Protein 4NEK (pdb70)

Structure (mmCIF, N/CA/C/O backbone):
data_4NEK
#
_entry.id   4NEK
#
_cell.length_a   76.285
_cell.length_b   156.683
_cell.length_c   79.297
_cell.angle_alpha   90.000
_cell.angle_beta   113.810
_cell.angle_gamma   90.000
#
_symmetry.space_group_name_H-M   'P 1 21 1'
#
loop_
_entity.id
_entity.type
_entity.pdbx_description
1 polymer 'Enoyl-CoA hydratase/carnithine racemase'
2 non-polymer DI(HYDROXYETHYL)ETHER
3 water water
#
loop_
_atom_site.group_PDB
_atom_site.id
_atom_site.type_symbol
_atom_site.label_atom_id
_atom_site.label_alt_id
_atom_site.label_comp_id
_atom_site.label_asym_id
_atom_site.label_entity_id
_atom_site.label_seq_id
_atom_site.pdbx_PDB_ins_code
_atom_site.Cartn_x
_atom_site.Cartn_y
_atom_site.Cartn_z
_atom_site.occupancy
_atom_site.B_iso_or_equiv
_atom_site.auth_seq_id
_atom_site.auth_comp_id
_atom_site.auth_asym_id
_atom_site.auth_atom_id
_atom_site.pdbx_PDB_model_num
ATOM 1 N N . SER A 1 2 ? 24.500 72.840 45.931 1.00 89.04 2 SER A N 1
ATOM 2 C CA . SER A 1 2 ? 24.724 71.689 46.882 1.00 89.82 2 SER A CA 1
ATOM 3 C C . SER A 1 2 ? 24.412 72.048 48.394 1.00 83.51 2 SER A C 1
ATOM 4 O O . SER A 1 2 ? 24.679 71.243 49.284 1.00 85.53 2 SER A O 1
ATOM 7 N N . GLU A 1 3 ? 23.865 73.243 48.665 1.00 71.85 3 GLU A N 1
ATOM 8 C CA . GLU A 1 3 ? 23.524 73.726 50.003 1.00 58.78 3 GLU A CA 1
ATOM 9 C C . GLU A 1 3 ? 21.990 73.519 50.249 1.00 51.65 3 GLU A C 1
ATOM 10 O O . GLU A 1 3 ? 21.571 73.442 51.362 1.00 47.22 3 GLU A O 1
ATOM 16 N N . LEU A 1 4 ? 21.151 73.382 49.216 1.00 43.15 4 LEU A N 1
ATOM 17 C CA . LEU A 1 4 ? 19.687 73.254 49.383 1.00 39.39 4 LEU A CA 1
ATOM 18 C C . LEU A 1 4 ? 19.180 71.889 49.853 1.00 36.50 4 LEU A C 1
ATOM 19 O O . LEU A 1 4 ? 18.061 71.788 50.305 1.00 35.02 4 LEU A O 1
ATOM 24 N N . VAL A 1 5 ? 20.002 70.852 49.732 1.00 34.70 5 VAL A N 1
ATOM 25 C CA . VAL A 1 5 ? 19.691 69.541 50.246 1.00 33.49 5 VAL A CA 1
ATOM 26 C C . VAL A 1 5 ? 20.924 69.004 50.943 1.00 34.36 5 VAL A C 1
ATOM 27 O O . VAL A 1 5 ? 21.953 68.928 50.338 1.00 32.78 5 VAL A O 1
ATOM 31 N N . LEU A 1 6 ? 20.801 68.628 52.216 1.00 37.33 6 LEU A N 1
ATOM 32 C CA . LEU A 1 6 ? 21.917 68.128 53.006 1.00 34.82 6 LEU A CA 1
ATOM 33 C C . LEU A 1 6 ? 21.697 66.684 53.237 1.00 36.79 6 LEU A C 1
ATOM 34 O O . LEU A 1 6 ? 20.605 66.270 53.563 1.00 48.01 6 LEU A O 1
ATOM 39 N N . SER A 1 7 ? 22.738 65.901 53.135 1.00 38.81 7 SER A N 1
ATOM 40 C CA . SER A 1 7 ? 22.621 64.468 53.326 1.00 39.80 7 SER A CA 1
ATOM 41 C C . SER A 1 7 ? 23.863 63.926 54.009 1.00 40.64 7 SER A C 1
ATOM 42 O O . SER A 1 7 ? 24.936 64.347 53.701 1.00 46.01 7 SER A O 1
ATOM 45 N N . HIS A 1 8 ? 23.700 63.030 54.967 1.00 40.31 8 HIS A N 1
ATOM 46 C CA . HIS A 1 8 ? 24.823 62.411 55.598 1.00 38.78 8 HIS A CA 1
ATOM 47 C C . HIS A 1 8 ? 24.321 61.141 56.274 1.00 39.91 8 HIS A C 1
ATOM 48 O O . HIS A 1 8 ? 23.142 61.027 56.545 1.00 39.17 8 HIS A O 1
ATOM 55 N N . VAL A 1 9 ? 25.234 60.239 56.617 1.00 38.79 9 VAL A N 1
ATOM 56 C CA . VAL A 1 9 ? 24.896 58.975 57.253 1.00 36.97 9 VAL A CA 1
ATOM 57 C C . VAL A 1 9 ? 25.431 58.891 58.675 1.00 39.07 9 VAL A C 1
ATOM 58 O O . VAL A 1 9 ? 26.545 59.270 58.902 1.00 46.09 9 VAL A O 1
ATOM 62 N N . GLU A 1 10 ? 24.613 58.473 59.635 1.00 40.28 10 GLU A N 1
ATOM 63 C CA . GLU A 1 10 ? 25.059 58.244 61.006 1.00 41.27 10 GLU A CA 1
ATOM 64 C C . GLU A 1 10 ? 24.336 57.026 61.572 1.00 41.30 10 GLU A C 1
ATOM 65 O O . GLU A 1 10 ? 23.115 56.942 61.559 1.00 42.56 10 GLU A O 1
ATOM 71 N N . GLY A 1 11 ? 25.108 56.093 62.083 1.00 36.51 11 GLY A N 1
ATOM 72 C CA . GLY A 1 11 ? 24.577 54.942 62.779 1.00 36.02 11 GLY A CA 1
ATOM 73 C C . GLY A 1 11 ? 23.550 54.183 61.978 1.00 35.72 11 GLY A C 1
ATOM 74 O O . GLY A 1 11 ? 22.511 53.813 62.515 1.00 38.32 11 GLY A O 1
ATOM 75 N N . GLY A 1 12 ? 23.821 54.007 60.686 1.00 30.48 12 GLY A N 1
ATOM 76 C CA . GLY A 1 12 ? 22.916 53.275 59.796 1.00 28.50 12 GLY A CA 1
ATOM 77 C C . GLY A 1 12 ? 21.752 54.050 59.214 1.00 26.80 12 GLY A C 1
ATOM 78 O O . GLY A 1 12 ? 20.927 53.486 58.497 1.00 27.00 12 GLY A O 1
ATOM 79 N N . VAL A 1 13 ? 21.700 55.344 59.507 1.00 25.38 13 VAL A N 1
ATOM 80 C CA . VAL A 1 13 ? 20.603 56.178 59.119 1.00 25.86 13 VAL A CA 1
ATOM 81 C C . VAL A 1 13 ? 21.097 57.207 58.132 1.00 25.30 13 VAL A C 1
ATOM 82 O O . VAL A 1 13 ? 21.959 58.001 58.469 1.00 25.83 13 VAL A O 1
ATOM 86 N N . GLN A 1 14 ? 20.478 57.277 56.966 1.00 24.62 14 GLN A N 1
ATOM 87 C CA . GLN A 1 14 ? 20.777 58.357 56.081 1.00 27.30 14 GLN A CA 1
ATOM 88 C C . GLN A 1 14 ? 19.821 59.510 56.274 1.00 26.53 14 GLN A C 1
ATOM 89 O O . GLN A 1 14 ? 18.677 59.429 55.912 1.00 29.41 14 GLN A O 1
ATOM 95 N N . VAL A 1 15 ? 20.336 60.609 56.776 1.00 26.63 15 VAL A N 1
ATOM 96 C CA . VAL A 1 15 ? 19.578 61.801 56.988 1.00 28.22 15 VAL A CA 1
ATOM 97 C C . VAL A 1 15 ? 19.593 62.618 55.719 1.00 31.03 15 VAL A C 1
ATOM 98 O O . VAL A 1 15 ? 20.632 62.884 55.156 1.00 34.48 15 VAL A O 1
ATOM 102 N N . VAL A 1 16 ? 18.409 63.039 55.287 1.00 34.67 16 VAL A N 1
ATOM 103 C CA . VAL A 1 16 ? 18.250 63.815 54.087 1.00 32.10 16 VAL A CA 1
ATOM 104 C C . VAL A 1 16 ? 17.404 65.008 54.474 1.00 33.30 16 VAL A C 1
ATOM 105 O O . VAL A 1 16 ? 16.253 64.854 54.843 1.00 37.51 16 VAL A O 1
ATOM 109 N N . ARG A 1 17 ? 17.970 66.199 54.405 1.00 31.96 17 ARG A N 1
ATOM 110 C CA . ARG A 1 17 ? 17.298 67.365 54.892 1.00 29.76 17 ARG A CA 1
ATOM 111 C C . ARG A 1 17 ? 17.089 68.376 53.787 1.00 32.25 17 ARG A C 1
ATOM 112 O O . ARG A 1 17 ? 18.026 68.759 53.129 1.00 32.50 17 ARG A O 1
ATOM 128 N N . ASN A 1 19 ? 16.646 72.110 52.704 1.00 33.50 19 ASN A N 1
ATOM 129 C CA . ASN A 1 19 ? 17.287 73.257 53.273 1.00 34.37 19 ASN A CA 1
ATOM 130 C C . ASN A 1 19 ? 17.199 74.494 52.402 1.00 34.28 19 ASN A C 1
ATOM 131 O O . ASN A 1 19 ? 18.192 75.040 51.983 1.00 34.51 19 ASN A O 1
ATOM 136 N N . ARG A 1 20 ? 15.982 74.964 52.219 1.00 34.03 20 ARG A N 1
ATOM 137 C CA . ARG A 1 20 ? 15.700 76.231 51.625 1.00 33.23 20 ARG A CA 1
ATOM 138 C C . ARG A 1 20 ? 14.726 76.946 52.565 1.00 31.85 20 ARG A C 1
ATOM 139 O O . ARG A 1 20 ? 13.610 77.296 52.205 1.00 32.99 20 ARG A O 1
ATOM 147 N N . PRO A 1 21 ? 15.165 77.206 53.785 1.00 34.60 21 PRO A N 1
ATOM 148 C CA . PRO A 1 21 ? 14.216 77.649 54.800 1.00 37.20 21 PRO A CA 1
ATOM 149 C C . PRO A 1 21 ? 13.541 78.955 54.505 1.00 39.56 21 PRO A C 1
ATOM 150 O O . PRO A 1 21 ? 12.404 79.167 54.950 1.00 38.22 21 PRO A O 1
ATOM 154 N N . ASP A 1 22 ? 14.213 79.819 53.758 1.00 43.39 22 ASP A N 1
ATOM 155 C CA . ASP A 1 22 ? 13.639 81.124 53.452 1.00 50.29 22 ASP A CA 1
ATOM 156 C C . ASP A 1 22 ? 12.393 81.039 52.587 1.00 47.71 22 ASP A C 1
ATOM 157 O O . ASP A 1 22 ? 11.560 81.932 52.638 1.00 41.89 22 ASP A O 1
ATOM 162 N N . LYS A 1 23 ? 12.228 79.964 51.834 1.00 44.03 23 LYS A N 1
ATOM 163 C CA . LYS A 1 23 ? 11.004 79.815 51.058 1.00 44.12 23 LYS A CA 1
ATOM 164 C C . LYS A 1 23 ? 10.180 78.624 51.526 1.00 36.79 23 LYS A C 1
ATOM 165 O O . LYS A 1 23 ? 9.469 78.005 50.750 1.00 33.89 23 LYS A O 1
ATOM 171 N N . LYS A 1 24 ? 10.288 78.331 52.822 1.00 34.90 24 LYS A N 1
ATOM 172 C CA . LYS A 1 24 ? 9.605 77.208 53.453 1.00 33.61 24 LYS A CA 1
ATOM 173 C C . LYS A 1 24 ? 9.811 75.913 52.705 1.00 32.38 24 LYS A C 1
ATOM 174 O O . LYS A 1 24 ? 8.897 75.129 52.564 1.00 33.46 24 LYS A O 1
ATOM 180 N N . ASN A 1 25 ? 11.011 75.713 52.182 1.00 32.04 25 ASN A N 1
ATOM 181 C CA . ASN A 1 25 ? 11.352 74.516 51.443 1.00 35.22 25 ASN A CA 1
ATOM 182 C C . ASN A 1 25 ? 10.468 74.266 50.231 1.00 34.75 25 ASN A C 1
ATOM 183 O O . ASN A 1 25 ? 10.230 73.118 49.857 1.00 37.12 25 ASN A O 1
ATOM 188 N N . ALA A 1 26 ? 10.012 75.337 49.610 1.00 32.19 26 ALA A N 1
ATOM 189 C CA . ALA A 1 26 ? 9.360 75.205 48.322 1.00 31.98 26 ALA A CA 1
ATOM 190 C C . ALA A 1 26 ? 10.371 74.620 47.343 1.00 30.00 26 ALA A C 1
ATOM 191 O O . ALA A 1 26 ? 11.470 75.110 47.205 1.00 32.78 26 ALA A O 1
ATOM 193 N N . LEU A 1 27 ? 10.004 73.536 46.699 1.00 31.82 27 LEU A N 1
ATOM 194 C CA . LEU A 1 27 ? 10.961 72.778 45.894 1.00 34.16 27 LEU A CA 1
ATOM 195 C C . LEU A 1 27 ? 11.165 73.327 44.484 1.00 36.58 27 LEU A C 1
ATOM 196 O O . LEU A 1 27 ? 10.196 73.793 43.824 1.00 39.64 27 LEU A O 1
ATOM 201 N N . ILE A 1 28 ? 12.403 73.190 44.016 1.00 35.69 28 ILE A N 1
ATOM 202 C CA . ILE A 1 28 ? 12.809 73.460 42.638 1.00 36.97 28 ILE A CA 1
ATOM 203 C C . ILE A 1 28 ? 13.570 72.246 42.071 1.00 37.42 28 ILE A C 1
ATOM 204 O O . ILE A 1 28 ? 13.891 71.301 42.800 1.00 39.37 28 ILE A O 1
ATOM 209 N N . GLY A 1 29 ? 13.829 72.254 40.765 1.00 35.25 29 GLY A N 1
ATOM 210 C CA . GLY A 1 29 ? 14.392 71.093 40.047 1.00 31.88 29 GLY A CA 1
ATOM 211 C C . GLY A 1 29 ? 15.676 70.580 40.621 1.00 32.29 29 GLY A C 1
ATOM 212 O O . GLY A 1 29 ? 15.883 69.392 40.726 1.00 32.98 29 GLY A O 1
ATOM 213 N N . GLU A 1 30 ? 16.518 71.491 41.075 1.00 39.09 30 GLU A N 1
ATOM 214 C CA . GLU A 1 30 ? 17.788 71.134 41.662 1.00 41.62 30 GLU A CA 1
ATOM 215 C C . GLU A 1 30 ? 17.625 70.339 42.940 1.00 38.80 30 GLU A C 1
ATOM 216 O O . GLU A 1 30 ? 18.431 69.464 43.240 1.00 41.96 30 GLU A O 1
ATOM 230 N N . TYR A 1 32 ? 14.896 68.476 43.718 1.00 33.62 32 TYR A N 1
ATOM 231 C CA . TYR A 1 32 ? 14.382 67.161 43.344 1.00 36.94 32 TYR A CA 1
ATOM 232 C C . TYR A 1 32 ? 15.514 66.269 42.919 1.00 38.60 32 TYR A C 1
ATOM 233 O O . TYR A 1 32 ? 15.510 65.085 43.230 1.00 35.58 32 TYR A O 1
ATOM 242 N N . ALA A 1 33 ? 16.449 66.827 42.162 1.00 38.00 33 ALA A N 1
ATOM 243 C CA . ALA A 1 33 ? 17.541 66.023 41.624 1.00 40.12 33 ALA A CA 1
ATOM 244 C C . ALA A 1 33 ? 18.445 65.580 42.756 1.00 36.79 33 ALA A C 1
ATOM 245 O O . ALA A 1 33 ? 18.808 64.427 42.857 1.00 35.45 33 ALA A O 1
ATOM 247 N N . ALA A 1 34 ? 18.797 66.510 43.628 1.00 32.22 34 ALA A N 1
ATOM 248 C CA . ALA A 1 34 ? 19.594 66.149 44.790 1.00 31.35 34 ALA A CA 1
ATOM 249 C C . ALA A 1 34 ? 18.892 65.115 45.665 1.00 32.68 34 ALA A C 1
ATOM 250 O O . ALA A 1 34 ? 19.564 64.225 46.191 1.00 37.09 34 ALA A O 1
ATOM 252 N N . LEU A 1 35 ? 17.571 65.242 45.844 1.00 30.06 35 LEU A N 1
ATOM 253 C CA . LEU A 1 35 ? 16.835 64.302 46.674 1.00 27.88 35 LEU A CA 1
ATOM 254 C C . LEU A 1 35 ? 16.788 62.930 46.068 1.00 28.56 35 LEU A C 1
ATOM 255 O O . LEU A 1 35 ? 17.035 61.938 46.745 1.00 28.05 35 LEU A O 1
ATOM 260 N N . ALA A 1 36 ? 16.522 62.860 44.770 1.00 29.08 36 ALA A N 1
ATOM 261 C CA . ALA A 1 36 ? 16.568 61.579 44.058 1.00 30.16 36 ALA A CA 1
ATOM 262 C C . ALA A 1 36 ? 17.930 60.914 44.102 1.00 31.24 36 ALA A C 1
ATOM 263 O O . ALA A 1 36 ? 18.045 59.708 44.363 1.00 30.14 36 ALA A O 1
ATOM 265 N N . GLU A 1 37 ? 18.972 61.718 43.926 1.00 33.28 37 GLU A N 1
ATOM 266 C CA . GLU A 1 37 ? 20.304 61.204 44.034 1.00 38.32 37 GLU A CA 1
ATOM 267 C C . GLU A 1 37 ? 20.559 60.611 45.421 1.00 35.41 37 GLU A C 1
ATOM 268 O O . GLU A 1 37 ? 21.079 59.512 45.534 1.00 33.14 37 GLU A O 1
ATOM 274 N N . ALA A 1 38 ? 20.210 61.349 46.475 1.00 31.62 38 ALA A N 1
ATOM 275 C CA . ALA A 1 38 ? 20.373 60.856 47.847 1.00 31.67 38 ALA A CA 1
ATOM 276 C C . ALA A 1 38 ? 19.663 59.528 48.092 1.00 29.77 38 ALA A C 1
ATOM 277 O O . ALA A 1 38 ? 20.198 58.653 48.789 1.00 33.35 38 ALA A O 1
ATOM 279 N N . PHE A 1 39 ? 18.489 59.343 47.534 1.00 27.70 39 PHE A N 1
ATOM 280 C CA . PHE A 1 39 ? 17.828 58.034 47.676 1.00 30.16 39 PHE A CA 1
ATOM 281 C C . PHE A 1 39 ? 18.490 56.907 46.908 1.00 30.34 39 PHE A C 1
ATOM 282 O O . PHE A 1 39 ? 18.657 55.823 47.424 1.00 29.14 39 PHE A O 1
ATOM 290 N N . ALA A 1 40 ? 18.981 57.203 45.714 1.00 32.12 40 ALA A N 1
ATOM 291 C CA . ALA A 1 40 ? 19.728 56.208 44.951 1.00 32.24 40 ALA A CA 1
ATOM 292 C C . ALA A 1 40 ? 20.992 55.803 45.679 1.00 32.26 40 ALA A C 1
ATOM 293 O O . ALA A 1 40 ? 21.304 54.613 45.791 1.00 33.64 40 ALA A O 1
ATOM 295 N N . LYS A 1 41 ? 21.731 56.776 46.200 1.00 34.54 41 LYS A N 1
ATOM 296 C CA . LYS A 1 41 ? 22.939 56.401 46.937 1.00 36.21 41 LYS A CA 1
ATOM 297 C C . LYS A 1 41 ? 22.527 55.519 48.115 1.00 37.71 41 LYS A C 1
ATOM 298 O O . LYS A 1 41 ? 23.133 54.473 48.363 1.00 34.77 41 LYS A O 1
ATOM 304 N N . GLY A 1 42 ? 21.555 55.984 48.913 1.00 36.21 42 GLY A N 1
ATOM 305 C CA . GLY A 1 42 ? 21.236 55.303 50.154 1.00 33.12 42 GLY A CA 1
ATOM 306 C C . GLY A 1 42 ? 20.778 53.891 49.849 1.00 34.40 42 GLY A C 1
ATOM 307 O O . GLY A 1 42 ? 21.093 52.960 50.577 1.00 26.41 42 GLY A O 1
ATOM 308 N N . GLU A 1 43 ? 20.000 53.743 48.781 1.00 36.39 43 GLU A N 1
ATOM 309 C CA . GLU A 1 43 ? 19.459 52.432 48.442 1.00 39.63 43 GLU A CA 1
ATOM 310 C C . GLU A 1 43 ? 20.533 51.444 48.106 1.00 37.78 43 GLU A C 1
ATOM 311 O O . GLU A 1 43 ? 20.408 50.289 48.440 1.00 35.96 43 GLU A O 1
ATOM 317 N N . ALA A 1 44 ? 21.617 51.922 47.517 1.00 42.43 44 ALA A N 1
ATOM 318 C CA . ALA A 1 44 ? 22.741 51.058 47.161 1.00 41.67 44 ALA A CA 1
ATOM 319 C C . ALA A 1 44 ? 23.778 50.906 48.277 1.00 43.54 44 ALA A C 1
ATOM 320 O O . ALA A 1 44 ? 24.552 49.977 48.264 1.00 42.87 44 ALA A O 1
ATOM 322 N N . ASP A 1 45 ? 23.797 51.816 49.246 1.00 48.24 45 ASP A N 1
ATOM 323 C CA . ASP A 1 45 ? 24.834 51.844 50.277 1.00 46.28 45 ASP A CA 1
ATOM 324 C C . ASP A 1 45 ? 24.585 50.844 51.385 1.00 42.63 45 ASP A C 1
ATOM 325 O O . ASP A 1 45 ? 23.650 50.956 52.147 1.00 46.68 45 ASP A O 1
ATOM 330 N N . ASP A 1 46 ? 25.521 49.926 51.520 1.00 42.06 46 ASP A N 1
ATOM 331 C CA . ASP A 1 46 ? 25.497 48.901 52.512 1.00 37.68 46 ASP A CA 1
ATOM 332 C C . ASP A 1 46 ? 25.569 49.430 53.942 1.00 36.50 46 ASP A C 1
ATOM 333 O O . ASP A 1 46 ? 25.182 48.759 54.858 1.00 35.28 46 ASP A O 1
ATOM 338 N N . ASP A 1 47 ? 26.050 50.633 54.170 1.00 40.00 47 ASP A N 1
ATOM 339 C CA . ASP A 1 47 ? 26.074 51.188 55.549 1.00 41.68 47 ASP A CA 1
ATOM 340 C C . ASP A 1 47 ? 24.779 51.844 55.956 1.00 39.32 47 ASP A C 1
ATOM 341 O O . ASP A 1 47 ? 24.661 52.318 57.085 1.00 36.90 47 ASP A O 1
ATOM 346 N N . VAL A 1 48 ? 23.835 51.919 55.020 1.00 35.72 48 VAL A N 1
ATOM 347 C CA . VAL A 1 48 ? 22.565 52.554 55.270 1.00 32.03 48 VAL A CA 1
ATOM 348 C C . VAL A 1 48 ? 21.472 51.531 55.423 1.00 28.67 48 VAL A C 1
ATOM 349 O O . VAL A 1 48 ? 21.266 50.707 54.540 1.00 26.52 48 VAL A O 1
ATOM 353 N N . ASN A 1 49 ? 20.778 51.612 56.554 1.00 27.61 49 ASN A N 1
ATOM 354 C CA . ASN A 1 49 ? 19.638 50.764 56.813 1.00 27.99 49 ASN A CA 1
ATOM 355 C C . ASN A 1 49 ? 18.315 51.464 56.699 1.00 26.43 49 ASN A C 1
ATOM 356 O O . ASN A 1 49 ? 17.335 50.831 56.383 1.00 26.59 49 ASN A O 1
ATOM 361 N N . VAL A 1 50 ? 18.294 52.779 56.924 1.00 24.91 50 VAL A N 1
ATOM 362 C CA . VAL A 1 50 ? 17.046 53.522 57.056 1.00 23.18 50 VAL A CA 1
ATOM 363 C C . VAL A 1 50 ? 17.280 54.945 56.613 1.00 23.08 50 VAL A C 1
ATOM 364 O O . VAL A 1 50 ? 18.371 55.476 56.805 1.00 21.59 50 VAL A O 1
ATOM 368 N N . PHE A 1 51 ? 16.258 55.556 56.035 1.00 22.42 51 PHE A N 1
ATOM 369 C CA . PHE A 1 51 ? 16.309 56.985 55.675 1.00 23.37 51 PHE A CA 1
ATOM 370 C C . PHE A 1 51 ? 15.499 57.806 56.628 1.00 22.19 51 PHE A C 1
ATOM 371 O O . PHE A 1 51 ? 14.478 57.361 57.150 1.00 21.08 51 PHE A O 1
ATOM 379 N N . LEU A 1 52 ? 15.944 59.023 56.823 1.00 21.62 52 LEU A N 1
ATOM 380 C CA . LEU A 1 52 ? 15.217 59.955 57.645 1.00 22.31 52 LEU A CA 1
ATOM 381 C C . LEU A 1 52 ? 15.145 61.255 56.899 1.00 22.65 52 LEU A C 1
ATOM 382 O O . LEU A 1 52 ? 16.147 61.918 56.715 1.00 21.75 52 LEU A O 1
ATOM 387 N N . ILE A 1 53 ? 13.937 61.664 56.548 1.00 24.51 53 ILE A N 1
ATOM 388 C CA . ILE A 1 53 ? 13.740 62.904 55.833 1.00 26.50 53 ILE A CA 1
ATOM 389 C C . ILE A 1 53 ? 13.256 64.013 56.731 1.00 25.38 53 ILE A C 1
ATOM 390 O O . ILE A 1 53 ? 12.232 63.854 57.417 1.00 22.86 53 ILE A O 1
ATOM 395 N N . LEU A 1 54 ? 13.937 65.154 56.637 1.00 24.33 54 LEU A N 1
ATOM 396 C CA . LEU A 1 54 ? 13.658 66.289 57.475 1.00 26.29 54 LEU A CA 1
ATOM 397 C C . LEU A 1 54 ? 13.483 67.550 56.660 1.00 26.18 54 LEU A C 1
ATOM 398 O O . LEU A 1 54 ? 13.960 67.619 55.541 1.00 27.71 54 LEU A O 1
ATOM 403 N N . GLY A 1 55 ? 12.893 68.570 57.275 1.00 25.02 55 GLY A N 1
ATOM 404 C CA . GLY A 1 55 ? 12.854 69.877 56.668 1.00 24.29 55 GLY A CA 1
ATOM 405 C C . GLY A 1 55 ? 13.671 70.897 57.443 1.00 25.38 55 GLY A C 1
ATOM 406 O O . GLY A 1 55 ? 14.656 70.569 58.107 1.00 25.02 55 GLY A O 1
ATOM 407 N N . SER A 1 56 ? 13.211 72.140 57.407 1.00 25.34 56 SER A N 1
ATOM 408 C CA . SER A 1 56 ? 13.830 73.226 58.132 1.00 26.06 56 SER A CA 1
ATOM 409 C C . SER A 1 56 ? 13.354 73.171 59.583 1.00 28.96 56 SER A C 1
ATOM 410 O O . SER A 1 56 ? 12.683 72.202 60.013 1.00 26.03 56 SER A O 1
ATOM 413 N N . GLN A 1 57 ? 13.764 74.167 60.357 1.00 30.59 57 GLN A N 1
ATOM 414 C CA . GLN A 1 57 ? 13.362 74.226 61.757 1.00 32.65 57 GLN A CA 1
ATOM 415 C C . GLN A 1 57 ? 11.956 74.745 61.872 1.00 32.58 57 GLN A C 1
ATOM 416 O O . GLN A 1 57 ? 11.385 74.675 62.941 1.00 36.39 57 GLN A O 1
ATOM 422 N N . THR A 1 58 ? 11.364 75.218 60.780 1.00 31.01 58 THR A N 1
ATOM 423 C CA . THR A 1 58 ? 9.981 75.676 60.849 1.00 30.94 58 THR A CA 1
ATOM 424 C C . THR A 1 58 ? 9.020 75.033 59.861 1.00 32.13 58 THR A C 1
ATOM 425 O O . THR A 1 58 ? 7.840 75.239 59.996 1.00 33.91 58 THR A O 1
ATOM 429 N N . ASP A 1 59 ? 9.506 74.327 58.832 1.00 31.66 59 ASP A N 1
ATOM 430 C CA . ASP A 1 59 ? 8.641 73.822 57.790 1.00 31.99 59 ASP A CA 1
ATOM 431 C C . ASP A 1 59 ? 9.172 72.553 57.193 1.00 32.00 59 ASP A C 1
ATOM 432 O O . ASP A 1 59 ? 10.378 72.333 57.150 1.00 32.52 59 ASP A O 1
ATOM 437 N N . PHE A 1 60 ? 8.265 71.715 56.703 1.00 28.86 60 PHE A N 1
ATOM 438 C CA . PHE A 1 60 ? 8.663 70.527 55.996 1.00 25.99 60 PHE A CA 1
ATOM 439 C C . PHE A 1 60 ? 8.835 70.867 54.520 1.00 27.35 60 PHE A C 1
ATOM 440 O O . PHE A 1 60 ? 9.960 70.836 53.995 1.00 27.16 60 PHE A O 1
ATOM 448 N N . SER A 1 61 ? 7.742 71.224 53.861 1.00 25.61 61 SER A N 1
ATOM 449 C CA . SER A 1 61 ? 7.815 71.729 52.523 1.00 26.25 61 SER A CA 1
ATOM 450 C C . SER A 1 61 ? 6.518 72.365 52.135 1.00 27.30 61 SER A C 1
ATOM 451 O O . SER A 1 61 ? 5.456 71.776 52.283 1.00 28.88 61 SER A O 1
ATOM 454 N N . ALA A 1 62 ? 6.625 73.537 51.547 1.00 27.52 62 ALA A N 1
ATOM 455 C CA . ALA A 1 62 ? 5.474 74.238 51.031 1.00 28.56 62 ALA A CA 1
ATOM 456 C C . ALA A 1 62 ? 5.107 73.776 49.620 1.00 29.75 62 ALA A C 1
ATOM 457 O O . ALA A 1 62 ? 4.323 74.419 48.975 1.00 29.29 62 ALA A O 1
ATOM 459 N N . GLY A 1 63 ? 5.680 72.683 49.145 1.00 29.93 63 GLY A N 1
ATOM 460 C CA . GLY A 1 63 ? 5.301 72.152 47.871 1.00 34.66 63 GLY A CA 1
ATOM 461 C C . GLY A 1 63 ? 6.137 72.764 46.781 1.00 37.48 63 GLY A C 1
ATOM 462 O O . GLY A 1 63 ? 7.185 73.335 47.080 1.00 38.50 63 GLY A O 1
ATOM 463 N N . ASN A 1 64 ? 5.719 72.623 45.520 1.00 35.68 64 ASN A N 1
ATOM 464 C CA . ASN A 1 64 ? 6.530 73.177 44.445 1.00 39.49 64 ASN A CA 1
ATOM 465 C C . ASN A 1 64 ? 6.610 74.704 44.455 1.00 38.08 64 ASN A C 1
ATOM 466 O O . ASN A 1 64 ? 5.642 75.379 44.713 1.00 35.04 64 ASN A O 1
ATOM 471 N N . ASP A 1 65 ? 7.797 75.224 44.170 1.00 41.05 65 ASP A N 1
ATOM 472 C CA . ASP A 1 65 ? 7.980 76.649 43.939 1.00 44.99 65 ASP A CA 1
ATOM 473 C C . ASP A 1 65 ? 7.222 76.985 42.661 1.00 44.66 65 ASP A C 1
ATOM 474 O O . ASP A 1 65 ? 7.302 76.277 41.638 1.00 41.55 65 ASP A O 1
ATOM 479 N N . LEU A 1 66 ? 6.434 78.036 42.739 1.00 44.73 66 LEU A N 1
ATOM 480 C CA . LEU A 1 66 ? 5.513 78.315 41.669 1.00 44.11 66 LEU A CA 1
ATOM 481 C C . LEU A 1 66 ? 6.228 78.745 40.367 1.00 45.16 66 LEU A C 1
ATOM 482 O O . LEU A 1 66 ? 5.891 78.237 39.282 1.00 45.49 66 LEU A O 1
ATOM 487 N N . PRO A 1 67 ? 7.191 79.685 40.455 1.00 46.25 67 PRO A N 1
ATOM 488 C CA . PRO A 1 67 ? 7.947 80.071 39.247 1.00 46.31 67 PRO A CA 1
ATOM 489 C C . PRO A 1 67 ? 8.567 78.879 38.558 1.00 45.72 67 PRO A C 1
ATOM 490 O O . PRO A 1 67 ? 8.406 78.700 37.364 1.00 47.73 67 PRO A O 1
ATOM 494 N N . ASP A 1 68 ? 9.228 78.031 39.316 1.00 45.86 68 ASP A N 1
ATOM 495 C CA . ASP A 1 68 ? 9.811 76.815 38.744 1.00 47.82 68 ASP A CA 1
ATOM 496 C C . ASP A 1 68 ? 8.777 75.897 38.083 1.00 45.30 68 ASP A C 1
ATOM 497 O O . ASP A 1 68 ? 8.994 75.328 37.035 1.00 45.70 68 ASP A O 1
ATOM 502 N N . PHE A 1 69 ? 7.660 75.738 38.760 1.00 43.34 69 PHE A N 1
ATOM 503 C CA . PHE A 1 69 ? 6.602 74.881 38.302 1.00 42.92 69 PHE A CA 1
ATOM 504 C C . PHE A 1 69 ? 6.020 75.295 36.940 1.00 42.80 69 PHE A C 1
ATOM 505 O O . PHE A 1 69 ? 5.655 74.450 36.136 1.00 40.94 69 PHE A O 1
ATOM 513 N N . LEU A 1 70 ? 5.919 76.598 36.709 1.00 40.91 70 LEU A N 1
ATOM 514 C CA . LEU A 1 70 ? 5.424 77.128 35.447 1.00 42.09 70 LEU A CA 1
ATOM 515 C C . LEU A 1 70 ? 6.383 76.889 34.271 1.00 41.15 70 LEU A C 1
ATOM 516 O O . LEU A 1 70 ? 6.055 77.152 33.145 1.00 41.39 70 LEU A O 1
ATOM 521 N N . THR A 1 71 ? 7.554 76.367 34.565 1.00 41.56 71 THR A N 1
ATOM 522 C CA . THR A 1 71 ? 8.544 75.890 33.622 1.00 42.55 71 THR A CA 1
ATOM 523 C C . THR A 1 71 ? 8.424 74.444 33.195 1.00 44.34 71 THR A C 1
ATOM 524 O O . THR A 1 71 ? 9.104 74.017 32.277 1.00 45.49 71 THR A O 1
ATOM 528 N N . TRP A 1 72 ? 7.589 73.671 33.856 1.00 42.52 72 TRP A N 1
ATOM 529 C CA . TRP A 1 72 ? 7.503 72.261 33.527 1.00 44.17 72 TRP A CA 1
ATOM 530 C C . TRP A 1 72 ? 6.808 72.011 32.184 1.00 45.23 72 TRP A C 1
ATOM 531 O O . TRP A 1 72 ? 5.735 72.538 31.937 1.00 41.89 72 TRP A O 1
ATOM 542 N N . GLU A 1 73 ? 7.395 71.161 31.353 1.00 47.19 73 GLU A N 1
ATOM 543 C CA . GLU A 1 73 ? 6.713 70.694 30.165 1.00 48.50 73 GLU A CA 1
ATOM 544 C C . GLU A 1 73 ? 5.672 69.609 30.556 1.00 46.42 73 GLU A C 1
ATOM 545 O O . GLU A 1 73 ? 4.601 69.518 29.969 1.00 46.67 73 GLU A O 1
ATOM 551 N N . ALA A 1 74 ? 5.995 68.788 31.543 1.00 42.87 74 ALA A N 1
ATOM 552 C CA . ALA A 1 74 ? 5.213 67.590 31.866 1.00 39.35 74 ALA A CA 1
ATOM 553 C C . ALA A 1 74 ? 5.588 67.147 33.265 1.00 38.48 74 ALA A C 1
ATOM 554 O O . ALA A 1 74 ? 6.630 67.495 33.747 1.00 38.00 74 ALA A O 1
ATOM 556 N N . LEU A 1 75 ? 4.726 66.388 33.917 1.00 36.95 75 LEU A N 1
ATOM 557 C CA . LEU A 1 75 ? 5.113 65.706 35.133 1.00 34.34 75 LEU A CA 1
ATOM 558 C C . LEU A 1 75 ? 5.762 64.379 34.782 1.00 35.61 75 LEU A C 1
ATOM 559 O O . LEU A 1 75 ? 6.805 64.058 35.311 1.00 34.11 75 LEU A O 1
ATOM 564 N N . SER A 1 76 ? 5.189 63.643 33.826 1.00 38.29 76 SER A N 1
ATOM 565 C CA . SER A 1 76 ? 5.820 62.387 33.350 1.00 39.88 76 SER A CA 1
ATOM 566 C C . SER A 1 76 ? 7.281 62.626 32.964 1.00 36.98 76 SER A C 1
ATOM 567 O O . SER A 1 76 ? 7.581 63.488 32.158 1.00 39.36 76 SER A O 1
ATOM 570 N N . GLY A 1 77 ? 8.175 61.823 33.503 1.00 35.23 77 GLY A N 1
ATOM 571 C CA . GLY A 1 77 ? 9.574 61.884 33.140 1.00 34.67 77 GLY A CA 1
ATOM 572 C C . GLY A 1 77 ? 10.357 63.019 33.772 1.00 35.90 77 GLY A C 1
ATOM 573 O O . GLY A 1 77 ? 11.554 63.085 33.604 1.00 33.94 77 GLY A O 1
ATOM 574 N N . SER A 1 78 ? 9.691 63.915 34.488 1.00 36.12 78 SER A N 1
ATOM 575 C CA . SER A 1 78 ? 10.375 65.047 35.092 1.00 33.02 78 SER A CA 1
ATOM 576 C C . SER A 1 78 ? 11.213 64.606 36.264 1.00 34.08 78 SER A C 1
ATOM 577 O O . SER A 1 78 ? 11.120 63.492 36.815 1.00 25.79 78 SER A O 1
ATOM 580 N N . VAL A 1 79 ? 12.022 65.538 36.688 1.00 35.62 79 VAL A N 1
ATOM 581 C CA . VAL A 1 79 ? 12.818 65.307 37.853 1.00 37.33 79 VAL A CA 1
ATOM 582 C C . VAL A 1 79 ? 11.945 65.133 39.146 1.00 36.78 79 VAL A C 1
ATOM 583 O O . VAL A 1 79 ? 12.275 64.318 40.024 1.00 41.44 79 VAL A O 1
ATOM 587 N N . ALA A 1 80 ? 10.800 65.810 39.233 1.00 33.93 80 ALA A N 1
ATOM 588 C CA . ALA A 1 80 ? 9.879 65.581 40.359 1.00 31.04 80 ALA A CA 1
ATOM 589 C C . ALA A 1 80 ? 9.369 64.174 40.345 1.00 29.96 80 ALA A C 1
ATOM 590 O O . ALA A 1 80 ? 9.285 63.521 41.363 1.00 35.20 80 ALA A O 1
ATOM 592 N N . ASP A 1 81 ? 9.026 63.690 39.174 1.00 32.06 81 ASP A N 1
ATOM 593 C CA . ASP A 1 81 ? 8.569 62.322 39.020 1.00 35.26 81 ASP A CA 1
ATOM 594 C C . ASP A 1 81 ? 9.659 61.372 39.497 1.00 35.91 81 ASP A C 1
ATOM 595 O O . ASP A 1 81 ? 9.390 60.359 40.152 1.00 33.41 81 ASP A O 1
ATOM 600 N N . ARG A 1 82 ? 10.894 61.668 39.148 1.00 38.90 82 ARG A N 1
ATOM 601 C CA . ARG A 1 82 ? 11.992 60.761 39.498 1.00 42.24 82 ARG A CA 1
ATOM 602 C C . ARG A 1 82 ? 12.138 60.662 41.005 1.00 36.97 82 ARG A C 1
ATOM 603 O O . ARG A 1 82 ? 12.232 59.573 41.555 1.00 34.02 82 ARG A O 1
ATOM 611 N N . PHE A 1 83 ? 12.047 61.796 41.666 1.00 32.95 83 PHE A N 1
ATOM 612 C CA . PHE A 1 83 ? 12.081 61.796 43.101 1.00 33.52 83 PHE A CA 1
ATOM 613 C C . PHE A 1 83 ? 10.973 60.977 43.776 1.00 32.21 83 PHE A C 1
ATOM 614 O O . PHE A 1 83 ? 11.215 60.135 44.634 1.00 29.23 83 PHE A O 1
ATOM 622 N N . ILE A 1 84 ? 9.756 61.242 43.364 1.00 33.28 84 ILE A N 1
ATOM 623 C CA . ILE A 1 84 ? 8.615 60.514 43.850 1.00 36.47 84 ILE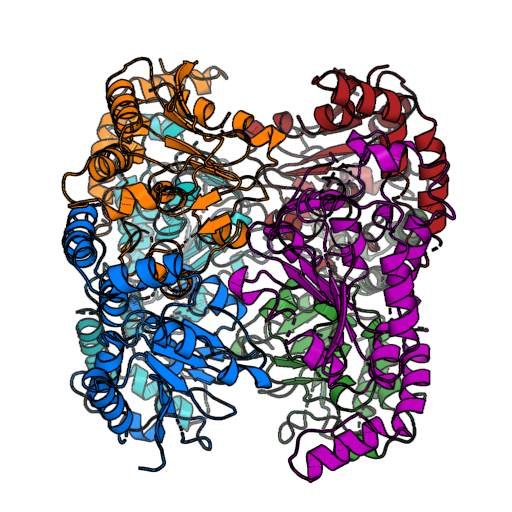 A CA 1
ATOM 624 C C . ILE A 1 84 ? 8.794 59.006 43.671 1.00 33.50 84 ILE A C 1
ATOM 625 O O . ILE A 1 84 ? 8.552 58.210 44.589 1.00 31.35 84 ILE A O 1
ATOM 630 N N . ARG A 1 85 ? 9.204 58.597 42.485 1.00 33.67 85 ARG A N 1
ATOM 631 C CA . ARG A 1 85 ? 9.395 57.161 42.253 1.00 34.64 85 ARG A CA 1
ATOM 632 C C . ARG A 1 85 ? 10.453 56.623 43.159 1.00 31.53 85 ARG A C 1
ATOM 633 O O . ARG A 1 85 ? 10.343 55.490 43.621 1.00 29.99 85 ARG A O 1
ATOM 641 N N . ALA A 1 86 ? 11.488 57.417 43.377 1.00 30.23 86 ALA A N 1
ATOM 642 C CA . ALA A 1 86 ? 12.591 56.946 44.190 1.00 29.74 86 ALA A CA 1
ATOM 643 C C . ALA A 1 86 ? 12.122 56.634 45.592 1.00 30.80 86 ALA A C 1
ATOM 644 O O . ALA A 1 86 ? 12.513 55.628 46.161 1.00 30.56 86 ALA A O 1
ATOM 646 N N . VAL A 1 87 ? 11.231 57.445 46.117 1.00 30.90 87 VAL A N 1
ATOM 647 C CA . VAL A 1 87 ? 10.703 57.174 47.443 1.00 30.70 87 VAL A CA 1
ATOM 648 C C . VAL A 1 87 ? 9.662 56.064 47.470 1.00 28.81 87 VAL A C 1
ATOM 649 O O . VAL A 1 87 ? 9.691 55.200 48.318 1.00 29.53 87 VAL A O 1
ATOM 653 N N . ALA A 1 88 ? 8.706 56.126 46.563 1.00 26.71 88 ALA A N 1
ATOM 654 C CA . ALA A 1 88 ? 7.686 55.109 46.478 1.00 25.37 88 ALA A CA 1
ATOM 655 C C . ALA A 1 88 ? 8.275 53.751 46.296 1.00 28.14 88 ALA A C 1
ATOM 656 O O . ALA A 1 88 ? 7.769 52.780 46.857 1.00 31.60 88 ALA A O 1
ATOM 658 N N . GLY A 1 89 ? 9.361 53.661 45.523 1.00 30.57 89 GLY A N 1
ATOM 659 C CA . GLY A 1 89 ? 10.032 52.380 45.277 1.00 32.03 89 GLY A CA 1
ATOM 660 C C . GLY A 1 89 ? 11.178 52.038 46.232 1.00 33.07 89 GLY A C 1
ATOM 661 O O . GLY A 1 89 ? 11.790 50.963 46.101 1.00 34.09 89 GLY A O 1
ATOM 662 N N . ALA A 1 90 ? 11.438 52.877 47.231 1.00 31.73 90 ALA A N 1
ATOM 663 C CA . ALA A 1 90 ? 12.546 52.576 48.132 1.00 32.89 90 ALA A CA 1
ATOM 664 C C . ALA A 1 90 ? 12.314 51.290 48.912 1.00 33.70 90 ALA A C 1
ATOM 665 O O . ALA A 1 90 ? 11.275 51.121 49.545 1.00 30.41 90 ALA A O 1
ATOM 667 N N . ARG A 1 91 ? 13.298 50.393 48.866 1.00 33.86 91 ARG A N 1
ATOM 668 C CA . ARG A 1 91 ? 13.236 49.116 49.542 1.00 31.99 91 ARG A CA 1
ATOM 669 C C . ARG A 1 91 ? 13.521 49.285 51.021 1.00 31.14 91 ARG A C 1
ATOM 670 O O . ARG A 1 91 ? 12.952 48.575 51.848 1.00 27.93 91 ARG A O 1
ATOM 678 N N . LYS A 1 92 ? 14.357 50.259 51.378 1.00 26.88 92 LYS A N 1
ATOM 679 C CA . LYS A 1 92 ? 14.661 50.498 52.775 1.00 27.97 92 LYS A CA 1
ATOM 680 C C . LYS A 1 92 ? 13.622 51.401 53.432 1.00 25.49 92 LYS A C 1
ATOM 681 O O . LYS A 1 92 ? 12.937 52.157 52.752 1.00 24.78 92 LYS A O 1
ATOM 687 N N . PRO A 1 93 ? 13.493 51.311 54.755 1.00 22.86 93 PRO A N 1
ATOM 688 C CA . PRO A 1 93 ? 12.512 52.115 55.459 1.00 23.61 93 PRO A CA 1
ATOM 689 C C . PRO A 1 93 ? 12.798 53.591 55.400 1.00 23.97 93 PRO A C 1
ATOM 690 O O . PRO A 1 93 ? 13.948 54.001 55.336 1.00 25.99 93 PRO A O 1
ATOM 694 N N . VAL A 1 94 ? 11.726 54.382 55.497 1.00 23.94 94 VAL A N 1
ATOM 695 C CA . VAL A 1 94 ? 11.789 55.825 55.393 1.00 22.82 94 VAL A CA 1
ATOM 696 C C . VAL A 1 94 ? 10.962 56.454 56.497 1.00 23.24 94 VAL A C 1
ATOM 697 O O . VAL A 1 94 ? 9.796 56.130 56.681 1.00 24.83 94 VAL A O 1
ATOM 701 N N . VAL A 1 95 ? 11.585 57.300 57.281 1.00 22.79 95 VAL A N 1
ATOM 702 C CA . VAL A 1 95 ? 10.931 57.960 58.383 1.00 22.41 95 VAL A CA 1
ATOM 703 C C . VAL A 1 95 ? 10.931 59.433 58.040 1.00 24.43 95 VAL A C 1
ATOM 704 O O . VAL A 1 95 ? 11.930 59.929 57.553 1.00 23.62 95 VAL A O 1
ATOM 708 N N . ALA A 1 96 ? 9.854 60.143 58.344 1.00 22.84 96 ALA A N 1
ATOM 709 C CA . ALA A 1 96 ? 9.807 61.571 58.102 1.00 21.23 96 ALA A CA 1
ATOM 710 C C . ALA A 1 96 ? 9.360 62.304 59.344 1.00 21.68 96 ALA A C 1
ATOM 711 O O . ALA A 1 96 ? 8.610 61.786 60.151 1.00 19.00 96 ALA A O 1
ATOM 713 N N . ALA A 1 97 ? 9.855 63.520 59.493 1.00 22.39 97 ALA A N 1
ATOM 714 C CA . ALA A 1 97 ? 9.452 64.367 60.570 1.00 22.18 97 ALA A CA 1
ATOM 715 C C . ALA A 1 97 ? 8.988 65.640 59.950 1.00 22.96 97 ALA A C 1
ATOM 716 O O . ALA A 1 97 ? 9.796 66.343 59.315 1.00 25.06 97 ALA A O 1
ATOM 718 N N . VAL A 1 98 ? 7.719 65.969 60.151 1.00 22.27 98 VAL A N 1
ATOM 719 C CA . VAL A 1 98 ? 7.135 67.128 59.486 1.00 23.33 98 VAL A CA 1
ATOM 720 C C . VAL A 1 98 ? 6.669 68.168 60.472 1.00 22.30 98 VAL A C 1
ATOM 721 O O . VAL A 1 98 ? 6.420 67.864 61.625 1.00 18.99 98 VAL A O 1
ATOM 725 N N . ARG A 1 99 ? 6.621 69.408 60.004 1.00 21.57 99 ARG A N 1
ATOM 726 C CA . ARG A 1 99 ? 6.172 70.549 60.817 1.00 22.48 99 ARG A CA 1
ATOM 727 C C . ARG A 1 99 ? 5.813 71.700 59.907 1.00 21.26 99 ARG A C 1
ATOM 728 O O . ARG A 1 99 ? 6.129 71.655 58.738 1.00 21.19 99 ARG A O 1
ATOM 736 N N . GLY A 1 100 ? 5.119 72.691 60.446 1.00 21.27 100 GLY A N 1
ATOM 737 C CA . GLY A 1 100 ? 4.671 73.843 59.681 1.00 22.27 100 GLY A CA 1
ATOM 738 C C . GLY A 1 100 ? 3.992 73.419 58.394 1.00 25.42 100 GLY A C 1
ATOM 739 O O . GLY A 1 100 ? 3.073 72.609 58.406 1.00 25.08 100 GLY A O 1
ATOM 740 N N . ALA A 1 101 ? 4.466 73.934 57.262 1.00 24.82 101 ALA A N 1
ATOM 741 C CA . ALA A 1 101 ? 3.826 73.631 55.984 1.00 23.78 101 ALA A CA 1
ATOM 742 C C . ALA A 1 101 ? 4.171 72.225 55.537 1.00 24.56 101 ALA A C 1
ATOM 743 O O . ALA A 1 101 ? 5.346 71.842 55.508 1.00 27.51 101 ALA A O 1
ATOM 745 N N . ALA A 1 102 ? 3.147 71.472 55.155 1.00 24.57 102 ALA A N 1
ATOM 746 C CA . ALA A 1 102 ? 3.313 70.226 54.423 1.00 26.27 102 ALA A CA 1
ATOM 747 C C . ALA A 1 102 ? 2.328 70.247 53.261 1.00 26.29 102 ALA A C 1
ATOM 748 O O . ALA A 1 102 ? 1.226 69.737 53.367 1.00 25.66 102 ALA A O 1
ATOM 750 N N . ILE A 1 103 ? 2.752 70.860 52.164 1.00 26.76 103 ILE A N 1
ATOM 751 C CA . ILE A 1 103 ? 1.838 71.207 51.120 1.00 26.71 103 ILE A CA 1
ATOM 752 C C . ILE A 1 103 ? 2.219 70.533 49.856 1.00 26.39 103 ILE A C 1
ATOM 753 O O . ILE A 1 103 ? 3.391 70.401 49.519 1.00 24.77 103 ILE A O 1
ATOM 758 N N . GLY A 1 104 ? 1.194 70.116 49.135 1.00 26.52 104 GLY A N 1
ATOM 759 C CA . GLY A 1 104 ? 1.383 69.455 47.852 1.00 28.03 104 GLY A CA 1
ATOM 760 C C . GLY A 1 104 ? 2.137 68.180 48.053 1.00 29.04 104 GLY A C 1
ATOM 761 O O . GLY A 1 104 ? 1.713 67.291 48.818 1.00 30.66 104 GLY A O 1
ATOM 762 N N . ILE A 1 105 ? 3.293 68.133 47.429 1.00 31.09 105 ILE A N 1
ATOM 763 C CA . ILE A 1 105 ? 4.215 67.026 47.598 1.00 36.21 105 ILE A CA 1
ATOM 764 C C . ILE A 1 105 ? 4.676 66.869 49.065 1.00 33.75 105 ILE A C 1
ATOM 765 O O . ILE A 1 105 ? 4.948 65.770 49.539 1.00 31.73 105 ILE A O 1
ATOM 770 N N . GLY A 1 106 ? 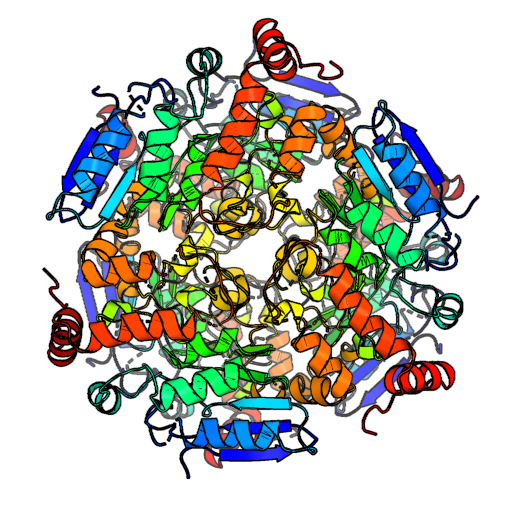4.709 67.963 49.805 1.00 31.11 106 GLY A N 1
ATOM 771 C CA . GLY A 1 106 ? 4.955 67.848 51.239 1.00 32.26 106 GLY A CA 1
ATOM 772 C C . GLY A 1 106 ? 3.974 66.929 51.956 1.00 30.15 106 GLY A C 1
ATOM 773 O O . GLY A 1 106 ? 4.324 66.313 52.951 1.00 34.53 106 GLY A O 1
ATOM 774 N N . SER A 1 107 ? 2.737 66.854 51.490 1.00 27.72 107 SER A N 1
ATOM 775 C CA . SER A 1 107 ? 1.773 65.907 52.049 1.00 27.26 107 SER A CA 1
ATOM 776 C C . SER A 1 107 ? 1.713 64.591 51.307 1.00 26.13 107 SER A C 1
ATOM 777 O O . SER A 1 107 ? 1.610 63.533 51.954 1.00 24.33 107 SER A O 1
ATOM 780 N N . THR A 1 108 ? 1.743 64.625 49.967 1.00 24.47 108 THR A N 1
ATOM 781 C CA . THR A 1 108 ? 1.420 63.427 49.190 1.00 26.90 108 THR A CA 1
ATOM 782 C C . THR A 1 108 ? 2.543 62.420 49.180 1.00 27.70 108 THR A C 1
ATOM 783 O O . THR A 1 108 ? 2.374 61.274 48.766 1.00 31.27 108 THR A O 1
ATOM 787 N N . LEU A 1 109 ? 3.702 62.875 49.609 1.00 28.00 109 LEU A N 1
ATOM 788 C CA . LEU A 1 109 ? 4.834 62.020 49.861 1.00 30.65 109 LEU A CA 1
ATOM 789 C C . LEU A 1 109 ? 4.676 61.105 51.097 1.00 27.25 109 LEU A C 1
ATOM 790 O O . LEU A 1 109 ? 5.241 60.010 51.163 1.00 28.17 109 LEU A O 1
ATOM 795 N N . LEU A 1 110 ? 3.907 61.554 52.082 1.00 24.24 110 LEU A N 1
ATOM 796 C CA . LEU A 1 110 ? 3.893 60.889 53.366 1.00 23.11 110 LEU A CA 1
ATOM 797 C C . LEU A 1 110 ? 3.345 59.478 53.356 1.00 23.04 110 LEU A C 1
ATOM 798 O O . LEU A 1 110 ? 3.769 58.630 54.155 1.00 24.84 110 LEU A O 1
ATOM 803 N N . PRO A 1 111 ? 2.430 59.183 52.452 1.00 21.62 111 PRO A N 1
ATOM 804 C CA . PRO A 1 111 ? 1.942 57.796 52.435 1.00 22.96 111 PRO A CA 1
ATOM 805 C C . PRO A 1 111 ? 2.974 56.795 51.994 1.00 24.90 111 PRO A C 1
ATOM 806 O O . PRO A 1 111 ? 2.806 55.607 52.228 1.00 25.58 111 PRO A O 1
ATOM 810 N N . HIS A 1 112 ? 4.047 57.259 51.365 1.00 25.21 112 HIS A N 1
ATOM 811 C CA . HIS A 1 112 ? 5.118 56.363 51.025 1.00 26.78 112 HIS A CA 1
ATOM 812 C C . HIS A 1 112 ? 6.117 56.186 52.159 1.00 27.04 112 HIS A C 1
ATOM 813 O O . HIS A 1 112 ? 7.025 55.413 52.012 1.00 24.68 112 HIS A O 1
ATOM 820 N N . CYS A 1 113 ? 5.981 56.944 53.246 1.00 23.86 113 CYS A N 1
ATOM 821 C CA . CYS A 1 113 ? 6.839 56.782 54.362 1.00 22.95 113 CYS A CA 1
ATOM 822 C C . CYS A 1 113 ? 6.340 55.659 55.280 1.00 23.59 113 CYS A C 1
ATOM 823 O O . CYS A 1 113 ? 5.188 55.316 55.273 1.00 23.78 113 CYS A O 1
ATOM 826 N N . ASP A 1 114 ? 7.262 55.039 55.996 1.00 23.03 114 ASP A N 1
ATOM 827 C CA . ASP A 1 114 ? 6.939 53.938 56.886 1.00 24.35 114 ASP A CA 1
ATOM 828 C C . ASP A 1 114 ? 6.553 54.436 58.272 1.00 24.01 114 ASP A C 1
ATOM 829 O O . ASP A 1 114 ? 5.670 53.879 58.861 1.00 24.46 114 ASP A O 1
ATOM 834 N N . LEU A 1 115 ? 7.195 55.521 58.737 1.00 23.09 115 LEU A N 1
ATOM 835 C CA . LEU A 1 115 ? 6.802 56.230 59.917 1.00 21.58 115 LEU A CA 1
ATOM 836 C C . LEU A 1 115 ? 6.893 57.712 59.702 1.00 21.06 115 LEU A C 1
ATOM 837 O O . LEU A 1 115 ? 7.819 58.180 59.065 1.00 21.54 115 LEU A O 1
ATOM 842 N N . VAL A 1 116 ? 5.965 58.451 60.294 1.00 18.88 116 VAL A N 1
ATOM 843 C CA . VAL A 1 116 ? 5.894 59.888 60.163 1.00 19.34 116 VAL A CA 1
ATOM 844 C C . VAL A 1 116 ? 5.453 60.544 61.469 1.00 19.77 116 VAL A C 1
ATOM 845 O O . VAL A 1 116 ? 4.491 60.102 62.068 1.00 19.89 116 VAL A O 1
ATOM 849 N N . TYR A 1 117 ? 6.205 61.535 61.935 1.00 20.28 117 TYR A N 1
ATOM 850 C CA . TYR A 1 117 ? 5.874 62.259 63.144 1.00 19.11 117 TYR A CA 1
ATOM 851 C C . TYR A 1 117 ? 5.723 63.678 62.724 1.00 18.97 117 TYR A C 1
ATOM 852 O O . TYR A 1 117 ? 6.445 64.138 61.865 1.00 18.42 117 TYR A O 1
ATOM 861 N N . ALA A 1 118 ? 4.807 64.373 63.370 1.00 19.08 118 ALA A N 1
ATOM 862 C CA . ALA A 1 118 ? 4.506 65.743 63.047 1.00 19.77 118 ALA A CA 1
ATOM 863 C C . ALA A 1 118 ? 4.462 66.623 64.269 1.00 20.66 118 ALA A C 1
ATOM 864 O O . ALA A 1 118 ? 4.053 66.201 65.329 1.00 21.42 118 ALA A O 1
ATOM 866 N N . ALA A 1 119 ? 4.853 67.870 64.105 1.00 21.86 119 ALA A N 1
ATOM 867 C CA . ALA A 1 119 ? 4.742 68.817 65.158 1.00 23.33 119 ALA A CA 1
ATOM 868 C C . ALA A 1 119 ? 3.313 69.308 65.292 1.00 25.61 119 ALA A C 1
ATOM 869 O O . ALA A 1 119 ? 2.591 69.341 64.317 1.00 25.22 119 ALA A O 1
ATOM 871 N N . PRO A 1 120 ? 2.924 69.754 66.509 1.00 27.57 120 PRO A N 1
ATOM 872 C CA . PRO A 1 120 ? 1.680 70.440 66.751 1.00 26.74 120 PRO A CA 1
ATOM 873 C C . PRO A 1 120 ? 1.644 71.618 65.789 1.00 28.13 120 PRO A C 1
ATOM 874 O O . PRO A 1 120 ? 2.608 72.418 65.758 1.00 28.62 120 PRO A O 1
ATOM 878 N N . GLY A 1 121 ? 0.582 71.795 65.049 1.00 30.74 121 GLY A N 1
ATOM 879 C CA . GLY A 1 121 ? 0.491 72.992 64.136 1.00 29.62 121 GLY A CA 1
ATOM 880 C C . GLY A 1 121 ? 1.007 72.717 62.722 1.00 28.04 121 GLY A C 1
ATOM 881 O O . GLY A 1 121 ? 1.020 73.593 61.889 1.00 23.95 121 GLY A O 1
ATOM 882 N N . THR A 1 122 ? 1.399 71.483 62.429 1.00 31.53 122 THR A N 1
ATOM 883 C CA . THR A 1 122 ? 1.641 71.121 61.034 1.00 30.42 122 THR A CA 1
ATOM 884 C C . THR A 1 122 ? 0.313 71.301 60.276 1.00 27.39 122 THR A C 1
ATOM 885 O O . THR A 1 122 ? -0.781 71.004 60.773 1.00 26.20 122 THR A O 1
ATOM 889 N N . ARG A 1 123 ? 0.424 71.864 59.088 1.00 27.75 123 ARG A N 1
ATOM 890 C CA . ARG A 1 123 ? -0.725 72.140 58.235 1.00 28.45 123 ARG A CA 1
ATOM 891 C C . ARG A 1 123 ? -0.536 71.343 56.955 1.00 26.65 123 ARG A C 1
ATOM 892 O O . ARG A 1 123 ? 0.402 71.566 56.202 1.00 25.09 123 ARG A O 1
ATOM 900 N N . PHE A 1 124 ? -1.446 70.409 56.721 1.00 25.08 124 PHE A N 1
ATOM 901 C CA . PHE A 1 124 ? -1.383 69.562 55.551 1.00 24.30 124 PHE A CA 1
ATOM 902 C C . PHE A 1 124 ? -2.322 70.103 54.496 1.00 25.18 124 PHE A C 1
ATOM 903 O O . PHE A 1 124 ? -3.411 70.608 54.813 1.00 24.89 124 PHE A O 1
ATOM 911 N N . HIS A 1 125 ? -1.939 70.012 53.235 1.00 25.63 125 HIS A N 1
ATOM 912 C CA . HIS A 1 125 ? -2.788 70.591 52.201 1.00 26.68 125 HIS A CA 1
ATOM 913 C C . HIS A 1 125 ? -2.465 69.999 50.844 1.00 28.11 125 HIS A C 1
ATOM 914 O O . HIS A 1 125 ? -1.301 69.937 50.474 1.00 24.65 125 HIS A O 1
ATOM 929 N N . PRO A 1 127 ? -3.832 71.188 47.509 1.00 26.14 127 PRO A N 1
ATOM 930 C CA . PRO A 1 127 ? -4.677 72.145 46.793 1.00 27.12 127 PRO A CA 1
ATOM 931 C C . PRO A 1 127 ? -4.692 72.043 45.246 1.00 25.12 127 PRO A C 1
ATOM 932 O O . PRO A 1 127 ? -5.044 72.999 44.598 1.00 27.49 127 PRO A O 1
ATOM 936 N N . PHE A 1 128 ? -4.352 70.890 44.688 1.00 25.23 128 PHE A N 1
ATOM 937 C CA . PHE A 1 128 ? -4.351 70.640 43.248 1.00 27.12 128 PHE A CA 1
ATOM 938 C C . PHE A 1 128 ? -5.582 71.156 42.531 1.00 26.08 128 PHE A C 1
ATOM 939 O O . PHE A 1 128 ? -5.461 71.899 41.586 1.00 26.85 128 PHE A O 1
ATOM 947 N N . ILE A 1 129 ? -6.766 70.807 43.021 1.00 26.92 129 ILE A N 1
ATOM 948 C CA . ILE A 1 129 ? -7.986 71.282 42.411 1.00 29.12 129 ILE A CA 1
ATOM 949 C C . ILE A 1 129 ? -8.051 72.809 42.267 1.00 28.78 129 ILE A C 1
ATOM 950 O O . ILE A 1 129 ? -8.566 73.313 41.269 1.00 27.94 129 ILE A O 1
ATOM 955 N N . ASN A 1 130 ? -7.551 73.536 43.250 1.00 26.08 130 ASN A N 1
ATOM 956 C CA . ASN A 1 130 ? -7.584 75.004 43.170 1.00 27.89 130 ASN A CA 1
ATOM 957 C C . ASN A 1 130 ? -6.580 75.569 42.227 1.00 29.73 130 ASN A C 1
ATOM 958 O O . ASN A 1 130 ? -6.608 76.745 41.971 1.00 33.23 130 ASN A O 1
ATOM 963 N N . LEU A 1 131 ? -5.660 74.756 41.747 1.00 31.84 131 LEU A N 1
ATOM 964 C CA . LEU A 1 131 ? -4.753 75.189 40.718 1.00 36.51 131 LEU A CA 1
ATOM 965 C C . LEU A 1 131 ? -5.122 74.639 39.355 1.00 33.02 131 LEU A C 1
ATOM 966 O O . LEU A 1 131 ? -4.339 74.739 38.444 1.00 34.25 131 LEU A O 1
ATOM 971 N N . GLY A 1 132 ? -6.276 74.020 39.225 1.00 31.27 132 GLY A N 1
ATOM 972 C CA . GLY A 1 132 ? -6.667 73.412 37.960 1.00 30.52 132 GLY A CA 1
ATOM 973 C C . GLY A 1 132 ? -5.859 72.191 37.575 1.00 31.27 132 GLY A C 1
ATOM 974 O O . GLY A 1 132 ? -5.742 71.850 36.388 1.00 31.26 132 GLY A O 1
ATOM 975 N N . ILE A 1 133 ? -5.311 71.502 38.555 1.00 29.69 133 ILE A N 1
ATOM 976 C CA . ILE A 1 133 ? -4.596 70.287 38.251 1.00 30.42 133 ILE A CA 1
ATOM 977 C C . ILE A 1 133 ? -5.067 69.117 39.095 1.00 30.04 133 ILE A C 1
ATOM 978 O O . ILE A 1 133 ? -5.925 69.265 39.948 1.00 28.66 133 ILE A O 1
ATOM 983 N N . VAL A 1 134 ? -4.492 67.943 38.854 1.00 30.60 134 VAL A N 1
ATOM 984 C CA . VAL A 1 134 ? -4.852 66.764 39.604 1.00 31.19 134 VAL A CA 1
ATOM 985 C C . VAL A 1 134 ? -3.775 66.372 40.607 1.00 33.95 134 VAL A C 1
ATOM 986 O O . VAL A 1 134 ? -2.611 66.757 40.463 1.00 28.83 134 VAL A O 1
ATOM 990 N N . PRO A 1 135 ? -4.164 65.591 41.628 1.00 35.81 135 PRO A N 1
ATOM 991 C CA . PRO A 1 135 ? -3.199 65.040 42.551 1.00 37.76 135 PRO A CA 1
ATOM 992 C C . PRO A 1 135 ? -2.217 64.036 41.965 1.00 36.68 135 PRO A C 1
ATOM 993 O O . PRO A 1 135 ? -2.494 63.304 41.032 1.00 36.52 135 PRO A O 1
ATOM 997 N N . GLU A 1 136 ? -1.076 64.039 42.589 1.00 36.32 136 GLU A N 1
ATOM 998 C CA . GLU A 1 136 ? 0.104 63.415 42.122 1.00 39.85 136 GLU A CA 1
ATOM 999 C C . GLU A 1 136 ? 0.533 62.441 43.226 1.00 34.62 136 GLU A C 1
ATOM 1000 O O . GLU A 1 136 ? -0.088 62.351 44.292 1.00 31.49 136 GLU A O 1
ATOM 1006 N N . ALA A 1 137 ? 1.661 61.800 42.971 1.00 30.79 137 ALA A N 1
ATOM 1007 C CA . ALA A 1 137 ? 2.358 60.975 43.915 1.00 28.04 137 ALA A CA 1
ATOM 1008 C C . ALA A 1 137 ? 1.501 59.845 44.448 1.00 28.64 137 ALA A C 1
ATOM 1009 O O . ALA A 1 137 ? 1.814 59.295 45.498 1.00 31.12 137 ALA A O 1
ATOM 1011 N N . GLY A 1 138 ? 0.478 59.435 43.693 1.00 26.22 138 GLY A N 1
ATOM 1012 C CA . GLY A 1 138 ? -0.393 58.319 44.070 1.00 23.73 138 GLY A CA 1
ATOM 1013 C C . GLY A 1 138 ? -1.469 58.656 45.082 1.00 24.32 138 GLY A C 1
ATOM 1014 O O . GLY A 1 138 ? -2.171 57.761 45.569 1.00 25.55 138 GLY A O 1
ATOM 1015 N N . SER A 1 139 ? -1.647 59.943 45.362 1.00 25.60 139 SER A N 1
ATOM 1016 C CA . SER A 1 139 ? -2.588 60.361 46.390 1.00 27.19 139 SER A CA 1
ATOM 1017 C C . SER A 1 139 ? -4.038 60.054 46.053 1.00 27.63 139 SER A C 1
ATOM 1018 O O . SER A 1 139 ? -4.827 59.789 46.958 1.00 26.08 139 SER A O 1
ATOM 1021 N N . SER A 1 140 ? -4.380 60.046 44.761 1.00 24.18 140 SER A N 1
ATOM 1022 C CA . SER A 1 140 ? -5.701 59.567 44.320 1.00 22.31 140 SER A CA 1
ATOM 1023 C C . SER A 1 140 ? -6.002 58.138 44.725 1.00 22.73 140 SER A C 1
ATOM 1024 O O . SER A 1 140 ? -7.147 57.768 44.819 1.00 23.58 140 SER A O 1
ATOM 1027 N N . GLN A 1 141 ? -4.980 57.342 45.031 1.00 24.87 141 GLN A N 1
ATOM 1028 C CA . GLN A 1 141 ? -5.178 56.020 45.594 1.00 25.73 141 GLN A CA 1
ATOM 1029 C C . GLN A 1 141 ? -4.950 55.964 47.133 1.00 27.03 141 GLN A C 1
ATOM 1030 O O . GLN A 1 141 ? -5.695 55.333 47.899 1.00 24.75 141 GLN A O 1
ATOM 1036 N N . THR A 1 142 ? -3.883 56.596 47.592 1.00 28.90 142 THR A N 1
ATOM 1037 C CA . THR A 1 142 ? -3.516 56.439 48.977 1.00 26.97 142 THR A CA 1
ATOM 1038 C C . THR A 1 142 ? -4.493 57.151 49.907 1.00 27.72 142 THR A C 1
ATOM 1039 O O . THR A 1 142 ? -4.833 56.601 50.952 1.00 29.44 142 THR A O 1
ATOM 1051 N N . PRO A 1 144 ? -7.814 58.012 49.579 1.00 26.18 144 PRO A N 1
ATOM 1052 C CA . PRO A 1 144 ? -9.055 57.265 49.802 1.00 25.05 144 PRO A CA 1
ATOM 1053 C C . PRO A 1 144 ? -8.858 55.964 50.561 1.00 26.77 144 PRO A C 1
ATOM 1054 O O . PRO A 1 144 ? -9.684 55.615 51.405 1.00 27.97 144 PRO A O 1
ATOM 1058 N N . ALA A 1 145 ? -7.766 55.259 50.303 1.00 27.36 145 ALA A N 1
ATOM 1059 C CA . ALA A 1 145 ? -7.506 54.018 51.055 1.00 27.27 145 ALA A CA 1
ATOM 1060 C C . ALA A 1 145 ? -7.354 54.302 52.547 1.00 29.78 145 ALA A C 1
ATOM 1061 O O . ALA A 1 145 ? -7.843 53.556 53.370 1.00 27.89 145 ALA A O 1
ATOM 1063 N N . LEU A 1 146 ? -6.676 55.390 52.901 1.00 28.62 146 LEU A N 1
ATOM 1064 C CA . LEU A 1 146 ? -6.459 55.674 54.299 1.00 27.41 146 LEU A CA 1
ATOM 1065 C C . LEU A 1 146 ? -7.674 56.274 55.004 1.00 29.34 146 LEU A C 1
ATOM 1066 O O . LEU A 1 146 ? -8.014 55.891 56.141 1.00 26.49 146 LEU A O 1
ATOM 1071 N N . ALA A 1 147 ? -8.300 57.244 54.357 1.00 26.66 147 ALA A N 1
ATOM 1072 C CA . ALA A 1 147 ? -9.298 58.064 55.018 1.00 24.80 147 ALA A CA 1
ATOM 1073 C C . ALA A 1 147 ? -10.715 57.653 54.682 1.00 26.96 147 ALA A C 1
ATOM 1074 O O . ALA A 1 147 ? -11.682 58.182 55.270 1.00 31.42 147 ALA A O 1
ATOM 1076 N N . GLY A 1 148 ? -10.864 56.791 53.678 1.00 25.06 148 GLY A N 1
ATOM 1077 C CA . GLY A 1 148 ? -12.145 56.605 53.051 1.00 23.58 148 GLY A CA 1
ATOM 1078 C C . GLY A 1 148 ? -12.435 57.697 52.046 1.00 24.14 148 GLY A C 1
ATOM 1079 O O . GLY A 1 148 ? -11.902 58.834 52.116 1.00 20.77 148 GLY A O 1
ATOM 1080 N N . HIS A 1 149 ? -13.348 57.399 51.122 1.00 22.72 149 HIS A N 1
ATOM 1081 C CA . HIS A 1 149 ? -13.572 58.305 50.019 1.00 21.82 149 HIS A CA 1
ATOM 1082 C C . HIS A 1 149 ? -14.054 59.700 50.457 1.00 22.50 149 HIS A C 1
ATOM 1083 O O . HIS A 1 149 ? -13.669 60.721 49.847 1.00 21.23 149 HIS A O 1
ATOM 1090 N N . ARG A 1 150 ? -14.914 59.765 51.479 1.00 21.16 150 ARG A N 1
ATOM 1091 C CA . ARG A 1 150 ? -15.506 61.047 51.798 1.00 23.64 150 ARG A CA 1
ATOM 1092 C C . ARG A 1 150 ? -14.566 62.005 52.462 1.00 24.73 150 ARG A C 1
ATOM 1093 O O . ARG A 1 150 ? -14.595 63.193 52.185 1.00 24.26 150 ARG A O 1
ATOM 1101 N N . ARG A 1 151 ? -13.739 61.496 53.352 1.00 25.70 151 ARG A N 1
ATOM 1102 C CA . ARG A 1 151 ? -12.838 62.373 54.061 1.00 27.79 151 ARG A CA 1
ATOM 1103 C C . ARG A 1 151 ? -11.726 62.740 53.087 1.00 24.99 151 ARG A C 1
ATOM 1104 O O . ARG A 1 151 ? -11.274 63.878 53.092 1.00 24.10 151 ARG A O 1
ATOM 1112 N N . ALA A 1 152 ? -11.344 61.822 52.202 1.00 22.47 152 ALA A N 1
ATOM 1113 C CA . ALA A 1 152 ? -10.395 62.159 51.145 1.00 22.86 152 ALA A CA 1
ATOM 1114 C C . ALA A 1 152 ? -10.941 63.180 50.169 1.00 23.25 152 ALA A C 1
ATOM 1115 O O . ALA A 1 152 ? -10.194 63.947 49.612 1.00 24.23 152 ALA A O 1
ATOM 1117 N N . ALA A 1 153 ? -12.243 63.175 49.926 1.00 24.34 153 ALA A N 1
ATOM 1118 C CA . ALA A 1 153 ? -12.831 64.198 49.063 1.00 24.73 153 ALA A CA 1
ATOM 1119 C C . ALA A 1 153 ? -12.716 65.592 49.662 1.00 26.19 153 ALA A C 1
ATOM 1120 O O . ALA A 1 153 ? -12.596 66.542 48.909 1.00 25.15 153 ALA A O 1
ATOM 1122 N N . GLU A 1 154 ? -12.762 65.740 50.989 1.00 25.23 154 GLU A N 1
ATOM 1123 C CA . GLU A 1 154 ? -12.471 67.070 51.579 1.00 28.61 154 GLU A CA 1
ATOM 1124 C C . GLU A 1 154 ? -11.083 67.545 51.163 1.00 27.99 154 GLU A C 1
ATOM 1125 O O . GLU A 1 154 ? -10.854 68.730 50.940 1.00 26.72 154 GLU A O 1
ATOM 1139 N N . LEU A 1 156 ? -9.042 66.365 48.542 1.00 25.72 156 LEU A N 1
ATOM 1140 C CA . LEU A 1 156 ? -8.725 66.404 47.128 1.00 25.95 156 LEU A CA 1
ATOM 1141 C C . LEU A 1 156 ? -9.754 67.120 46.226 1.00 26.71 156 LEU A C 1
ATOM 1142 O O . LEU A 1 156 ? -9.383 67.708 45.215 1.00 26.61 156 LEU A O 1
ATOM 1155 N N . LEU A 1 158 ? -12.588 69.167 47.568 1.00 24.48 158 LEU A N 1
ATOM 1156 C CA . LEU A 1 158 ? -12.790 70.513 48.129 1.00 25.94 158 LEU A CA 1
ATOM 1157 C C . LEU A 1 158 ? -11.467 71.261 48.208 1.00 24.93 158 LEU A C 1
ATOM 1158 O O . LEU A 1 158 ? -11.454 72.460 48.317 1.00 26.38 158 LEU A O 1
ATOM 1163 N N . GLY A 1 159 ? -10.361 70.530 48.206 1.00 28.61 159 GLY A N 1
ATOM 1164 C CA . GLY A 1 159 ? -9.041 71.137 48.303 1.00 28.29 159 GLY A CA 1
ATOM 1165 C C . GLY A 1 159 ? -8.807 71.842 49.620 1.00 26.81 159 GLY A C 1
ATOM 1166 O O . GLY A 1 159 ? -8.147 72.859 49.665 1.00 22.91 159 GLY A O 1
ATOM 1167 N N . GLU A 1 160 ? -9.328 71.284 50.699 1.00 24.82 160 GLU A N 1
ATOM 1168 C CA . GLU A 1 160 ? -9.208 71.926 51.995 1.00 27.19 160 GLU A CA 1
ATOM 1169 C C . GLU A 1 160 ? -8.005 71.434 52.797 1.00 25.72 160 GLU A C 1
ATOM 1170 O O . GLU A 1 160 ? -7.739 70.244 52.861 1.00 27.07 160 GLU A O 1
ATOM 1176 N N . PRO A 1 161 ? -7.294 72.356 53.454 1.00 24.99 161 PRO A N 1
ATOM 1177 C CA . PRO A 1 161 ? -6.234 71.957 54.341 1.00 23.64 161 PRO A CA 1
ATOM 1178 C C . PRO A 1 161 ? -6.762 71.262 55.570 1.00 22.69 161 PRO A C 1
ATOM 1179 O O . PRO A 1 161 ? -7.908 71.426 55.942 1.00 20.68 161 PRO A O 1
ATOM 1183 N N . PHE A 1 162 ? -5.920 70.469 56.196 1.00 23.12 162 PHE A N 1
ATOM 1184 C CA . PHE A 1 162 ? -6.332 69.792 57.405 1.00 23.59 162 PHE A CA 1
ATOM 1185 C C . PHE A 1 162 ? -5.139 69.699 58.322 1.00 25.32 162 PHE A C 1
ATOM 1186 O O . PHE A 1 162 ? -4.010 70.042 57.914 1.00 25.52 162 PHE A O 1
ATOM 1194 N N . GLY A 1 163 ? -5.417 69.291 59.565 1.00 24.48 163 GLY A N 1
ATOM 1195 C CA . GLY A 1 163 ? -4.480 69.353 60.648 1.00 22.99 163 GLY A CA 1
ATOM 1196 C C . GLY A 1 163 ? -4.130 67.977 61.178 1.00 24.79 163 GLY A C 1
ATOM 1197 O O . GLY A 1 163 ? -4.530 66.952 60.621 1.00 22.07 163 GLY A O 1
ATOM 1198 N N . VAL A 1 164 ? -3.390 67.988 62.283 1.00 24.76 164 VAL A N 1
ATOM 1199 C CA . VAL A 1 164 ? -2.856 66.781 62.884 1.00 24.70 164 VAL A CA 1
ATOM 1200 C C . VAL A 1 164 ? -3.933 65.865 63.429 1.00 25.59 164 VAL A C 1
ATOM 1201 O O . VAL A 1 164 ? -3.735 64.656 63.515 1.00 22.87 164 VAL A O 1
ATOM 1205 N N . ASP A 1 165 ? -5.075 66.447 63.826 1.00 27.16 165 ASP A N 1
ATOM 1206 C CA . ASP A 1 165 ? -6.207 65.613 64.261 1.00 28.60 165 ASP A CA 1
ATOM 1207 C C . ASP A 1 165 ? -6.617 64.606 63.153 1.00 25.95 165 ASP A C 1
ATOM 1208 O O . ASP A 1 165 ? -6.641 63.408 63.364 1.00 28.17 165 ASP A O 1
ATOM 1213 N N . THR A 1 166 ? -6.859 65.120 61.972 1.00 23.54 166 THR A N 1
ATOM 1214 C CA . THR A 1 166 ? -7.255 64.310 60.891 1.00 22.87 166 THR A CA 1
ATOM 1215 C C . THR A 1 166 ? -6.102 63.415 60.473 1.00 21.03 166 THR A C 1
ATOM 1216 O O . THR A 1 166 ? -6.294 62.237 60.202 1.00 21.00 166 THR A O 1
ATOM 1220 N N . ALA A 1 167 ? -4.914 63.974 60.405 1.00 18.87 167 ALA A N 1
ATOM 1221 C CA . ALA A 1 167 ? -3.803 63.232 59.864 1.00 18.34 167 ALA A CA 1
ATOM 1222 C C . ALA A 1 167 ? -3.560 62.003 60.689 1.00 21.71 167 ALA A C 1
ATOM 1223 O O . ALA A 1 167 ? -3.251 60.931 60.155 1.00 19.75 167 ALA A O 1
ATOM 1225 N N . GLU A 1 168 ? -3.670 62.144 62.015 1.00 22.98 168 GLU A N 1
ATOM 1226 C CA . GLU A 1 168 ? -3.464 60.973 62.850 1.00 26.00 168 GLU A CA 1
ATOM 1227 C C . GLU A 1 168 ? -4.665 60.061 62.733 1.00 24.12 168 GLU A C 1
ATOM 1228 O O . GLU A 1 168 ? -4.508 58.872 62.656 1.00 26.90 168 GLU A O 1
ATOM 1234 N N . ALA A 1 169 ? -5.861 60.603 62.691 1.00 23.62 169 ALA A N 1
ATOM 1235 C CA . ALA A 1 169 ? -7.033 59.742 62.680 1.00 23.15 169 ALA A CA 1
ATOM 1236 C C . ALA A 1 169 ? -7.059 58.869 61.434 1.00 23.28 169 ALA A C 1
ATOM 1237 O O . ALA A 1 169 ? -7.408 57.731 61.509 1.00 25.95 169 ALA A O 1
ATOM 1239 N N . VAL A 1 170 ? -6.639 59.370 60.292 1.00 22.49 170 VAL A N 1
ATOM 1240 C CA . VAL A 1 170 ? -6.643 58.537 59.106 1.00 22.73 170 VAL A CA 1
ATOM 1241 C C . VAL A 1 170 ? -5.353 57.775 58.857 1.00 23.54 170 VAL A C 1
ATOM 1242 O O . VAL A 1 170 ? -5.234 57.096 57.827 1.00 24.62 170 VAL A O 1
ATOM 1246 N N . GLY A 1 171 ? -4.374 57.860 59.771 1.00 24.10 171 GLY A N 1
ATOM 1247 C CA . GLY A 1 171 ? -3.154 57.052 59.646 1.00 20.83 171 GLY A CA 1
ATOM 1248 C C . GLY A 1 171 ? -2.100 57.596 58.677 1.00 21.26 171 GLY A C 1
ATOM 1249 O O . GLY A 1 171 ? -1.203 56.869 58.188 1.00 18.96 171 GLY A O 1
ATOM 1250 N N . LEU A 1 172 ? -2.184 58.881 58.417 1.00 19.96 172 LEU A N 1
ATOM 1251 C CA . LEU A 1 172 ? -1.176 59.522 57.634 1.00 20.37 172 LEU A CA 1
ATOM 1252 C C . LEU A 1 172 ? 0.086 59.696 58.459 1.00 20.62 172 LEU A C 1
ATOM 1253 O O . LEU A 1 172 ? 1.162 59.780 57.901 1.00 19.77 172 LEU A O 1
ATOM 1258 N N . ILE A 1 173 ? -0.063 59.864 59.779 1.00 20.55 173 ILE A N 1
ATOM 1259 C CA . ILE A 1 173 ? 1.069 60.056 60.664 1.00 20.57 173 ILE A CA 1
ATOM 1260 C C . ILE A 1 173 ? 0.894 59.166 61.871 1.00 21.54 173 ILE A C 1
ATOM 1261 O O . ILE A 1 173 ? -0.199 58.791 62.177 1.00 20.21 173 ILE A O 1
ATOM 1266 N N . ASN A 1 174 ? 2.002 58.851 62.547 1.00 22.30 174 ASN A N 1
ATOM 1267 C CA . ASN A 1 174 ? 1.975 57.988 63.686 1.00 22.18 174 ASN A CA 1
ATOM 1268 C C . ASN A 1 174 ? 1.680 58.776 64.940 1.00 23.08 174 ASN A C 1
ATOM 1269 O O . ASN A 1 174 ? 1.102 58.258 65.855 1.00 23.64 174 ASN A O 1
ATOM 1274 N N . GLY A 1 175 ? 2.047 60.052 64.976 1.00 23.63 175 GLY A N 1
ATOM 1275 C CA . GLY A 1 175 ? 1.825 60.815 66.185 1.00 23.77 175 GLY A CA 1
ATOM 1276 C C . GLY A 1 175 ? 2.284 62.254 66.112 1.00 22.85 175 GLY A C 1
ATOM 1277 O O . GLY A 1 175 ? 2.995 62.643 65.185 1.00 21.44 175 GLY A O 1
ATOM 1278 N N . VAL A 1 176 ? 1.903 63.007 67.131 1.00 20.68 176 VAL A N 1
ATOM 1279 C CA . VAL A 1 176 ? 2.244 64.399 67.225 1.00 21.25 176 VAL A CA 1
ATOM 1280 C C . VAL A 1 176 ? 3.268 64.553 68.309 1.00 21.50 176 VAL A C 1
ATOM 1281 O O . VAL A 1 176 ? 3.142 63.973 69.331 1.00 20.07 176 VAL A O 1
ATOM 1285 N N . VAL A 1 177 ? 4.325 65.299 68.034 1.00 24.09 177 VAL A N 1
ATOM 1286 C CA . VAL A 1 177 ? 5.448 65.444 68.933 1.00 25.10 177 VAL A CA 1
ATOM 1287 C C . VAL A 1 177 ? 5.822 66.905 68.956 1.00 28.64 177 VAL A C 1
ATOM 1288 O O . VAL A 1 177 ? 6.006 67.504 67.907 1.00 30.30 177 VAL A O 1
ATOM 1292 N N . PRO A 1 178 ? 5.972 67.480 70.150 1.00 32.84 178 PRO A N 1
ATOM 1293 C CA . PRO A 1 178 ? 6.416 68.874 70.303 1.00 30.43 178 PRO A CA 1
ATOM 1294 C C . PRO A 1 178 ? 7.637 69.167 69.434 1.00 27.68 178 PRO A C 1
ATOM 1295 O O . PRO A 1 178 ? 8.584 68.406 69.429 1.00 28.73 178 PRO A O 1
ATOM 1299 N N . GLY A 1 179 ? 7.630 70.287 68.742 1.00 26.17 179 GLY A N 1
ATOM 1300 C CA . GLY A 1 179 ? 8.708 70.654 67.852 1.00 26.64 179 GLY A CA 1
ATOM 1301 C C . GLY A 1 179 ? 10.106 70.532 68.415 1.00 28.83 179 GLY A C 1
ATOM 1302 O O . GLY A 1 179 ? 11.010 70.065 67.737 1.00 32.52 179 GLY A O 1
ATOM 1303 N N . GLU A 1 180 ? 10.317 70.921 69.659 1.00 29.65 180 GLU A N 1
ATOM 1304 C CA . GLU A 1 180 ? 11.652 70.832 70.240 1.00 31.47 180 GLU A CA 1
ATOM 1305 C C . GLU A 1 180 ? 12.152 69.384 70.339 1.00 28.46 180 GLU A C 1
ATOM 1306 O O . GLU A 1 180 ? 13.323 69.203 70.444 1.00 30.78 180 GLU A O 1
ATOM 1312 N N . ASP A 1 181 ? 11.274 68.383 70.349 1.00 25.88 181 ASP A N 1
ATOM 1313 C CA . ASP A 1 181 ? 11.678 66.977 70.451 1.00 27.89 181 ASP A CA 1
ATOM 1314 C C . ASP A 1 181 ? 11.425 66.184 69.168 1.00 27.46 181 ASP A C 1
ATOM 1315 O O . ASP A 1 181 ? 11.641 64.972 69.111 1.00 26.14 181 ASP A O 1
ATOM 1320 N N . LEU A 1 182 ? 10.971 66.868 68.142 1.00 22.59 182 LEU A N 1
ATOM 1321 C CA . LEU A 1 182 ? 10.501 66.185 66.979 1.00 24.15 182 LEU A CA 1
ATOM 1322 C C . LEU A 1 182 ? 11.633 65.400 66.279 1.00 24.11 182 LEU A C 1
ATOM 1323 O O . LEU A 1 182 ? 11.473 64.210 65.993 1.00 23.28 182 LEU A O 1
ATOM 1328 N N . GLU A 1 183 ? 12.744 66.064 66.009 1.00 23.89 183 GLU A N 1
ATOM 1329 C CA . GLU A 1 183 ? 13.815 65.448 65.252 1.00 27.38 183 GLU A CA 1
ATOM 1330 C C . GLU A 1 183 ? 14.453 64.330 66.036 1.00 28.59 183 GLU A C 1
ATOM 1331 O O . GLU A 1 183 ? 14.788 63.279 65.473 1.00 29.64 183 GLU A O 1
ATOM 1337 N N . GLU A 1 184 ? 14.584 64.548 67.339 1.00 28.50 184 GLU A N 1
ATOM 1338 C CA . GLU A 1 184 ? 15.189 63.552 68.203 1.00 30.72 184 GLU A CA 1
ATOM 1339 C C . GLU A 1 184 ? 14.317 62.301 68.197 1.00 27.42 184 GLU A C 1
ATOM 1340 O O . GLU A 1 184 ? 14.824 61.179 68.154 1.00 22.33 184 GLU A O 1
ATOM 1346 N N . THR A 1 185 ? 13.011 62.498 68.242 1.00 24.13 185 THR A N 1
ATOM 1347 C CA . THR A 1 185 ? 12.081 61.391 68.337 1.00 23.19 185 THR A CA 1
ATOM 1348 C C . THR A 1 185 ? 12.042 60.648 67.034 1.00 22.74 185 THR A C 1
ATOM 1349 O O . THR A 1 185 ? 12.021 59.416 67.004 1.00 22.71 185 THR A O 1
ATOM 1353 N N . ALA A 1 186 ? 12.022 61.389 65.941 1.00 22.83 186 ALA A N 1
ATOM 1354 C CA . ALA A 1 186 ? 12.060 60.722 64.634 1.00 24.92 186 ALA A CA 1
ATOM 1355 C C . ALA A 1 186 ? 13.367 59.944 64.455 1.00 23.87 186 ALA A C 1
ATOM 1356 O O . ALA A 1 186 ? 13.372 58.858 63.890 1.00 23.02 186 ALA A O 1
ATOM 1366 N N . ALA A 1 188 ? 15.159 58.678 66.861 1.00 25.27 188 ALA A N 1
ATOM 1367 C CA . ALA A 1 188 ? 15.131 57.507 67.726 1.00 23.89 188 ALA A CA 1
ATOM 1368 C C . ALA A 1 188 ? 14.368 56.395 67.050 1.00 24.94 188 ALA A C 1
ATOM 1369 O O . ALA A 1 188 ? 14.737 55.251 67.110 1.00 23.87 188 ALA A O 1
ATOM 1371 N N . ALA A 1 189 ? 13.309 56.746 66.367 1.00 27.51 189 ALA A N 1
ATOM 1372 C CA . ALA A 1 189 ? 12.552 55.743 65.622 1.00 28.87 189 ALA A CA 1
ATOM 1373 C C . ALA A 1 189 ? 13.358 55.170 64.437 1.00 26.10 189 ALA A C 1
ATOM 1374 O O . ALA A 1 189 ? 13.334 53.973 64.194 1.00 23.36 189 ALA A O 1
ATOM 1376 N N . ALA A 1 190 ? 14.086 56.028 63.744 1.00 23.08 190 ALA A N 1
ATOM 1377 C CA . ALA A 1 190 ? 14.968 55.556 62.684 1.00 25.08 190 ALA A CA 1
ATOM 1378 C C . ALA A 1 190 ? 16.030 54.591 63.199 1.00 26.19 190 ALA A C 1
ATOM 1379 O O . ALA A 1 190 ? 16.305 53.575 62.557 1.00 25.04 190 ALA A O 1
ATOM 1381 N N . ARG A 1 191 ? 16.628 54.909 64.351 1.00 27.52 191 ARG A N 1
ATOM 1382 C CA . ARG A 1 191 ? 17.647 54.047 64.938 1.00 28.94 191 ARG A CA 1
ATOM 1383 C C . ARG A 1 191 ? 17.067 52.740 65.363 1.00 28.22 191 ARG A C 1
ATOM 1384 O O . ARG A 1 191 ? 17.682 51.693 65.227 1.00 30.69 191 ARG A O 1
ATOM 1392 N N . LYS A 1 192 ? 15.854 52.775 65.864 1.00 28.31 192 LYS A N 1
ATOM 1393 C CA . LYS A 1 192 ? 15.252 51.559 66.294 1.00 27.98 192 LYS A CA 1
ATOM 1394 C C . LYS A 1 192 ? 15.039 50.658 65.066 1.00 28.53 192 LYS A C 1
ATOM 1395 O O . LYS A 1 192 ? 15.248 49.454 65.119 1.00 31.70 192 LYS A O 1
ATOM 1401 N N . LEU A 1 193 ? 14.627 51.231 63.957 1.00 28.36 193 LEU A N 1
ATOM 1402 C CA . LEU A 1 193 ? 14.505 50.452 62.738 1.00 28.16 193 LEU A CA 1
ATOM 1403 C C . LEU A 1 193 ? 15.863 49.985 62.223 1.00 29.64 193 LEU A C 1
ATOM 1404 O O . LEU A 1 193 ? 16.010 48.857 61.742 1.00 27.82 193 LEU A O 1
ATOM 1409 N N . ALA A 1 194 ? 16.865 50.844 62.351 1.00 28.66 194 ALA A N 1
ATOM 1410 C CA . ALA A 1 194 ? 18.180 50.494 61.870 1.00 27.45 194 ALA A CA 1
ATOM 1411 C C . ALA A 1 194 ? 18.788 49.353 62.678 1.00 29.08 194 ALA A C 1
ATOM 1412 O O . ALA A 1 194 ? 19.661 48.651 62.179 1.00 27.65 194 ALA A O 1
ATOM 1414 N N . ALA A 1 195 ? 18.354 49.175 63.928 1.00 27.50 195 ALA A N 1
ATOM 1415 C CA . ALA A 1 195 ? 18.881 48.096 64.727 1.00 27.07 195 ALA A CA 1
ATOM 1416 C C . ALA A 1 195 ? 18.212 46.761 64.409 1.00 28.86 195 ALA A C 1
ATOM 1417 O O . ALA A 1 195 ? 18.622 45.758 64.919 1.00 31.28 195 ALA A O 1
ATOM 1419 N N . LYS A 1 196 ? 17.167 46.744 63.608 1.00 30.03 196 LYS A N 1
ATOM 1420 C CA . LYS A 1 196 ? 16.575 45.499 63.191 1.00 29.97 196 LYS A CA 1
ATOM 1421 C C . LYS A 1 196 ? 17.452 44.900 62.114 1.00 29.01 196 LYS A C 1
ATOM 1422 O O . LYS A 1 196 ? 18.276 45.596 61.546 1.00 32.23 196 LYS A O 1
ATOM 1428 N N . PRO A 1 197 ? 17.246 43.609 61.799 1.00 27.21 197 PRO A N 1
ATOM 1429 C CA . PRO A 1 197 ? 18.000 42.993 60.749 1.00 27.57 197 PRO A CA 1
ATOM 1430 C C . PRO A 1 197 ? 17.528 43.446 59.391 1.00 25.05 197 PRO A C 1
ATOM 1431 O O . PRO A 1 197 ? 16.447 43.101 58.973 1.00 22.04 197 PRO A O 1
ATOM 1435 N N . ARG A 1 198 ? 18.385 44.198 58.714 1.00 26.62 198 ARG A N 1
ATOM 1436 C CA . ARG A 1 198 ? 18.008 44.815 57.466 1.00 28.01 198 ARG A CA 1
ATOM 1437 C C . ARG A 1 198 ? 17.393 43.882 56.405 1.00 27.97 198 ARG A C 1
ATOM 1438 O O . ARG A 1 198 ? 16.372 44.231 55.807 1.00 29.71 198 ARG A O 1
ATOM 1446 N N . SER A 1 199 ? 17.976 42.714 56.170 1.00 27.91 199 SER A N 1
ATOM 1447 C CA . SER A 1 199 ? 17.507 41.888 55.083 1.00 31.71 199 SER A CA 1
ATOM 1448 C C . SER A 1 199 ? 16.106 41.388 55.381 1.00 33.08 199 SER A C 1
ATOM 1449 O O . SER A 1 199 ? 15.270 41.355 54.493 1.00 41.55 199 SER A O 1
ATOM 1452 N N . ILE A 1 200 ? 15.801 41.107 56.635 1.00 30.26 200 ILE A N 1
ATOM 1453 C CA . ILE A 1 200 ? 14.435 40.752 57.005 1.00 28.13 200 ILE A CA 1
ATOM 1454 C C . ILE A 1 200 ? 13.483 41.953 56.953 1.00 28.23 200 ILE A C 1
ATOM 1455 O O . ILE A 1 200 ? 12.359 41.873 56.426 1.00 27.92 200 ILE A O 1
ATOM 1460 N N . LEU A 1 201 ? 13.919 43.074 57.508 1.00 26.68 201 LEU A N 1
ATOM 1461 C CA . LEU A 1 201 ? 13.079 44.277 57.552 1.00 27.36 201 LEU A CA 1
ATOM 1462 C C . LEU A 1 201 ? 12.609 44.702 56.169 1.00 27.18 201 LEU A C 1
ATOM 1463 O O . LEU A 1 201 ? 11.455 45.036 55.965 1.00 30.12 201 LEU A O 1
ATOM 1468 N N . VAL A 1 202 ? 13.510 44.638 55.224 1.00 26.92 202 VAL A N 1
ATOM 1469 C CA . VAL A 1 202 ? 13.218 44.946 53.848 1.00 27.46 202 VAL A CA 1
ATOM 1470 C C . VAL A 1 202 ? 12.168 44.021 53.264 1.00 26.37 202 VAL A C 1
ATOM 1471 O O . VAL A 1 202 ? 11.298 44.443 52.506 1.00 25.43 202 VAL A O 1
ATOM 1475 N N . GLN A 1 203 ? 12.231 42.755 53.628 1.00 28.02 203 GLN A N 1
ATOM 1476 C CA . GLN A 1 203 ? 11.254 41.788 53.138 1.00 28.03 203 GLN A CA 1
ATOM 1477 C C . GLN A 1 203 ? 9.882 42.085 53.736 1.00 27.27 203 GLN A C 1
ATOM 1478 O O . GLN A 1 203 ? 8.848 41.934 53.078 1.00 27.47 203 GLN A O 1
ATOM 1484 N N . ILE A 1 204 ? 9.868 42.457 55.011 1.00 25.50 204 ILE A N 1
ATOM 1485 C CA . ILE A 1 204 ? 8.619 42.808 55.664 1.00 27.86 204 ILE A CA 1
ATOM 1486 C C . ILE A 1 204 ? 7.963 44.013 54.974 1.00 24.94 204 ILE A C 1
ATOM 1487 O O . ILE A 1 204 ? 6.783 43.985 54.674 1.00 24.30 204 ILE A O 1
ATOM 1492 N N . LYS A 1 205 ? 8.759 45.038 54.715 1.00 22.55 205 LYS A N 1
ATOM 1493 C CA . LYS A 1 205 ? 8.258 46.201 54.050 1.00 22.30 205 LYS A CA 1
ATOM 1494 C C . LYS A 1 205 ? 7.721 45.812 52.683 1.00 22.16 205 LYS A C 1
ATOM 1495 O O . LYS A 1 205 ? 6.649 46.266 52.282 1.00 25.62 205 LYS A O 1
ATOM 1501 N N . ALA A 1 206 ? 8.429 44.961 51.963 1.00 22.29 206 ALA A N 1
ATOM 1502 C CA . ALA A 1 206 ? 8.006 44.601 50.598 1.00 22.76 206 ALA A CA 1
ATOM 1503 C C . ALA A 1 206 ? 6.718 43.832 50.630 1.00 24.82 206 ALA A C 1
ATOM 1504 O O . ALA A 1 206 ? 5.810 44.057 49.794 1.00 25.17 206 ALA A O 1
ATOM 1506 N N . LEU A 1 207 ? 6.583 42.935 51.601 1.00 22.65 207 LEU A N 1
ATOM 1507 C CA . LEU A 1 207 ? 5.308 42.228 51.723 1.00 23.79 207 LEU A CA 1
ATOM 1508 C C . LEU A 1 207 ? 4.158 43.190 52.056 1.00 24.93 207 LEU A C 1
ATOM 1509 O O . LEU A 1 207 ? 3.080 43.131 51.470 1.00 25.45 207 LEU A O 1
ATOM 1522 N N . LYS A 1 209 ? 3.843 46.168 51.330 1.00 31.37 209 LYS A N 1
ATOM 1523 C CA . LYS A 1 209 ? 3.540 47.025 50.189 1.00 31.51 209 LYS A CA 1
ATOM 1524 C C . LYS A 1 209 ? 3.172 46.253 48.936 1.00 31.30 209 LYS A C 1
ATOM 1525 O O . LYS A 1 209 ? 2.939 46.850 47.914 1.00 29.61 209 LYS A O 1
ATOM 1531 N N . THR A 1 210 ? 3.049 44.935 49.033 1.00 30.62 210 THR A N 1
ATOM 1532 C CA . THR A 1 210 ? 2.580 44.131 47.919 1.00 30.61 210 THR A CA 1
ATOM 1533 C C . THR A 1 210 ? 1.068 44.280 47.781 1.00 33.87 210 THR A C 1
ATOM 1534 O O . THR A 1 210 ? 0.335 44.195 48.780 1.00 30.60 210 THR A O 1
ATOM 1538 N N . PRO A 1 211 ? 0.581 44.502 46.548 1.00 32.02 211 PRO A N 1
ATOM 1539 C CA . PRO A 1 211 ? -0.849 44.696 46.369 1.00 30.55 211 PRO A CA 1
ATOM 1540 C C . PRO A 1 211 ? -1.630 43.536 46.936 1.00 30.93 211 PRO A C 1
ATOM 1541 O O . PRO A 1 211 ? -1.186 42.380 46.879 1.00 34.62 211 PRO A O 1
ATOM 1545 N N . ALA A 1 212 ? -2.761 43.867 47.528 1.00 28.55 212 ALA A N 1
ATOM 1546 C CA . ALA A 1 212 ? -3.580 42.889 48.179 1.00 30.93 212 ALA A CA 1
ATOM 1547 C C . ALA A 1 212 ? -4.040 41.836 47.177 1.00 29.00 212 ALA A C 1
ATOM 1548 O O . ALA A 1 212 ? -4.303 42.134 46.029 1.00 28.13 212 ALA A O 1
ATOM 1550 N N . GLU A 1 213 ? -4.199 40.617 47.643 1.00 29.33 213 GLU A N 1
ATOM 1551 C CA . GLU A 1 213 ? -4.504 39.511 46.777 1.00 30.97 213 GLU A CA 1
ATOM 1552 C C . GLU A 1 213 ? -5.405 38.523 47.516 1.00 29.56 213 GLU A C 1
ATOM 1553 O O . GLU A 1 213 ? -5.599 38.655 48.704 1.00 29.62 213 GLU A O 1
ATOM 1559 N N . PRO A 1 214 ? -5.947 37.536 46.820 1.00 27.09 214 PRO A N 1
ATOM 1560 C CA . PRO A 1 214 ? -6.685 36.502 47.559 1.00 28.63 214 PRO A CA 1
ATOM 1561 C C . PRO A 1 214 ? -5.887 35.926 48.721 1.00 26.77 214 PRO A C 1
ATOM 1562 O O . PRO A 1 214 ? -4.705 35.671 48.603 1.00 24.65 214 PRO A O 1
ATOM 1566 N N . ILE A 1 215 ? -6.565 35.758 49.837 1.00 26.77 215 ILE A N 1
ATOM 1567 C CA . ILE A 1 215 ? -5.919 35.491 51.067 1.00 29.52 215 ILE A CA 1
ATOM 1568 C C . ILE A 1 215 ? -5.010 34.256 50.991 1.00 30.81 215 ILE A C 1
ATOM 1569 O O . ILE A 1 215 ? -3.910 34.285 51.535 1.00 31.02 215 ILE A O 1
ATOM 1582 N N . ASP A 1 217 ? -3.432 33.054 48.481 1.00 28.93 217 ASP A N 1
ATOM 1583 C CA . ASP A 1 217 ? -2.190 33.454 47.804 1.00 32.75 217 ASP A CA 1
ATOM 1584 C C . ASP A 1 217 ? -1.220 34.182 48.705 1.00 31.30 217 ASP A C 1
ATOM 1585 O O . ASP A 1 217 ? -0.018 33.964 48.631 1.00 31.07 217 ASP A O 1
ATOM 1590 N N . ARG A 1 218 ? -1.740 35.076 49.528 1.00 31.20 218 ARG A N 1
ATOM 1591 C CA . ARG A 1 218 ? -0.880 35.826 50.407 1.00 30.38 218 ARG A CA 1
ATOM 1592 C C . ARG A 1 218 ? -0.242 34.893 51.421 1.00 26.81 218 ARG A C 1
ATOM 1593 O O . ARG A 1 218 ? 0.918 35.052 51.774 1.00 23.92 218 ARG A O 1
ATOM 1601 N N . LEU A 1 219 ? -1.008 33.931 51.911 1.00 28.77 219 LEU A N 1
ATOM 1602 C CA . LEU A 1 219 ? -0.456 32.971 52.883 1.00 29.84 219 LEU A CA 1
ATOM 1603 C C . LEU A 1 219 ? 0.713 32.206 52.289 1.00 29.42 219 LEU A C 1
ATOM 1604 O O . LEU A 1 219 ? 1.752 32.044 52.915 1.00 25.15 219 LEU A O 1
ATOM 1609 N N . THR A 1 220 ? 0.527 31.778 51.055 1.00 29.59 220 THR A N 1
ATOM 1610 C CA . THR A 1 220 ? 1.561 31.099 50.327 1.00 30.13 220 THR A CA 1
ATOM 1611 C C . THR A 1 220 ? 2.775 31.995 50.135 1.00 29.77 220 THR A C 1
ATOM 1612 O O . THR A 1 220 ? 3.907 31.573 50.370 1.00 31.21 220 THR A O 1
ATOM 1616 N N . ARG A 1 221 ? 2.543 33.233 49.717 1.00 29.22 221 ARG A N 1
ATOM 1617 C CA . ARG A 1 221 ? 3.633 34.169 49.513 1.00 28.00 221 ARG A CA 1
ATOM 1618 C C . ARG A 1 221 ? 4.435 34.405 50.799 1.00 29.41 221 ARG A C 1
ATOM 1619 O O . ARG A 1 221 ? 5.658 34.321 50.764 1.00 26.30 221 ARG A O 1
ATOM 1627 N N . GLU A 1 222 ? 3.749 34.669 51.924 1.00 27.57 222 GLU A N 1
ATOM 1628 C CA . GLU A 1 222 ? 4.433 34.962 53.163 1.00 29.57 222 GLU A CA 1
ATOM 1629 C C . GLU A 1 222 ? 5.237 33.755 53.581 1.00 28.65 222 GLU A C 1
ATOM 1630 O O . GLU A 1 222 ? 6.394 33.872 53.996 1.00 27.90 222 GLU A O 1
ATOM 1636 N N . ALA A 1 223 ? 4.625 32.593 53.458 1.00 27.63 223 ALA A N 1
ATOM 1637 C CA . ALA A 1 223 ? 5.258 31.363 53.908 1.00 29.12 223 ALA A CA 1
ATOM 1638 C C . ALA A 1 223 ? 6.545 31.071 53.127 1.00 29.73 223 ALA A C 1
ATOM 1639 O O . ALA A 1 223 ? 7.529 30.630 53.703 1.00 29.56 223 ALA A O 1
ATOM 1641 N N . ALA A 1 224 ? 6.531 31.304 51.819 1.00 32.16 224 ALA A N 1
ATOM 1642 C CA . ALA A 1 224 ? 7.723 31.086 50.991 1.00 34.52 224 ALA A CA 1
ATOM 1643 C C . ALA A 1 224 ? 8.864 31.940 51.493 1.00 34.46 224 ALA A C 1
ATOM 1644 O O . ALA A 1 224 ? 9.968 31.453 51.712 1.00 40.04 224 ALA A O 1
ATOM 1646 N N . VAL A 1 225 ? 8.597 33.209 51.761 1.00 33.58 225 VAL A N 1
ATOM 1647 C CA . VAL A 1 225 ? 9.644 34.075 52.320 1.00 31.29 225 VAL A CA 1
ATOM 1648 C C . VAL A 1 225 ? 10.055 33.592 53.721 1.00 32.69 225 VAL A C 1
ATOM 1649 O O . VAL A 1 225 ? 11.238 33.427 54.026 1.00 30.61 225 VAL A O 1
ATOM 1653 N N . PHE A 1 226 ? 9.057 33.312 54.554 1.00 33.56 226 PHE A N 1
ATOM 1654 C CA . PHE A 1 226 ? 9.285 32.847 55.922 1.00 33.29 226 PHE A CA 1
ATOM 1655 C C . PHE A 1 226 ? 10.217 31.646 55.959 1.00 36.71 226 PHE A C 1
ATOM 1656 O O . PHE A 1 226 ? 11.106 31.572 56.786 1.00 36.25 226 PHE A O 1
ATOM 1664 N N . ASP A 1 227 ? 10.002 30.688 55.060 1.00 42.53 227 ASP A N 1
ATOM 1665 C CA . ASP A 1 227 ? 10.850 29.481 54.989 1.00 46.80 227 ASP A CA 1
ATOM 1666 C C . ASP A 1 227 ? 12.332 29.835 54.855 1.00 41.48 227 ASP A C 1
ATOM 1667 O O . ASP A 1 227 ? 13.175 29.269 55.546 1.00 42.90 227 ASP A O 1
ATOM 1672 N N . THR A 1 228 ? 12.639 30.772 53.980 1.00 39.25 228 THR A N 1
ATOM 1673 C CA . THR A 1 228 ? 14.004 31.281 53.847 1.00 41.34 228 THR A CA 1
ATOM 1674 C C . THR A 1 228 ? 14.571 31.881 55.129 1.00 43.49 228 THR A C 1
ATOM 1675 O O . THR A 1 228 ? 15.750 31.723 55.422 1.00 41.04 228 THR A O 1
ATOM 1679 N N . CYS A 1 229 ? 13.732 32.539 55.908 1.00 41.92 229 CYS A N 1
ATOM 1680 C CA . CYS A 1 229 ? 14.182 33.100 57.190 1.00 42.89 229 CYS A CA 1
ATOM 1681 C C . CYS A 1 229 ? 14.595 32.114 58.249 1.00 42.59 229 CYS A C 1
ATOM 1682 O O . CYS A 1 229 ? 15.451 32.412 59.097 1.00 44.72 229 CYS A O 1
ATOM 1685 N N . LEU A 1 230 ? 13.948 30.960 58.257 1.00 41.57 230 LEU A N 1
ATOM 1686 C CA . LEU A 1 230 ? 14.282 29.923 59.218 1.00 43.99 230 LEU A CA 1
ATOM 1687 C C . LEU A 1 230 ? 15.735 29.475 59.088 1.00 44.75 230 LEU A C 1
ATOM 1688 O O . LEU A 1 230 ? 16.333 29.052 60.047 1.00 46.10 230 LEU A O 1
ATOM 1693 N N . LYS A 1 231 ? 16.300 29.583 57.892 1.00 54.27 231 LYS A N 1
ATOM 1694 C CA . LYS A 1 231 ? 17.699 29.212 57.641 1.00 58.98 231 LYS A CA 1
ATOM 1695 C C . LYS A 1 231 ? 18.686 30.393 57.815 1.00 54.57 231 LYS A C 1
ATOM 1696 O O . LYS A 1 231 ? 19.878 30.217 57.615 1.00 58.67 231 LYS A O 1
ATOM 1702 N N . GLY A 1 232 ? 18.222 31.570 58.228 1.00 48.66 232 GLY A N 1
ATOM 1703 C CA . GLY A 1 232 ? 19.047 32.786 58.130 1.00 42.41 232 GLY A CA 1
ATOM 1704 C C . GLY A 1 232 ? 19.851 33.137 59.357 1.00 41.55 232 GLY A C 1
ATOM 1705 O O . GLY A 1 232 ? 19.586 32.664 60.477 1.00 42.13 232 GLY A O 1
ATOM 1706 N N . GLU A 1 233 ? 20.817 34.018 59.165 1.00 42.59 233 GLU A N 1
ATOM 1707 C CA . GLU A 1 233 ? 21.671 34.429 60.256 1.00 43.34 233 GLU A CA 1
ATOM 1708 C C . GLU A 1 233 ? 20.900 35.243 61.312 1.00 41.77 233 GLU A C 1
ATOM 1709 O O . GLU A 1 233 ? 21.243 35.244 62.512 1.00 43.13 233 GLU A O 1
ATOM 1715 N N . ALA A 1 234 ? 19.897 35.991 60.874 1.00 37.96 234 ALA A N 1
ATOM 1716 C CA . ALA A 1 234 ? 19.188 36.904 61.792 1.00 33.78 234 ALA A CA 1
ATOM 1717 C C . ALA A 1 234 ? 18.470 36.153 62.888 1.00 32.22 234 ALA A C 1
ATOM 1718 O O . ALA A 1 234 ? 18.582 36.477 64.077 1.00 28.38 234 ALA A O 1
ATOM 1720 N N . LEU A 1 235 ? 17.773 35.094 62.494 1.00 33.76 235 LEU A N 1
ATOM 1721 C CA . LEU A 1 235 ? 17.166 34.211 63.460 1.00 35.28 235 LEU A CA 1
ATOM 1722 C C . LEU A 1 235 ? 18.243 33.655 64.382 1.00 39.22 235 LEU A C 1
ATOM 1723 O O . LEU A 1 235 ? 18.067 33.537 65.611 1.00 41.23 235 LEU A O 1
ATOM 1728 N N . ASN A 1 236 ? 19.354 33.268 63.793 1.00 42.17 236 ASN A N 1
ATOM 1729 C CA . ASN A 1 236 ? 20.396 32.617 64.568 1.00 46.39 236 ASN A CA 1
ATOM 1730 C C . ASN A 1 236 ? 20.927 33.545 65.654 1.00 40.37 236 ASN A C 1
ATOM 1731 O O . ASN A 1 236 ? 21.026 33.181 66.812 1.00 41.16 236 ASN A O 1
ATOM 1736 N N . GLU A 1 237 ? 21.208 34.774 65.260 1.00 43.44 237 GLU A N 1
ATOM 1737 C CA . GLU A 1 237 ? 21.627 35.828 66.182 1.00 46.56 237 GLU A CA 1
ATOM 1738 C C . GLU A 1 237 ? 20.588 36.159 67.257 1.00 47.70 237 GLU A C 1
ATOM 1739 O O . GLU A 1 237 ? 20.949 36.463 68.397 1.00 54.56 237 GLU A O 1
ATOM 1745 N N . ALA A 1 238 ? 19.315 36.128 66.901 1.00 45.99 238 ALA A N 1
ATOM 1746 C CA . ALA A 1 238 ? 18.257 36.431 67.870 1.00 46.49 238 ALA A CA 1
ATOM 1747 C C . ALA A 1 238 ? 18.232 35.380 68.974 1.00 49.41 238 ALA A C 1
ATOM 1748 O O . ALA A 1 238 ? 18.145 35.686 70.165 1.00 42.74 238 ALA A O 1
ATOM 1750 N N . VAL A 1 239 ? 18.322 34.131 68.561 1.00 52.65 239 VAL A N 1
ATOM 1751 C CA . VAL A 1 239 ? 18.296 33.014 69.489 1.00 54.93 239 VAL A CA 1
ATOM 1752 C C . VAL A 1 239 ? 19.558 33.051 70.361 1.00 61.49 239 VAL A C 1
ATOM 1753 O O . VAL A 1 239 ? 19.495 32.978 71.589 1.00 59.13 239 VAL A O 1
ATOM 1757 N N . SER A 1 240 ? 20.706 33.126 69.706 1.00 58.17 240 SER A N 1
ATOM 1758 C CA . SER A 1 240 ? 21.965 33.210 70.407 1.00 58.84 240 SER A CA 1
ATOM 1759 C C . SER A 1 240 ? 21.939 34.309 71.481 1.00 55.10 240 SER A C 1
ATOM 1760 O O . SER A 1 240 ? 22.258 34.059 72.635 1.00 61.89 240 SER A O 1
ATOM 1763 N N . ALA A 1 241 ? 21.528 35.505 71.093 1.00 55.40 241 ALA A N 1
ATOM 1764 C CA . ALA A 1 241 ? 21.464 36.631 72.005 1.00 54.50 241 ALA A CA 1
ATOM 1765 C C . ALA A 1 241 ? 20.515 36.385 73.177 1.00 61.89 241 ALA A C 1
ATOM 1766 O O . ALA A 1 241 ? 20.784 36.799 74.292 1.00 69.17 241 ALA A O 1
ATOM 1768 N N . PHE A 1 242 ? 19.414 35.700 72.921 1.00 70.71 242 PHE A N 1
ATOM 1769 C CA . PHE A 1 242 ? 18.462 35.369 73.969 1.00 75.56 242 PHE A CA 1
ATOM 1770 C C . PHE A 1 242 ? 19.098 34.415 74.973 1.00 84.72 242 PHE A C 1
ATOM 1771 O O . PHE A 1 242 ? 18.990 34.619 76.180 1.00 86.69 242 PHE A O 1
ATOM 1779 N N . LYS A 1 243 ? 19.752 33.367 74.462 1.00 85.54 243 LYS A N 1
ATOM 1780 C CA . LYS A 1 243 ? 20.449 32.379 75.295 1.00 78.12 243 LYS A CA 1
ATOM 1781 C C . LYS A 1 243 ? 21.480 33.054 76.182 1.00 77.97 243 LYS A C 1
ATOM 1782 O O . LYS A 1 243 ? 21.429 32.913 77.394 1.00 74.76 243 LYS A O 1
ATOM 1788 N N . GLU A 1 244 ? 22.355 33.855 75.583 1.00 80.11 244 GLU A N 1
ATOM 1789 C CA . GLU A 1 244 ? 23.408 34.565 76.324 1.00 72.24 244 GLU A CA 1
ATOM 1790 C C . GLU A 1 244 ? 22.927 35.792 77.106 1.00 69.40 244 GLU A C 1
ATOM 1791 O O . GLU A 1 244 ? 23.751 36.599 77.520 1.00 68.57 244 GLU A O 1
ATOM 1797 N N . LYS A 1 245 ? 21.615 35.941 77.293 1.00 71.67 245 LYS A N 1
ATOM 1798 C CA . LYS A 1 245 ? 21.045 37.012 78.125 1.00 78.65 245 LYS A CA 1
ATOM 1799 C C . LYS A 1 245 ? 21.562 38.423 77.710 1.00 79.63 245 LYS A C 1
ATOM 1800 O O . LYS A 1 245 ? 21.900 39.242 78.568 1.00 83.73 245 LYS A O 1
ATOM 1806 N N . ARG A 1 246 ? 21.620 38.718 76.411 1.00 73.70 246 ARG A N 1
ATOM 1807 C CA . ARG A 1 246 ? 22.097 40.031 75.922 1.00 72.33 246 ARG A CA 1
ATOM 1808 C C . ARG A 1 246 ? 21.215 40.565 74.783 1.00 71.48 246 ARG A C 1
ATOM 1809 O O . ARG A 1 246 ? 20.394 39.852 74.204 1.00 69.03 246 ARG A O 1
ATOM 1817 N N . ALA A 1 247 ? 21.400 41.838 74.470 1.00 68.67 247 ALA A N 1
ATOM 1818 C CA . ALA A 1 247 ? 20.718 42.449 73.347 1.00 69.77 247 ALA A CA 1
ATOM 1819 C C . ALA A 1 247 ? 21.358 41.926 72.050 1.00 69.04 247 ALA A C 1
ATOM 1820 O O . ALA A 1 247 ? 22.590 41.793 71.969 1.00 64.29 247 ALA A O 1
ATOM 1822 N N . PRO A 1 248 ? 20.524 41.632 71.033 1.00 65.81 248 PRO A N 1
ATOM 1823 C CA . PRO A 1 248 ? 21.067 41.165 69.756 1.00 59.41 248 PRO A CA 1
ATOM 1824 C C . PRO A 1 248 ? 21.753 42.291 69.015 1.00 54.37 248 PRO A C 1
ATOM 1825 O O . PRO A 1 248 ? 21.407 43.427 69.212 1.00 58.55 248 PRO A O 1
ATOM 1829 N N . ASP A 1 249 ? 22.762 41.975 68.222 1.00 53.13 249 ASP A N 1
ATOM 1830 C CA . ASP A 1 249 ? 23.387 42.940 67.351 1.00 54.85 249 ASP A CA 1
ATOM 1831 C C . ASP A 1 249 ? 23.194 42.394 65.948 1.00 53.13 249 ASP A C 1
ATOM 1832 O O . ASP A 1 249 ? 23.768 41.380 65.567 1.00 59.08 249 ASP A O 1
ATOM 1837 N N . PHE A 1 250 ? 22.341 43.055 65.189 1.00 46.37 250 PHE A N 1
ATOM 1838 C CA . PHE A 1 250 ? 21.992 42.558 63.895 1.00 43.31 250 PHE A CA 1
ATOM 1839 C C . PHE A 1 250 ? 22.827 43.150 62.794 1.00 45.16 250 PHE A C 1
ATOM 1840 O O . PHE A 1 250 ? 22.498 42.947 61.620 1.00 42.20 250 PHE A O 1
ATOM 1848 N N . SER A 1 251 ? 23.891 43.874 63.142 1.00 48.20 251 SER A N 1
ATOM 1849 C CA . SER A 1 251 ? 24.902 44.295 62.135 1.00 57.68 251 SER A CA 1
ATOM 1850 C C . SER A 1 251 ? 25.453 43.126 61.316 1.00 62.44 251 SER A C 1
ATOM 1851 O O . SER A 1 251 ? 26.042 43.350 60.255 1.00 67.89 251 SER A O 1
ATOM 1854 N N . LYS A 1 252 ? 25.284 41.902 61.824 1.00 68.38 252 LYS A N 1
ATOM 1855 C CA . LYS A 1 252 ? 25.285 40.675 60.984 1.00 74.95 252 LYS A CA 1
ATOM 1856 C C . LYS A 1 252 ? 24.229 40.679 59.851 1.00 67.89 252 LYS A C 1
ATOM 1857 O O . LYS A 1 252 ? 23.215 39.961 59.910 1.00 61.61 252 LYS A O 1
ATOM 1871 N N . SER B 1 2 ? -5.142 15.818 72.270 1.00 76.53 2 SER B N 1
ATOM 1872 C CA . SER B 1 2 ? -4.571 16.392 73.505 1.00 73.23 2 SER B CA 1
ATOM 1873 C C . SER B 1 2 ? -5.685 16.978 74.329 1.00 61.03 2 SER B C 1
ATOM 1874 O O . SER B 1 2 ? -6.717 17.253 73.759 1.00 58.93 2 SER B O 1
ATOM 1877 N N . GLU B 1 3 ? -5.489 17.162 75.643 1.00 55.54 3 GLU B N 1
ATOM 1878 C CA . GLU B 1 3 ? -6.464 17.878 76.527 1.00 54.18 3 GLU B CA 1
ATOM 1879 C C . GLU B 1 3 ? -6.080 19.363 76.572 1.00 43.47 3 GLU B C 1
ATOM 1880 O O . GLU B 1 3 ? -6.627 20.234 77.287 1.00 44.16 3 GLU B O 1
ATOM 1886 N N . LEU B 1 4 ? -5.115 19.645 75.724 1.00 37.73 4 LEU B N 1
ATOM 1887 C CA . LEU B 1 4 ? -4.644 20.986 75.491 1.00 35.77 4 LEU B CA 1
ATOM 1888 C C . LEU B 1 4 ? -5.610 21.828 74.654 1.00 34.77 4 LEU B C 1
ATOM 1889 O O . LEU B 1 4 ? -5.441 23.021 74.592 1.00 30.57 4 LEU B O 1
ATOM 1894 N N . VAL B 1 5 ? -6.582 21.196 73.983 1.00 30.54 5 VAL B N 1
ATOM 1895 C CA . VAL B 1 5 ? -7.602 21.891 73.241 1.00 28.44 5 VAL B CA 1
ATOM 1896 C C . VAL B 1 5 ? -8.934 21.244 73.560 1.00 28.70 5 VAL B C 1
ATOM 1897 O O . VAL B 1 5 ? -9.070 20.062 73.380 1.00 32.50 5 VAL B O 1
ATOM 1901 N N . LEU B 1 6 ? -9.911 22.020 74.021 1.00 28.41 6 LEU B N 1
ATOM 1902 C CA . LEU B 1 6 ? -11.211 21.499 74.396 1.00 30.06 6 LEU B CA 1
ATOM 1903 C C . LEU B 1 6 ? -12.226 21.991 73.405 1.00 30.30 6 LEU B C 1
ATOM 1904 O O . LEU B 1 6 ? -12.180 23.123 73.010 1.00 29.74 6 LEU B O 1
ATOM 1909 N N . SER B 1 7 ? -13.154 21.135 73.016 1.00 30.72 7 SER B N 1
ATOM 1910 C CA . SER B 1 7 ? -14.125 21.502 72.030 1.00 34.09 7 SER B CA 1
ATOM 1911 C C . SER B 1 7 ? -15.435 20.875 72.346 1.00 33.84 7 SER B C 1
ATOM 1912 O O . SER B 1 7 ? -15.482 19.730 72.707 1.00 35.34 7 SER B O 1
ATOM 1915 N N . HIS B 1 8 ? -16.509 21.615 72.216 1.00 34.19 8 HIS B N 1
ATOM 1916 C CA . HIS B 1 8 ? -17.831 21.032 72.401 1.00 34.77 8 HIS B CA 1
ATOM 1917 C C . HIS B 1 8 ? -18.883 21.947 71.775 1.00 34.13 8 HIS B C 1
ATOM 1918 O O . HIS B 1 8 ? -18.582 23.101 71.514 1.00 35.75 8 HIS B O 1
ATOM 1925 N N . VAL B 1 9 ? -20.086 21.435 71.514 1.00 33.41 9 VAL B N 1
ATOM 1926 C CA . VAL B 1 9 ? -21.117 22.202 70.835 1.00 33.45 9 VAL B CA 1
ATOM 1927 C C . VAL B 1 9 ? -22.273 22.520 71.783 1.00 38.66 9 VAL B C 1
ATOM 1928 O O . VAL B 1 9 ? -22.713 21.653 72.468 1.00 40.90 9 VAL B O 1
ATOM 1932 N N . GLU B 1 10 ? -22.749 23.761 71.814 1.00 41.03 10 GLU B N 1
ATOM 1933 C CA . GLU B 1 10 ? -23.915 24.158 72.604 1.00 43.27 10 GLU B CA 1
ATOM 1934 C C . GLU B 1 10 ? -24.771 25.116 71.785 1.00 44.02 10 GLU B C 1
ATOM 1935 O O . GLU B 1 10 ? -24.275 26.167 71.341 1.00 42.78 10 GLU B O 1
ATOM 1941 N N . GLY B 1 11 ? -26.051 24.797 71.584 1.00 39.07 11 GLY B N 1
ATOM 1942 C CA . GLY B 1 11 ? -26.967 25.728 70.934 1.00 38.32 11 GLY B CA 1
ATOM 1943 C C . GLY B 1 11 ? -26.463 26.307 69.629 1.00 37.13 11 GLY B C 1
ATOM 1944 O O . GLY B 1 11 ? -26.583 27.522 69.369 1.00 39.97 11 GLY B O 1
ATOM 1945 N N . GLY B 1 12 ? -25.901 25.447 68.801 1.00 34.14 12 GLY B N 1
ATOM 1946 C CA . GLY B 1 12 ? -25.434 25.859 67.468 1.00 32.70 12 GLY B CA 1
ATOM 1947 C C . GLY B 1 12 ? -24.061 26.482 67.416 1.00 27.73 12 GLY B C 1
ATOM 1948 O O . GLY B 1 12 ? -23.593 26.876 66.335 1.00 31.48 12 GLY B O 1
ATOM 1949 N N . VAL B 1 13 ? -23.396 26.527 68.562 1.00 28.27 13 VAL B N 1
ATOM 1950 C CA . VAL B 1 13 ? -22.094 27.173 68.687 1.00 25.15 13 VAL B CA 1
ATOM 1951 C C . VAL B 1 13 ? -21.048 26.134 69.043 1.00 27.37 13 VAL B C 1
ATOM 1952 O O . VAL B 1 13 ? -21.164 25.443 70.052 1.00 29.74 13 VAL B O 1
ATOM 1956 N N . GLN B 1 14 ? -19.995 26.040 68.241 1.00 28.03 14 GLN B N 1
ATOM 1957 C CA . GLN B 1 14 ? -18.903 25.185 68.598 1.00 27.48 14 GLN B CA 1
ATOM 1958 C C . GLN B 1 14 ? -17.832 25.940 69.338 1.00 27.76 14 GLN B C 1
ATOM 1959 O O . GLN B 1 14 ? -17.155 26.766 68.764 1.00 27.05 14 GLN B O 1
ATOM 1965 N N . VAL B 1 15 ? -17.678 25.622 70.612 1.00 27.80 15 VAL B N 1
ATOM 1966 C CA . VAL B 1 15 ? -16.720 26.256 71.463 1.00 27.67 15 VAL B CA 1
ATOM 1967 C C . VAL B 1 15 ? -15.412 25.519 71.344 1.00 27.59 15 VAL B C 1
ATOM 1968 O O . VAL B 1 15 ? -15.369 24.300 71.434 1.00 33.95 15 VAL B O 1
ATOM 1972 N N . VAL B 1 16 ? -14.356 26.259 71.099 1.00 25.01 16 VAL B N 1
ATOM 1973 C CA . VAL B 1 16 ? -13.038 25.697 70.897 1.00 26.56 16 VAL B CA 1
ATOM 1974 C C . VAL B 1 16 ? -12.124 26.476 71.838 1.00 27.27 16 VAL B C 1
ATOM 1975 O O . VAL B 1 16 ? -11.911 27.654 71.640 1.00 29.97 16 VAL B O 1
ATOM 1979 N N . ARG B 1 17 ? -11.599 25.822 72.861 1.00 29.01 17 ARG B N 1
ATOM 1980 C CA . ARG B 1 17 ? -10.835 26.501 73.882 1.00 27.99 17 ARG B CA 1
ATOM 1981 C C . ARG B 1 17 ? -9.399 26.002 73.928 1.00 30.20 17 ARG B C 1
ATOM 1982 O O . ARG B 1 17 ? -9.159 24.800 74.012 1.00 33.98 17 ARG B O 1
ATOM 1998 N N . ASN B 1 19 ? -6.110 25.320 75.962 1.00 28.41 19 ASN B N 1
ATOM 1999 C CA . ASN B 1 19 ? -6.038 24.911 77.343 1.00 31.02 19 ASN B CA 1
ATOM 2000 C C . ASN B 1 19 ? -4.660 24.418 77.764 1.00 32.12 19 ASN B C 1
ATOM 2001 O O . ASN B 1 19 ? -4.483 23.274 78.114 1.00 35.35 19 ASN B O 1
ATOM 2006 N N . ARG B 1 20 ? -3.695 25.314 77.727 1.00 31.06 20 ARG B N 1
ATOM 2007 C CA . ARG B 1 20 ? -2.376 25.096 78.233 1.00 31.45 20 ARG B CA 1
ATOM 2008 C C . ARG B 1 20 ? -2.050 26.298 79.128 1.00 30.63 20 ARG B C 1
ATOM 2009 O O . ARG B 1 20 ? -1.122 27.055 78.870 1.00 25.13 20 ARG B O 1
ATOM 2017 N N . PRO B 1 21 ? -2.859 26.498 80.167 1.00 34.21 21 PRO B N 1
ATOM 2018 C CA . PRO B 1 21 ? -2.813 27.772 80.864 1.00 36.70 21 PRO B CA 1
ATOM 2019 C C . PRO B 1 21 ? -1.484 28.046 81.534 1.00 41.49 21 PRO B C 1
ATOM 2020 O O . PRO B 1 21 ? -1.112 29.204 81.665 1.00 44.27 21 PRO B O 1
ATOM 2024 N N . ASP B 1 22 ? -0.752 26.994 81.889 1.00 44.21 22 ASP B N 1
ATOM 2025 C CA . ASP B 1 22 ? 0.524 27.170 82.539 1.00 44.23 22 ASP B CA 1
ATOM 2026 C C . ASP B 1 22 ? 1.539 27.847 81.665 1.00 43.63 22 ASP B C 1
ATOM 2027 O O . ASP B 1 22 ? 2.468 28.444 82.181 1.00 37.98 22 ASP B O 1
ATOM 2032 N N . LYS B 1 23 ? 1.407 27.755 80.349 1.00 40.73 23 LYS B N 1
ATOM 2033 C CA . LYS B 1 23 ? 2.364 28.422 79.478 1.00 40.83 23 LYS B CA 1
ATOM 2034 C C . LYS B 1 23 ? 1.689 29.495 78.660 1.00 37.73 23 LYS B C 1
ATOM 2035 O O . LYS B 1 23 ? 2.111 29.807 77.544 1.00 31.90 23 LYS B O 1
ATOM 2041 N N . LYS B 1 24 ? 0.621 30.048 79.236 1.00 36.77 24 LYS B N 1
ATOM 2042 C CA . LYS B 1 24 ? -0.163 31.090 78.591 1.00 36.19 24 LYS B CA 1
ATOM 2043 C C . LYS B 1 24 ? -0.597 30.699 77.200 1.00 32.55 24 LYS B C 1
ATOM 2044 O O . LYS B 1 24 ? -0.604 31.533 76.301 1.00 30.96 24 LYS B O 1
ATOM 2050 N N . ASN B 1 25 ? -0.962 29.438 77.029 1.00 28.72 25 ASN B N 1
ATOM 2051 C CA . ASN B 1 25 ? -1.415 28.946 75.758 1.00 27.41 25 ASN B CA 1
ATOM 2052 C C . ASN B 1 25 ? -0.422 29.133 74.612 1.00 26.19 25 ASN B C 1
ATOM 2053 O O . ASN B 1 25 ? -0.799 29.296 73.463 1.00 25.72 25 ASN B O 1
ATOM 2058 N N . ALA B 1 26 ? 0.856 29.100 74.930 1.00 28.93 26 ALA B N 1
ATOM 2059 C CA . ALA B 1 26 ? 1.900 29.066 73.891 1.00 28.68 26 ALA B CA 1
ATOM 2060 C C . ALA B 1 26 ? 1.718 27.787 73.079 1.00 29.48 26 ALA B C 1
ATOM 2061 O O . ALA B 1 26 ? 1.598 26.702 73.646 1.00 28.00 26 ALA B O 1
ATOM 2063 N N . LEU B 1 27 ? 1.645 27.922 71.767 1.00 30.58 27 LEU B N 1
ATOM 2064 C CA . LEU B 1 27 ? 1.208 26.816 70.925 1.00 32.48 27 LEU B CA 1
ATOM 2065 C C . LEU B 1 27 ? 2.333 25.889 70.517 1.00 31.96 27 LEU B C 1
ATOM 2066 O O . LEU B 1 27 ? 3.458 26.316 70.296 1.00 28.47 27 LEU B O 1
ATOM 2071 N N . ILE B 1 28 ? 1.966 24.614 70.417 1.00 31.47 28 ILE B N 1
ATOM 2072 C CA . ILE B 1 28 ? 2.826 23.559 69.914 1.00 31.34 28 ILE B CA 1
ATOM 2073 C C . ILE B 1 28 ? 2.032 22.778 68.847 1.00 31.38 28 ILE B C 1
ATOM 2074 O O . ILE B 1 28 ? 0.814 22.959 68.661 1.00 35.75 28 ILE B O 1
ATOM 2079 N N . GLY B 1 29 ? 2.719 21.902 68.130 1.00 32.06 29 GLY B N 1
ATOM 2080 C CA . GLY B 1 29 ? 2.148 21.181 66.975 1.00 31.25 29 GLY B CA 1
ATOM 2081 C C . GLY B 1 29 ? 0.864 20.457 67.298 1.00 31.57 29 GLY B C 1
ATOM 2082 O O . GLY B 1 29 ? -0.065 20.452 66.481 1.00 32.55 29 GLY B O 1
ATOM 2083 N N . GLU B 1 30 ? 0.804 19.829 68.466 1.00 35.67 30 GLU B N 1
ATOM 2084 C CA . GLU B 1 30 ? -0.402 19.062 68.820 1.00 40.37 30 GLU B CA 1
ATOM 2085 C C . GLU B 1 30 ? -1.612 19.968 68.982 1.00 37.51 30 GLU B C 1
ATOM 2086 O O . GLU B 1 30 ? -2.721 19.528 68.705 1.00 38.66 30 GLU B O 1
ATOM 2100 N N . TYR B 1 32 ? -2.072 22.988 67.319 1.00 29.43 32 TYR B N 1
ATOM 2101 C CA . TYR B 1 32 ? -2.449 23.325 65.948 1.00 28.32 32 TYR B CA 1
ATOM 2102 C C . TYR B 1 32 ? -3.254 22.224 65.310 1.00 28.34 32 TYR B C 1
ATOM 2103 O O . TYR B 1 32 ? -4.212 22.485 64.608 1.00 32.22 32 TYR B O 1
ATOM 2112 N N . ALA B 1 33 ? -2.849 20.985 65.510 1.00 28.23 33 ALA B N 1
ATOM 2113 C CA . ALA B 1 33 ? -3.535 19.861 64.880 1.00 29.01 33 ALA B CA 1
ATOM 2114 C C . ALA B 1 33 ? -4.928 19.719 65.473 1.00 27.67 33 ALA B C 1
ATOM 2115 O O . ALA B 1 33 ? -5.901 19.524 64.759 1.00 28.18 33 ALA B O 1
ATOM 2117 N N . ALA B 1 34 ? -5.031 19.778 66.787 1.00 26.56 34 ALA B N 1
ATOM 2118 C CA . ALA B 1 34 ? -6.366 19.669 67.424 1.00 27.57 34 ALA B CA 1
ATOM 2119 C C . ALA B 1 34 ? -7.281 20.814 67.016 1.00 27.06 34 ALA B C 1
ATOM 2120 O O . ALA B 1 34 ? -8.444 20.598 66.813 1.00 27.67 34 ALA B O 1
ATOM 2122 N N . LEU B 1 35 ? -6.713 22.015 66.846 1.00 27.52 35 LEU B N 1
ATOM 2123 C CA . LEU B 1 35 ? -7.483 23.174 66.434 1.00 27.23 35 LEU B CA 1
ATOM 2124 C C . LEU B 1 35 ? -7.951 23.055 65.006 1.00 27.58 35 LEU B C 1
ATOM 2125 O O . LEU B 1 35 ? -9.104 23.274 64.729 1.00 27.93 35 LEU B O 1
ATOM 2130 N N . ALA B 1 36 ? -7.074 22.633 64.107 1.00 27.32 36 ALA B N 1
ATOM 2131 C CA . ALA B 1 36 ? -7.475 22.355 62.738 1.00 27.48 36 ALA B CA 1
ATOM 2132 C C . ALA B 1 36 ? -8.558 21.284 62.692 1.00 30.61 36 ALA B C 1
ATOM 2133 O O . ALA B 1 36 ? -9.525 21.398 61.921 1.00 34.58 36 ALA B O 1
ATOM 2135 N N . GLU B 1 37 ? -8.421 20.246 63.497 1.00 31.79 37 GLU B N 1
ATOM 2136 C CA . GLU B 1 37 ? -9.413 19.176 63.503 1.00 36.84 37 GLU B CA 1
ATOM 2137 C C . GLU B 1 37 ? -10.763 19.729 63.933 1.00 33.95 37 GLU B C 1
ATOM 2138 O O . GLU B 1 37 ? -11.775 19.454 63.301 1.00 32.16 37 GLU B O 1
ATOM 2144 N N . ALA B 1 38 ? -10.770 20.520 64.998 1.00 31.73 38 ALA B N 1
ATOM 2145 C CA . ALA B 1 38 ? -12.014 21.131 65.468 1.00 29.31 38 ALA B CA 1
ATOM 2146 C C . ALA B 1 38 ? -12.723 21.996 64.424 1.00 28.71 38 ALA B C 1
ATOM 2147 O O . ALA B 1 38 ? -13.940 21.973 64.322 1.00 27.39 38 ALA B O 1
ATOM 2149 N N . PHE B 1 39 ? -11.967 22.734 63.636 1.00 26.76 39 PHE B N 1
ATOM 2150 C CA . PHE B 1 39 ? -12.568 23.487 62.560 1.00 30.07 39 PHE B CA 1
ATOM 2151 C C . PHE B 1 39 ? -13.130 22.597 61.483 1.00 29.63 39 PHE B C 1
ATOM 2152 O O . PHE B 1 39 ? -14.185 22.885 60.965 1.00 30.75 39 PHE B O 1
ATOM 2160 N N . ALA B 1 40 ? -12.433 21.529 61.135 1.00 29.94 40 ALA B N 1
ATOM 2161 C CA . ALA B 1 40 ? -12.912 20.629 60.099 1.00 30.74 40 ALA B CA 1
ATOM 2162 C C . ALA B 1 40 ? -14.185 19.962 60.577 1.00 30.73 40 ALA B C 1
ATOM 2163 O O . ALA B 1 40 ? -15.166 19.899 59.816 1.00 33.62 40 ALA B O 1
ATOM 2165 N N . LYS B 1 41 ? -14.229 19.534 61.832 1.00 32.10 41 LYS B N 1
ATOM 2166 C CA . LYS B 1 41 ? -15.502 18.925 62.335 1.00 38.93 41 LYS B CA 1
ATOM 2167 C C . LYS B 1 41 ? -16.637 19.952 62.273 1.00 36.06 41 LYS B C 1
ATOM 2168 O O . LYS B 1 41 ? -17.688 19.688 61.715 1.00 32.81 41 LYS B O 1
ATOM 2174 N N . GLY B 1 42 ? -16.380 21.149 62.797 1.00 32.48 42 GLY B N 1
ATOM 2175 C CA . GLY B 1 42 ? -17.410 22.150 62.872 1.00 30.96 42 GLY B CA 1
ATOM 2176 C C . GLY B 1 42 ? -17.901 22.561 61.504 1.00 27.89 42 GLY B C 1
ATOM 2177 O O . GLY B 1 42 ? -19.081 22.740 61.303 1.00 25.55 42 GLY B O 1
ATOM 2178 N N . GLU B 1 43 ? -16.992 22.684 60.553 1.00 29.01 43 GLU B N 1
ATOM 2179 C CA . GLU B 1 43 ? -17.353 23.101 59.191 1.00 28.78 43 GLU B CA 1
ATOM 2180 C C . GLU B 1 43 ? -18.263 22.093 58.534 1.00 30.16 43 GLU B C 1
ATOM 2181 O O . GLU B 1 43 ? -19.164 22.485 57.824 1.00 29.93 43 GLU B O 1
ATOM 2187 N N . ALA B 1 44 ? -18.095 20.817 58.855 1.00 31.09 44 ALA B N 1
ATOM 2188 C CA . ALA B 1 44 ? -18.919 19.743 58.297 1.00 30.07 44 ALA B CA 1
ATOM 2189 C C . ALA B 1 44 ? -20.170 19.430 59.139 1.00 30.41 44 ALA B C 1
ATOM 2190 O O . ALA B 1 44 ? -21.096 18.863 58.622 1.00 34.73 44 ALA B O 1
ATOM 2192 N N . ASP B 1 45 ? -20.219 19.844 60.396 1.00 29.78 45 ASP B N 1
ATOM 2193 C CA . ASP B 1 45 ? -21.311 19.483 61.275 1.00 30.50 45 ASP B CA 1
ATOM 2194 C C . ASP B 1 45 ? -22.529 20.372 61.118 1.00 35.13 45 ASP B C 1
ATOM 2195 O O . ASP B 1 45 ? -22.506 21.576 61.366 1.00 36.61 45 ASP B O 1
ATOM 2200 N N . ASP B 1 46 ? -23.624 19.746 60.736 1.00 38.03 46 ASP B N 1
ATOM 2201 C CA . ASP B 1 46 ? -24.878 20.411 60.524 1.00 39.30 46 ASP B CA 1
ATOM 2202 C C . ASP B 1 46 ? -25.472 21.013 61.801 1.00 38.60 46 ASP B C 1
ATOM 2203 O O . ASP B 1 46 ? -26.274 21.908 61.716 1.00 41.37 46 ASP B O 1
ATOM 2208 N N . ASP B 1 47 ? -25.080 20.564 62.975 1.00 38.47 47 ASP B N 1
ATOM 2209 C CA . ASP B 1 47 ? -25.574 21.181 64.196 1.00 39.76 47 ASP B CA 1
ATOM 2210 C C . ASP B 1 47 ? -24.829 22.451 64.570 1.00 39.99 47 ASP B C 1
ATOM 2211 O O . ASP B 1 47 ? -25.169 23.096 65.571 1.00 36.79 47 ASP B O 1
ATOM 2216 N N . VAL B 1 48 ? -23.767 22.767 63.831 1.00 34.33 48 VAL B N 1
ATOM 2217 C CA . VAL B 1 48 ? -22.939 23.912 64.141 1.00 30.98 48 VAL B CA 1
ATOM 2218 C C . VAL B 1 48 ? -23.177 25.052 63.170 1.00 32.39 48 VAL B C 1
ATOM 2219 O O . VAL B 1 48 ? -23.047 24.882 61.954 1.00 29.21 48 VAL B O 1
ATOM 2223 N N . ASN B 1 49 ? -23.507 26.217 63.716 1.00 31.77 49 ASN B N 1
ATOM 2224 C CA . ASN B 1 49 ? -23.672 27.413 62.913 1.00 32.87 49 ASN B CA 1
ATOM 2225 C C . ASN B 1 49 ? -22.532 28.395 63.050 1.00 29.19 49 ASN B C 1
ATOM 2226 O O . ASN B 1 49 ? -22.296 29.166 62.132 1.00 27.28 49 ASN B O 1
ATOM 2231 N N . VAL B 1 50 ? -21.858 28.379 64.193 1.00 26.19 50 VAL B N 1
ATOM 2232 C CA . VAL B 1 50 ? -20.890 29.416 64.524 1.00 26.42 50 VAL B CA 1
ATOM 2233 C C . VAL B 1 50 ? -19.805 28.829 65.400 1.00 26.61 50 VAL B C 1
ATOM 2234 O O . VAL B 1 50 ? -20.098 27.948 66.210 1.00 27.92 50 VAL B O 1
ATOM 2238 N N . PHE B 1 51 ? -18.578 29.327 65.255 1.00 25.00 51 PHE B N 1
ATOM 2239 C CA . PHE B 1 51 ? -17.481 28.957 66.135 1.00 25.70 51 PHE B CA 1
ATOM 2240 C C . PHE B 1 51 ? -17.220 30.043 67.151 1.00 27.83 51 PHE B C 1
ATOM 2241 O O . PHE B 1 51 ? -17.329 31.224 66.864 1.00 26.70 51 PHE B O 1
ATOM 2249 N N . LEU B 1 52 ? -16.815 29.630 68.341 1.00 29.73 52 LEU B N 1
ATOM 2250 C CA . LEU B 1 52 ? -16.364 30.559 69.374 1.00 27.42 52 LEU B CA 1
ATOM 2251 C C . LEU B 1 52 ? -15.005 30.090 69.916 1.00 29.12 52 LEU B C 1
ATOM 2252 O O . LEU B 1 52 ? -14.917 29.034 70.514 1.00 29.80 52 LEU B O 1
ATOM 2257 N N . ILE B 1 53 ? -13.969 30.881 69.707 1.00 28.86 53 ILE B N 1
ATOM 2258 C CA . ILE B 1 53 ? -12.654 30.543 70.142 1.00 28.36 53 ILE B CA 1
ATOM 2259 C C . ILE B 1 53 ? -12.308 31.268 71.404 1.00 26.15 53 ILE B C 1
ATOM 2260 O O . ILE B 1 53 ? -12.347 32.479 71.431 1.00 26.44 53 ILE B O 1
ATOM 2265 N N . LEU B 1 54 ? -11.829 30.513 72.375 1.00 25.18 54 LEU B N 1
ATOM 2266 C CA . LEU B 1 54 ? -11.496 31.017 73.694 1.00 28.64 54 LEU B CA 1
ATOM 2267 C C . LEU B 1 54 ? -10.100 30.575 74.117 1.00 29.22 54 LEU B C 1
ATOM 2268 O O . LEU B 1 54 ? -9.554 29.610 73.602 1.00 31.26 54 LEU B O 1
ATOM 2273 N N . GLY B 1 55 ? -9.553 31.273 75.094 1.00 30.56 55 GLY B N 1
ATOM 2274 C CA . GLY B 1 55 ? -8.325 30.863 75.738 1.00 30.11 55 GLY B CA 1
ATOM 2275 C C . GLY B 1 55 ? -8.554 30.438 77.193 1.00 29.95 55 GLY B C 1
ATOM 2276 O O . GLY B 1 55 ? -9.611 29.925 77.557 1.00 26.65 55 GLY B O 1
ATOM 2277 N N . SER B 1 56 ? -7.525 30.643 78.013 1.00 28.36 56 SER B N 1
ATOM 2278 C CA . SER B 1 56 ? -7.581 30.297 79.400 1.00 28.21 56 SER B CA 1
ATOM 2279 C C . SER B 1 56 ? -8.346 31.417 80.115 1.00 29.99 56 SER B C 1
ATOM 2280 O O . SER B 1 56 ? -8.863 32.350 79.469 1.00 29.55 56 SER B O 1
ATOM 2283 N N . GLN B 1 57 ? -8.385 31.334 81.437 1.00 28.81 57 GLN B N 1
ATOM 2284 C CA . GLN B 1 57 ? -9.013 32.375 82.212 1.00 32.14 57 GLN B CA 1
ATOM 2285 C C . GLN B 1 57 ? -8.101 33.589 82.325 1.00 30.47 57 GLN B C 1
ATOM 2286 O O . GLN B 1 57 ? -8.548 34.619 82.774 1.00 31.99 57 GLN B O 1
ATOM 2292 N N . THR B 1 58 ? -6.852 33.495 81.905 1.00 28.47 58 THR B N 1
ATOM 2293 C CA . THR B 1 58 ? -5.987 34.657 81.956 1.00 29.36 58 THR B CA 1
ATOM 2294 C C . THR B 1 58 ? -5.307 35.045 80.648 1.00 29.14 58 THR B C 1
ATOM 2295 O O . THR B 1 58 ? -4.726 36.120 80.575 1.00 29.23 58 THR B O 1
ATOM 2299 N N . ASP B 1 59 ? -5.331 34.203 79.625 1.00 29.15 59 ASP B N 1
ATOM 2300 C CA . ASP B 1 59 ? -4.611 34.508 78.383 1.00 30.26 59 ASP B CA 1
ATOM 2301 C C . ASP B 1 59 ? -5.298 33.909 77.184 1.00 28.78 59 ASP B C 1
ATOM 2302 O O . ASP B 1 59 ? -5.951 32.893 77.289 1.00 24.25 59 ASP B O 1
ATOM 2307 N N . PHE B 1 60 ? -5.081 34.528 76.037 1.00 26.66 60 PHE B N 1
ATOM 2308 C CA . PHE B 1 60 ? -5.577 33.983 74.828 1.00 26.93 60 PHE B CA 1
ATOM 2309 C C . PHE B 1 60 ? -4.498 33.055 74.286 1.00 26.82 60 PHE B C 1
ATOM 2310 O O . PHE B 1 60 ? -4.721 31.857 74.161 1.00 24.66 60 PHE B O 1
ATOM 2318 N N . SER B 1 61 ? -3.378 33.625 73.886 1.00 27.05 61 SER B N 1
ATOM 2319 C CA . SER B 1 61 ? -2.260 32.844 73.445 1.00 27.76 61 SER B CA 1
ATOM 2320 C C . SER B 1 61 ? -1.024 33.695 73.367 1.00 27.86 61 SER B C 1
ATOM 2321 O O . SER B 1 61 ? -1.014 34.742 72.729 1.00 30.83 61 SER B O 1
ATOM 2324 N N . ALA B 1 62 ? 0.048 33.172 73.933 1.00 29.57 62 ALA B N 1
ATOM 2325 C CA . ALA B 1 62 ? 1.334 33.805 73.873 1.00 29.46 62 ALA B CA 1
ATOM 2326 C C . ALA B 1 62 ? 2.066 33.472 72.601 1.00 29.61 62 ALA B C 1
ATOM 2327 O O . ALA B 1 62 ? 3.229 33.725 72.508 1.00 31.53 62 ALA B O 1
ATOM 2329 N N . GLY B 1 63 ? 1.393 32.909 71.610 1.00 33.55 63 GLY B N 1
ATOM 2330 C CA . GLY B 1 63 ? 2.009 32.653 70.337 1.00 35.60 63 GLY B CA 1
ATOM 2331 C C . GLY B 1 63 ? 2.705 31.334 70.367 1.00 36.65 63 GLY B C 1
ATOM 2332 O O . GLY B 1 63 ? 2.426 30.503 71.215 1.00 35.21 63 GLY B O 1
ATOM 2333 N N . ASN B 1 64 ? 3.582 31.104 69.406 1.00 38.74 64 ASN B N 1
ATOM 2334 C CA . ASN B 1 64 ? 4.249 29.826 69.376 1.00 39.81 64 ASN B CA 1
ATOM 2335 C C . ASN B 1 64 ? 5.136 29.639 70.562 1.00 35.02 64 ASN B C 1
ATOM 2336 O O . ASN B 1 64 ? 5.823 30.548 70.988 1.00 32.71 64 ASN B O 1
ATOM 2341 N N . ASP B 1 65 ? 5.157 28.424 71.068 1.00 37.36 65 ASP B N 1
ATOM 2342 C CA . ASP B 1 65 ? 6.188 28.007 72.023 1.00 37.88 65 ASP B CA 1
ATOM 2343 C C . ASP B 1 65 ? 7.566 28.171 71.354 1.00 34.89 65 ASP B C 1
ATOM 2344 O O . ASP B 1 65 ? 7.795 27.702 70.238 1.00 27.76 65 ASP B O 1
ATOM 2349 N N . LEU B 1 66 ? 8.437 28.937 71.977 1.00 33.30 66 LEU B N 1
ATOM 2350 C CA . LEU B 1 66 ? 9.613 29.429 71.269 1.00 37.95 66 LEU B CA 1
ATOM 2351 C C . LEU B 1 66 ? 10.674 28.334 70.999 1.00 35.42 66 LEU B C 1
ATOM 2352 O O . LEU B 1 66 ? 11.154 28.195 69.881 1.00 26.87 66 LEU B O 1
ATOM 2357 N N . PRO B 1 67 ? 11.024 27.540 72.028 1.00 35.81 67 PRO B N 1
ATOM 2358 C CA . PRO B 1 67 ? 11.900 26.397 71.768 1.00 35.07 67 PRO B CA 1
ATOM 2359 C C . PRO B 1 67 ? 11.383 25.545 70.644 1.00 33.69 67 PRO B C 1
ATOM 2360 O O . PRO B 1 67 ? 12.137 25.178 69.759 1.00 33.11 67 PRO B O 1
ATOM 2364 N N . ASP B 1 68 ? 10.097 25.215 70.669 1.00 36.26 68 ASP B N 1
ATOM 2365 C CA . ASP B 1 68 ? 9.520 24.372 69.621 1.00 39.34 68 ASP B CA 1
ATOM 2366 C C . ASP B 1 68 ? 9.661 25.024 68.251 1.00 40.64 68 ASP B C 1
ATOM 2367 O O . ASP B 1 68 ? 9.944 24.384 67.242 1.00 42.38 68 ASP B O 1
ATOM 2372 N N . PHE B 1 69 ? 9.418 26.316 68.231 1.00 40.97 69 PHE B N 1
ATOM 2373 C CA . PHE B 1 69 ? 9.412 27.077 67.007 1.00 40.25 69 PHE B CA 1
ATOM 2374 C C . PHE B 1 69 ? 10.766 27.117 66.298 1.00 38.09 69 PHE B C 1
ATOM 2375 O O . PHE B 1 69 ? 10.855 27.084 65.065 1.00 34.11 69 PHE B O 1
ATOM 2383 N N . LEU B 1 70 ? 11.820 27.180 67.090 1.00 39.30 70 LEU B N 1
ATOM 2384 C CA . LEU B 1 70 ? 13.189 27.205 66.560 1.00 40.51 70 LEU B CA 1
ATOM 2385 C C . LEU B 1 70 ? 13.591 25.925 65.861 1.00 40.22 70 LEU B C 1
ATOM 2386 O O . LEU B 1 70 ? 14.653 25.864 65.268 1.00 44.23 70 LEU B O 1
ATOM 2391 N N . THR B 1 71 ? 12.772 24.890 65.994 1.00 37.52 71 THR B N 1
ATOM 2392 C CA . THR B 1 71 ? 13.011 23.613 65.340 1.00 36.27 71 THR B CA 1
ATOM 2393 C C . THR B 1 71 ? 12.182 23.381 64.106 1.00 38.74 71 THR B C 1
ATOM 2394 O O . THR B 1 71 ? 12.251 22.308 63.506 1.00 40.27 71 THR B O 1
ATOM 2398 N N . TRP B 1 72 ? 11.394 24.367 63.695 1.00 41.66 72 TRP B N 1
ATOM 2399 C CA . TRP B 1 72 ? 10.624 24.208 62.464 1.00 40.87 72 TRP B CA 1
ATOM 2400 C C . TRP B 1 72 ? 11.488 24.163 61.265 1.00 39.44 72 TRP B C 1
ATOM 2401 O O . TRP B 1 72 ? 12.351 25.005 61.059 1.00 39.36 72 TRP B O 1
ATOM 2412 N N . GLU B 1 73 ? 11.198 23.202 60.421 1.00 44.11 73 GLU B N 1
ATOM 2413 C CA . GLU B 1 73 ? 11.879 23.045 59.165 1.00 50.06 73 GLU B CA 1
ATOM 2414 C C . GLU B 1 73 ? 11.304 24.015 58.110 1.00 40.87 73 GLU B C 1
ATOM 2415 O O . GLU B 1 73 ? 12.025 24.619 57.336 1.00 38.77 73 GLU B O 1
ATOM 2421 N N . ALA B 1 74 ? 10.005 24.259 58.174 1.00 41.30 74 ALA B N 1
ATOM 2422 C CA . ALA B 1 74 ? 9.304 25.180 57.251 1.00 35.71 74 ALA B CA 1
ATOM 2423 C C . ALA B 1 74 ? 7.985 25.654 57.859 1.00 33.10 74 ALA B C 1
ATOM 2424 O O . ALA B 1 74 ? 7.418 25.010 58.743 1.00 30.88 74 ALA B O 1
ATOM 2426 N N . LEU B 1 75 ? 7.480 26.776 57.374 1.00 32.24 75 LEU B N 1
ATOM 2427 C CA . LEU B 1 75 ? 6.097 27.160 57.637 1.00 31.78 75 LEU B CA 1
ATOM 2428 C C . LEU B 1 75 ? 5.191 26.568 56.554 1.00 32.55 75 LEU B C 1
ATOM 2429 O O . LEU B 1 75 ? 4.136 26.020 56.875 1.00 34.12 75 LEU B O 1
ATOM 2434 N N . SER B 1 76 ? 5.615 26.638 55.298 1.00 32.00 76 SER B N 1
ATOM 2435 C CA . SER B 1 76 ? 4.831 26.044 54.185 1.00 36.13 76 SER B CA 1
ATOM 2436 C C . SER B 1 76 ? 4.524 24.575 54.454 1.00 36.10 76 SER B C 1
ATOM 2437 O O . SER B 1 76 ? 5.405 23.797 54.741 1.00 34.72 76 SER B O 1
ATOM 2440 N N . GLY B 1 77 ? 3.256 24.222 54.394 1.00 37.07 77 GLY B N 1
ATOM 2441 C CA . GLY B 1 77 ? 2.865 22.841 54.573 1.00 40.26 77 GLY B CA 1
ATOM 2442 C C . GLY B 1 77 ? 2.850 22.361 56.009 1.00 39.84 77 GLY B C 1
ATOM 2443 O O . GLY B 1 77 ? 2.463 21.238 56.251 1.00 37.13 77 GLY B O 1
ATOM 2444 N N . SER B 1 78 ? 3.223 23.211 56.964 1.00 34.57 78 SER B N 1
ATOM 2445 C CA . SER B 1 78 ? 3.220 22.801 58.336 1.00 31.20 78 SER B CA 1
ATOM 2446 C C . SER B 1 78 ? 1.818 22.715 58.913 1.00 29.00 78 SER B C 1
ATOM 2447 O O . SER B 1 78 ? 0.824 23.167 58.360 1.00 28.21 78 SER B O 1
ATOM 2450 N N . VAL B 1 79 ? 1.757 22.122 60.082 1.00 28.43 79 VAL B N 1
ATOM 2451 C CA . VAL B 1 79 ? 0.514 22.049 60.806 1.00 29.27 79 VAL B CA 1
ATOM 2452 C C . VAL B 1 79 ? 0.008 23.466 61.204 1.00 28.74 79 VAL B C 1
ATOM 2453 O O . VAL B 1 79 ? -1.195 23.711 61.230 1.00 28.63 79 VAL B O 1
ATOM 2457 N N . ALA B 1 80 ? 0.915 24.401 61.470 1.00 28.62 80 ALA B N 1
ATOM 2458 C CA . ALA B 1 80 ? 0.488 25.762 61.770 1.00 30.60 80 ALA B CA 1
ATOM 2459 C C . ALA B 1 80 ? -0.160 26.384 60.560 1.00 31.02 80 ALA B C 1
ATOM 2460 O O . ALA B 1 80 ? -1.201 27.006 60.677 1.00 27.96 80 ALA B O 1
ATOM 2462 N N . ASP B 1 81 ? 0.446 26.173 59.398 1.00 34.45 81 ASP B N 1
ATOM 2463 C CA . ASP B 1 81 ? -0.129 26.616 58.138 1.00 36.42 81 ASP B CA 1
ATOM 2464 C C . ASP B 1 81 ? -1.540 26.000 57.928 1.00 36.21 81 ASP B C 1
ATOM 2465 O O . ASP B 1 81 ? -2.473 26.689 57.570 1.00 36.11 81 ASP B O 1
ATOM 2470 N N . ARG B 1 82 ? -1.705 24.723 58.227 1.00 35.22 82 ARG B N 1
ATOM 2471 C CA . ARG B 1 82 ? -3.005 24.088 58.080 1.00 34.97 82 ARG B CA 1
ATOM 2472 C C . ARG B 1 82 ? -4.045 24.787 58.952 1.00 32.15 82 ARG B C 1
ATOM 2473 O O . ARG B 1 82 ? -5.147 25.052 58.518 1.00 30.21 82 ARG B O 1
ATOM 2481 N N . PHE B 1 83 ? -3.715 25.039 60.205 1.00 28.59 83 PHE B N 1
ATOM 2482 C CA . PHE B 1 83 ? -4.651 25.685 61.088 1.00 29.53 83 PHE B CA 1
ATOM 2483 C C . PHE B 1 83 ? -5.080 27.053 60.598 1.00 28.69 83 PHE B C 1
ATOM 2484 O O . PHE B 1 83 ? -6.260 27.379 60.558 1.00 27.21 83 PHE B O 1
ATOM 2492 N N . ILE B 1 84 ? -4.102 27.858 60.234 1.00 29.92 84 ILE B N 1
ATOM 2493 C CA . ILE B 1 84 ? -4.353 29.193 59.713 1.00 32.42 84 ILE B CA 1
ATOM 2494 C C . ILE B 1 84 ? -5.249 29.127 58.487 1.00 29.83 84 ILE B C 1
ATOM 2495 O O . ILE B 1 84 ? -6.236 29.853 58.398 1.00 28.56 84 ILE B O 1
ATOM 2500 N N . ARG B 1 85 ? -4.943 28.235 57.549 1.00 29.16 85 ARG B N 1
ATOM 2501 C CA . ARG B 1 85 ? -5.818 28.094 56.365 1.00 30.58 85 ARG B CA 1
ATOM 2502 C C . ARG B 1 85 ? -7.216 27.648 56.733 1.00 28.93 85 ARG B C 1
ATOM 2503 O O . ARG B 1 85 ? -8.189 28.148 56.181 1.00 26.87 85 ARG B O 1
ATOM 2511 N N . ALA B 1 86 ? -7.326 26.765 57.713 1.00 28.86 86 ALA B N 1
ATOM 2512 C CA . ALA B 1 86 ? -8.645 26.329 58.175 1.00 30.40 86 ALA B CA 1
ATOM 2513 C C . ALA B 1 86 ? -9.482 27.484 58.662 1.00 30.47 86 ALA B C 1
ATOM 2514 O O . ALA B 1 86 ? -10.669 27.540 58.389 1.00 31.83 86 ALA B O 1
ATOM 2516 N N . VAL B 1 87 ? -8.879 28.417 59.388 1.00 31.67 87 VAL B N 1
ATOM 2517 C CA . VAL B 1 87 ? -9.639 29.564 59.883 1.00 33.55 87 VAL B CA 1
ATOM 2518 C C . VAL B 1 87 ? -9.883 30.614 58.798 1.00 34.20 87 VAL B C 1
ATOM 2519 O O . VAL B 1 87 ? -10.994 31.115 58.671 1.00 36.20 87 VAL B O 1
ATOM 2523 N N . ALA B 1 88 ? -8.847 30.959 58.046 1.00 32.83 88 ALA B N 1
ATOM 2524 C CA . ALA B 1 88 ? -8.975 31.910 56.976 1.00 30.03 88 ALA B CA 1
ATOM 2525 C C . ALA B 1 88 ? -10.027 31.468 55.967 1.00 33.14 88 ALA B C 1
ATOM 2526 O O . ALA B 1 88 ? -10.765 32.283 55.482 1.00 35.58 88 ALA B O 1
ATOM 2528 N N . GLY B 1 89 ? -10.131 30.167 55.703 1.00 34.49 89 GLY B N 1
ATOM 2529 C CA . GLY B 1 89 ? -11.124 29.651 54.764 1.00 30.39 89 GLY B CA 1
ATOM 2530 C C . GLY B 1 89 ? -12.452 29.212 55.362 1.00 30.49 89 GLY B C 1
ATOM 2531 O O . GLY B 1 89 ? -13.316 28.712 54.653 1.00 29.40 89 GLY B O 1
ATOM 2532 N N . ALA B 1 90 ? -12.651 29.374 56.663 1.00 29.47 90 ALA B N 1
ATOM 2533 C CA . ALA B 1 90 ? -13.886 28.871 57.269 1.00 30.15 90 ALA B CA 1
ATOM 2534 C C . ALA B 1 90 ? -15.072 29.603 56.709 1.00 30.92 90 ALA B C 1
ATOM 2535 O O . ALA B 1 90 ? -15.113 30.828 56.746 1.00 31.33 90 ALA B O 1
ATOM 2537 N N . ARG B 1 91 ? -16.054 28.839 56.266 1.00 31.54 91 ARG B N 1
ATOM 2538 C CA . ARG B 1 91 ? -17.280 29.375 55.714 1.00 34.60 91 ARG B CA 1
ATOM 2539 C C . ARG B 1 91 ? -18.225 29.867 56.798 1.00 28.82 91 ARG B C 1
ATOM 2540 O O . ARG B 1 91 ? -18.908 30.861 56.616 1.00 26.79 91 ARG B O 1
ATOM 2548 N N . LYS B 1 92 ? -18.212 29.224 57.945 1.00 27.88 92 LYS B N 1
ATOM 2549 C CA . LYS B 1 92 ? -19.059 29.658 59.048 1.00 27.19 92 LYS B CA 1
ATOM 2550 C C . LYS B 1 92 ? -18.399 30.795 59.843 1.00 26.41 92 LYS B C 1
ATOM 2551 O O . LYS B 1 92 ? -17.187 30.920 59.871 1.00 23.74 92 LYS B O 1
ATOM 2557 N N . PRO B 1 93 ? -19.209 31.586 60.545 1.00 25.12 93 PRO B N 1
ATOM 2558 C CA . PRO B 1 93 ? -18.689 32.659 61.344 1.00 25.54 93 PRO B CA 1
ATOM 2559 C C . PRO B 1 93 ? -17.849 32.199 62.513 1.00 25.26 93 PRO B C 1
ATOM 2560 O O . PRO B 1 93 ? -18.081 31.137 63.084 1.00 23.81 93 PRO B O 1
ATOM 2564 N N . VAL B 1 94 ? -16.929 33.064 62.902 1.00 24.24 94 VAL B N 1
ATOM 2565 C CA . VAL B 1 94 ? -15.987 32.783 63.954 1.00 24.31 94 VAL B CA 1
ATOM 2566 C C . VAL B 1 94 ? -15.946 33.988 64.888 1.00 25.43 94 VAL B C 1
ATOM 2567 O O . VAL B 1 94 ? -15.673 35.109 64.474 1.00 25.08 94 VAL B O 1
ATOM 2571 N N . VAL B 1 95 ? -16.218 33.749 66.158 1.00 25.76 95 VAL B N 1
ATOM 2572 C CA . VAL B 1 95 ? -16.125 34.771 67.181 1.00 24.15 95 VAL B CA 1
ATOM 2573 C C . VAL B 1 95 ? -14.960 34.414 68.083 1.00 23.27 95 VAL B C 1
ATOM 2574 O O . VAL B 1 95 ? -14.793 33.284 68.441 1.00 26.07 95 VAL B O 1
ATOM 2578 N N . ALA B 1 96 ? -14.175 35.387 68.507 1.00 24.44 96 ALA B N 1
ATOM 2579 C CA . ALA B 1 96 ? -13.108 35.135 69.473 1.00 22.86 96 ALA B CA 1
ATOM 2580 C C . ALA B 1 96 ? -13.234 36.024 70.693 1.00 23.04 96 ALA B C 1
ATOM 2581 O O . ALA B 1 96 ? -13.710 37.169 70.595 1.00 23.43 96 ALA B O 1
ATOM 2583 N N . ALA B 1 97 ? -12.767 35.529 71.833 1.00 21.61 97 ALA B N 1
ATOM 2584 C CA . ALA B 1 97 ? -12.709 36.332 73.047 1.00 22.62 97 ALA B CA 1
ATOM 2585 C C . ALA B 1 97 ? -11.285 36.266 73.524 1.00 20.95 97 ALA B C 1
ATOM 2586 O O . ALA B 1 97 ? -10.830 35.197 73.880 1.00 21.03 97 ALA B O 1
ATOM 2588 N N . VAL B 1 98 ? -10.608 37.408 73.550 1.00 18.90 98 VAL B N 1
ATOM 2589 C CA . VAL B 1 98 ? -9.226 37.447 73.899 1.00 20.00 98 VAL B CA 1
ATOM 2590 C C . VAL B 1 98 ? -8.994 38.190 75.209 1.00 20.27 98 VAL B C 1
ATOM 2591 O O . VAL B 1 98 ? -9.775 39.025 75.589 1.00 18.42 98 VAL B O 1
ATOM 2595 N N . ARG B 1 99 ? -7.863 37.901 75.842 1.00 22.21 99 ARG B N 1
ATOM 2596 C CA . ARG B 1 99 ? -7.437 38.566 77.086 1.00 23.94 99 ARG B CA 1
ATOM 2597 C C . ARG B 1 99 ? -5.972 38.277 77.311 1.00 25.07 99 ARG B C 1
ATOM 2598 O O . ARG B 1 99 ? -5.420 37.394 76.674 1.00 26.03 99 ARG B O 1
ATOM 2606 N N . GLY B 1 100 ? -5.360 39.008 78.240 1.00 26.67 100 GLY B N 1
ATOM 2607 C CA . GLY B 1 100 ? -3.954 38.837 78.554 1.00 25.21 100 GLY B CA 1
ATOM 2608 C C . GLY B 1 100 ? -3.132 38.811 77.274 1.00 26.50 100 GLY B C 1
ATOM 2609 O O . GLY B 1 100 ? -3.217 39.703 76.458 1.00 27.43 100 GLY B O 1
ATOM 2610 N N . ALA B 1 101 ? -2.323 37.786 77.103 1.00 25.24 101 ALA B N 1
ATOM 2611 C CA . ALA B 1 101 ? -1.418 37.722 75.968 1.00 25.88 101 ALA B CA 1
ATOM 2612 C C . ALA B 1 101 ? -2.151 37.356 74.697 1.00 26.04 101 ALA B C 1
ATOM 2613 O O . ALA B 1 101 ? -2.934 36.410 74.678 1.00 28.21 101 ALA B O 1
ATOM 2615 N N . ALA B 1 102 ? -1.923 38.144 73.663 1.00 25.45 102 ALA B N 1
ATOM 2616 C CA . ALA B 1 102 ? -2.335 37.801 72.317 1.00 26.40 102 ALA B CA 1
ATOM 2617 C C . ALA B 1 102 ? -1.141 38.079 71.423 1.00 26.44 102 ALA B C 1
ATOM 2618 O O . ALA B 1 102 ? -1.018 39.142 70.815 1.00 25.31 102 ALA B O 1
ATOM 2620 N N . ILE B 1 103 ? -0.267 37.091 71.332 1.00 26.54 103 ILE B N 1
ATOM 2621 C CA . ILE B 1 103 ? 1.027 37.315 70.737 1.00 28.09 103 ILE B CA 1
ATOM 2622 C C . ILE B 1 103 ? 1.225 36.433 69.540 1.00 27.23 103 ILE B C 1
ATOM 2623 O O . ILE B 1 103 ? 0.776 35.295 69.523 1.00 29.22 103 ILE B O 1
ATOM 2628 N N . GLY B 1 104 ? 1.904 36.981 68.547 1.00 26.76 104 GLY B N 1
ATOM 2629 C CA . GLY B 1 104 ? 2.157 36.293 67.320 1.00 28.65 104 GLY B CA 1
ATOM 2630 C C . GLY B 1 104 ? 0.860 35.903 66.669 1.00 30.50 104 GLY B C 1
ATOM 2631 O O . GLY B 1 104 ? 0.030 36.741 66.324 1.00 34.72 104 GLY B O 1
ATOM 2632 N N . ILE B 1 105 ? 0.679 34.609 66.523 1.00 32.57 105 ILE B N 1
ATOM 2633 C CA . ILE B 1 105 ? -0.545 34.032 65.975 1.00 35.82 105 ILE B CA 1
ATOM 2634 C C . ILE B 1 105 ? -1.775 34.378 66.850 1.00 31.28 105 ILE B C 1
ATOM 2635 O O . ILE B 1 105 ? -2.869 34.520 66.356 1.00 35.09 105 ILE B O 1
ATOM 2640 N N . GLY B 1 106 ? -1.580 34.569 68.129 1.00 28.31 106 GLY B N 1
ATOM 2641 C CA . GLY B 1 106 ? -2.632 35.095 68.961 1.00 31.28 106 GLY B CA 1
ATOM 2642 C C . GLY B 1 106 ? -3.193 36.422 68.485 1.00 30.46 106 GLY B C 1
ATOM 2643 O O . GLY B 1 106 ? -4.365 36.686 68.686 1.00 33.89 106 GLY B O 1
ATOM 2644 N N . SER B 1 107 ? -2.378 37.249 67.844 1.00 27.72 107 SER B N 1
ATOM 2645 C CA . SER B 1 107 ? -2.886 38.460 67.202 1.00 26.38 107 SER B CA 1
ATOM 2646 C C . SER B 1 107 ? -3.239 38.287 65.743 1.00 26.42 107 SER B C 1
ATOM 2647 O O . SER B 1 107 ? -4.243 38.828 65.303 1.00 26.68 107 SER B O 1
ATOM 2650 N N . THR B 1 108 ? -2.407 37.586 64.977 1.00 27.85 108 THR B N 1
ATOM 2651 C CA . THR B 1 108 ? -2.505 37.628 63.522 1.00 28.94 108 THR B CA 1
ATOM 2652 C C . THR B 1 108 ? -3.642 36.790 63.026 1.00 29.33 108 THR B C 1
ATOM 2653 O O . THR B 1 108 ? -4.027 36.853 61.857 1.00 28.08 108 THR B O 1
ATOM 2657 N N . LEU B 1 109 ? -4.187 35.991 63.920 1.00 29.76 109 LEU B N 1
ATOM 2658 C CA . LEU B 1 109 ? -5.398 35.230 63.662 1.00 29.30 109 LEU B CA 1
ATOM 2659 C C . LEU B 1 109 ? -6.655 36.085 63.666 1.00 29.00 109 LEU B C 1
ATOM 2660 O O . LEU B 1 109 ? -7.657 35.786 63.011 1.00 28.80 109 LEU B O 1
ATOM 2665 N N . LEU B 1 110 ? -6.630 37.163 64.420 1.00 28.33 110 LEU B N 1
ATOM 2666 C CA . LEU B 1 110 ? -7.859 37.902 64.689 1.00 27.79 110 LEU B CA 1
ATOM 2667 C C . LEU B 1 110 ? -8.496 38.546 63.464 1.00 24.53 110 LEU B C 1
ATOM 2668 O O . LEU B 1 110 ? -9.728 38.686 63.402 1.00 23.52 110 LEU B O 1
ATOM 2673 N N . PRO B 1 111 ? -7.692 38.957 62.510 1.00 21.69 111 PRO B N 1
ATOM 2674 C CA . PRO B 1 111 ? -8.309 39.487 61.305 1.00 24.27 111 PRO B CA 1
ATOM 2675 C C . PRO B 1 111 ? -9.153 38.497 60.516 1.00 24.54 111 PRO B C 1
ATOM 2676 O O . PRO B 1 111 ? -9.960 38.902 59.707 1.00 25.92 111 PRO B O 1
ATOM 2680 N N . HIS B 1 112 ? -8.974 37.209 60.749 1.00 26.97 112 HIS B N 1
ATOM 2681 C CA . HIS B 1 112 ? -9.814 36.220 60.125 1.00 27.13 112 HIS B CA 1
ATOM 2682 C C . HIS B 1 112 ? -11.068 35.937 60.940 1.00 28.56 112 HIS B C 1
ATOM 2683 O O . HIS B 1 112 ? -11.922 35.203 60.476 1.00 35.08 112 HIS B O 1
ATOM 2690 N N . CYS B 1 113 ? -11.203 36.510 62.120 1.00 24.63 113 CYS B N 1
ATOM 2691 C CA . CYS B 1 113 ? -12.426 36.361 62.868 1.00 25.29 113 CYS B CA 1
ATOM 2692 C C . CYS B 1 113 ? -13.477 37.401 62.441 1.00 26.40 113 CYS B C 1
ATOM 2693 O O . CYS B 1 113 ? -13.149 38.433 61.879 1.00 25.60 113 CYS B O 1
ATOM 2696 N N . ASP B 1 114 ? -14.744 37.073 62.651 1.00 25.40 114 ASP B N 1
ATOM 2697 C CA . ASP B 1 114 ? -15.814 37.917 62.236 1.00 24.30 114 ASP B CA 1
ATOM 2698 C C . ASP B 1 114 ? -16.157 38.882 63.333 1.00 24.26 114 ASP B C 1
ATOM 2699 O O . ASP B 1 114 ? -16.495 40.015 63.058 1.00 23.84 114 ASP B O 1
ATOM 2704 N N . LEU B 1 115 ? -16.088 38.427 64.580 1.00 23.94 115 LEU B N 1
ATOM 2705 C CA . LEU B 1 115 ? -16.216 39.298 65.740 1.00 22.14 115 LEU B CA 1
ATOM 2706 C C . LEU B 1 115 ? -15.179 38.932 66.764 1.00 23.73 115 LEU B C 1
ATOM 2707 O O . LEU B 1 115 ? -14.934 37.750 66.999 1.00 26.62 115 LEU B O 1
ATOM 2712 N N . VAL B 1 116 ? -14.642 39.926 67.438 1.00 22.15 116 VAL B N 1
ATOM 2713 C CA . VAL B 1 116 ? -13.663 39.739 68.462 1.00 22.71 116 VAL B CA 1
ATOM 2714 C C . VAL B 1 116 ? -13.929 40.681 69.636 1.00 21.93 116 VAL B C 1
ATOM 2715 O O . VAL B 1 116 ? -14.073 41.869 69.442 1.00 21.42 116 VAL B O 1
ATOM 2719 N N . TYR B 1 117 ? -13.940 40.157 70.853 1.00 21.95 117 TYR B N 1
ATOM 2720 C CA . TYR B 1 117 ? -14.050 40.972 72.064 1.00 23.10 117 TYR B CA 1
ATOM 2721 C C . TYR B 1 117 ? -12.781 40.716 72.866 1.00 23.52 117 TYR B C 1
ATOM 2722 O O . TYR B 1 117 ? -12.297 39.598 72.886 1.00 24.61 117 TYR B O 1
ATOM 2731 N N . ALA B 1 118 ? -12.292 41.741 73.554 1.00 21.37 118 ALA B N 1
ATOM 2732 C CA . ALA B 1 118 ? -11.084 41.665 74.331 1.00 21.46 118 ALA B CA 1
ATOM 2733 C C . ALA B 1 118 ? -11.300 42.202 75.734 1.00 23.59 118 ALA B C 1
ATOM 2734 O O . ALA B 1 118 ? -12.047 43.129 75.951 1.00 24.67 118 ALA B O 1
ATOM 2736 N N . ALA B 1 119 ? -10.565 41.660 76.682 1.00 24.33 119 ALA B N 1
ATOM 2737 C CA . ALA B 1 119 ? -10.583 42.151 78.041 1.00 24.64 119 ALA B CA 1
ATOM 2738 C C . ALA B 1 119 ? -9.678 43.330 78.163 1.00 24.93 119 ALA B C 1
ATOM 2739 O O . ALA B 1 119 ? -8.738 43.485 77.397 1.00 24.64 119 ALA B O 1
ATOM 2741 N N . PRO B 1 120 ? -9.950 44.192 79.151 1.00 27.06 120 PRO B N 1
ATOM 2742 C CA . PRO B 1 120 ? -9.143 45.378 79.417 1.00 27.18 120 PRO B CA 1
ATOM 2743 C C . PRO B 1 120 ? -7.628 45.141 79.410 1.00 27.97 120 PRO B C 1
ATOM 2744 O O . PRO B 1 120 ? -6.886 45.986 78.889 1.00 34.36 120 PRO B O 1
ATOM 2748 N N . GLY B 1 121 ? -7.126 44.070 79.999 1.00 26.10 121 GLY B N 1
ATOM 2749 C CA . GLY B 1 121 ? -5.664 43.967 80.023 1.00 28.35 121 GLY B CA 1
ATOM 2750 C C . GLY B 1 121 ? -4.991 43.388 78.783 1.00 26.32 121 GLY B C 1
ATOM 2751 O O . GLY B 1 121 ? -3.818 43.074 78.814 1.00 26.47 121 GLY B O 1
ATOM 2752 N N . THR B 1 122 ? -5.694 43.246 77.688 1.00 23.51 122 THR B N 1
ATOM 2753 C CA . THR B 1 122 ? -5.112 42.481 76.604 1.00 24.36 122 THR B CA 1
ATOM 2754 C C . THR B 1 122 ? -3.894 43.187 75.982 1.00 24.25 122 THR B C 1
ATOM 2755 O O . THR B 1 122 ? -3.895 44.402 75.759 1.00 26.37 122 THR B O 1
ATOM 2759 N N . ARG B 1 123 ? -2.875 42.410 75.699 1.00 22.69 123 ARG B N 1
ATOM 2760 C CA . ARG B 1 123 ? -1.654 42.916 75.117 1.00 25.85 123 ARG B CA 1
ATOM 2761 C C . ARG B 1 123 ? -1.418 42.228 73.762 1.00 24.92 123 ARG B C 1
ATOM 2762 O O . ARG B 1 123 ? -1.271 41.019 73.701 1.00 23.23 123 ARG B O 1
ATOM 2770 N N . PHE B 1 124 ? -1.403 43.009 72.698 1.00 23.74 124 PHE B N 1
ATOM 2771 C CA . PHE B 1 124 ? -1.259 42.483 71.371 1.00 26.63 124 PHE B CA 1
ATOM 2772 C C . PHE B 1 124 ? 0.171 42.664 70.925 1.00 26.81 124 PHE B C 1
ATOM 2773 O O . PHE B 1 124 ? 0.782 43.677 71.235 1.00 28.26 124 PHE B O 1
ATOM 2781 N N . HIS B 1 125 ? 0.715 41.710 70.193 1.00 26.23 125 HIS B N 1
ATOM 2782 C CA . HIS B 1 125 ? 2.130 41.839 69.803 1.00 28.76 125 HIS B CA 1
ATOM 2783 C C . HIS B 1 125 ? 2.491 40.963 68.646 1.00 27.99 125 HIS B C 1
ATOM 2784 O O . HIS B 1 125 ? 2.094 39.798 68.620 1.00 22.82 125 HIS B O 1
ATOM 2799 N N . PRO B 1 127 ? 5.933 40.242 67.132 1.00 31.00 127 PRO B N 1
ATOM 2800 C CA . PRO B 1 127 ? 7.341 40.502 67.253 1.00 31.23 127 PRO B CA 1
ATOM 2801 C C . PRO B 1 127 ? 8.259 39.758 66.248 1.00 29.12 127 PRO B C 1
ATOM 2802 O O . PRO B 1 127 ? 9.450 39.589 66.511 1.00 29.60 127 PRO B O 1
ATOM 2806 N N . PHE B 1 128 ? 7.713 39.344 65.125 1.00 27.61 128 PHE B N 1
ATOM 2807 C CA . PHE B 1 128 ? 8.474 38.660 64.073 1.00 28.98 128 PHE B CA 1
ATOM 2808 C C . PHE B 1 128 ? 9.814 39.285 63.758 1.00 25.74 128 PHE B C 1
ATOM 2809 O O . PHE B 1 128 ? 10.822 38.598 63.750 1.00 22.49 128 PHE B O 1
ATOM 2817 N N . ILE B 1 129 ? 9.831 40.581 63.504 1.00 24.74 129 ILE B N 1
ATOM 2818 C CA . ILE B 1 129 ? 11.085 41.242 63.166 1.00 25.05 129 ILE B CA 1
ATOM 2819 C C . ILE B 1 129 ? 12.159 41.025 64.213 1.00 29.04 129 ILE B C 1
ATOM 2820 O O . ILE B 1 129 ? 13.352 40.915 63.887 1.00 29.19 129 ILE B O 1
ATOM 2825 N N . ASN B 1 130 ? 11.769 40.997 65.487 1.00 30.83 130 ASN B N 1
ATOM 2826 C CA . ASN B 1 130 ? 12.758 40.778 66.547 1.00 33.22 130 ASN B CA 1
ATOM 2827 C C . ASN B 1 130 ? 13.259 39.370 66.644 1.00 35.46 130 ASN B C 1
ATOM 2828 O O . ASN B 1 130 ? 14.204 39.133 67.366 1.00 40.83 130 ASN B O 1
ATOM 2833 N N . LEU B 1 131 ? 12.625 38.438 65.946 1.00 35.18 131 LEU B N 1
ATOM 2834 C CA . LEU B 1 131 ? 13.135 37.103 65.869 1.00 35.06 131 LEU B CA 1
ATOM 2835 C C . LEU B 1 131 ? 13.810 36.849 64.530 1.00 39.30 131 LEU B C 1
ATOM 2836 O O . LEU B 1 131 ? 14.087 35.706 64.217 1.00 38.47 131 LEU B O 1
ATOM 2841 N N . GLY B 1 132 ? 14.053 37.876 63.724 1.00 39.17 132 GLY B N 1
ATOM 2842 C CA . GLY B 1 132 ? 14.605 37.664 62.383 1.00 38.37 132 GLY B CA 1
ATOM 2843 C C . GLY B 1 132 ? 13.684 36.952 61.394 1.00 38.31 132 GLY B C 1
ATOM 2844 O O . GLY B 1 132 ? 14.148 36.296 60.450 1.00 38.77 132 GLY B O 1
ATOM 2845 N N . ILE B 1 133 ? 12.382 37.046 61.603 1.00 34.77 133 ILE B N 1
ATOM 2846 C CA . ILE B 1 133 ? 11.455 36.435 60.675 1.00 36.14 133 ILE B CA 1
ATOM 2847 C C . ILE B 1 133 ? 10.395 37.425 60.193 1.00 37.13 133 ILE B C 1
ATOM 2848 O O . ILE B 1 133 ? 10.354 38.557 60.628 1.00 29.55 133 ILE B O 1
ATOM 2853 N N . VAL B 1 134 ? 9.546 36.970 59.284 1.00 36.41 134 VAL B N 1
ATOM 2854 C CA . VAL B 1 134 ? 8.484 37.775 58.761 1.00 32.32 134 VAL B CA 1
ATOM 2855 C C . VAL B 1 134 ? 7.124 37.365 59.292 1.00 35.15 134 VAL B C 1
ATOM 2856 O O . VAL B 1 134 ? 6.938 36.281 59.832 1.00 32.74 134 VA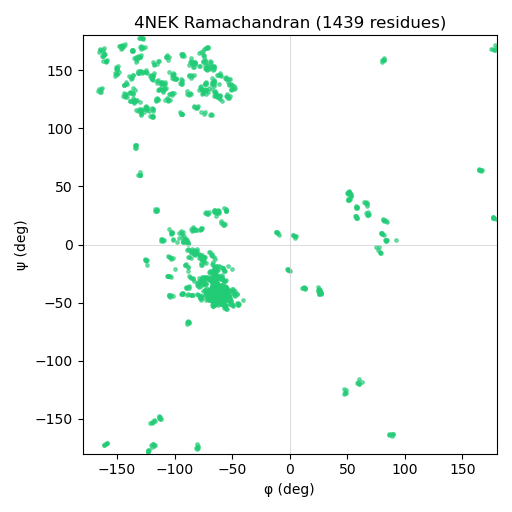L B O 1
ATOM 2860 N N . PRO B 1 135 ? 6.150 38.261 59.144 1.00 42.79 135 PRO B N 1
ATOM 2861 C CA . PRO B 1 135 ? 4.827 37.990 59.649 1.00 45.24 135 PRO B CA 1
ATOM 2862 C C . PRO B 1 135 ? 4.122 36.977 58.806 1.00 45.93 135 PRO B C 1
ATOM 2863 O O . PRO B 1 135 ? 4.343 36.860 57.601 1.00 50.19 135 PRO B O 1
ATOM 2867 N N . GLU B 1 136 ? 3.202 36.322 59.472 1.00 47.10 136 GLU B N 1
ATOM 2868 C CA . GLU B 1 136 ? 2.540 35.155 58.994 1.00 47.58 136 GLU B CA 1
ATOM 2869 C C . GLU B 1 136 ? 1.039 35.475 59.018 1.00 41.53 136 GLU B C 1
ATOM 2870 O O . GLU B 1 136 ? 0.601 36.581 59.404 1.00 34.18 136 GLU B O 1
ATOM 2876 N N . ALA B 1 137 ? 0.267 34.458 58.649 1.00 33.43 137 ALA B N 1
ATOM 2877 C CA . ALA B 1 137 ? -1.179 34.488 58.731 1.00 30.57 137 ALA B CA 1
ATOM 2878 C C . ALA B 1 137 ? -1.826 35.642 57.968 1.00 28.40 137 ALA B C 1
ATOM 2879 O O . ALA B 1 137 ? -2.988 35.999 58.254 1.00 26.02 137 ALA B O 1
ATOM 2881 N N . GLY B 1 138 ? -1.123 36.154 56.947 1.00 24.30 138 GLY B N 1
ATOM 2882 C CA . GLY B 1 138 ? -1.675 37.204 56.090 1.00 24.15 138 GLY B CA 1
ATOM 2883 C C . GLY B 1 138 ? -1.609 38.580 56.717 1.00 23.75 138 GLY B C 1
ATOM 2884 O O . GLY B 1 138 ? -2.172 39.518 56.175 1.00 22.18 138 GLY B O 1
ATOM 2885 N N . SER B 1 139 ? -0.885 38.714 57.844 1.00 23.24 139 SER B N 1
ATOM 2886 C CA . SER B 1 139 ? -0.843 39.982 58.561 1.00 24.32 139 SER B CA 1
ATOM 2887 C C . SER B 1 139 ? -0.146 41.084 57.743 1.00 24.63 139 SER B C 1
ATOM 2888 O O . SER B 1 139 ? -0.496 42.253 57.896 1.00 26.42 139 SER B O 1
ATOM 2891 N N . SER B 1 140 ? 0.796 40.717 56.884 1.00 24.16 140 SER B N 1
ATOM 2892 C CA . SER B 1 140 ? 1.406 41.684 55.965 1.00 27.58 140 SER B CA 1
ATOM 2893 C C . SER B 1 140 ? 0.376 42.369 55.068 1.00 27.07 140 SER B C 1
ATOM 2894 O O . SER B 1 140 ? 0.634 43.420 54.513 1.00 23.59 140 SER B O 1
ATOM 2897 N N . GLN B 1 141 ? -0.786 41.751 54.911 1.00 26.90 141 GLN B N 1
ATOM 2898 C CA . GLN B 1 141 ? -1.882 42.349 54.145 1.00 27.11 141 GLN B CA 1
ATOM 2899 C C . GLN B 1 141 ? -2.976 42.922 55.067 1.00 23.61 141 GLN B C 1
ATOM 2900 O O . GLN B 1 141 ? -3.489 44.020 54.836 1.00 22.15 141 GLN B O 1
ATOM 2906 N N . THR B 1 142 ? -3.339 42.177 56.096 1.00 20.94 142 THR B N 1
ATOM 2907 C CA . THR B 1 142 ? -4.483 42.579 56.869 1.00 23.16 142 THR B CA 1
ATOM 2908 C C . THR B 1 142 ? -4.167 43.781 57.729 1.00 23.74 142 THR B C 1
ATOM 2909 O O . THR B 1 142 ? -4.993 44.669 57.849 1.00 25.71 142 THR B O 1
ATOM 2921 N N . PRO B 1 144 ? -1.849 46.364 57.366 1.00 25.19 144 PRO B N 1
ATOM 2922 C CA . PRO B 1 144 ? -1.863 47.626 56.633 1.00 24.85 144 PRO B CA 1
ATOM 2923 C C . PRO B 1 144 ? -3.251 47.997 56.152 1.00 28.57 144 PRO B C 1
ATOM 2924 O O . PRO B 1 144 ? -3.614 49.181 56.212 1.00 28.65 144 PRO B O 1
ATOM 2928 N N . ALA B 1 145 ? -4.054 47.014 55.724 1.00 28.99 145 ALA B N 1
ATOM 2929 C CA . ALA B 1 145 ? -5.408 47.325 55.293 1.00 28.63 145 ALA B CA 1
ATOM 2930 C C . ALA B 1 145 ? -6.211 47.934 56.444 1.00 29.81 145 ALA B C 1
ATOM 2931 O O . ALA B 1 145 ? -6.968 48.882 56.234 1.00 29.37 145 ALA B O 1
ATOM 2933 N N . LEU B 1 146 ? -6.065 47.406 57.654 1.00 27.35 146 LEU B N 1
ATOM 2934 C CA . LEU B 1 146 ? -6.888 47.877 58.757 1.00 27.10 146 LEU B CA 1
ATOM 2935 C C . LEU B 1 146 ? -6.391 49.177 59.350 1.00 26.94 146 LEU B C 1
ATOM 2936 O O . LEU B 1 146 ? -7.180 50.075 59.660 1.00 25.32 146 LEU B O 1
ATOM 2941 N N . ALA B 1 147 ? -5.088 49.268 59.544 1.00 24.63 147 ALA B N 1
ATOM 2942 C CA . ALA B 1 147 ? -4.502 50.359 60.330 1.00 24.60 147 ALA B CA 1
ATOM 2943 C C . ALA B 1 147 ? -3.855 51.439 59.488 1.00 24.09 147 ALA B C 1
ATOM 2944 O O . ALA B 1 147 ? -3.478 52.499 60.004 1.00 27.46 147 ALA B O 1
ATOM 2946 N N . GLY B 1 148 ? -3.694 51.165 58.213 1.00 23.36 148 GLY B N 1
ATOM 2947 C CA . GLY B 1 148 ? -2.862 51.988 57.379 1.00 24.80 148 GLY B CA 1
ATOM 2948 C C . GLY B 1 148 ? -1.412 51.606 57.545 1.00 26.49 148 GLY B C 1
ATOM 2949 O O . GLY B 1 148 ? -1.003 51.029 58.573 1.00 25.56 148 GLY B O 1
ATOM 2950 N N . HIS B 1 149 ? -0.603 51.982 56.568 1.00 26.59 149 HIS B N 1
ATOM 2951 C CA . HIS B 1 149 ? 0.756 51.471 56.508 1.00 27.55 149 HIS B CA 1
ATOM 2952 C C . HIS B 1 149 ? 1.635 51.920 57.709 1.00 25.92 149 HIS B C 1
ATOM 2953 O O . HIS B 1 149 ? 2.418 51.149 58.227 1.00 20.30 149 HIS B O 1
ATOM 2960 N N . ARG B 1 150 ? 1.442 53.149 58.162 1.00 26.67 150 ARG B N 1
ATOM 2961 C CA . ARG B 1 150 ? 2.283 53.653 59.208 1.00 27.29 150 ARG B CA 1
ATOM 2962 C C . ARG B 1 150 ? 1.999 53.055 60.555 1.00 26.24 150 ARG B C 1
ATOM 2963 O O . ARG B 1 150 ? 2.930 52.779 61.299 1.00 23.31 150 ARG B O 1
ATOM 2971 N N . ARG B 1 151 ? 0.741 52.879 60.888 1.00 27.21 151 ARG B N 1
ATOM 2972 C CA . ARG B 1 151 ? 0.443 52.358 62.196 1.00 31.07 151 ARG B CA 1
ATOM 2973 C C . ARG B 1 151 ? 0.787 50.872 62.163 1.00 27.65 151 ARG B C 1
ATOM 2974 O O . ARG B 1 151 ? 1.251 50.326 63.161 1.00 25.98 151 ARG B O 1
ATOM 2982 N N . ALA B 1 152 ? 0.613 50.234 61.015 1.00 24.74 152 ALA B N 1
ATOM 2983 C CA . ALA B 1 152 ? 1.004 48.825 60.861 1.00 23.45 152 ALA B CA 1
ATOM 2984 C C . ALA B 1 152 ? 2.500 48.654 60.894 1.00 23.80 152 ALA B C 1
ATOM 2985 O O . ALA B 1 152 ? 2.967 47.655 61.371 1.00 24.83 152 ALA B O 1
ATOM 2987 N N . ALA B 1 153 ? 3.268 49.640 60.439 1.00 24.61 153 ALA B N 1
ATOM 2988 C CA . ALA B 1 153 ? 4.717 49.603 60.605 1.00 23.84 153 ALA B CA 1
ATOM 2989 C C . ALA B 1 153 ? 5.143 49.632 62.054 1.00 25.96 153 ALA B C 1
ATOM 2990 O O . ALA B 1 153 ? 6.145 49.021 62.370 1.00 30.37 153 ALA B O 1
ATOM 2992 N N . GLU B 1 154 ? 4.453 50.339 62.944 1.00 25.24 154 GLU B N 1
ATOM 2993 C CA . GLU B 1 154 ? 4.781 50.212 64.378 1.00 27.61 154 GLU B CA 1
ATOM 2994 C C . GLU B 1 154 ? 4.689 48.737 64.833 1.00 29.30 154 GLU B C 1
ATOM 2995 O O . GLU B 1 154 ? 5.480 48.273 65.668 1.00 31.33 154 GLU B O 1
ATOM 3009 N N . LEU B 1 156 ? 4.697 45.868 62.872 1.00 26.88 156 LEU B N 1
ATOM 3010 C CA . LEU B 1 156 ? 5.414 44.871 62.132 1.00 27.18 156 LEU B CA 1
ATOM 3011 C C . LEU B 1 156 ? 6.861 45.197 61.896 1.00 27.60 156 LEU B C 1
ATOM 3012 O O . LEU B 1 156 ? 7.695 44.285 61.814 1.00 29.34 156 LEU B O 1
ATOM 3025 N N . LEU B 1 158 ? 8.705 48.043 63.565 1.00 25.15 158 LEU B N 1
ATOM 3026 C CA . LEU B 1 158 ? 9.269 48.294 64.884 1.00 24.86 158 LEU B CA 1
ATOM 3027 C C . LEU B 1 158 ? 9.064 47.094 65.809 1.00 24.60 158 LEU B C 1
ATOM 3028 O O . LEU B 1 158 ? 9.725 46.992 66.821 1.00 28.07 158 LEU B O 1
ATOM 3033 N N . GLY B 1 159 ? 8.098 46.268 65.521 1.00 25.67 159 GLY B N 1
ATOM 3034 C CA . GLY B 1 159 ? 7.804 45.111 66.378 1.00 28.50 159 GLY B CA 1
ATOM 3035 C C . GLY B 1 159 ? 7.261 45.449 67.757 1.00 26.87 159 GLY B C 1
ATOM 3036 O O . GLY B 1 159 ? 7.597 44.808 68.714 1.00 27.48 159 GLY B O 1
ATOM 3037 N N . GLU B 1 160 ? 6.504 46.524 67.868 1.00 27.00 160 GLU B N 1
ATOM 3038 C CA . GLU B 1 160 ? 6.074 47.012 69.155 1.00 26.05 160 GLU B CA 1
ATOM 3039 C C . GLU B 1 160 ? 4.710 46.492 69.551 1.00 23.90 160 GLU B C 1
ATOM 3040 O O . GLU B 1 160 ? 3.786 46.429 68.733 1.00 25.32 160 GLU B O 1
ATOM 3046 N N . PRO B 1 161 ? 4.560 46.109 70.806 1.00 23.13 161 PRO B N 1
ATOM 3047 C CA . PRO B 1 161 ? 3.257 45.673 71.285 1.00 24.16 161 PRO B CA 1
ATOM 3048 C C . PRO B 1 161 ? 2.280 46.829 71.363 1.00 23.79 161 PRO B C 1
ATOM 3049 O O . PRO B 1 161 ? 2.695 47.974 71.420 1.00 23.75 161 PRO B O 1
ATOM 3053 N N . PHE B 1 162 ? 0.984 46.530 71.341 1.00 23.56 162 PHE B N 1
ATOM 3054 C CA . PHE B 1 162 ? -0.008 47.562 71.464 1.00 22.53 162 PHE B CA 1
ATOM 3055 C C . PHE B 1 162 ? -1.157 47.021 72.270 1.00 21.99 162 PHE B C 1
ATOM 3056 O O . PHE B 1 162 ? -1.203 45.839 72.547 1.00 17.16 162 PHE B O 1
ATOM 3064 N N . GLY B 1 163 ? -2.087 47.929 72.600 1.00 23.65 163 GLY B N 1
ATOM 3065 C CA . GLY B 1 163 ? -3.152 47.672 73.517 1.00 23.06 163 GLY B CA 1
ATOM 3066 C C . GLY B 1 163 ? -4.504 47.804 72.858 1.00 25.45 163 GLY B C 1
ATOM 3067 O O . GLY B 1 163 ? -4.633 47.995 71.655 1.00 25.62 163 GLY B O 1
ATOM 3068 N N . VAL B 1 164 ? -5.531 47.722 73.692 1.00 26.92 164 VAL B N 1
ATOM 3069 C CA . VAL B 1 164 ? -6.923 47.729 73.260 1.00 26.03 164 VAL B CA 1
ATOM 3070 C C . VAL B 1 164 ? -7.327 49.029 72.635 1.00 24.73 164 VAL B C 1
ATOM 3071 O O . VAL B 1 164 ? -8.240 49.065 71.791 1.00 28.60 164 VAL B O 1
ATOM 3075 N N . ASP B 1 165 ? -6.710 50.113 73.052 1.00 23.36 165 ASP B N 1
ATOM 3076 C CA . ASP B 1 165 ? -6.982 51.400 72.384 1.00 25.75 165 ASP B CA 1
ATOM 3077 C C . ASP B 1 165 ? -6.740 51.306 70.878 1.00 23.09 165 ASP B C 1
ATOM 3078 O O . ASP B 1 165 ? -7.608 51.618 70.063 1.00 24.00 165 ASP B O 1
ATOM 3083 N N . THR B 1 166 ? -5.548 50.879 70.502 1.00 23.08 166 THR B N 1
ATOM 3084 C CA . THR B 1 166 ? -5.178 50.800 69.089 1.00 22.84 166 THR B CA 1
ATOM 3085 C C . THR B 1 166 ? -5.994 49.690 68.435 1.00 22.81 166 THR B C 1
ATOM 3086 O O . THR B 1 166 ? -6.534 49.873 67.339 1.00 21.19 166 THR B O 1
ATOM 3090 N N . ALA B 1 167 ? -6.159 48.573 69.123 1.00 21.00 167 ALA B N 1
ATOM 3091 C CA . ALA B 1 167 ? -6.842 47.451 68.519 1.00 23.51 167 ALA B CA 1
ATOM 3092 C C . ALA B 1 167 ? -8.271 47.777 68.152 1.00 25.87 167 ALA B C 1
ATOM 3093 O O . ALA B 1 167 ? -8.740 47.428 67.073 1.00 29.06 167 ALA B O 1
ATOM 3095 N N . GLU B 1 168 ? -8.984 48.447 69.048 1.00 27.18 168 GLU B N 1
ATOM 3096 C CA . GLU B 1 168 ? -10.310 48.894 68.687 1.00 27.76 168 GLU B CA 1
ATOM 3097 C C . GLU B 1 168 ? -10.256 50.010 67.608 1.00 23.71 168 GLU B C 1
ATOM 3098 O O . GLU B 1 168 ? -11.024 49.998 66.687 1.00 26.05 168 GLU B O 1
ATOM 3104 N N . ALA B 1 169 ? -9.360 50.957 67.711 1.00 21.38 169 ALA B N 1
ATOM 3105 C CA . ALA B 1 169 ? -9.343 52.046 66.740 1.00 20.71 169 ALA B CA 1
ATOM 3106 C C . ALA B 1 169 ? -9.099 51.546 65.327 1.00 22.68 169 ALA B C 1
ATOM 3107 O O . ALA B 1 169 ? -9.701 52.013 64.414 1.00 21.84 169 ALA B O 1
ATOM 3109 N N . VAL B 1 170 ? -8.236 50.563 65.127 1.00 24.87 170 VAL B N 1
ATOM 3110 C CA . VAL B 1 170 ? -8.011 50.086 63.768 1.00 25.00 170 VAL B CA 1
ATOM 3111 C C . VAL B 1 170 ? -8.958 48.959 63.342 1.00 28.36 170 VAL B C 1
ATOM 3112 O O . VAL B 1 170 ? -8.785 48.403 62.254 1.00 31.76 170 VAL B O 1
ATOM 3116 N N . GLY B 1 171 ? -9.919 48.583 64.179 1.00 26.22 171 GLY B N 1
ATOM 3117 C CA . GLY B 1 171 ? -10.893 47.570 63.774 1.00 26.57 171 GLY B CA 1
ATOM 3118 C C . GLY B 1 171 ? -10.455 46.116 63.915 1.00 26.90 171 GLY B C 1
ATOM 3119 O O . GLY B 1 171 ? -11.006 45.201 63.274 1.00 29.20 171 GLY B O 1
ATOM 3120 N N . LEU B 1 172 ? -9.466 45.891 64.753 1.00 26.53 172 LEU B N 1
ATOM 3121 C CA . LEU B 1 172 ? -9.018 44.553 65.024 1.00 26.91 172 LEU B CA 1
ATOM 3122 C C . LEU B 1 172 ? -9.951 43.865 65.988 1.00 27.07 172 LEU B C 1
ATOM 3123 O O . LEU B 1 172 ? -10.106 42.659 65.920 1.00 24.50 172 LEU B O 1
ATOM 3128 N N . ILE B 1 173 ? -10.611 44.637 66.856 1.00 25.79 173 ILE B N 1
ATOM 3129 C CA . ILE B 1 173 ? -11.604 44.069 67.776 1.00 23.03 173 ILE B CA 1
ATOM 3130 C C . ILE B 1 173 ? -12.836 44.936 67.753 1.00 21.46 173 ILE B C 1
ATOM 3131 O O . ILE B 1 173 ? -12.758 46.079 67.376 1.00 23.14 173 ILE B O 1
ATOM 3136 N N . ASN B 1 174 ? -13.956 44.386 68.171 1.00 20.88 174 ASN B N 1
ATOM 3137 C CA . ASN B 1 174 ? -15.190 45.095 68.161 1.00 21.94 174 ASN B CA 1
ATOM 3138 C C . ASN B 1 174 ? -15.322 45.903 69.439 1.00 24.52 174 ASN B C 1
ATOM 3139 O O . ASN B 1 174 ? -16.008 46.916 69.471 1.00 27.25 174 ASN B O 1
ATOM 3144 N N . GLY B 1 175 ? -14.716 45.452 70.515 1.00 24.40 175 GLY B N 1
ATOM 3145 C CA . GLY B 1 175 ? -14.920 46.135 71.800 1.00 25.56 175 GLY B CA 1
ATOM 3146 C C . GLY B 1 175 ? -14.242 45.496 72.980 1.00 22.93 175 GLY B C 1
ATOM 3147 O O . GLY B 1 175 ? -13.705 44.410 72.883 1.00 22.47 175 GLY B O 1
ATOM 3148 N N . VAL B 1 176 ? -14.221 46.231 74.072 1.00 23.41 176 VAL B N 1
ATOM 3149 C CA . VAL B 1 176 ? -13.537 45.832 75.265 1.00 22.61 176 VAL B CA 1
ATOM 3150 C C . VAL B 1 176 ? -14.569 45.494 76.293 1.00 24.33 176 VAL B C 1
ATOM 3151 O O . VAL B 1 176 ? -15.510 46.220 76.456 1.00 25.05 176 VAL B O 1
ATOM 3155 N N . VAL B 1 177 ? -14.402 44.375 76.975 1.00 25.83 177 VAL B N 1
ATOM 3156 C CA . VAL B 1 177 ? -15.393 43.870 77.908 1.00 25.36 177 VAL B CA 1
ATOM 3157 C C . VAL B 1 177 ? -14.657 43.362 79.121 1.00 26.43 177 VAL B C 1
ATOM 3158 O O . VAL B 1 177 ? -13.713 42.610 78.978 1.00 22.78 177 VAL B O 1
ATOM 3162 N N . PRO B 1 178 ? -15.104 43.756 80.322 1.00 28.61 178 PRO B N 1
ATOM 3163 C CA . PRO B 1 178 ? -14.518 43.314 81.583 1.00 26.03 178 PRO B CA 1
ATOM 3164 C C . PRO B 1 178 ? -14.371 41.800 81.616 1.00 24.35 178 PRO B C 1
ATOM 3165 O O . PRO B 1 178 ? -15.264 41.075 81.209 1.00 25.49 178 PRO B O 1
ATOM 3169 N N . GLY B 1 179 ? -13.228 41.322 82.036 1.00 25.45 179 GLY B N 1
ATOM 3170 C CA . GLY B 1 179 ? -12.916 39.882 82.007 1.00 28.85 179 GLY B CA 1
ATOM 3171 C C . GLY B 1 179 ? -13.983 38.984 82.598 1.00 29.08 179 GLY B C 1
ATOM 3172 O O . GLY B 1 179 ? -14.268 37.934 82.047 1.00 28.35 179 GLY B O 1
ATOM 3173 N N . GLU B 1 180 ? -14.621 39.403 83.685 1.00 28.53 180 GLU B N 1
ATOM 3174 C CA . GLU B 1 180 ? -15.633 38.548 84.279 1.00 32.44 180 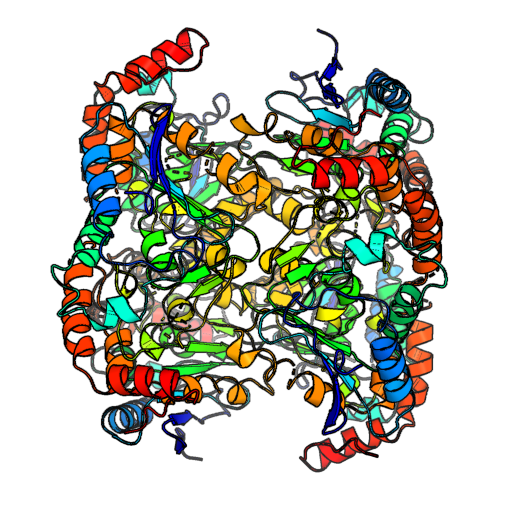GLU B CA 1
ATOM 3175 C C . GLU B 1 180 ? -16.837 38.339 83.354 1.00 30.68 180 GLU B C 1
ATOM 3176 O O . GLU B 1 180 ? -17.569 37.412 83.558 1.00 32.95 180 GLU B O 1
ATOM 3182 N N . ASP B 1 181 ? -17.082 39.219 82.388 1.00 29.83 181 ASP B N 1
ATOM 3183 C CA . ASP B 1 181 ? -18.240 39.106 81.472 1.00 29.32 181 ASP B CA 1
ATOM 3184 C C . ASP B 1 181 ? -17.837 38.755 80.046 1.00 27.37 181 ASP B C 1
ATOM 3185 O O . ASP B 1 181 ? -18.663 38.724 79.147 1.00 27.40 181 ASP B O 1
ATOM 3190 N N . LEU B 1 182 ? -16.554 38.549 79.827 1.00 26.44 182 LEU B N 1
ATOM 3191 C CA . LEU B 1 182 ? -16.025 38.472 78.487 1.00 25.74 182 LEU B CA 1
ATOM 3192 C C . LEU B 1 182 ? -16.585 37.259 77.762 1.00 25.71 182 LEU B C 1
ATOM 3193 O O . LEU B 1 182 ? -17.131 37.394 76.654 1.00 26.09 182 LEU B O 1
ATOM 3198 N N . GLU B 1 183 ? -16.510 36.091 78.388 1.00 25.82 183 GLU B N 1
ATOM 3199 C CA . GLU B 1 183 ? -16.965 34.870 77.731 1.00 27.47 183 GLU B CA 1
ATOM 3200 C C . GLU B 1 183 ? -18.461 34.866 77.514 1.00 28.85 183 GLU B C 1
ATOM 3201 O O . GLU B 1 183 ? -18.933 34.449 76.433 1.00 28.95 183 GLU B O 1
ATOM 3207 N N . GLU B 1 184 ? -19.212 35.386 78.492 1.00 30.94 184 GLU B N 1
ATOM 3208 C CA . GLU B 1 184 ? -20.679 35.446 78.388 1.00 31.73 184 GLU B CA 1
ATOM 3209 C C . GLU B 1 184 ? -21.078 36.346 77.231 1.00 27.98 184 GLU B C 1
ATOM 3210 O O . GLU B 1 184 ? -21.954 36.031 76.453 1.00 25.88 184 GLU B O 1
ATOM 3216 N N . THR B 1 185 ? -20.360 37.445 77.061 1.00 26.45 185 THR B N 1
ATOM 3217 C CA . THR B 1 185 ? -20.676 38.404 76.033 1.00 24.62 185 THR B CA 1
ATOM 3218 C C . THR B 1 185 ? -20.301 37.880 74.654 1.00 23.12 185 THR B C 1
ATOM 3219 O O . THR B 1 185 ? -21.044 38.048 73.698 1.00 23.61 185 THR B O 1
ATOM 3223 N N . ALA B 1 186 ? -19.131 37.267 74.542 1.00 21.77 186 ALA B N 1
ATOM 3224 C CA . ALA B 1 186 ? -18.756 36.665 73.287 1.00 20.93 186 ALA B CA 1
ATOM 3225 C C . ALA B 1 186 ? -19.701 35.535 72.926 1.00 21.50 186 ALA B C 1
ATOM 3226 O O . ALA B 1 186 ? -20.075 35.386 71.756 1.00 23.15 186 ALA B O 1
ATOM 3236 N N . ALA B 1 188 ? -22.858 35.378 73.858 1.00 23.42 188 ALA B N 1
ATOM 3237 C CA . ALA B 1 188 ? -24.131 36.009 73.428 1.00 25.27 188 ALA B CA 1
ATOM 3238 C C . ALA B 1 188 ? -24.066 36.463 71.998 1.00 24.34 188 ALA B C 1
ATOM 3239 O O . ALA B 1 188 ? -25.003 36.298 71.246 1.00 27.41 188 ALA B O 1
ATOM 3241 N N . ALA B 1 189 ? -22.933 37.013 71.594 1.00 24.48 189 ALA B N 1
ATOM 3242 C CA . ALA B 1 189 ? -22.753 37.381 70.174 1.00 23.91 189 ALA B CA 1
ATOM 3243 C C . ALA B 1 189 ? -22.755 36.160 69.262 1.00 24.39 189 ALA B C 1
ATOM 3244 O O . ALA B 1 189 ? -23.349 36.168 68.185 1.00 25.84 189 ALA B O 1
ATOM 3246 N N . ALA B 1 190 ? -22.103 35.086 69.693 1.00 25.06 190 ALA B N 1
ATOM 3247 C CA . ALA B 1 190 ? -22.143 33.828 68.909 1.00 26.18 190 ALA B CA 1
ATOM 3248 C C . ALA B 1 190 ? -23.572 33.302 68.720 1.00 25.05 190 ALA B C 1
ATOM 3249 O O . ALA B 1 190 ? -23.950 32.860 67.632 1.00 23.17 190 ALA B O 1
ATOM 3251 N N . ARG B 1 191 ? -24.357 33.330 69.789 1.00 25.86 191 ARG B N 1
ATOM 3252 C CA . ARG B 1 191 ? -25.743 32.864 69.710 1.00 28.27 191 ARG B CA 1
ATOM 3253 C C . ARG B 1 191 ? -26.558 33.737 68.775 1.00 27.33 191 ARG B C 1
ATOM 3254 O O . ARG B 1 191 ? -27.451 33.264 68.090 1.00 24.90 191 ARG B O 1
ATOM 3262 N N . LYS B 1 192 ? -26.306 35.042 68.814 1.00 25.26 192 LYS B N 1
ATOM 3263 C CA . LYS B 1 192 ? -27.076 35.927 68.015 1.00 24.82 192 LYS B CA 1
ATOM 3264 C C . LYS B 1 192 ? -26.764 35.649 66.541 1.00 24.07 192 LYS B C 1
ATOM 3265 O O . LYS B 1 192 ? -27.656 35.575 65.709 1.00 24.08 192 LYS B O 1
ATOM 3271 N N . LEU B 1 193 ? -25.509 35.378 66.218 1.00 24.24 193 LEU B N 1
ATOM 3272 C CA . LEU B 1 193 ? -25.196 34.888 64.884 1.00 25.13 193 LEU B CA 1
ATOM 3273 C C . LEU B 1 193 ? -25.852 33.531 64.577 1.00 25.70 193 LEU B C 1
ATOM 3274 O O . LEU B 1 193 ? -26.283 33.277 63.431 1.00 29.75 193 LEU B O 1
ATOM 3279 N N . ALA B 1 194 ? -25.887 32.646 65.557 1.00 24.50 194 ALA B N 1
ATOM 3280 C CA . ALA B 1 194 ? -26.368 31.297 65.314 1.00 26.74 194 ALA B CA 1
ATOM 3281 C C . ALA B 1 194 ? -27.847 31.315 65.060 1.00 29.42 194 ALA B C 1
ATOM 3282 O O . ALA B 1 194 ? -28.358 30.420 64.418 1.00 28.60 194 ALA B O 1
ATOM 3284 N N . ALA B 1 195 ? -28.537 32.352 65.532 1.00 29.07 195 ALA B N 1
ATOM 3285 C CA . ALA B 1 195 ? -29.970 32.463 65.289 1.00 28.34 195 ALA B CA 1
ATOM 3286 C C . ALA B 1 195 ? -30.298 33.066 63.936 1.00 27.26 195 ALA B C 1
ATOM 3287 O O . ALA B 1 195 ? -31.425 33.064 63.551 1.00 26.61 195 ALA B O 1
ATOM 3289 N N . LYS B 1 196 ? -29.328 33.566 63.199 1.00 27.60 196 LYS B N 1
ATOM 3290 C CA . LYS B 1 196 ? -29.583 33.977 61.807 1.00 29.25 196 LYS B CA 1
ATOM 3291 C C . LYS B 1 196 ? -29.698 32.746 60.905 1.00 27.88 196 LYS B C 1
ATOM 3292 O O . LYS B 1 196 ? -29.291 31.662 61.313 1.00 28.47 196 LYS B O 1
ATOM 3298 N N . PRO B 1 197 ? -30.205 32.919 59.678 1.00 29.20 197 PRO B N 1
ATOM 3299 C CA . PRO B 1 197 ? -30.314 31.775 58.769 1.00 30.42 197 PRO B CA 1
ATOM 3300 C C . PRO B 1 197 ? -28.979 31.438 58.190 1.00 30.44 197 PRO B C 1
ATOM 3301 O O . PRO B 1 197 ? -28.408 32.219 57.432 1.00 29.55 197 PRO B O 1
ATOM 3305 N N . ARG B 1 198 ? -28.497 30.265 58.550 1.00 30.55 198 ARG B N 1
ATOM 3306 C CA . ARG B 1 198 ? -27.144 29.897 58.232 1.00 31.74 198 ARG B CA 1
ATOM 3307 C C . ARG B 1 198 ? -26.770 30.043 56.762 1.00 28.11 198 ARG B C 1
ATOM 3308 O O . ARG B 1 198 ? -25.689 30.516 56.446 1.00 29.79 198 ARG B O 1
ATOM 3316 N N . SER B 1 199 ? -27.607 29.583 55.876 1.00 28.70 199 SER B N 1
ATOM 3317 C CA . SER B 1 199 ? -27.205 29.520 54.461 1.00 32.67 199 SER B CA 1
ATOM 3318 C C . SER B 1 199 ? -27.051 30.918 53.895 1.00 31.11 199 SER B C 1
ATOM 3319 O O . SER B 1 199 ? -26.145 31.168 53.166 1.00 39.20 199 SER B O 1
ATOM 3322 N N . ILE B 1 200 ? -27.871 31.847 54.330 1.00 28.26 200 ILE B N 1
ATOM 3323 C CA . ILE B 1 200 ? -27.678 33.228 53.969 1.00 27.04 200 ILE B CA 1
ATOM 3324 C C . ILE B 1 200 ? -26.463 33.855 54.628 1.00 27.13 200 ILE B C 1
ATOM 3325 O O . ILE B 1 200 ? -25.681 34.569 53.999 1.00 25.77 200 ILE B O 1
ATOM 3330 N N . LEU B 1 201 ? -26.337 33.648 55.930 1.00 26.06 201 LEU B N 1
ATOM 3331 C CA . LEU B 1 201 ? -25.242 34.235 56.665 1.00 26.64 201 LEU B CA 1
ATOM 3332 C C . LEU B 1 201 ? -23.904 33.883 56.037 1.00 26.12 201 LEU B C 1
ATOM 3333 O O . LEU B 1 201 ? -22.999 34.714 55.942 1.00 24.16 201 LEU B O 1
ATOM 3338 N N . VAL B 1 202 ? -23.771 32.626 55.670 1.00 24.40 202 VAL B N 1
ATOM 3339 C CA . VAL B 1 202 ? -22.579 32.142 55.056 1.00 24.86 202 VAL B CA 1
ATOM 3340 C C . VAL B 1 202 ? -22.299 32.866 53.724 1.00 25.04 202 VAL B C 1
ATOM 3341 O O . VAL B 1 202 ? -21.155 33.150 53.391 1.00 25.03 202 VAL B O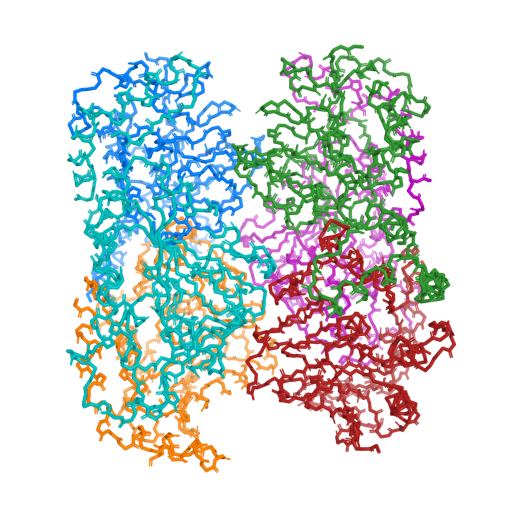 1
ATOM 3345 N N . GLN B 1 203 ? -23.347 33.158 52.969 1.00 27.01 203 GLN B N 1
ATOM 3346 C CA . GLN B 1 203 ? -23.191 33.861 51.711 1.00 28.85 203 GLN B CA 1
ATOM 3347 C C . GLN B 1 203 ? -22.755 35.292 51.939 1.00 25.53 203 GLN B C 1
ATOM 3348 O O . GLN B 1 203 ? -21.938 35.849 51.202 1.00 26.56 203 GLN B O 1
ATOM 3354 N N . ILE B 1 204 ? -23.303 35.898 52.976 1.00 25.16 204 ILE B N 1
ATOM 3355 C CA . ILE B 1 204 ? -22.897 37.258 53.338 1.00 26.77 204 ILE B CA 1
ATOM 3356 C C . ILE B 1 204 ? -21.422 37.310 53.695 1.00 26.31 204 ILE B C 1
ATOM 3357 O O . ILE B 1 204 ? -20.679 38.156 53.228 1.00 25.77 204 ILE B O 1
ATOM 3362 N N . LYS B 1 205 ? -20.991 36.368 54.523 1.00 29.07 205 LYS B N 1
ATOM 3363 C CA . LYS B 1 205 ? -19.595 36.296 54.904 1.00 26.46 205 LYS B CA 1
ATOM 3364 C C . LYS B 1 205 ? -18.732 36.098 53.682 1.00 25.01 205 LYS B C 1
ATOM 3365 O O . LYS B 1 205 ? -17.700 36.759 53.545 1.00 25.58 205 LYS B O 1
ATOM 3371 N N . ALA B 1 206 ? -19.144 35.216 52.785 1.00 23.13 206 ALA B N 1
ATOM 3372 C CA . ALA B 1 206 ? -18.306 34.927 51.604 1.00 23.44 206 ALA B CA 1
ATOM 3373 C C . ALA B 1 206 ? -18.204 36.170 50.719 1.00 23.98 206 ALA B C 1
ATOM 3374 O O . ALA B 1 206 ? -17.149 36.482 50.178 1.00 25.69 206 ALA B O 1
ATOM 3376 N N . LEU B 1 207 ? -19.294 36.903 50.586 1.00 24.99 207 LEU B N 1
ATOM 3377 C CA . LEU B 1 207 ? -19.225 38.142 49.805 1.00 26.58 207 LEU B CA 1
ATOM 3378 C C . LEU B 1 207 ? -18.309 39.172 50.457 1.00 26.51 207 LEU B C 1
ATOM 3379 O O . LEU B 1 207 ? -17.462 39.765 49.808 1.00 24.75 207 LEU B O 1
ATOM 3392 N N . LYS B 1 209 ? -15.860 38.679 52.184 1.00 28.59 209 LYS B N 1
ATOM 3393 C CA . LYS B 1 209 ? -14.475 38.272 52.122 1.00 29.68 209 LYS B CA 1
ATOM 3394 C C . LYS B 1 209 ? -13.988 38.029 50.719 1.00 29.20 209 LYS B C 1
ATOM 3395 O O . LYS B 1 209 ? -12.888 37.516 50.510 1.00 30.28 209 LYS B O 1
ATOM 3401 N N . THR B 1 210 ? -14.804 38.370 49.741 1.00 28.48 210 THR B N 1
ATOM 3402 C CA . THR B 1 210 ? -14.386 38.258 48.352 1.00 27.43 210 THR B CA 1
ATOM 3403 C C . THR B 1 210 ? -13.507 39.429 48.033 1.00 25.50 210 THR B C 1
ATOM 3404 O O . THR B 1 210 ? -13.813 40.564 48.397 1.00 25.21 210 THR B O 1
ATOM 3408 N N . PRO B 1 211 ? -12.380 39.160 47.390 1.00 25.64 211 PRO B N 1
ATOM 3409 C CA . PRO B 1 211 ? -11.476 40.270 47.085 1.00 25.81 211 PRO B CA 1
ATOM 3410 C C . PRO B 1 211 ? -12.177 41.379 46.375 1.00 25.95 211 PRO B C 1
ATOM 3411 O O . PRO B 1 211 ? -13.052 41.155 45.525 1.00 26.09 211 PRO B O 1
ATOM 3415 N N . ALA B 1 212 ? -11.795 42.583 46.724 1.00 27.31 212 ALA B N 1
ATOM 3416 C CA . ALA B 1 212 ? -12.401 43.780 46.157 1.00 29.11 212 ALA B CA 1
ATOM 3417 C C . ALA B 1 212 ? -12.199 43.822 44.648 1.00 29.77 212 ALA B C 1
ATOM 3418 O O . ALA B 1 212 ? -11.163 43.410 44.136 1.00 27.11 212 ALA B O 1
ATOM 3420 N N . GLU B 1 213 ? -13.180 44.370 43.948 1.00 30.57 213 GLU B N 1
ATOM 3421 C CA . GLU B 1 213 ? -13.185 44.354 42.506 1.00 30.38 213 GLU B CA 1
ATOM 3422 C C . GLU B 1 213 ? -13.835 45.627 41.995 1.00 29.10 213 GLU B C 1
ATOM 3423 O O . GLU B 1 213 ? -14.409 46.373 42.761 1.00 26.14 213 GLU B O 1
ATOM 3429 N N . PRO B 1 214 ? -13.761 45.889 40.690 1.00 30.62 214 PRO B N 1
ATOM 3430 C CA . PRO B 1 214 ? -14.497 47.036 40.164 1.00 29.44 214 PRO B CA 1
ATOM 3431 C C . PRO B 1 214 ? -15.935 47.016 40.599 1.00 30.58 214 PRO B C 1
ATOM 3432 O O . PRO B 1 214 ? -16.605 45.971 40.586 1.00 33.03 214 PRO B O 1
ATOM 3436 N N . ILE B 1 215 ? -16.427 48.186 40.963 1.00 32.12 215 ILE B N 1
ATOM 3437 C CA . ILE B 1 215 ? -17.712 48.284 41.614 1.00 32.87 215 ILE B CA 1
ATOM 3438 C C . ILE B 1 215 ? -18.840 47.633 40.814 1.00 32.76 215 ILE B C 1
ATOM 3439 O O . ILE B 1 215 ? -19.689 46.950 41.406 1.00 30.70 215 ILE B O 1
ATOM 3452 N N . ASP B 1 217 ? -18.743 45.143 38.756 1.00 28.88 217 ASP B N 1
ATOM 3453 C CA . ASP B 1 217 ? -18.657 43.694 38.953 1.00 30.56 217 ASP B CA 1
ATOM 3454 C C . ASP B 1 217 ? -19.240 43.261 40.263 1.00 28.32 217 ASP B C 1
ATOM 3455 O O . ASP B 1 217 ? -19.884 42.221 40.352 1.00 28.05 217 ASP B O 1
ATOM 3460 N N . ARG B 1 218 ? -18.969 44.019 41.318 1.00 28.26 218 ARG B N 1
ATOM 3461 C CA . ARG B 1 218 ? -19.461 43.619 42.631 1.00 28.24 218 ARG B CA 1
ATOM 3462 C C . ARG B 1 218 ? -20.971 43.722 42.680 1.00 27.58 218 ARG B C 1
ATOM 3463 O O . ARG B 1 218 ? -21.641 42.875 43.279 1.00 27.67 218 ARG B O 1
ATOM 3471 N N . LEU B 1 219 ? -21.525 44.746 42.034 1.00 28.16 219 LEU B N 1
ATOM 3472 C CA . LEU B 1 219 ? -22.967 44.874 41.975 1.00 28.53 219 LEU B CA 1
ATOM 3473 C C . LEU B 1 219 ? -23.585 43.659 41.317 1.00 29.41 219 LEU B C 1
ATOM 3474 O O . LEU B 1 219 ? -24.603 43.117 41.793 1.00 26.74 219 LEU B O 1
ATOM 3479 N N . THR B 1 220 ? -22.975 43.248 40.212 1.00 28.20 220 THR B N 1
ATOM 3480 C CA . THR B 1 220 ? -23.446 42.095 39.493 1.00 27.84 220 THR B CA 1
ATOM 3481 C C . THR B 1 220 ? -23.355 40.842 40.355 1.00 26.07 220 THR B C 1
ATOM 3482 O O . THR B 1 220 ? -24.291 40.049 40.445 1.00 26.48 220 THR B O 1
ATOM 3486 N N . ARG B 1 221 ? -22.222 40.674 41.001 1.00 26.53 221 ARG B N 1
ATOM 3487 C CA . ARG B 1 221 ? -22.037 39.535 41.879 1.00 28.56 221 ARG B CA 1
ATOM 3488 C C . ARG B 1 221 ? -23.089 39.467 43.004 1.00 28.81 221 ARG B C 1
ATOM 3489 O O . ARG B 1 221 ? -23.694 38.410 43.216 1.00 28.52 221 ARG B O 1
ATOM 3497 N N . GLU B 1 222 ? -23.310 40.576 43.704 1.00 27.90 222 GLU B N 1
ATOM 3498 C CA . GLU B 1 222 ? -24.233 40.580 44.826 1.00 30.34 222 GLU B CA 1
ATOM 3499 C C . GLU B 1 222 ? -25.612 40.269 44.323 1.00 31.77 222 GLU B C 1
ATOM 3500 O O . GLU B 1 222 ? -26.340 39.484 44.936 1.00 33.61 222 GLU B O 1
ATOM 3506 N N . ALA B 1 223 ? -25.967 40.878 43.193 1.00 31.20 223 ALA B N 1
ATOM 3507 C CA . ALA B 1 223 ? -27.303 40.721 42.634 1.00 29.60 223 ALA B CA 1
ATOM 3508 C C . ALA B 1 223 ? -27.606 39.274 42.254 1.00 28.69 223 ALA B C 1
ATOM 3509 O O . ALA B 1 223 ? -28.700 38.780 42.525 1.00 27.94 223 ALA B O 1
ATOM 3511 N N . ALA B 1 224 ? -26.638 38.584 41.674 1.00 27.14 224 ALA B N 1
ATOM 3512 C CA . ALA B 1 224 ? -26.806 37.172 41.329 1.00 26.82 224 ALA B CA 1
ATOM 3513 C C . ALA B 1 224 ? -27.130 36.343 42.562 1.00 27.82 224 ALA B C 1
ATOM 3514 O O . ALA B 1 224 ? -28.078 35.577 42.577 1.00 33.22 224 ALA B O 1
ATOM 3516 N N . VAL B 1 225 ? -26.391 36.549 43.634 1.00 27.96 225 VAL B N 1
ATOM 3517 C CA . VAL B 1 225 ? -26.706 35.840 44.870 1.00 29.31 225 VAL B CA 1
ATOM 3518 C C . VAL B 1 225 ? -28.083 36.255 45.390 1.00 31.27 225 VAL B C 1
ATOM 3519 O O . VAL B 1 225 ? -28.921 35.418 45.761 1.00 31.42 225 VAL B O 1
ATOM 3523 N N . PHE B 1 226 ? -28.310 37.566 45.401 1.00 31.39 226 PHE B N 1
ATOM 3524 C CA . PHE B 1 226 ? -29.540 38.134 45.922 1.00 34.62 226 PHE B CA 1
ATOM 3525 C C . PHE B 1 226 ? -30.746 37.517 45.247 1.00 34.18 226 PHE B C 1
ATOM 3526 O O . PHE B 1 226 ? -31.733 37.205 45.904 1.00 36.66 226 PHE B O 1
ATOM 3534 N N . ASP B 1 227 ? -30.673 37.353 43.935 1.00 37.08 227 ASP B N 1
ATOM 3535 C CA . ASP B 1 227 ? -31.786 36.774 43.169 1.00 38.01 227 ASP B CA 1
ATOM 3536 C C . ASP B 1 227 ? -32.199 35.423 43.724 1.00 39.52 227 ASP B C 1
ATOM 3537 O O . ASP B 1 227 ? -33.388 35.144 43.884 1.00 41.46 227 ASP B O 1
ATOM 3542 N N . THR B 1 228 ? -31.224 34.568 43.989 1.00 42.88 228 THR B N 1
ATOM 3543 C CA . THR B 1 228 ? -31.487 33.272 44.608 1.00 44.74 228 THR B CA 1
ATOM 3544 C C . THR B 1 228 ? -32.181 33.373 45.960 1.00 46.42 228 THR B C 1
ATOM 3545 O O . THR B 1 228 ? -33.027 32.549 46.296 1.00 49.08 228 THR B O 1
ATOM 3549 N N . CYS B 1 229 ? -31.837 34.387 46.740 1.00 47.79 229 CYS B N 1
ATOM 3550 C CA . CYS B 1 229 ? -32.480 34.574 48.050 1.00 50.67 229 CYS B CA 1
ATOM 3551 C C . CYS B 1 229 ? -33.959 34.901 47.993 1.00 53.73 229 CYS B C 1
ATOM 3552 O O . CYS B 1 229 ? -34.695 34.572 48.926 1.00 54.13 229 CYS B O 1
ATOM 3555 N N . LEU B 1 230 ? -34.372 35.626 46.956 1.00 53.30 230 LEU B N 1
ATOM 3556 C CA . LEU B 1 230 ? -35.769 36.016 46.811 1.00 55.67 230 LEU B CA 1
ATOM 3557 C C . LEU B 1 230 ? -36.676 34.811 46.749 1.00 56.15 230 LEU B C 1
ATOM 3558 O O . LEU B 1 230 ? -37.819 34.889 47.191 1.00 55.12 230 LEU B O 1
ATOM 3563 N N . LYS B 1 231 ? -36.144 33.690 46.256 1.00 61.34 231 LYS B N 1
ATOM 3564 C CA . LYS B 1 231 ? -36.913 32.450 46.153 1.00 61.79 231 LYS B CA 1
ATOM 3565 C C . LYS B 1 231 ? -36.849 31.569 47.421 1.00 56.05 231 LYS B C 1
ATOM 3566 O O . LYS B 1 231 ? -37.457 30.521 47.446 1.00 54.66 231 LYS B O 1
ATOM 3572 N N . GLY B 1 232 ? -36.139 31.988 48.462 1.00 50.26 232 GLY B N 1
ATOM 3573 C CA . GLY B 1 232 ? -35.756 31.061 49.524 1.00 48.46 232 GLY B CA 1
ATOM 3574 C C . GLY B 1 232 ? -36.705 31.002 50.704 1.00 45.88 232 GLY B C 1
ATOM 3575 O O . GLY B 1 232 ? -37.486 31.912 50.961 1.00 45.97 232 GLY B O 1
ATOM 3576 N N . GLU B 1 233 ? -36.588 29.933 51.473 1.00 50.82 233 GLU B N 1
ATOM 3577 C CA . GLU B 1 233 ? -37.435 29.748 52.652 1.00 54.53 233 GLU B CA 1
ATOM 3578 C C . GLU B 1 233 ? -37.051 30.740 53.779 1.00 48.00 233 GLU B C 1
ATOM 3579 O O . GLU B 1 233 ? -37.920 31.177 54.555 1.00 44.95 233 GLU B O 1
ATOM 3585 N N . ALA B 1 234 ? -35.786 31.163 53.823 1.00 43.50 234 ALA B N 1
ATOM 3586 C CA . ALA B 1 234 ? -35.345 32.072 54.882 1.00 42.14 234 ALA B CA 1
ATOM 3587 C C . ALA B 1 234 ? -36.061 33.424 54.812 1.00 40.21 234 ALA B C 1
ATOM 3588 O O . ALA B 1 234 ? -36.565 33.924 55.830 1.00 36.01 234 ALA B O 1
ATOM 3590 N N . LEU B 1 235 ? -36.120 33.995 53.619 1.00 37.80 235 LEU B N 1
ATOM 3591 C CA . LEU B 1 235 ? -36.885 35.218 53.390 1.00 39.46 235 LEU B CA 1
ATOM 3592 C C . LEU B 1 235 ? -38.333 35.029 53.793 1.00 37.85 235 LEU B C 1
ATOM 3593 O O . LEU B 1 235 ? -38.922 35.860 54.467 1.00 33.90 235 LEU B O 1
ATOM 3598 N N . ASN B 1 236 ? -38.885 33.896 53.400 1.00 41.82 236 ASN B N 1
ATOM 3599 C CA . ASN B 1 236 ? -40.277 33.618 53.662 1.00 47.30 236 ASN B CA 1
ATOM 3600 C C . ASN B 1 236 ? -40.569 33.616 55.169 1.00 46.57 236 ASN B C 1
ATOM 3601 O O . ASN B 1 236 ? -41.465 34.315 55.651 1.00 47.14 236 ASN B O 1
ATOM 3606 N N . GLU B 1 237 ? -39.747 32.874 55.904 1.00 43.83 237 GLU B N 1
ATOM 3607 C CA . GLU B 1 237 ? -39.821 32.828 57.349 1.00 43.59 237 GLU B CA 1
ATOM 3608 C C . GLU B 1 237 ? -39.558 34.180 58.047 1.00 42.69 237 GLU B C 1
ATOM 3609 O O . GLU B 1 237 ? -40.197 34.486 59.059 1.00 37.33 237 GLU B O 1
ATOM 3615 N N . ALA B 1 238 ? -38.644 34.983 57.509 1.00 42.07 238 ALA B N 1
ATOM 3616 C CA . ALA B 1 238 ? -38.346 36.296 58.078 1.00 43.83 238 ALA B CA 1
ATOM 3617 C C . ALA B 1 238 ? -39.554 37.212 57.984 1.00 46.69 238 ALA B C 1
ATOM 3618 O O . ALA B 1 238 ? -39.934 37.873 58.963 1.00 47.86 238 ALA B O 1
ATOM 3620 N N . VAL B 1 239 ? -40.189 37.220 56.817 1.00 50.89 239 VAL B N 1
ATOM 3621 C CA . VAL B 1 239 ? -41.360 38.059 56.578 1.00 48.70 239 VAL B CA 1
ATOM 3622 C C . VAL B 1 239 ? -42.519 37.596 57.445 1.00 49.28 239 VAL B C 1
ATOM 3623 O O . VAL B 1 239 ? -43.131 38.384 58.170 1.00 49.66 239 VAL B O 1
ATOM 3627 N N . SER B 1 240 ? -42.819 36.306 57.357 1.00 49.49 240 SER B N 1
ATOM 3628 C CA . SER B 1 240 ? -43.880 35.732 58.134 1.00 50.87 240 SER B CA 1
ATOM 3629 C C . SER B 1 240 ? -43.721 36.086 59.620 1.00 54.62 240 SER B C 1
ATOM 3630 O O . SER B 1 240 ? -44.651 36.594 60.253 1.00 54.98 240 SER B O 1
ATOM 3633 N N . ALA B 1 241 ? -42.534 35.846 60.162 1.00 57.92 241 ALA B N 1
ATOM 3634 C CA . ALA B 1 241 ? -42.263 36.125 61.570 1.00 60.37 241 ALA B CA 1
ATOM 3635 C C . ALA B 1 241 ? -42.419 37.603 61.929 1.00 58.11 241 ALA B C 1
ATOM 3636 O O . ALA B 1 241 ? -42.901 37.928 63.012 1.00 52.55 241 ALA B O 1
ATOM 3638 N N . PHE B 1 242 ? -42.032 38.487 61.014 1.00 60.92 242 PHE B N 1
ATOM 3639 C CA . PHE B 1 242 ? -42.189 39.925 61.210 1.00 70.03 242 PHE B CA 1
ATOM 3640 C C . PHE B 1 242 ? -43.664 40.310 61.292 1.00 76.52 242 PHE B C 1
ATOM 3641 O O . PHE B 1 242 ? -44.076 41.016 62.212 1.00 75.79 242 PHE B O 1
ATOM 3649 N N . LYS B 1 243 ? -44.454 39.799 60.348 1.00 74.76 243 LYS B N 1
ATOM 3650 C CA . LYS B 1 243 ? -45.892 40.015 60.337 1.00 79.50 243 LYS B CA 1
ATOM 3651 C C . LYS B 1 243 ? -46.526 39.559 61.637 1.00 74.42 243 LYS B C 1
ATOM 3652 O O . LYS B 1 243 ? -47.223 40.337 62.280 1.00 76.79 243 LYS B O 1
ATOM 3658 N N . GLU B 1 244 ? -46.263 38.317 62.031 1.00 68.17 244 GLU B N 1
ATOM 3659 C CA . GLU B 1 244 ? -46.869 37.738 63.236 1.00 64.65 244 GLU B CA 1
ATOM 3660 C C . GLU B 1 244 ? -46.221 38.218 64.537 1.00 65.74 244 GLU B C 1
ATOM 3661 O O . GLU B 1 244 ? -46.449 37.616 65.576 1.00 61.66 244 GLU B O 1
ATOM 3667 N N . LYS B 1 245 ? -45.415 39.281 64.478 1.00 70.35 245 LYS B N 1
ATOM 3668 C CA . LYS B 1 245 ? -44.830 39.904 65.678 1.00 82.87 245 LYS B CA 1
ATOM 3669 C C . LYS B 1 245 ? -44.096 38.868 66.575 1.00 74.21 245 LYS B C 1
ATOM 3670 O O . LYS B 1 245 ? -44.239 38.888 67.795 1.00 76.64 245 LYS B O 1
ATOM 3676 N N . ARG B 1 246 ? -43.300 37.982 65.981 1.00 68.35 246 ARG B N 1
ATOM 3677 C CA . ARG B 1 246 ? -42.552 36.961 66.740 1.00 64.22 246 ARG B CA 1
ATOM 3678 C C . ARG B 1 246 ? -41.116 36.820 66.230 1.00 64.91 246 ARG B C 1
ATOM 3679 O O . ARG B 1 246 ? -40.767 37.321 65.154 1.00 60.60 246 ARG B O 1
ATOM 3687 N N . ALA B 1 247 ? -40.290 36.135 67.020 1.00 62.51 247 ALA B N 1
ATOM 3688 C CA . ALA B 1 247 ? -38.921 35.849 66.629 1.00 59.92 247 ALA B CA 1
ATOM 3689 C C . ALA B 1 247 ? -38.943 34.758 65.562 1.00 58.08 247 ALA B C 1
ATOM 3690 O O . ALA B 1 247 ? -39.741 33.813 65.639 1.00 49.40 247 ALA B O 1
ATOM 3692 N N . PRO B 1 248 ? -38.108 34.925 64.529 1.00 56.01 248 PRO B N 1
ATOM 3693 C CA . PRO B 1 248 ? -38.079 33.935 63.455 1.00 55.91 248 PRO B CA 1
ATOM 3694 C C . PRO B 1 248 ? -37.388 32.705 63.950 1.00 53.70 248 PRO B C 1
ATOM 3695 O O . PRO B 1 248 ? -36.578 32.798 64.842 1.00 54.33 248 PRO B O 1
ATOM 3699 N N . ASP B 1 249 ? -37.734 31.555 63.412 1.00 56.48 249 ASP B N 1
ATOM 3700 C CA . ASP B 1 249 ? -37.011 30.336 63.717 1.00 60.31 249 ASP B CA 1
ATOM 3701 C C . ASP B 1 249 ? -36.476 29.851 62.388 1.00 61.75 249 ASP B C 1
ATOM 3702 O O . ASP B 1 249 ? -37.245 29.432 61.512 1.00 58.47 249 ASP B O 1
ATOM 3707 N N . PHE B 1 250 ? -35.162 29.932 62.232 1.00 58.43 250 PHE B N 1
ATOM 3708 C CA . PHE B 1 250 ? -34.533 29.600 60.970 1.00 59.32 250 PHE B CA 1
ATOM 3709 C C . PHE B 1 250 ? -33.978 28.179 60.839 1.00 60.86 250 PHE B C 1
ATOM 3710 O O . PHE B 1 250 ? -33.300 27.910 59.865 1.00 66.37 250 PHE B O 1
ATOM 3718 N N . SER B 1 251 ? -34.260 27.266 61.765 1.00 65.59 251 SER B N 1
ATOM 3719 C CA . SER B 1 251 ? -33.714 25.884 61.658 1.00 65.63 251 SER B CA 1
ATOM 3720 C C . SER B 1 251 ? -34.202 25.120 60.401 1.00 61.35 251 SER B C 1
ATOM 3721 O O . SER B 1 251 ? -35.329 24.617 60.364 1.00 52.28 251 SER B O 1
ATOM 3729 N N . SER C 1 2 ? -4.538 103.272 68.950 1.00 73.11 2 SER C N 1
ATOM 3730 C CA . SER C 1 2 ? -3.707 102.471 68.007 1.00 67.59 2 SER C CA 1
ATOM 3731 C C . SER C 1 2 ? -4.483 101.857 66.868 1.00 55.29 2 SER C C 1
ATOM 3732 O O . SER C 1 2 ? -5.642 101.568 67.053 1.00 47.34 2 SER C O 1
ATOM 3735 N N . GLU C 1 3 ? -3.834 101.632 65.710 1.00 56.52 3 GLU C N 1
ATOM 3736 C CA . GLU C 1 3 ? -4.443 100.908 64.557 1.00 61.10 3 GLU C CA 1
ATOM 3737 C C . GLU C 1 3 ? -4.076 99.408 64.648 1.00 50.29 3 GLU C C 1
ATOM 3738 O O . GLU C 1 3 ? -4.381 98.536 63.793 1.00 49.38 3 GLU C O 1
ATOM 3744 N N . LEU C 1 4 ? -3.460 99.127 65.768 1.00 40.54 4 LEU C N 1
ATOM 3745 C CA . LEU C 1 4 ? -3.122 97.800 66.162 1.00 36.02 4 LEU C CA 1
ATOM 3746 C C . LEU C 1 4 ? -4.311 96.965 66.637 1.00 34.13 4 LEU C C 1
ATOM 3747 O O . LEU C 1 4 ? -4.187 95.765 66.722 1.00 30.84 4 LEU C O 1
ATOM 3752 N N . VAL C 1 5 ? -5.450 97.600 66.914 1.00 31.81 5 VAL C N 1
ATOM 3753 C CA . VAL C 1 5 ? -6.669 96.896 67.241 1.00 31.19 5 VAL C CA 1
ATOM 3754 C C . VAL C 1 5 ? -7.815 97.542 66.487 1.00 31.41 5 VAL C C 1
ATOM 3755 O O . VAL C 1 5 ? -8.005 98.723 66.616 1.00 38.34 5 VAL C O 1
ATOM 3759 N N . LEU C 1 6 ? -8.584 96.767 65.736 1.00 31.34 6 LEU C N 1
ATOM 3760 C CA . LEU C 1 6 ? -9.688 97.285 64.938 1.00 32.33 6 LEU C CA 1
ATOM 3761 C C . LEU C 1 6 ? -10.955 96.780 65.537 1.00 33.85 6 LEU C C 1
ATOM 3762 O O . LEU C 1 6 ? -11.046 95.631 65.901 1.00 35.22 6 LEU C O 1
ATOM 3767 N N . SER C 1 7 ? -11.949 97.635 65.619 1.00 34.51 7 SER C N 1
ATOM 3768 C CA . SER C 1 7 ? -13.196 97.247 66.180 1.00 35.41 7 SER C CA 1
ATOM 3769 C C . SER C 1 7 ? -14.326 97.883 65.409 1.00 36.68 7 SER C C 1
ATOM 3770 O O . SER C 1 7 ? -14.243 99.025 65.050 1.00 38.70 7 SER C O 1
ATOM 3773 N N . HIS C 1 8 ? -15.400 97.148 65.171 1.00 38.32 8 HIS C N 1
ATOM 3774 C CA . HIS C 1 8 ? -16.574 97.719 64.546 1.00 37.59 8 HIS C CA 1
ATOM 3775 C C . HIS C 1 8 ? -17.757 96.797 64.772 1.00 36.25 8 HIS C C 1
ATOM 3776 O O . HIS C 1 8 ? -17.565 95.639 65.096 1.00 34.13 8 HIS C O 1
ATOM 3783 N N . VAL C 1 9 ? -18.970 97.309 64.596 1.00 35.66 9 VAL C N 1
ATOM 3784 C CA . VAL C 1 9 ? -20.183 96.544 64.863 1.00 37.75 9 VAL C CA 1
ATOM 3785 C C . VAL C 1 9 ? -20.945 96.240 63.587 1.00 40.13 9 VAL C C 1
ATOM 3786 O O . VAL C 1 9 ? -21.132 97.114 62.801 1.00 42.51 9 VAL C O 1
ATOM 3790 N N . GLU C 1 10 ? -21.394 95.001 63.398 1.00 45.34 10 GLU C N 1
ATOM 3791 C CA . GLU C 1 10 ? -22.227 94.595 62.270 1.00 43.37 10 GLU C CA 1
ATOM 3792 C C . GLU C 1 10 ? -23.304 93.645 62.771 1.00 41.05 10 GLU C C 1
ATOM 3793 O O . GLU C 1 10 ? -22.988 92.577 63.319 1.00 46.26 10 GLU C O 1
ATOM 3799 N N . GLY C 1 11 ? -24.565 93.963 62.538 1.00 37.67 11 GLY C N 1
ATOM 3800 C CA . GLY C 1 11 ? -25.648 93.002 62.795 1.00 35.83 11 GLY C CA 1
ATOM 3801 C C . GLY C 1 11 ? -25.656 92.428 64.182 1.00 33.94 11 GLY C C 1
ATOM 3802 O O . GLY C 1 11 ? -25.829 91.209 64.364 1.00 37.98 11 GLY C O 1
ATOM 3803 N N . GLY C 1 12 ? -25.414 93.292 65.161 1.00 31.58 12 GLY C N 1
ATOM 3804 C CA . GLY C 1 12 ? -25.410 92.885 66.554 1.00 30.64 12 GLY C CA 1
ATOM 3805 C C . GLY C 1 12 ? -24.105 92.278 67.080 1.00 29.25 12 GLY C C 1
ATOM 3806 O O . GLY C 1 12 ? -24.049 91.849 68.245 1.00 30.32 12 GLY C O 1
ATOM 3807 N N . VAL C 1 13 ? -23.075 92.231 66.230 1.00 26.54 13 VAL C N 1
ATOM 3808 C CA . VAL C 1 13 ? -21.823 91.598 66.553 1.00 25.95 13 VAL C CA 1
ATOM 3809 C C . VAL C 1 13 ? -20.728 92.617 66.572 1.00 26.74 13 VAL C C 1
ATOM 3810 O O . VAL C 1 13 ? -20.490 93.297 65.590 1.00 25.72 13 VAL C O 1
ATOM 3814 N N . GLN C 1 14 ? -20.017 92.718 67.684 1.00 29.51 14 GLN C N 1
ATOM 3815 C CA . GLN C 1 14 ? -18.853 93.580 67.729 1.00 27.07 14 GLN C CA 1
ATOM 3816 C C . GLN C 1 14 ? -17.585 92.820 67.409 1.00 26.63 14 GLN C C 1
ATOM 3817 O O . GLN C 1 14 ? -17.169 91.970 68.166 1.00 27.76 14 GLN C O 1
ATOM 3823 N N . VAL C 1 15 ? -16.992 93.137 66.271 1.00 25.72 15 VAL C N 1
ATOM 3824 C CA . VAL C 1 15 ? -15.821 92.486 65.801 1.00 26.08 15 VAL C CA 1
ATOM 3825 C C . VAL C 1 15 ? -14.629 93.221 66.345 1.00 28.59 15 VAL C C 1
ATOM 3826 O O . VAL C 1 15 ? -14.566 94.445 66.277 1.00 33.16 15 VAL C O 1
ATOM 3830 N N . VAL C 1 16 ? -13.715 92.482 66.940 1.00 26.82 16 VAL C N 1
ATOM 3831 C CA . VAL C 1 16 ? -12.536 93.040 67.592 1.00 27.04 16 VAL C CA 1
ATOM 3832 C C . VAL C 1 16 ? -11.344 92.271 67.045 1.00 25.81 16 VAL C C 1
ATOM 3833 O O . VAL C 1 16 ? -11.246 91.087 67.273 1.00 27.26 16 VAL C O 1
ATOM 3837 N N . ARG C 1 17 ? -10.509 92.931 66.273 1.00 24.30 17 ARG C N 1
ATOM 3838 C CA . ARG C 1 17 ? -9.472 92.258 65.542 1.00 25.09 17 ARG C CA 1
ATOM 3839 C C . ARG C 1 17 ? -8.090 92.768 65.957 1.00 29.22 17 ARG C C 1
ATOM 3840 O O . ARG C 1 17 ? -7.858 93.964 65.988 1.00 31.55 17 ARG C O 1
ATOM 3856 N N . ASN C 1 19 ? -4.341 93.439 65.187 1.00 35.05 19 ASN C N 1
ATOM 3857 C CA . ASN C 1 19 ? -3.797 93.860 63.918 1.00 34.61 19 ASN C CA 1
ATOM 3858 C C . ASN C 1 19 ? -2.357 94.365 64.002 1.00 33.22 19 ASN C C 1
ATOM 3859 O O . ASN C 1 19 ? -2.074 95.506 63.741 1.00 32.27 19 ASN C O 1
ATOM 3864 N N . ARG C 1 20 ? -1.457 93.465 64.366 1.00 30.07 20 ARG C N 1
ATOM 3865 C CA . ARG C 1 20 ? -0.041 93.687 64.339 1.00 28.66 20 ARG C CA 1
ATOM 3866 C C . ARG C 1 20 ? 0.570 92.494 63.612 1.00 28.38 20 ARG C C 1
ATOM 3867 O O . ARG C 1 20 ? 1.357 91.740 64.166 1.00 30.49 20 ARG C O 1
ATOM 3875 N N . PRO C 1 21 ? 0.165 92.298 62.377 1.00 29.44 21 PRO C N 1
ATOM 3876 C CA . PRO C 1 21 ? 0.448 91.021 61.738 1.00 33.27 21 PRO C CA 1
ATOM 3877 C C . PRO C 1 21 ? 1.916 90.762 61.554 1.00 36.56 21 PRO C C 1
ATOM 3878 O O . PRO C 1 21 ? 2.322 89.596 61.530 1.00 41.61 21 PRO C O 1
ATOM 3882 N N . ASP C 1 22 ? 2.717 91.823 61.462 1.00 39.12 22 ASP C N 1
ATOM 3883 C CA . ASP C 1 22 ? 4.157 91.662 61.281 1.00 40.70 22 ASP C CA 1
ATOM 3884 C C . ASP C 1 22 ? 4.828 90.981 62.447 1.00 37.40 22 ASP C C 1
ATOM 3885 O O . ASP C 1 22 ? 5.858 90.394 62.277 1.00 36.95 22 ASP C O 1
ATOM 3890 N N . LYS C 1 23 ? 4.256 91.052 63.635 1.00 38.89 23 LYS C N 1
ATOM 3891 C CA . LYS C 1 23 ? 4.849 90.374 64.772 1.00 39.36 23 LYS C CA 1
ATOM 3892 C C . LYS C 1 23 ? 3.928 89.305 65.309 1.00 33.99 23 LYS C C 1
ATOM 3893 O O . LYS C 1 23 ? 3.945 88.993 66.510 1.00 26.53 23 LYS C O 1
ATOM 3899 N N . LYS C 1 24 ? 3.123 88.756 64.405 1.00 30.24 24 LYS C N 1
ATOM 3900 C CA . LYS C 1 24 ? 2.171 87.712 64.747 1.00 29.68 24 LYS C CA 1
ATOM 3901 C C . LYS C 1 24 ? 1.304 88.090 65.906 1.00 26.39 24 LYS C C 1
ATOM 3902 O O . LYS C 1 24 ? 0.980 87.258 66.731 1.00 24.83 24 LYS C O 1
ATOM 3908 N N . ASN C 1 25 ? 0.902 89.356 65.950 1.00 28.11 25 ASN C N 1
ATOM 3909 C CA . ASN C 1 25 ? 0.034 89.851 66.986 1.00 27.83 25 ASN C CA 1
ATOM 3910 C C . ASN C 1 25 ? 0.568 89.664 68.385 1.00 26.87 25 ASN C C 1
ATOM 3911 O O . ASN C 1 25 ? -0.192 89.489 69.346 1.00 28.59 25 ASN C O 1
ATOM 3916 N N . ALA C 1 26 ? 1.884 89.718 68.522 1.00 26.00 26 ALA C N 1
ATOM 3917 C CA . ALA C 1 26 ? 2.483 89.745 69.845 1.00 27.30 26 ALA C CA 1
ATOM 3918 C C . ALA C 1 26 ? 2.012 91.010 70.555 1.00 28.70 26 ALA C C 1
ATOM 3919 O O . ALA C 1 26 ? 2.112 92.088 70.004 1.00 30.39 26 ALA C O 1
ATOM 3921 N N . LEU C 1 27 ? 1.476 90.868 71.761 1.00 29.14 27 LEU C N 1
ATOM 3922 C CA . LEU C 1 27 ? 0.799 91.963 72.425 1.00 30.20 27 LEU C CA 1
ATOM 3923 C C . LEU C 1 27 ? 1.724 92.895 73.202 1.00 32.35 27 LEU C C 1
ATOM 3924 O O . LEU C 1 27 ? 2.720 92.464 73.795 1.00 34.37 27 LEU C O 1
ATOM 3929 N N . ILE C 1 28 ? 1.351 94.172 73.178 1.00 31.40 28 ILE C N 1
ATOM 3930 C CA . ILE C 1 28 ? 1.971 95.228 73.954 1.00 30.52 28 ILE C CA 1
ATOM 3931 C C . ILE C 1 28 ? 0.865 95.989 74.696 1.00 31.15 28 ILE C C 1
ATOM 3932 O O . ILE C 1 28 ? -0.340 95.829 74.436 1.00 35.10 28 ILE C O 1
ATOM 3937 N N . GLY C 1 29 ? 1.265 96.861 75.603 1.00 32.48 29 GLY C N 1
ATOM 3938 C CA . GLY C 1 29 ? 0.332 97.592 76.463 1.00 30.61 29 GLY C CA 1
ATOM 3939 C C . GLY C 1 29 ? -0.778 98.308 75.711 1.00 33.11 29 GLY C C 1
ATOM 3940 O O . GLY C 1 29 ? -1.925 98.334 76.185 1.00 30.12 29 GLY C O 1
ATOM 3941 N N . GLU C 1 30 ? -0.436 98.959 74.593 1.00 34.54 30 GLU C N 1
ATOM 3942 C CA . GLU C 1 30 ? -1.457 99.725 73.855 1.00 37.70 30 GLU C CA 1
ATOM 3943 C C . GLU C 1 30 ? -2.532 98.819 73.304 1.00 36.04 30 GLU C C 1
ATOM 3944 O O . GLU C 1 30 ? -3.664 99.267 73.194 1.00 34.20 30 GLU C O 1
ATOM 3958 N N . TYR C 1 32 ? -3.510 95.774 74.694 1.00 24.44 32 TYR C N 1
ATOM 3959 C CA . TYR C 1 32 ? -4.320 95.454 75.855 1.00 26.44 32 TYR C CA 1
ATOM 3960 C C . TYR C 1 32 ? -5.310 96.537 76.174 1.00 27.33 32 TYR C C 1
ATOM 3961 O O . TYR C 1 32 ? -6.440 96.262 76.524 1.00 30.75 32 TYR C O 1
ATOM 3970 N N . ALA C 1 33 ? -4.872 97.783 76.103 1.00 28.56 33 ALA C N 1
ATOM 3971 C CA . ALA C 1 33 ? -5.733 98.898 76.488 1.00 30.43 33 ALA C CA 1
ATOM 3972 C C . ALA C 1 33 ? -6.856 99.043 75.467 1.00 29.94 33 ALA C C 1
ATOM 3973 O O . ALA C 1 33 ? -7.997 99.210 75.825 1.00 32.77 33 ALA C O 1
ATOM 3975 N N . ALA C 1 34 ? -6.508 99.020 74.194 1.00 27.08 34 ALA C N 1
ATOM 3976 C CA . ALA C 1 34 ? -7.515 99.114 73.160 1.00 25.53 34 ALA C CA 1
ATOM 3977 C C . ALA C 1 34 ? -8.506 97.955 73.231 1.00 23.87 34 ALA C C 1
ATOM 3978 O O . ALA C 1 34 ? -9.676 98.159 73.023 1.00 22.49 34 ALA C O 1
ATOM 3980 N N . LEU C 1 35 ? -8.024 96.760 73.554 1.00 24.49 35 LEU C N 1
ATOM 3981 C CA . LEU C 1 35 ? -8.898 95.595 73.676 1.00 25.70 35 LEU C CA 1
ATOM 3982 C C . LEU C 1 35 ? -9.830 95.721 74.849 1.00 25.90 35 LEU C C 1
ATOM 3983 O O . LEU C 1 35 ? -11.003 95.449 74.727 1.00 27.60 35 LEU C O 1
ATOM 3988 N N . ALA C 1 36 ? -9.316 96.143 75.988 1.00 26.06 36 ALA C N 1
ATOM 3989 C CA . ALA C 1 36 ? -10.162 96.350 77.156 1.00 28.16 36 ALA C CA 1
ATOM 3990 C C . ALA C 1 36 ? -11.212 97.398 76.853 1.00 31.90 36 ALA C C 1
ATOM 3991 O O . ALA C 1 36 ? -12.368 97.284 77.254 1.00 35.66 36 ALA C O 1
ATOM 3993 N N . GLU C 1 37 ? -10.811 98.446 76.162 1.00 34.22 37 GLU C N 1
ATOM 3994 C CA . GLU C 1 37 ? -11.742 99.515 75.831 1.00 40.69 37 GLU C CA 1
ATOM 3995 C C . GLU C 1 37 ? -12.848 98.972 74.958 1.00 36.66 37 GLU C C 1
ATOM 3996 O O . GLU C 1 37 ? -14.016 99.248 75.196 1.00 36.39 37 GLU C O 1
ATOM 4002 N N . ALA C 1 38 ? -12.474 98.212 73.936 1.00 31.62 38 ALA C N 1
ATOM 4003 C CA . ALA C 1 38 ? -13.480 97.612 73.055 1.00 32.24 38 ALA C CA 1
ATOM 4004 C C . ALA C 1 38 ? -14.512 96.727 73.797 1.00 29.46 38 ALA C C 1
ATOM 4005 O O . ALA C 1 38 ? -15.683 96.755 73.465 1.00 28.43 38 ALA C O 1
ATOM 4007 N N . PHE C 1 39 ? -14.075 95.967 74.785 1.00 26.21 39 PHE C N 1
ATOM 4008 C CA . PHE C 1 39 ? -15.012 95.211 75.592 1.00 29.49 39 PHE C CA 1
ATOM 4009 C C . PHE C 1 39 ? -15.901 96.076 76.426 1.00 29.79 39 PHE C C 1
ATOM 4010 O O . PHE C 1 39 ? -17.073 95.819 76.524 1.00 31.29 39 PHE C O 1
ATOM 4018 N N . ALA C 1 40 ? -15.359 97.131 77.019 1.00 31.60 40 ALA C N 1
ATOM 4019 C CA . ALA C 1 40 ? -16.169 98.042 77.834 1.00 30.24 40 ALA C CA 1
ATOM 4020 C C . ALA C 1 40 ? -17.224 98.724 76.960 1.00 29.78 40 ALA C C 1
ATOM 4021 O O . ALA C 1 40 ? -18.394 98.797 77.307 1.00 32.84 40 ALA C O 1
ATOM 4023 N N . LYS C 1 41 ? -16.833 99.157 75.784 1.00 31.13 41 LYS C N 1
ATOM 4024 C CA . LYS C 1 41 ? -17.799 99.762 74.900 1.00 35.05 41 LYS C CA 1
ATOM 4025 C C . LYS C 1 41 ? -18.900 98.758 74.511 1.00 33.66 41 LYS C C 1
ATOM 4026 O O . LYS C 1 41 ? -20.094 99.044 74.633 1.00 32.82 41 LYS C O 1
ATOM 4032 N N . GLY C 1 42 ? -18.494 97.566 74.071 1.00 30.61 42 GLY C N 1
ATOM 4033 C CA . GLY C 1 42 ? -19.439 96.578 73.620 1.00 28.77 42 GLY C CA 1
ATOM 4034 C C . GLY C 1 42 ? -20.367 96.173 74.732 1.00 28.25 42 GLY C C 1
ATOM 4035 O O . GLY C 1 42 ? -21.552 95.985 74.524 1.00 29.20 42 GLY C O 1
ATOM 4036 N N . GLU C 1 43 ? -19.841 96.040 75.931 1.00 30.69 43 GLU C N 1
ATOM 4037 C CA . GLU C 1 43 ? -20.667 95.622 77.071 1.00 34.65 43 GLU C CA 1
ATOM 4038 C C . GLU C 1 43 ? -21.755 96.623 77.380 1.00 36.24 43 GLU C C 1
ATOM 4039 O O . GLU C 1 43 ? -22.840 96.215 77.761 1.00 33.48 43 GLU C O 1
ATOM 4045 N N . ALA C 1 44 ? -21.471 97.907 77.164 1.00 38.33 44 ALA C N 1
ATOM 4046 C CA . ALA C 1 44 ? -22.431 98.999 77.407 1.00 40.30 44 ALA C CA 1
ATOM 4047 C C . ALA C 1 44 ? -23.306 99.342 76.206 1.00 38.84 44 ALA C C 1
ATOM 4048 O O . ALA C 1 44 ? -24.358 99.932 76.368 1.00 36.98 44 ALA C O 1
ATOM 4050 N N . ASP C 1 45 ? -22.915 98.911 75.013 1.00 38.09 45 ASP C N 1
ATOM 4051 C CA . ASP C 1 45 ? -23.652 99.259 73.798 1.00 38.00 45 ASP C CA 1
ATOM 4052 C C . ASP C 1 45 ? -24.853 98.358 73.554 1.00 40.73 45 ASP C C 1
ATOM 4053 O O . ASP C 1 45 ? -24.744 97.140 73.314 1.00 41.48 45 ASP C O 1
ATOM 4058 N N . ASP C 1 46 ? -26.008 98.975 73.542 1.00 39.37 46 ASP C N 1
ATOM 4059 C CA . ASP C 1 46 ? -27.235 98.281 73.302 1.00 42.57 46 ASP C CA 1
ATOM 4060 C C . ASP C 1 46 ? -27.365 97.686 71.893 1.00 38.60 46 ASP C C 1
ATOM 4061 O O . ASP C 1 46 ? -28.156 96.794 71.678 1.00 38.10 46 ASP C O 1
ATOM 4066 N N . ASP C 1 47 ? -26.601 98.143 70.933 1.00 38.34 47 ASP C N 1
ATOM 4067 C CA . ASP C 1 47 ? -26.651 97.528 69.597 1.00 42.65 47 ASP C CA 1
ATOM 4068 C C . ASP C 1 47 ? -25.802 96.283 69.473 1.00 36.29 47 ASP C C 1
ATOM 4069 O O . ASP C 1 47 ? -25.790 95.637 68.432 1.00 32.44 47 ASP C O 1
ATOM 4074 N N . VAL C 1 48 ? -25.056 95.974 70.517 1.00 33.66 48 VAL C N 1
ATOM 4075 C CA . VAL C 1 48 ? -24.182 94.810 70.527 1.00 32.00 48 VAL C CA 1
ATOM 4076 C C . VAL C 1 48 ? -24.743 93.654 71.362 1.00 29.52 48 VAL C C 1
ATOM 4077 O O . VAL C 1 48 ? -25.050 93.823 72.534 1.00 27.86 48 VAL C O 1
ATOM 4081 N N . ASN C 1 49 ? -24.870 92.499 70.731 1.00 27.98 49 ASN C N 1
ATOM 4082 C CA . ASN C 1 49 ? -25.299 91.306 71.406 1.00 28.55 49 ASN C CA 1
ATOM 4083 C C . ASN C 1 49 ? -24.195 90.305 71.657 1.00 28.62 49 ASN C C 1
ATOM 4084 O O . ASN C 1 49 ? -24.291 89.543 72.614 1.00 25.73 49 ASN C O 1
ATOM 4089 N N . VAL C 1 50 ? -23.157 90.321 70.819 1.00 25.79 50 VAL C N 1
ATOM 4090 C CA . VAL C 1 50 ? -22.128 89.311 70.860 1.00 25.18 50 VAL C CA 1
ATOM 4091 C C . VAL C 1 50 ? -20.813 89.936 70.437 1.00 24.15 50 VAL C C 1
ATOM 4092 O O . VAL C 1 50 ? -20.811 90.780 69.558 1.00 25.26 50 VAL C O 1
ATOM 4096 N N . PHE C 1 51 ? -19.703 89.443 70.988 1.00 25.18 51 PHE C N 1
ATOM 4097 C CA . PHE C 1 51 ? -18.355 89.774 70.507 1.00 25.64 51 PHE C CA 1
ATOM 4098 C C . PHE C 1 51 ? -17.774 88.689 69.643 1.00 25.81 51 PHE C C 1
ATOM 4099 O O . PHE C 1 51 ? -17.968 87.512 69.894 1.00 24.50 51 PHE C O 1
ATOM 4107 N N . LEU C 1 52 ? -16.994 89.110 68.671 1.00 27.05 52 LEU C N 1
ATOM 4108 C CA . LEU C 1 52 ? -16.214 88.188 67.882 1.00 27.30 52 LEU C CA 1
ATOM 4109 C C . LEU C 1 52 ? -14.754 88.656 67.826 1.00 27.30 52 LEU C C 1
ATOM 4110 O O . LEU C 1 52 ? -14.463 89.703 67.298 1.00 25.56 52 LEU C O 1
ATOM 4115 N N . ILE C 1 53 ? -13.849 87.856 68.374 1.00 27.59 53 ILE C N 1
ATOM 4116 C CA . ILE C 1 53 ? -12.446 88.204 68.427 1.00 29.97 53 ILE C CA 1
ATOM 4117 C C . ILE C 1 53 ? -11.663 87.476 67.388 1.00 27.67 53 ILE C C 1
ATOM 4118 O O . ILE C 1 53 ? -11.720 86.265 67.327 1.00 27.38 53 ILE C O 1
ATOM 4123 N N . LEU C 1 54 ? -10.890 88.236 66.630 1.00 25.39 54 LEU C N 1
ATOM 4124 C CA . LEU C 1 54 ? -10.137 87.727 65.486 1.00 26.01 54 LEU C CA 1
ATOM 4125 C C . LEU C 1 54 ? -8.688 88.171 65.548 1.00 25.58 54 LEU C C 1
ATOM 4126 O O . LEU C 1 54 ? -8.354 89.144 66.220 1.00 24.10 54 LEU C O 1
ATOM 4131 N N . GLY C 1 55 ? -7.842 87.474 64.804 1.00 24.68 55 GLY C N 1
ATOM 4132 C CA . GLY C 1 55 ? -6.475 87.907 64.625 1.00 23.34 55 GLY C CA 1
ATOM 4133 C C . GLY C 1 55 ? -6.191 88.327 63.201 1.00 22.03 55 GLY C C 1
ATOM 4134 O O . GLY C 1 55 ? -7.047 88.848 62.490 1.00 18.49 55 GLY C O 1
ATOM 4135 N N . SER C 1 56 ? -4.948 88.101 62.791 1.00 24.68 56 SER C N 1
ATOM 4136 C CA . SER C 1 56 ? -4.503 88.454 61.452 1.00 26.23 56 SER C CA 1
ATOM 4137 C C . SER C 1 56 ? -4.970 87.354 60.523 1.00 28.55 56 SER C C 1
ATOM 4138 O O . SER C 1 56 ? -5.687 86.420 60.944 1.00 33.43 56 SER C O 1
ATOM 4141 N N . GLN C 1 57 ? -4.551 87.431 59.273 1.00 28.52 57 GLN C N 1
ATOM 4142 C CA . GLN C 1 57 ? -4.876 86.380 58.325 1.00 30.46 57 GLN C CA 1
ATOM 4143 C C . GLN C 1 57 ? -3.996 85.183 58.535 1.00 29.75 57 GLN C C 1
ATOM 4144 O O . GLN C 1 57 ? -4.249 84.146 57.946 1.00 34.16 57 GLN C O 1
ATOM 4150 N N . THR C 1 58 ? -2.966 85.286 59.362 1.00 27.29 58 THR C N 1
ATOM 4151 C CA . THR C 1 58 ? -2.112 84.116 59.601 1.00 29.14 58 THR C CA 1
ATOM 4152 C C . THR C 1 58 ? -1.935 83.718 61.055 1.00 27.01 58 THR C C 1
ATOM 4153 O O . THR C 1 58 ? -1.407 82.653 61.300 1.00 26.34 58 THR C O 1
ATOM 4157 N N . ASP C 1 59 ? -2.315 84.563 62.008 1.00 26.47 59 ASP C N 1
ATOM 4158 C CA . ASP C 1 59 ? -2.064 84.281 63.403 1.00 26.43 59 ASP C CA 1
ATOM 4159 C C . ASP C 1 59 ? -3.087 84.897 64.307 1.00 25.12 59 ASP C C 1
ATOM 4160 O O . ASP C 1 59 ? -3.690 85.883 63.986 1.00 26.08 59 ASP C O 1
ATOM 4165 N N . PHE C 1 60 ? -3.306 84.268 65.441 1.00 24.12 60 PHE C N 1
ATOM 4166 C CA . PHE C 1 60 ? -4.203 84.801 66.417 1.00 25.18 60 PHE C CA 1
ATOM 4167 C C . PHE C 1 60 ? -3.395 85.724 67.330 1.00 28.32 60 PHE C C 1
ATOM 4168 O O . PHE C 1 60 ? -3.619 86.922 67.351 1.0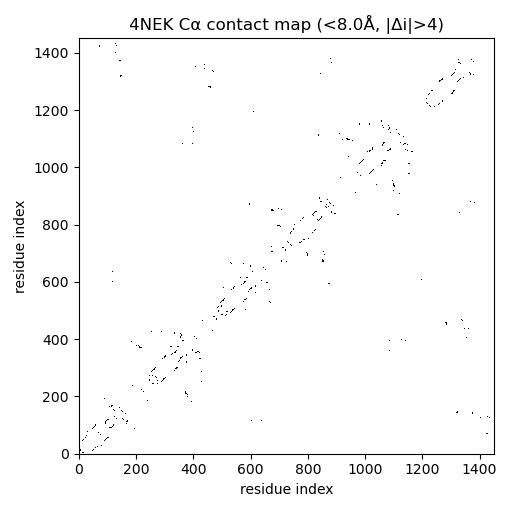0 29.81 60 PHE C O 1
ATOM 4176 N N . SER C 1 61 ? -2.476 85.150 68.105 1.00 29.65 61 SER C N 1
ATOM 4177 C CA . SER C 1 61 ? -1.544 85.935 68.884 1.00 28.94 61 SER C CA 1
ATOM 4178 C C . SER C 1 61 ? -0.428 85.101 69.347 1.00 27.30 61 SER C C 1
ATOM 4179 O O . SER C 1 61 ? -0.622 84.047 69.955 1.00 31.02 61 SER C O 1
ATOM 4182 N N . ALA C 1 62 ? 0.767 85.617 69.139 1.00 26.93 62 ALA C N 1
ATOM 4183 C CA . ALA C 1 62 ? 1.954 84.998 69.658 1.00 24.89 62 ALA C CA 1
ATOM 4184 C C . ALA C 1 62 ? 2.212 85.318 71.130 1.00 25.59 62 ALA C C 1
ATOM 4185 O O . ALA C 1 62 ? 3.276 85.065 71.613 1.00 24.41 62 ALA C O 1
ATOM 4187 N N . GLY C 1 63 ? 1.246 85.890 71.842 1.00 30.80 63 GLY C N 1
ATOM 4188 C CA . GLY C 1 63 ? 1.376 86.136 73.246 1.00 32.63 63 GLY C CA 1
ATOM 4189 C C . GLY C 1 63 ? 2.050 87.449 73.446 1.00 34.25 63 GLY C C 1
ATOM 4190 O O . GLY C 1 63 ? 2.082 88.274 72.557 1.00 31.34 63 GLY C O 1
ATOM 4191 N N . ASN C 1 64 ? 2.557 87.669 74.648 1.00 35.77 64 ASN C N 1
ATOM 4192 C CA . ASN C 1 64 ? 3.167 88.941 74.915 1.00 38.33 64 ASN C CA 1
ATOM 4193 C C . ASN C 1 64 ? 4.429 89.142 74.141 1.00 35.61 64 ASN C C 1
ATOM 4194 O O . ASN C 1 64 ? 5.197 88.214 73.944 1.00 31.83 64 ASN C O 1
ATOM 4199 N N . ASP C 1 65 ? 4.632 90.378 73.708 1.00 34.34 65 ASP C N 1
ATOM 4200 C CA . ASP C 1 65 ? 5.895 90.765 73.131 1.00 34.21 65 ASP C CA 1
ATOM 4201 C C . ASP C 1 65 ? 6.930 90.542 74.216 1.00 32.43 65 ASP C C 1
ATOM 4202 O O . ASP C 1 65 ? 6.785 91.048 75.330 1.00 32.34 65 ASP C O 1
ATOM 4207 N N . LEU C 1 66 ? 7.955 89.772 73.919 1.00 31.59 66 LEU C N 1
ATOM 4208 C CA . LEU C 1 66 ? 8.854 89.324 74.982 1.00 34.69 66 LEU C CA 1
ATOM 4209 C C . LEU C 1 66 ? 9.751 90.438 75.586 1.00 32.59 66 LEU C C 1
ATOM 4210 O O . LEU C 1 66 ? 9.814 90.586 76.814 1.00 26.50 66 LEU C O 1
ATOM 4215 N N . PRO C 1 67 ? 10.404 91.253 74.734 1.00 32.56 67 PRO C N 1
ATOM 4216 C CA . PRO C 1 67 ? 11.144 92.402 75.253 1.00 32.07 67 PRO C CA 1
ATOM 4217 C C . PRO C 1 67 ? 10.288 93.276 76.138 1.00 31.89 67 PRO C C 1
ATOM 4218 O O . PRO C 1 67 ? 10.683 93.626 77.242 1.00 32.47 67 PRO C O 1
ATOM 4222 N N . ASP C 1 68 ? 9.087 93.589 75.686 1.00 31.87 68 ASP C N 1
ATOM 4223 C CA . ASP C 1 68 ? 8.190 94.405 76.483 1.00 35.51 68 ASP C CA 1
ATOM 4224 C C . ASP C 1 68 ? 7.859 93.754 77.831 1.00 36.41 68 ASP C C 1
ATOM 4225 O O . ASP C 1 68 ? 7.757 94.405 78.872 1.00 36.44 68 ASP C O 1
ATOM 4230 N N . PHE C 1 69 ? 7.608 92.467 77.771 1.00 37.06 69 PHE C N 1
ATOM 4231 C CA . PHE C 1 69 ? 7.172 91.710 78.926 1.00 37.36 69 PHE C CA 1
ATOM 4232 C C . PHE C 1 69 ? 8.200 91.681 80.049 1.00 33.46 69 PHE C C 1
ATOM 4233 O O . PHE C 1 69 ? 7.866 91.717 81.232 1.00 30.87 69 PHE C O 1
ATOM 4241 N N . LEU C 1 70 ? 9.468 91.634 79.661 1.00 34.29 70 LEU C N 1
ATOM 4242 C CA . LEU C 1 70 ? 10.575 91.609 80.622 1.00 35.54 70 LEU C CA 1
ATOM 4243 C C . LEU C 1 70 ? 10.708 92.896 81.393 1.00 34.83 70 LEU C C 1
ATOM 4244 O O . LEU C 1 70 ? 11.506 92.968 82.331 1.00 38.01 70 LEU C O 1
ATOM 4249 N N . THR C 1 71 ? 9.979 93.925 80.979 1.00 31.63 71 THR C N 1
ATOM 4250 C CA . THR C 1 71 ? 9.981 95.219 81.685 1.00 31.76 71 THR C CA 1
ATOM 4251 C C . THR C 1 71 ? 8.780 95.452 82.576 1.00 33.36 71 THR C C 1
ATOM 4252 O O . THR C 1 71 ? 8.623 96.520 83.139 1.00 34.06 71 THR C O 1
ATOM 4256 N N . TRP C 1 72 ? 7.913 94.465 82.715 1.00 35.29 72 TRP C N 1
ATOM 4257 C CA . TRP C 1 72 ? 6.790 94.627 83.612 1.00 35.60 72 TRP C CA 1
ATOM 4258 C C . TRP C 1 72 ? 7.198 94.648 85.052 1.00 32.86 72 TRP C C 1
ATOM 4259 O O . TRP C 1 72 ? 7.951 93.785 85.492 1.00 33.26 72 TRP C O 1
ATOM 4270 N N . GLU C 1 73 ? 6.651 95.591 85.796 1.00 35.87 73 GLU C N 1
ATOM 4271 C CA . GLU C 1 73 ? 6.876 95.626 87.230 1.00 43.13 73 GLU C CA 1
ATOM 4272 C C . GLU C 1 73 ? 5.967 94.624 87.928 1.00 38.56 73 GLU C C 1
ATOM 4273 O O . GLU C 1 73 ? 6.362 94.003 88.893 1.00 35.97 73 GLU C O 1
ATOM 4279 N N . ALA C 1 74 ? 4.774 94.421 87.397 1.00 37.04 74 ALA C N 1
ATOM 4280 C CA . ALA C 1 74 ? 3.782 93.525 88.004 1.00 35.61 74 ALA C CA 1
ATOM 4281 C C . ALA C 1 74 ? 2.736 93.072 86.990 1.00 33.93 74 ALA C C 1
ATOM 4282 O O . ALA C 1 74 ? 2.487 93.750 85.989 1.00 35.53 74 ALA C O 1
ATOM 4284 N N . LEU C 1 75 ? 2.094 91.950 87.261 1.00 34.15 75 LEU C N 1
ATOM 4285 C CA . LEU C 1 75 ? 0.887 91.585 86.555 1.00 33.69 75 LEU C CA 1
ATOM 4286 C C . LEU C 1 75 ? -0.327 92.174 87.279 1.00 33.77 75 LEU C C 1
ATOM 4287 O O . LEU C 1 75 ? -1.223 92.708 86.622 1.00 35.99 75 LEU C O 1
ATOM 4292 N N . SER C 1 76 ? -0.357 92.103 88.613 1.00 32.72 76 SER C N 1
ATOM 4293 C CA . SER C 1 76 ? -1.484 92.664 89.392 1.00 35.09 76 SER C CA 1
ATOM 4294 C C . SER C 1 76 ? -1.690 94.113 89.075 1.00 34.92 76 SER C C 1
ATOM 4295 O O . SER C 1 76 ? -0.748 94.897 89.068 1.00 38.06 76 SER C O 1
ATOM 4298 N N . GLY C 1 77 ? -2.909 94.474 88.733 1.00 37.54 77 GLY C N 1
ATOM 4299 C CA . GLY C 1 77 ? -3.208 95.865 88.417 1.00 36.99 77 GLY C CA 1
ATOM 4300 C C . GLY C 1 77 ? -2.711 96.361 87.060 1.00 38.95 77 GLY C C 1
ATOM 4301 O O . GLY C 1 77 ? -3.041 97.471 86.678 1.00 41.68 77 GLY C O 1
ATOM 4302 N N . SER C 1 78 ? -2.007 95.535 86.279 1.00 34.93 78 SER C N 1
ATOM 4303 C CA . SER C 1 78 ? -1.585 95.940 84.949 1.00 33.71 78 SER C CA 1
ATOM 4304 C C . SER C 1 78 ? -2.720 95.999 83.911 1.00 32.80 78 SER C C 1
ATOM 4305 O O . SER C 1 78 ? -3.850 95.570 84.102 1.00 29.62 78 SER C O 1
ATOM 4308 N N . VAL C 1 79 ? -2.382 96.583 82.786 1.00 32.82 79 VAL C N 1
ATOM 4309 C CA . VAL C 1 79 ? -3.303 96.699 81.703 1.00 32.97 79 VAL C CA 1
ATOM 4310 C C . VAL C 1 79 ? -3.643 95.280 81.152 1.00 33.80 79 VAL C C 1
ATOM 4311 O O . VAL C 1 79 ? -4.768 95.036 80.718 1.00 38.46 79 VAL C O 1
ATOM 4315 N N . ALA C 1 80 ? -2.700 94.354 81.189 1.00 30.10 80 ALA C N 1
ATOM 4316 C CA . ALA C 1 80 ? -2.998 92.997 80.769 1.00 29.33 80 ALA C CA 1
ATOM 4317 C C . ALA C 1 80 ? -4.030 92.381 81.700 1.00 27.87 80 ALA C C 1
ATOM 4318 O O . ALA C 1 80 ? -4.946 91.745 81.243 1.00 27.42 80 ALA C O 1
ATOM 4320 N N . ASP C 1 81 ? -3.860 92.581 82.990 1.00 29.63 81 ASP C N 1
ATOM 4321 C CA . ASP C 1 81 ? -4.815 92.133 83.973 1.00 34.36 81 ASP C CA 1
ATOM 4322 C C . ASP C 1 81 ? -6.202 92.747 83.704 1.00 33.50 81 ASP C C 1
ATOM 4323 O O . ASP C 1 81 ? -7.208 92.057 83.737 1.00 30.89 81 ASP C O 1
ATOM 4328 N N . ARG C 1 82 ? -6.248 94.023 83.351 1.00 34.97 82 ARG C N 1
ATOM 4329 C CA . ARG C 1 82 ? -7.530 94.673 83.053 1.00 37.52 82 ARG C CA 1
ATOM 4330 C C . ARG C 1 82 ? -8.217 93.955 81.877 1.00 35.72 82 ARG C C 1
ATOM 4331 O O . ARG C 1 82 ? -9.405 93.671 81.904 1.00 36.33 82 ARG C O 1
ATOM 4339 N N . PHE C 1 83 ? -7.477 93.686 80.821 1.00 31.68 83 PHE C N 1
ATOM 4340 C CA . PHE C 1 83 ? -8.060 93.030 79.666 1.00 30.69 83 PHE C CA 1
ATOM 4341 C C . PHE C 1 83 ? -8.648 91.668 80.014 1.00 29.57 83 PHE C C 1
ATOM 4342 O O . PHE C 1 83 ? -9.738 91.336 79.614 1.00 29.27 83 PHE C O 1
ATOM 4350 N N . ILE C 1 84 ? -7.860 90.879 80.709 1.00 31.62 84 ILE C N 1
ATOM 4351 C CA . ILE C 1 84 ? -8.239 89.541 81.080 1.00 34.61 84 ILE C CA 1
ATOM 4352 C C . ILE C 1 84 ? -9.498 89.599 81.912 1.00 30.82 84 ILE C C 1
ATOM 4353 O O . ILE C 1 84 ? -10.449 88.869 81.649 1.00 28.74 84 ILE C O 1
ATOM 4358 N N . ARG C 1 85 ? -9.544 90.500 82.883 1.00 28.62 85 ARG C N 1
ATOM 4359 C CA . ARG C 1 85 ? -10.767 90.639 83.700 1.00 25.79 85 ARG C CA 1
ATOM 4360 C C . ARG C 1 85 ? -11.941 91.076 82.864 1.00 26.27 85 ARG C C 1
ATOM 4361 O O . ARG C 1 85 ? -13.052 90.581 83.052 1.00 27.00 85 ARG C O 1
ATOM 4369 N N . ALA C 1 86 ? -11.713 91.962 81.901 1.00 25.53 86 ALA C N 1
ATOM 4370 C CA . ALA C 1 86 ? -12.792 92.387 81.029 1.00 26.03 86 ALA C CA 1
ATOM 4371 C C . ALA C 1 86 ? -13.426 91.223 80.285 1.00 26.74 86 ALA C C 1
ATOM 4372 O O . ALA C 1 86 ? -14.636 91.175 80.134 1.00 28.80 86 ALA C O 1
ATOM 4374 N N . VAL C 1 87 ? -12.616 90.295 79.788 1.00 28.32 87 VAL C N 1
ATOM 4375 C CA . VAL C 1 87 ? -13.156 89.156 79.055 1.00 29.51 87 VAL C CA 1
ATOM 4376 C C . VAL C 1 87 ? -13.746 88.124 79.992 1.00 28.64 87 VAL C C 1
ATOM 4377 O O . VAL C 1 87 ? -14.829 87.615 79.750 1.00 33.51 87 VAL C O 1
ATOM 4381 N N . ALA C 1 88 ? -13.032 87.798 81.049 1.00 29.37 88 ALA C N 1
ATOM 4382 C CA . ALA C 1 88 ? -13.527 86.848 82.022 1.00 30.81 88 ALA C CA 1
ATOM 4383 C C . ALA C 1 88 ? -14.863 87.281 82.594 1.00 34.11 88 ALA C C 1
ATOM 4384 O O . ALA C 1 88 ? -15.708 86.450 82.821 1.00 35.30 88 ALA C O 1
ATOM 4386 N N . GLY C 1 89 ? -15.048 88.578 82.814 1.00 35.54 89 GLY C N 1
ATOM 4387 C CA . GLY C 1 89 ? -16.298 89.098 83.364 1.00 33.37 89 GLY C CA 1
ATOM 4388 C C . GLY C 1 89 ? -17.342 89.538 82.335 1.00 35.49 89 GLY C C 1
ATOM 4389 O O . GLY C 1 89 ? -18.419 90.015 82.709 1.00 37.51 89 GLY C O 1
ATOM 4390 N N . ALA C 1 90 ? -17.072 89.382 81.042 1.00 33.13 90 ALA C N 1
ATOM 4391 C CA . ALA C 1 90 ? -18.035 89.850 80.043 1.00 33.05 90 ALA C CA 1
ATOM 4392 C C . ALA C 1 90 ? -19.349 89.123 80.145 1.00 33.24 90 ALA C C 1
ATOM 4393 O O . ALA C 1 90 ? -19.384 87.891 80.133 1.00 34.07 90 ALA C O 1
ATOM 4395 N N . ARG C 1 91 ? -20.433 89.882 80.230 1.00 32.59 91 ARG C N 1
ATOM 4396 C CA . ARG C 1 91 ? -21.775 89.309 80.354 1.00 34.61 91 ARG C CA 1
ATOM 4397 C C . ARG C 1 91 ? -22.281 88.794 79.018 1.00 30.71 91 ARG C C 1
ATOM 4398 O O . ARG C 1 91 ? -23.009 87.811 78.945 1.00 31.14 91 ARG C O 1
ATOM 4406 N N . LYS C 1 92 ? -21.889 89.446 77.949 1.00 28.16 92 LYS C N 1
ATOM 4407 C CA . LYS C 1 92 ? -22.302 89.025 76.620 1.00 26.71 92 LYS C CA 1
ATOM 4408 C C . LYS C 1 92 ? -21.387 87.930 76.075 1.00 23.85 92 LYS C C 1
ATOM 4409 O O . LYS C 1 92 ? -20.259 87.795 76.484 1.00 21.93 92 LYS C O 1
ATOM 4415 N N . PRO C 1 93 ? -21.891 87.161 75.143 1.00 23.60 93 PRO C N 1
ATOM 4416 C CA . PRO C 1 93 ? -21.134 86.060 74.588 1.00 23.87 93 PRO C CA 1
ATOM 4417 C C . PRO C 1 93 ? -19.960 86.506 73.772 1.00 22.43 93 PRO C C 1
ATOM 4418 O O . PRO C 1 93 ? -19.988 87.582 73.180 1.00 20.90 93 PRO C O 1
ATOM 4422 N N . VAL C 1 94 ? -18.961 85.633 73.719 1.00 21.78 94 VAL C N 1
ATOM 4423 C CA . VAL C 1 94 ? -17.693 85.924 73.076 1.00 22.89 94 VAL C CA 1
ATOM 4424 C C . VAL C 1 94 ? -17.293 84.719 72.225 1.00 23.03 94 VAL C C 1
ATOM 4425 O O . VAL C 1 94 ? -17.221 83.612 72.705 1.00 21.29 94 VAL C O 1
ATOM 4429 N N . VAL C 1 95 ? -17.093 84.960 70.944 1.00 23.78 95 VAL C N 1
ATOM 4430 C CA . VAL C 1 95 ? -16.690 83.928 70.009 1.00 22.65 95 VAL C CA 1
ATOM 4431 C C . VAL C 1 95 ? -15.310 84.281 69.514 1.00 21.53 95 VAL C C 1
ATOM 4432 O O . VAL C 1 95 ? -15.038 85.449 69.288 1.00 22.86 95 VAL C O 1
ATOM 4436 N N . ALA C 1 96 ? -14.438 83.305 69.387 1.00 21.09 96 ALA C N 1
ATOM 4437 C CA . ALA C 1 96 ? -13.108 83.565 68.874 1.00 22.17 96 ALA C CA 1
ATOM 4438 C C . ALA C 1 96 ? -12.778 82.672 67.705 1.00 21.68 96 ALA C C 1
ATOM 4439 O O . ALA C 1 96 ? -13.258 81.566 67.635 1.00 20.02 96 ALA C O 1
ATOM 4441 N N . ALA C 1 97 ? -11.967 83.182 66.788 1.00 21.13 97 ALA C N 1
ATOM 4442 C CA . ALA C 1 97 ? -11.503 82.399 65.681 1.00 21.83 97 ALA C CA 1
ATOM 4443 C C . ALA C 1 97 ? -10.016 82.480 65.711 1.00 22.96 97 ALA C C 1
ATOM 4444 O O . ALA C 1 97 ? -9.459 83.559 65.555 1.00 25.11 97 ALA C O 1
ATOM 4446 N N . VAL C 1 98 ? -9.352 81.343 65.908 1.00 22.71 98 VAL C N 1
ATOM 4447 C CA . VAL C 1 98 ? -7.923 81.312 66.040 1.00 21.47 98 VAL C CA 1
ATOM 4448 C C . VAL C 1 98 ? -7.248 80.578 64.920 1.00 20.94 98 VAL C C 1
ATOM 4449 O O . VAL C 1 98 ? -7.845 79.731 64.292 1.00 22.43 98 VAL C O 1
ATOM 4453 N N . ARG C 1 99 ? -5.980 80.875 64.709 1.00 23.71 99 ARG C N 1
ATOM 4454 C CA . ARG C 1 99 ? -5.152 80.214 63.700 1.00 26.31 99 ARG C CA 1
ATOM 4455 C C . ARG C 1 99 ? -3.717 80.509 63.959 1.00 26.87 99 ARG C C 1
ATOM 4456 O O . ARG C 1 99 ? -3.407 81.394 64.733 1.00 28.96 99 ARG C O 1
ATOM 4464 N N . GLY C 1 100 ? -2.830 79.785 63.286 1.00 26.61 100 GLY C N 1
ATOM 4465 C CA . GLY C 1 100 ? -1.392 79.958 63.467 1.00 24.75 100 GLY C CA 1
ATOM 4466 C C . GLY C 1 100 ? -1.005 79.954 64.933 1.00 24.56 100 GLY C C 1
ATOM 4467 O O . GLY C 1 100 ? -1.413 79.076 65.690 1.00 23.43 100 GLY C O 1
ATOM 4468 N N . ALA C 1 101 ? -0.276 80.970 65.355 1.00 23.59 101 ALA C N 1
ATOM 4469 C CA . ALA C 1 101 ? 0.140 81.058 66.746 1.00 24.67 101 ALA C CA 1
ATOM 4470 C C . ALA C 1 101 ? -0.999 81.428 67.701 1.00 24.15 101 ALA C C 1
ATOM 4471 O O . ALA C 1 101 ? -1.742 82.370 67.453 1.00 24.21 101 ALA C O 1
ATOM 4473 N N . ALA C 1 102 ? -1.146 80.647 68.759 1.00 23.52 102 ALA C N 1
ATOM 4474 C CA . ALA C 1 102 ? -1.998 80.972 69.895 1.00 23.30 102 ALA C CA 1
ATOM 4475 C C . ALA C 1 102 ? -1.208 80.704 71.140 1.00 24.55 102 ALA C C 1
ATOM 4476 O O . ALA C 1 102 ? -1.288 79.649 71.745 1.00 24.51 102 ALA C O 1
ATOM 4478 N N . ILE C 1 103 ? -0.391 81.682 71.513 1.00 29.17 103 ILE C N 1
ATOM 4479 C CA . ILE C 1 103 ? 0.638 81.471 72.511 1.00 28.47 103 ILE C CA 1
ATOM 4480 C C . ILE C 1 103 ? 0.416 82.359 73.704 1.00 26.24 103 ILE C C 1
ATOM 4481 O O . ILE C 1 103 ? -0.032 83.482 73.575 1.00 24.16 103 ILE C O 1
ATOM 4486 N N . GLY C 1 104 ? 0.692 81.794 74.876 1.00 25.88 104 GLY C N 1
ATOM 4487 C CA . GLY C 1 104 ? 0.498 82.465 76.119 1.00 26.50 104 GLY C CA 1
ATOM 4488 C C . GLY C 1 104 ? -0.926 82.855 76.306 1.00 29.40 104 GLY C C 1
ATOM 4489 O O . GLY C 1 104 ? -1.813 82.017 76.331 1.00 34.12 104 GLY C O 1
ATOM 4490 N N . ILE C 1 105 ? -1.150 84.158 76.365 1.00 32.03 105 ILE C N 1
ATOM 4491 C CA . ILE C 1 105 ? -2.488 84.727 76.456 1.00 34.53 105 ILE C CA 1
ATOM 4492 C C . ILE C 1 105 ? -3.344 84.352 75.231 1.00 32.22 105 ILE C C 1
ATOM 4493 O O . ILE C 1 105 ? -4.545 84.229 75.315 1.00 32.02 105 ILE C O 1
ATOM 4498 N N . GLY C 1 106 ? -2.713 84.141 74.095 1.00 34.83 106 GLY C N 1
ATOM 4499 C CA . GLY C 1 106 ? -3.415 83.645 72.938 1.00 35.66 106 GLY C CA 1
ATOM 4500 C C . GLY C 1 106 ? -4.110 82.316 73.199 1.00 33.70 106 GLY C C 1
ATOM 4501 O O . GLY C 1 106 ? -5.150 82.059 72.615 1.00 34.63 106 GLY C O 1
ATOM 4502 N N . SER C 1 107 ? -3.561 81.486 74.069 1.00 27.97 107 SER C N 1
ATOM 4503 C CA . SER C 1 107 ? -4.243 80.279 74.496 1.00 26.29 107 SER C CA 1
ATOM 4504 C C . SER C 1 107 ? -5.080 80.463 75.758 1.00 27.43 107 SER C C 1
ATOM 4505 O O . SER C 1 107 ? -6.182 79.914 75.841 1.00 26.15 107 SER C O 1
ATOM 4508 N N . THR C 1 108 ? -4.565 81.182 76.757 1.00 26.03 108 THR C N 1
ATOM 4509 C CA . THR C 1 108 ? -5.160 81.142 78.107 1.00 27.39 108 THR C CA 1
ATOM 4510 C C . THR C 1 108 ? -6.391 82.002 78.195 1.00 27.18 108 THR C C 1
ATOM 4511 O O . THR C 1 108 ? -7.162 81.911 79.143 1.00 26.06 108 THR C O 1
ATOM 4515 N N . LEU C 1 109 ? -6.585 82.802 77.175 1.00 27.13 109 LEU C N 1
ATOM 4516 C CA . LEU C 1 109 ? -7.825 83.517 76.990 1.00 29.14 109 LEU C CA 1
ATOM 4517 C C . LEU C 1 109 ? -9.016 82.651 76.555 1.00 26.88 109 LEU C C 1
ATOM 4518 O O . LEU C 1 109 ? -10.184 82.955 76.829 1.00 27.16 109 LEU C O 1
ATOM 4523 N N . LEU C 1 110 ? -8.740 81.576 75.855 1.00 25.46 110 LEU C N 1
ATOM 4524 C CA . LEU C 1 110 ? -9.803 80.855 75.184 1.00 22.80 110 LEU C CA 1
ATOM 4525 C C . LEU C 1 110 ? -10.797 80.229 76.130 1.00 20.97 110 LEU C C 1
ATOM 4526 O O . LEU C 1 110 ? -11.983 80.057 75.769 1.00 24.23 110 LEU C O 1
ATOM 4531 N N . PRO C 1 111 ? -10.359 79.840 77.327 1.00 20.24 111 PRO C N 1
ATOM 4532 C CA . PRO C 1 111 ? -11.363 79.252 78.250 1.00 21.72 111 PRO C CA 1
ATOM 4533 C C . PRO C 1 111 ? -12.433 80.242 78.716 1.00 23.38 111 PRO C C 1
ATOM 4534 O O . PRO C 1 111 ? -13.470 79.826 79.178 1.00 20.82 111 PRO C O 1
ATOM 4538 N N . HIS C 1 112 ? -12.198 81.533 78.526 1.00 25.39 112 HIS C N 1
ATOM 4539 C CA . HIS C 1 112 ? -13.208 82.524 78.806 1.00 28.08 112 HIS C CA 1
ATOM 4540 C C . HIS C 1 112 ? -14.110 82.811 77.609 1.00 28.72 112 HIS C C 1
ATOM 4541 O O . HIS C 1 112 ? -15.055 83.558 77.748 1.00 31.47 112 HIS C O 1
ATOM 4548 N N . CYS C 1 113 ? -13.834 82.229 76.454 1.00 26.20 113 CYS C N 1
ATOM 4549 C CA . CYS C 1 113 ? -14.725 82.368 75.345 1.00 25.75 113 CYS C CA 1
ATOM 4550 C C . CYS C 1 113 ? -15.865 81.356 75.416 1.00 25.95 113 CYS C C 1
ATOM 4551 O O . CYS C 1 113 ? -15.742 80.322 76.063 1.00 27.36 113 CYS C O 1
ATOM 4554 N N . ASP C 1 114 ? -16.986 81.678 74.764 1.00 26.31 114 ASP C N 1
ATOM 4555 C CA . ASP C 1 114 ? -18.141 80.834 74.765 1.00 25.36 114 ASP C CA 1
ATOM 4556 C C . ASP C 1 114 ? -18.065 79.877 73.614 1.00 25.01 114 ASP C C 1
ATOM 4557 O O . ASP C 1 114 ? -18.451 78.712 73.762 1.00 23.93 114 ASP C O 1
ATOM 4562 N N . LEU C 1 115 ? -17.536 80.333 72.487 1.00 21.50 115 LEU C N 1
ATOM 4563 C CA . LEU C 1 115 ? -17.249 79.454 71.362 1.00 20.91 115 LEU C CA 1
ATOM 4564 C C . LEU C 1 115 ? -15.951 79.823 70.731 1.00 21.02 115 LEU C C 1
ATOM 4565 O O . LEU C 1 115 ? -15.648 80.989 70.588 1.00 21.31 115 LEU C O 1
ATOM 4570 N N . VAL C 1 116 ? -15.230 78.835 70.250 1.00 21.04 116 VAL C N 1
ATOM 4571 C CA . VAL C 1 116 ? -13.938 79.021 69.634 1.00 20.68 116 VAL C CA 1
ATOM 4572 C C . VAL C 1 116 ? -13.733 78.059 68.480 1.00 19.91 116 VAL C C 1
ATOM 4573 O O . VAL C 1 116 ? -13.985 76.871 68.601 1.00 20.23 116 VAL C O 1
ATOM 4577 N N . TYR C 1 117 ? -13.316 78.575 67.340 1.00 21.32 117 TYR C N 1
ATOM 4578 C CA . TYR C 1 117 ? -13.035 77.750 66.141 1.00 20.68 117 TYR C CA 1
ATOM 4579 C C . TYR C 1 117 ? -11.606 78.023 65.811 1.00 20.07 117 TYR C C 1
ATOM 4580 O O . TYR C 1 117 ? -11.148 79.143 65.967 1.00 19.18 117 TYR C O 1
ATOM 4589 N N . ALA C 1 118 ? -10.921 77.002 65.327 1.00 19.10 118 ALA C N 1
ATOM 4590 C CA . ALA C 1 118 ? -9.519 77.072 65.012 1.00 18.84 118 ALA C CA 1
ATOM 4591 C C . ALA C 1 118 ? -9.202 76.535 63.646 1.00 18.71 118 ALA C C 1
ATOM 4592 O O . ALA C 1 118 ? -9.854 75.619 63.176 1.00 19.88 118 ALA C O 1
ATOM 4594 N N . ALA C 1 119 ? -8.195 77.101 63.004 1.00 19.64 119 ALA C N 1
ATOM 4595 C CA . ALA C 1 119 ? -7.761 76.616 61.703 1.00 22.98 119 ALA C CA 1
ATOM 4596 C C . ALA C 1 119 ? -6.857 75.436 61.879 1.00 25.57 119 ALA C C 1
ATOM 4597 O O . ALA C 1 119 ? -6.254 75.278 62.937 1.00 31.88 119 ALA C O 1
ATOM 4599 N N . PRO C 1 120 ? -6.757 74.582 60.865 1.00 30.03 120 PRO C N 1
ATOM 4600 C CA . PRO C 1 120 ? -5.935 73.368 60.879 1.00 31.09 120 PRO C CA 1
ATOM 4601 C C . PRO C 1 120 ? -4.514 73.576 61.367 1.00 32.64 120 PRO C C 1
ATOM 4602 O O . PRO C 1 120 ? -4.019 72.767 62.173 1.00 35.76 120 PRO C O 1
ATOM 4606 N N . GLY C 1 121 ? -3.826 74.627 60.959 1.00 27.71 121 GLY C N 1
ATOM 4607 C CA . GLY C 1 121 ? -2.446 74.736 61.500 1.00 27.19 121 GLY C CA 1
ATOM 4608 C C . GLY C 1 121 ? -2.250 75.376 62.879 1.00 24.72 121 GLY C C 1
ATOM 4609 O O . GLY C 1 121 ? -1.139 75.697 63.266 1.00 24.56 121 GLY C O 1
ATOM 4610 N N . THR C 1 122 ? -3.296 75.534 63.672 1.00 23.01 122 THR C N 1
ATOM 4611 C CA . THR C 1 122 ? -3.125 76.281 64.916 1.00 21.79 122 THR C CA 1
ATOM 4612 C C . THR C 1 122 ? -2.204 75.579 65.911 1.00 22.16 122 THR C C 1
ATOM 4613 O O . THR C 1 122 ? -2.278 74.360 66.116 1.00 22.85 122 THR C O 1
ATOM 4617 N N . ARG C 1 123 ? -1.325 76.359 66.508 1.00 22.79 123 ARG C N 1
ATOM 4618 C CA . ARG C 1 123 ? -0.350 75.857 67.474 1.00 27.11 123 ARG C CA 1
ATOM 4619 C C . ARG C 1 123 ? -0.593 76.541 68.832 1.00 25.75 123 ARG C C 1
ATOM 4620 O O . ARG C 1 123 ? -0.509 77.756 68.936 1.00 25.01 123 ARG C O 1
ATOM 4628 N N . PHE C 1 124 ? -0.977 75.758 69.828 1.00 23.25 124 PHE C N 1
ATOM 4629 C CA . PHE C 1 124 ? -1.307 76.293 71.140 1.00 24.19 124 PHE C CA 1
ATOM 4630 C C . PHE C 1 124 ? -0.109 76.102 72.042 1.00 26.47 124 PHE C C 1
ATOM 4631 O O . PHE C 1 124 ? 0.579 75.082 71.951 1.00 26.37 124 PHE C O 1
ATOM 4639 N N . HIS C 1 125 ? 0.177 77.068 72.913 1.00 27.10 125 HIS C N 1
ATOM 4640 C CA . HIS C 1 125 ? 1.370 76.944 73.762 1.00 26.06 125 HIS C CA 1
ATOM 4641 C C . HIS C 1 125 ? 1.265 77.818 74.973 1.00 25.60 125 HIS C C 1
ATOM 4642 O O . HIS C 1 125 ? 0.907 78.963 74.854 1.00 21.67 125 HIS C O 1
ATOM 4657 N N . PRO C 1 127 ? 4.035 78.500 77.506 1.00 28.59 127 PRO C N 1
ATOM 4658 C CA . PRO C 1 127 ? 5.420 78.279 77.898 1.00 29.86 127 PRO C CA 1
ATOM 4659 C C . PRO C 1 127 ? 5.928 79.032 79.161 1.00 29.42 127 PRO C C 1
ATOM 4660 O O . PRO C 1 127 ? 7.130 79.190 79.312 1.00 36.21 127 PRO C O 1
ATOM 4664 N N . PHE C 1 128 ? 5.035 79.431 80.059 1.00 26.21 128 PHE C N 1
ATOM 4665 C CA . PHE C 1 128 ? 5.376 80.104 81.289 1.00 27.11 128 PHE C CA 1
ATOM 4666 C C . PHE C 1 128 ? 6.544 79.482 82.043 1.00 25.54 128 PHE C C 1
ATOM 4667 O O . PHE C 1 128 ? 7.478 80.166 82.391 1.00 22.28 128 PHE C O 1
ATOM 4675 N N . ILE C 1 129 ? 6.486 78.188 82.285 1.00 24.28 129 ILE C N 1
ATOM 4676 C CA . ILE C 1 129 ? 7.544 77.527 83.001 1.00 24.29 129 ILE C CA 1
ATOM 4677 C C . ILE C 1 129 ? 8.911 77.745 82.351 1.00 23.77 129 ILE C C 1
ATOM 4678 O O . ILE C 1 129 ? 9.914 77.861 83.059 1.00 24.78 129 ILE C O 1
ATOM 4683 N N . ASN C 1 130 ? 8.974 77.776 81.033 1.00 24.32 130 ASN C N 1
ATOM 4684 C CA . ASN C 1 130 ? 10.266 77.990 80.362 1.00 27.06 130 ASN C CA 1
ATOM 4685 C C . ASN C 1 130 ? 10.752 79.418 80.444 1.00 28.13 130 ASN C C 1
ATOM 4686 O O . ASN C 1 130 ? 11.874 79.678 80.076 1.00 28.46 130 ASN C O 1
ATOM 4691 N N . LEU C 1 131 ? 9.907 80.341 80.889 1.00 29.33 131 LEU C N 1
ATOM 4692 C CA . LEU C 1 131 ? 10.340 81.673 81.163 1.00 31.58 131 LEU C CA 1
ATOM 4693 C C . LEU C 1 131 ? 10.527 81.929 82.645 1.00 31.02 131 LEU C C 1
ATOM 4694 O O . LEU C 1 131 ? 10.684 83.073 83.039 1.00 29.07 131 LEU C O 1
ATOM 4699 N N . GLY C 1 132 ? 10.483 80.900 83.480 1.00 27.47 132 GLY C N 1
ATOM 4700 C CA . GLY C 1 132 ? 10.547 81.106 84.924 1.00 27.73 132 GLY C CA 1
ATOM 4701 C C . GLY C 1 132 ? 9.352 81.800 85.563 1.00 26.43 132 GLY C C 1
ATOM 4702 O O . GLY C 1 132 ? 9.460 82.439 86.614 1.00 29.06 132 GLY C O 1
ATOM 4703 N N . ILE C 1 133 ? 8.207 81.703 84.939 1.00 27.55 133 ILE C N 1
ATOM 4704 C CA . ILE C 1 133 ? 7.013 82.310 85.512 1.00 29.05 133 ILE C CA 1
ATOM 4705 C C . ILE C 1 133 ? 5.864 81.317 85.621 1.00 29.04 133 ILE C C 1
ATOM 4706 O O . ILE C 1 133 ? 5.972 80.198 85.182 1.00 26.74 133 ILE C O 1
ATOM 4711 N N . VAL C 1 134 ? 4.759 81.772 86.182 1.00 31.81 134 VAL C N 1
ATOM 4712 C CA . VAL C 1 134 ? 3.581 80.966 86.300 1.00 32.93 134 VAL C CA 1
ATOM 4713 C C . VAL C 1 134 ? 2.493 81.368 85.299 1.00 35.83 134 VAL C C 1
ATOM 4714 O O . VAL C 1 134 ? 2.482 82.466 84.763 1.00 36.21 134 VAL C O 1
ATOM 4718 N N . PRO C 1 135 ? 1.541 80.468 85.074 1.00 41.96 135 PRO C N 1
ATOM 4719 C CA . PRO C 1 135 ? 0.443 80.763 84.211 1.00 42.48 135 PRO C CA 1
ATOM 4720 C C . PRO C 1 135 ? -0.487 81.805 84.786 1.00 46.48 135 PRO C C 1
ATOM 4721 O O . PRO C 1 135 ? -0.717 81.892 85.989 1.00 48.26 135 PRO C O 1
ATOM 4725 N N . GLU C 1 136 ? -1.131 82.460 83.856 1.00 46.53 136 GLU C N 1
ATOM 4726 C CA . GLU C 1 136 ? -1.946 83.596 84.083 1.00 46.97 136 GLU C CA 1
ATOM 4727 C C . GLU C 1 136 ? -3.348 83.286 83.524 1.00 44.74 136 GLU C C 1
ATOM 4728 O O . GLU C 1 136 ? -3.639 82.165 83.017 1.00 35.89 136 GLU C O 1
ATOM 4734 N N . ALA C 1 137 ? -4.199 84.300 83.616 1.00 33.58 137 ALA C N 1
ATOM 4735 C CA . ALA C 1 137 ? -5.528 84.273 83.077 1.00 31.84 137 ALA C CA 1
ATOM 4736 C C . ALA C 1 137 ? -6.423 83.135 83.585 1.00 28.47 137 ALA C C 1
ATOM 4737 O O . ALA C 1 137 ? -7.405 82.756 82.905 1.00 28.67 137 ALA C O 1
ATOM 4739 N N . GLY C 1 138 ? -6.102 82.598 84.751 1.00 24.93 138 GLY C N 1
ATOM 4740 C CA . GLY C 1 138 ? -6.888 81.515 85.363 1.00 24.11 138 GLY C CA 1
ATOM 4741 C C . GLY C 1 138 ? -6.580 80.129 84.839 1.00 22.83 138 GLY C C 1
ATOM 4742 O O . GLY C 1 138 ? -7.295 79.182 85.151 1.00 21.78 138 GLY C O 1
ATOM 4743 N N . SER C 1 139 ? -5.537 80.004 84.014 1.00 22.50 139 SER C N 1
ATOM 4744 C CA . SER C 1 139 ? -5.256 78.744 83.356 1.00 21.84 139 SER C CA 1
ATOM 4745 C C . SER C 1 139 ? -4.899 77.664 84.348 1.00 22.15 139 SER C C 1
ATOM 4746 O O . SER C 1 139 ? -5.145 76.479 84.065 1.00 22.01 139 SER C O 1
ATOM 4749 N N . SER C 1 140 ? -4.302 78.032 85.495 1.00 22.46 140 SER C N 1
ATOM 4750 C CA . SER C 1 140 ? -4.009 77.061 86.555 1.00 22.97 140 SER C CA 1
ATOM 4751 C C . SER C 1 140 ? -5.279 76.382 87.062 1.00 24.06 140 SER C C 1
ATOM 4752 O O . SER C 1 140 ? -5.219 75.307 87.614 1.00 26.15 140 SER C O 1
ATOM 4755 N N . GLN C 1 141 ? -6.427 76.974 86.817 1.00 24.28 141 GLN C N 1
ATOM 4756 C CA . GLN C 1 141 ? -7.703 76.358 87.148 1.00 26.23 141 GLN C CA 1
ATOM 4757 C C . GLN C 1 141 ? -8.433 75.800 85.912 1.00 27.90 141 GLN C C 1
ATOM 4758 O O . GLN C 1 141 ? -8.981 74.677 85.927 1.00 25.68 141 GLN C O 1
ATOM 4764 N N . THR C 1 142 ? -8.475 76.576 84.843 1.00 25.92 142 THR C N 1
ATOM 4765 C CA . THR C 1 142 ? -9.266 76.157 83.700 1.00 24.62 142 THR C CA 1
ATOM 4766 C C . THR C 1 142 ? -8.642 74.950 82.976 1.00 26.57 142 THR C C 1
ATOM 4767 O O . THR C 1 142 ? -9.378 74.049 82.596 1.00 31.09 142 THR C O 1
ATOM 4779 N N . PRO C 1 144 ? -6.647 72.411 84.112 1.00 28.32 144 PRO C N 1
ATOM 4780 C CA . PRO C 1 144 ? -6.853 71.121 84.760 1.00 29.05 144 PRO C CA 1
ATOM 4781 C C . PRO C 1 144 ? -8.305 70.720 84.742 1.00 29.41 144 PRO C C 1
ATOM 4782 O O . PRO C 1 144 ? -8.615 69.526 84.577 1.00 28.93 144 PRO C O 1
ATOM 4786 N N . ALA C 1 145 ? -9.202 71.688 84.903 1.00 29.28 145 ALA C N 1
ATOM 4787 C CA . ALA C 1 145 ? -10.636 71.375 84.861 1.00 30.35 145 ALA C CA 1
ATOM 4788 C C . ALA C 1 145 ? -11.017 70.786 83.487 1.00 30.51 145 ALA C C 1
ATOM 4789 O O . ALA C 1 145 ? -11.785 69.848 83.416 1.00 28.48 145 ALA C O 1
ATOM 4791 N N . LEU C 1 146 ? -10.459 71.313 82.409 1.00 25.38 146 LEU C N 1
ATOM 4792 C CA . LEU C 1 146 ? -10.826 70.834 81.094 1.00 27.40 146 LEU C CA 1
ATOM 4793 C C . LEU C 1 146 ? -10.160 69.541 80.701 1.00 26.34 146 LEU C C 1
ATOM 4794 O O . LEU C 1 146 ? -10.794 68.655 80.127 1.00 26.19 146 LEU C O 1
ATOM 4799 N N . ALA C 1 147 ? -8.878 69.439 80.981 1.00 27.84 147 ALA C N 1
ATOM 4800 C CA . ALA C 1 147 ? -8.047 68.381 80.418 1.00 27.75 147 ALA C CA 1
ATOM 4801 C C . ALA C 1 147 ? -7.705 67.293 81.415 1.00 25.12 147 ALA C C 1
ATOM 4802 O O . ALA C 1 147 ? -7.169 66.248 81.057 1.00 26.81 147 ALA C O 1
ATOM 4804 N N . GLY C 1 148 ? -8.013 67.534 82.673 1.00 25.00 148 GLY C N 1
ATOM 4805 C CA . GLY C 1 148 ? -7.490 66.691 83.734 1.00 23.64 148 GLY C CA 1
ATOM 4806 C C . GLY C 1 148 ? -6.056 67.088 84.062 1.00 25.89 148 GLY C C 1
ATOM 4807 O O . GLY C 1 148 ? -5.340 67.707 83.247 1.00 27.25 148 GLY C O 1
ATOM 4808 N N . HIS C 1 149 ? -5.622 66.751 85.265 1.00 25.97 149 HIS C N 1
ATOM 4809 C CA . HIS C 1 149 ? -4.386 67.276 85.765 1.00 25.45 149 HIS C CA 1
ATOM 4810 C C . HIS C 1 149 ? -3.166 66.847 84.928 1.00 26.89 149 HIS C C 1
ATOM 4811 O O . HIS C 1 149 ? -2.246 67.617 84.720 1.00 26.06 149 HIS C O 1
ATOM 4818 N N . ARG C 1 150 ? -3.165 65.608 84.461 1.00 27.43 150 ARG C N 1
ATOM 4819 C CA . ARG C 1 150 ? -2.007 65.089 83.775 1.00 26.02 150 ARG C CA 1
ATOM 4820 C C . ARG C 1 150 ? -1.819 65.651 82.391 1.00 28.04 150 ARG C C 1
ATOM 4821 O O . ARG C 1 150 ? -0.694 65.960 82.012 1.00 23.78 150 ARG C O 1
ATOM 4829 N N . ARG C 1 151 ? -2.897 65.796 81.635 1.00 25.86 151 ARG C N 1
ATOM 4830 C CA . ARG C 1 151 ? -2.745 66.357 80.322 1.00 27.30 151 ARG C CA 1
ATOM 4831 C C . ARG C 1 151 ? -2.451 67.873 80.475 1.00 26.18 151 ARG C C 1
ATOM 4832 O O . ARG C 1 151 ? -1.666 68.414 79.702 1.00 25.67 151 ARG C O 1
ATOM 4840 N N . ALA C 1 152 ? -3.012 68.519 81.498 1.00 22.75 152 ALA C N 1
ATOM 4841 C CA . ALA C 1 152 ? -2.688 69.907 81.769 1.00 24.27 152 ALA C CA 1
ATOM 4842 C C . ALA C 1 152 ? -1.256 70.073 82.219 1.00 25.27 152 ALA C C 1
ATOM 4843 O O . ALA C 1 152 ? -0.656 71.085 81.958 1.00 26.75 152 ALA C O 1
ATOM 4845 N N . ALA C 1 153 ? -0.693 69.089 82.891 1.00 25.79 153 ALA C N 1
ATOM 4846 C CA . ALA C 1 153 ? 0.722 69.156 83.242 1.00 26.08 153 ALA C CA 1
ATOM 4847 C C . ALA C 1 153 ? 1.637 69.116 82.025 1.00 26.76 153 ALA C C 1
ATOM 4848 O O . ALA C 1 153 ? 2.684 69.721 82.079 1.00 28.32 153 ALA C O 1
ATOM 4850 N N . GLU C 1 154 ? 1.288 68.412 80.945 1.00 27.68 154 GLU C N 1
ATOM 4851 C CA . GLU C 1 154 ? 2.059 68.538 79.711 1.00 28.63 154 GLU C CA 1
ATOM 4852 C C . GLU C 1 154 ? 2.115 70.003 79.236 1.00 26.76 154 GLU C C 1
ATOM 4853 O O . GLU C 1 154 ? 3.138 70.477 78.745 1.00 26.54 154 GLU C O 1
ATOM 4867 N N . LEU C 1 156 ? 1.404 72.910 81.100 1.00 24.13 156 LEU C N 1
ATOM 4868 C CA . LEU C 1 156 ? 1.849 73.899 82.050 1.00 24.81 156 LEU C CA 1
ATOM 4869 C C . LEU C 1 156 ? 3.167 73.572 82.759 1.00 24.33 156 LEU C C 1
ATOM 4870 O O . LEU C 1 156 ? 3.921 74.474 83.117 1.00 24.77 156 LEU C O 1
ATOM 4883 N N . LEU C 1 158 ? 5.465 70.744 81.772 1.00 26.48 158 LEU C N 1
ATOM 4884 C CA . LEU C 1 158 ? 6.465 70.457 80.731 1.00 25.38 158 LEU C CA 1
ATOM 4885 C C . LEU C 1 158 ? 6.556 71.629 79.793 1.00 27.44 158 LEU C C 1
ATOM 4886 O O . LEU C 1 158 ? 7.539 71.758 79.078 1.00 29.91 158 LEU C O 1
ATOM 4891 N N . GLY C 1 159 ? 5.520 72.467 79.738 1.00 24.97 159 GLY C N 1
ATOM 4892 C CA . GLY C 1 159 ? 5.555 73.632 78.864 1.00 25.05 159 GLY C CA 1
ATOM 4893 C C . GLY C 1 159 ? 5.562 73.274 77.380 1.00 23.90 159 GLY C C 1
ATOM 4894 O O . GLY C 1 159 ? 6.184 73.947 76.586 1.00 21.91 159 GLY C O 1
ATOM 4895 N N . GLU C 1 160 ? 4.859 72.222 77.025 1.00 22.72 160 GLU C N 1
ATOM 4896 C CA . GLU C 1 160 ? 4.855 71.735 75.668 1.00 26.00 160 GLU C CA 1
ATOM 4897 C C . GLU C 1 160 ? 3.697 72.252 74.834 1.00 23.88 160 GLU C C 1
ATOM 4898 O O . GLU C 1 160 ? 2.563 72.336 75.305 1.00 22.06 160 GLU C O 1
ATOM 4904 N N . PRO C 1 161 ? 3.974 72.601 73.573 1.00 23.36 161 PRO C N 1
ATOM 4905 C CA . PRO C 1 161 ? 2.926 73.080 72.704 1.00 23.37 161 PRO C CA 1
ATOM 4906 C C . PRO C 1 161 ? 2.040 71.942 72.293 1.00 21.95 161 PRO C C 1
ATOM 4907 O O . PRO C 1 161 ? 2.441 70.799 72.393 1.00 24.07 161 PRO C O 1
ATOM 4911 N N . PHE C 1 162 ? 0.820 72.241 71.877 1.00 20.42 162 PHE C N 1
ATOM 4912 C CA . PHE C 1 162 ? -0.093 71.204 71.446 1.00 18.94 162 PHE C CA 1
ATOM 4913 C C . PHE C 1 162 ? -0.936 71.748 70.328 1.00 18.69 162 PHE C C 1
ATOM 4914 O O . PHE C 1 162 ? -0.855 72.938 70.031 1.00 18.66 162 PHE C O 1
ATOM 4922 N N . GLY C 1 163 ? -1.702 70.836 69.711 1.00 18.63 163 GLY C N 1
ATOM 4923 C CA . GLY C 1 163 ? -2.378 71.077 68.464 1.00 18.61 163 GLY C CA 1
ATOM 4924 C C . GLY C 1 163 ? -3.864 70.944 68.610 1.00 19.40 163 GLY C C 1
ATOM 4925 O O . GLY C 1 163 ? -4.379 70.759 69.719 1.00 18.91 163 GLY C O 1
ATOM 4926 N N . VAL C 1 164 ? -4.537 71.039 67.472 1.00 18.30 164 VAL C N 1
ATOM 4927 C CA . VAL C 1 164 ? -5.979 71.017 67.416 1.00 19.44 164 VAL C CA 1
ATOM 4928 C C . VAL C 1 164 ? -6.580 69.689 67.867 1.00 20.25 164 VAL C C 1
ATOM 4929 O O . VAL C 1 164 ? -7.718 69.678 68.365 1.00 21.24 164 VAL C O 1
ATOM 4933 N N . ASP C 1 165 ? -5.832 68.602 67.730 1.00 19.19 165 ASP C N 1
ATOM 4934 C CA . ASP C 1 165 ? -6.291 67.338 68.260 1.00 21.39 165 ASP C CA 1
ATOM 4935 C C . ASP C 1 165 ? -6.581 67.399 69.749 1.00 22.01 165 ASP C C 1
ATOM 4936 O O . ASP C 1 165 ? -7.686 67.126 70.220 1.00 24.69 165 ASP C O 1
ATOM 4941 N N . THR C 1 166 ? -5.609 67.855 70.498 1.00 24.40 166 THR C N 1
ATOM 4942 C CA . THR C 1 166 ? -5.747 67.947 71.924 1.00 23.14 166 THR C CA 1
ATOM 4943 C C . THR C 1 166 ? -6.756 69.043 72.260 1.00 22.99 166 THR C C 1
ATOM 4944 O O . THR C 1 166 ? -7.584 68.868 73.139 1.00 22.07 166 THR C O 1
ATOM 4948 N N . ALA C 1 167 ? -6.683 70.166 71.563 1.00 21.36 167 ALA C N 1
ATOM 4949 C CA . ALA C 1 167 ? -7.512 71.294 71.933 1.00 22.34 167 ALA C CA 1
ATOM 4950 C C . ALA C 1 167 ? -8.974 70.952 71.800 1.00 24.15 167 ALA C C 1
ATOM 4951 O O . ALA C 1 167 ? -9.782 71.312 72.654 1.00 22.08 167 ALA C O 1
ATOM 4953 N N . GLU C 1 168 ? -9.336 70.267 70.721 1.00 24.33 168 GLU C N 1
ATOM 4954 C CA . GLU C 1 168 ? -10.694 69.835 70.622 1.00 25.08 168 GLU C CA 1
ATOM 4955 C C . GLU C 1 168 ? -10.997 68.733 71.632 1.00 24.88 168 GLU C C 1
ATOM 4956 O O . GLU C 1 168 ? -12.044 68.738 72.256 1.00 28.45 168 GLU C O 1
ATOM 4962 N N . ALA C 1 169 ? -10.110 67.783 71.824 1.00 23.73 169 ALA C N 1
ATOM 4963 C CA . ALA C 1 169 ? -10.431 66.696 72.746 1.00 25.13 169 ALA C CA 1
ATOM 4964 C C . ALA C 1 169 ? -10.691 67.212 74.176 1.00 26.28 169 ALA C C 1
ATOM 4965 O O . ALA C 1 169 ? -11.543 66.706 74.850 1.00 25.09 169 ALA C O 1
ATOM 4967 N N . VAL C 1 170 ? -9.964 68.213 74.641 1.00 24.50 170 VAL C N 1
ATOM 4968 C CA . VAL C 1 170 ? -10.200 68.674 75.983 1.00 25.77 170 VAL C CA 1
ATOM 4969 C C . VAL C 1 170 ? -11.219 69.795 76.070 1.00 29.06 170 VAL C C 1
ATOM 4970 O O . VAL C 1 170 ? -11.437 70.325 77.159 1.00 31.61 170 VAL C O 1
ATOM 4974 N N . GLY C 1 171 ? -11.858 70.168 74.958 1.00 28.83 171 GLY C N 1
ATOM 4975 C CA . GLY C 1 171 ? -12.928 71.154 75.022 1.00 27.60 171 GLY C CA 1
ATOM 4976 C C . GLY C 1 171 ? -12.464 72.609 75.073 1.00 28.38 171 GLY C C 1
ATOM 4977 O O . GLY C 1 171 ? -13.207 73.540 75.464 1.00 24.60 171 GLY C O 1
ATOM 4978 N N . LEU C 1 172 ? -11.252 72.829 74.609 1.00 28.74 172 LEU C N 1
ATOM 4979 C CA . LEU C 1 172 ? -10.762 74.185 74.493 1.00 27.26 172 LEU C CA 1
ATOM 4980 C C . LEU C 1 172 ? -11.346 74.872 73.283 1.00 25.74 172 LEU C C 1
ATOM 4981 O O . LEU C 1 172 ? -11.485 76.076 73.267 1.00 24.80 172 LEU C O 1
ATOM 4986 N N . ILE C 1 173 ? -11.652 74.114 72.250 1.00 25.68 173 ILE C N 1
ATOM 4987 C CA . ILE C 1 173 ? -12.247 74.695 71.026 1.00 24.69 173 ILE C CA 1
ATOM 4988 C C . ILE C 1 173 ? -13.430 73.831 70.642 1.00 25.38 173 ILE C C 1
ATOM 4989 O O . ILE C 1 173 ? -13.458 72.657 70.996 1.00 27.56 173 ILE C O 1
ATOM 4994 N N . ASN C 1 174 ? -14.337 74.387 69.859 1.00 24.05 174 ASN C N 1
ATOM 4995 C CA . ASN C 1 174 ? -15.464 73.652 69.419 1.00 24.01 174 ASN C CA 1
ATOM 4996 C C . ASN C 1 174 ? -15.123 72.840 68.191 1.00 27.01 174 ASN C C 1
ATOM 4997 O O . ASN C 1 174 ? -15.758 71.809 67.947 1.00 35.28 174 ASN C O 1
ATOM 5002 N N . GLY C 1 175 ? -14.193 73.292 67.368 1.00 24.31 175 GLY C N 1
ATOM 5003 C CA . GLY C 1 175 ? -13.978 72.606 66.114 1.00 23.40 175 GLY C CA 1
ATOM 5004 C C . GLY C 1 175 ? -12.937 73.238 65.235 1.00 22.84 175 GLY C C 1
ATOM 5005 O O . GLY C 1 175 ? -12.470 74.326 65.494 1.00 21.87 175 GLY C O 1
ATOM 5006 N N . VAL C 1 176 ? -12.544 72.499 64.219 1.00 22.10 176 VAL C N 1
ATOM 5007 C CA . VAL C 1 176 ? -11.526 72.907 63.327 1.00 23.44 176 VAL C CA 1
ATOM 5008 C C . VAL C 1 176 ? -12.159 73.268 62.013 1.00 23.56 176 VAL C C 1
ATOM 5009 O O . VAL C 1 176 ? -12.942 72.528 61.511 1.00 25.99 176 VAL C O 1
ATOM 5013 N N . VAL C 1 177 ? -11.767 74.388 61.433 1.00 24.27 177 VAL C N 1
ATOM 5014 C CA . VAL C 1 177 ? -12.351 74.897 60.201 1.00 25.14 177 VAL C CA 1
ATOM 5015 C C . VAL C 1 177 ? -11.247 75.419 59.308 1.00 25.71 177 VAL C C 1
ATOM 5016 O O . VAL C 1 177 ? -10.396 76.152 59.766 1.00 24.51 177 VAL C O 1
ATOM 5020 N N . PRO C 1 178 ? -11.234 75.006 58.039 1.00 27.97 178 PRO C N 1
ATOM 5021 C CA . PRO C 1 178 ? -10.244 75.473 57.037 1.00 28.21 178 PRO C CA 1
ATOM 5022 C C . PRO C 1 178 ? -10.102 76.988 57.043 1.00 26.01 178 PRO C C 1
ATOM 5023 O O . PRO C 1 178 ? -11.089 77.697 57.127 1.00 24.87 178 PRO C O 1
ATOM 5027 N N . GLY C 1 179 ? -8.874 77.470 57.035 1.00 25.75 179 GLY C N 1
ATOM 5028 C CA . GLY C 1 179 ? -8.600 78.898 57.174 1.00 26.34 179 GLY C CA 1
ATOM 5029 C C . GLY C 1 179 ? -9.412 79.791 56.259 1.00 26.66 179 GLY C C 1
ATOM 5030 O O . GLY C 1 179 ? -9.880 80.833 56.681 1.00 25.91 179 GLY C O 1
ATOM 5031 N N . GLU C 1 180 ? -9.617 79.384 55.009 1.00 27.56 180 GLU C N 1
ATOM 5032 C CA . GLU C 1 180 ? -10.379 80.219 54.097 1.00 28.48 180 GLU C CA 1
ATOM 5033 C C . GLU C 1 180 ? -11.841 80.400 54.536 1.00 27.44 180 GLU C C 1
ATOM 5034 O O . GLU C 1 180 ? -12.448 81.341 54.115 1.00 29.23 180 GLU C O 1
ATOM 5040 N N . ASP C 1 181 ? -12.402 79.525 55.377 1.00 26.71 181 ASP C N 1
ATOM 5041 C CA . ASP C 1 181 ? -13.782 79.647 55.858 1.00 27.22 181 ASP C CA 1
ATOM 5042 C C . ASP C 1 181 ? -13.887 79.972 57.337 1.00 26.92 181 ASP C C 1
ATOM 5043 O O . ASP C 1 181 ? -14.990 80.030 57.905 1.00 26.19 181 ASP C O 1
ATOM 5048 N N . LEU C 1 182 ? -12.748 80.200 57.976 1.00 23.68 182 LEU C N 1
ATOM 5049 C CA . LEU C 1 182 ? -12.732 80.297 59.412 1.00 22.30 182 LEU C CA 1
ATOM 5050 C C . LEU C 1 182 ? -13.520 81.495 59.914 1.00 22.70 182 LEU C C 1
ATOM 5051 O O . LEU C 1 182 ? -14.396 81.354 60.777 1.00 24.59 182 LEU C O 1
ATOM 5056 N N . GLU C 1 183 ? -13.231 82.666 59.369 1.00 24.61 183 GLU C N 1
ATOM 5057 C CA . GLU C 1 183 ? -13.871 83.899 59.822 1.00 27.06 183 GLU C CA 1
ATOM 5058 C C . GLU C 1 183 ? -15.359 83.909 59.516 1.00 28.97 183 GLU C C 1
ATOM 5059 O O . GLU C 1 183 ? -16.182 84.310 60.356 1.00 27.09 183 GLU C O 1
ATOM 5065 N N . GLU C 1 184 ? -15.716 83.389 58.351 1.00 30.19 184 GLU C N 1
ATOM 5066 C CA . GLU C 1 184 ? -17.118 83.304 57.981 1.00 31.98 184 GLU C CA 1
ATOM 5067 C C . GLU C 1 184 ? -17.891 82.422 58.938 1.00 29.14 184 GLU C C 1
ATOM 5068 O O . GLU C 1 184 ? -19.008 82.706 59.328 1.00 29.15 184 GLU C O 1
ATOM 5074 N N . THR C 1 185 ? -17.284 81.301 59.290 1.00 26.37 185 THR C N 1
ATOM 5075 C CA . THR C 1 185 ? -17.941 80.334 60.149 1.00 25.01 185 THR C CA 1
ATOM 5076 C C . THR C 1 185 ? -18.078 80.884 61.563 1.00 25.31 185 THR C C 1
ATOM 5077 O O . THR C 1 185 ? -19.095 80.690 62.210 1.00 23.00 185 THR C O 1
ATOM 5081 N N . ALA C 1 186 ? -17.016 81.513 62.065 1.00 23.40 186 ALA C N 1
ATOM 5082 C CA . ALA C 1 186 ? -17.085 82.090 63.365 1.00 24.23 186 ALA C CA 1
ATOM 5083 C C . ALA C 1 186 ? -18.121 83.202 63.380 1.00 25.65 186 ALA C C 1
ATOM 5084 O O . ALA C 1 186 ? -18.852 83.356 64.361 1.00 24.90 186 ALA C O 1
ATOM 5094 N N . ALA C 1 188 ? -20.739 83.339 61.508 1.00 22.81 188 ALA C N 1
ATOM 5095 C CA . ALA C 1 188 ? -22.072 82.725 61.436 1.00 25.31 188 ALA C CA 1
ATOM 5096 C C . ALA C 1 188 ? -22.494 82.274 62.800 1.00 24.17 188 ALA C C 1
ATOM 5097 O O . ALA C 1 188 ? -23.642 82.423 63.166 1.00 28.57 188 ALA C O 1
ATOM 5099 N N . ALA C 1 189 ? -21.555 81.750 63.569 1.00 22.45 189 ALA C N 1
ATOM 5100 C CA . ALA C 1 189 ? -21.870 81.367 64.937 1.00 22.18 189 ALA C CA 1
ATOM 5101 C C . ALA C 1 189 ? -22.213 82.583 65.815 1.00 22.92 189 ALA C C 1
ATOM 5102 O O . ALA C 1 189 ? -23.148 82.540 66.603 1.00 20.41 189 ALA C O 1
ATOM 5104 N N . ALA C 1 190 ? -21.466 83.671 65.640 1.00 22.06 190 ALA C N 1
ATOM 5105 C CA . ALA C 1 190 ? -21.779 84.897 66.323 1.00 23.30 190 ALA C CA 1
ATOM 5106 C C . ALA C 1 190 ? -23.176 85.403 65.997 1.00 23.41 190 ALA C C 1
ATOM 5107 O O . ALA C 1 190 ? -23.912 85.850 66.888 1.00 25.12 190 ALA C O 1
ATOM 5109 N N . ARG C 1 191 ? -23.542 85.374 64.731 1.00 25.74 191 ARG C N 1
ATOM 5110 C CA . ARG C 1 191 ? -24.877 85.839 64.309 1.00 27.18 191 ARG C CA 1
ATOM 5111 C C . ARG C 1 191 ? -25.981 84.944 64.863 1.00 26.03 191 ARG C C 1
ATOM 5112 O O . ARG C 1 191 ? -27.035 85.408 65.245 1.00 26.41 191 ARG C O 1
ATOM 5120 N N . LYS C 1 192 ? -25.725 83.661 64.919 1.00 24.90 192 LYS C N 1
ATOM 5121 C CA . LYS C 1 192 ? -26.710 82.776 65.437 1.00 24.83 192 LYS C CA 1
ATOM 5122 C C . LYS C 1 192 ? -26.931 83.096 66.930 1.00 25.20 192 LYS C C 1
ATOM 5123 O O . LYS C 1 192 ? -28.052 83.108 67.401 1.00 25.75 192 LYS C O 1
ATOM 5129 N N . LEU C 1 193 ? -25.867 83.380 67.674 1.00 23.43 193 LEU C N 1
ATOM 5130 C CA . LEU C 1 193 ? -26.029 83.824 69.041 1.00 24.25 193 LEU C CA 1
ATOM 5131 C C . LEU C 1 193 ? -26.739 85.176 69.115 1.00 25.45 193 LEU C C 1
ATOM 5132 O O . LEU C 1 193 ? -27.554 85.417 70.015 1.00 22.24 193 LEU C O 1
ATOM 5137 N N . ALA C 1 194 ? -26.431 86.056 68.172 1.00 25.40 194 ALA C N 1
ATOM 5138 C CA . ALA C 1 194 ? -26.979 87.394 68.220 1.00 28.88 194 ALA C CA 1
ATOM 5139 C C . ALA C 1 194 ? -28.466 87.364 67.932 1.00 31.91 194 ALA C C 1
ATOM 5140 O O . ALA C 1 194 ? -29.175 88.268 68.349 1.00 31.07 194 ALA C O 1
ATOM 5142 N N . ALA C 1 195 ? -28.943 86.326 67.240 1.00 31.06 195 ALA C N 1
ATOM 5143 C CA . ALA C 1 195 ? -30.376 86.213 66.952 1.00 28.04 195 ALA C CA 1
ATOM 5144 C C . ALA C 1 195 ? -31.149 85.606 68.103 1.00 28.16 195 ALA C C 1
ATOM 5145 O O . ALA C 1 195 ? -32.347 85.602 68.068 1.00 31.50 195 ALA C O 1
ATOM 5147 N N . LYS C 1 196 ? -30.491 85.114 69.144 1.00 28.14 196 LYS C N 1
ATOM 5148 C CA . LYS C 1 196 ? -31.213 84.676 70.321 1.00 27.55 196 LYS C CA 1
ATOM 5149 C C . LYS C 1 196 ? -31.679 85.911 71.097 1.00 28.75 196 LYS C C 1
ATOM 5150 O O . LYS C 1 196 ? -31.140 86.996 70.899 1.00 30.46 196 LYS C O 1
ATOM 5156 N N . PRO C 1 197 ? -32.641 85.741 72.016 1.00 29.00 197 PRO C N 1
ATOM 5157 C CA . PRO C 1 197 ? -33.032 86.841 72.909 1.00 31.99 197 PRO C CA 1
ATOM 5158 C C . PRO C 1 197 ? -31.953 87.203 73.924 1.00 31.08 197 PRO C C 1
ATOM 5159 O O . PRO C 1 197 ? -31.666 86.417 74.832 1.00 34.51 197 PRO C O 1
ATOM 5163 N N . ARG C 1 198 ? -31.371 88.388 73.770 1.00 31.87 198 ARG C N 1
ATOM 5164 C CA . ARG C 1 198 ? -30.207 88.766 74.531 1.00 33.59 198 ARG C CA 1
ATOM 5165 C C . ARG C 1 198 ? -30.372 88.605 76.034 1.00 31.62 198 ARG C C 1
ATOM 5166 O O . ARG C 1 198 ? -29.457 88.138 76.725 1.00 33.24 198 ARG C O 1
ATOM 5174 N N . SER C 1 199 ? -31.489 89.035 76.569 1.00 30.49 199 SER C N 1
ATOM 5175 C CA . SER C 1 199 ? -31.586 89.097 78.031 1.00 33.05 199 SER C CA 1
ATOM 5176 C C . SER C 1 199 ? -31.582 87.695 78.597 1.00 31.73 199 SER C C 1
ATOM 5177 O O . SER C 1 199 ? -31.032 87.463 79.644 1.00 38.69 199 SER C O 1
ATOM 5180 N N . ILE C 1 200 ? -32.189 86.757 77.896 1.00 28.87 200 ILE C N 1
ATOM 5181 C CA . ILE C 1 200 ? -32.153 85.371 78.324 1.00 29.13 200 ILE C CA 1
ATOM 5182 C C . ILE C 1 200 ? -30.787 84.740 78.138 1.00 28.10 200 ILE C C 1
ATOM 5183 O O . ILE C 1 200 ? -30.262 84.071 79.031 1.00 29.63 200 ILE C O 1
ATOM 5188 N N . LEU C 1 201 ? -30.191 84.982 76.987 1.00 27.13 201 LEU C N 1
ATOM 5189 C CA . LEU C 1 201 ? -28.901 84.419 76.686 1.00 25.72 201 LEU C CA 1
ATOM 5190 C C . LEU C 1 201 ? -27.871 84.792 77.718 1.00 27.83 201 LEU C C 1
ATOM 5191 O O . LEU C 1 201 ? -27.058 83.967 78.156 1.00 28.78 201 LEU C O 1
ATOM 5196 N N . VAL C 1 202 ? -27.899 86.041 78.116 1.00 26.37 202 VAL C N 1
ATOM 5197 C CA . VAL C 1 202 ? -27.014 86.536 79.139 1.00 27.33 202 VAL C CA 1
ATOM 5198 C C . VAL C 1 202 ? -27.204 85.810 80.473 1.00 27.90 202 VAL C C 1
ATOM 5199 O O . VAL C 1 202 ? -26.230 85.538 81.184 1.00 29.03 202 VAL C O 1
ATOM 5203 N N . GLN C 1 203 ? -28.441 85.502 80.817 1.00 28.63 203 GLN C N 1
ATOM 5204 C CA . GLN C 1 203 ? -28.716 84.795 82.060 1.00 30.86 203 GLN C CA 1
ATOM 5205 C C . GLN C 1 203 ? -28.200 83.377 81.990 1.00 28.88 203 GLN C C 1
ATOM 5206 O O . GLN C 1 203 ? -27.689 82.824 82.965 1.00 29.17 203 GLN C O 1
ATOM 5212 N N . ILE C 1 204 ? -28.334 82.768 80.823 1.00 28.35 204 ILE C N 1
ATOM 5213 C CA . ILE C 1 204 ? -27.828 81.426 80.636 1.00 26.96 204 ILE C CA 1
ATOM 5214 C C . ILE C 1 204 ? -26.336 81.410 80.820 1.00 26.64 204 ILE C C 1
ATOM 5215 O O . ILE C 1 204 ? -25.785 80.537 81.510 1.00 25.07 204 ILE C O 1
ATOM 5220 N N . LYS C 1 205 ? -25.658 82.369 80.203 1.00 25.88 205 LYS C N 1
ATOM 5221 C CA . LYS C 1 205 ? -24.200 82.410 80.307 1.00 25.09 205 LYS C CA 1
ATOM 5222 C C . LYS C 1 205 ? -23.797 82.617 81.751 1.00 23.58 205 LYS C C 1
ATOM 5223 O O . LYS C 1 205 ? -22.884 81.949 82.238 1.00 22.19 205 LYS C O 1
ATOM 5229 N N . ALA C 1 206 ? -24.501 83.499 82.461 1.00 24.41 206 ALA C N 1
ATOM 5230 C CA . ALA C 1 206 ? -24.151 83.784 83.859 1.00 23.75 206 ALA C CA 1
ATOM 5231 C C . ALA C 1 206 ? -24.353 82.558 84.735 1.00 24.13 206 ALA C C 1
ATOM 5232 O O . ALA C 1 206 ? -23.521 82.237 85.577 1.00 25.51 206 ALA C O 1
ATOM 5234 N N . LEU C 1 207 ? -25.426 81.830 84.510 1.00 23.62 207 LEU C N 1
ATOM 5235 C CA . LEU C 1 207 ? -25.613 80.564 85.245 1.00 27.14 207 LEU C CA 1
ATOM 5236 C C . LEU C 1 207 ? -24.513 79.539 84.935 1.00 27.42 207 LEU C C 1
ATOM 5237 O O . LEU C 1 207 ? -23.923 78.943 85.835 1.00 24.94 207 LEU C O 1
ATOM 5250 N N . LYS C 1 209 ? -21.594 80.055 84.157 1.00 30.18 209 LYS C N 1
ATOM 5251 C CA . LYS C 1 209 ? -20.313 80.488 84.697 1.00 29.31 209 LYS C CA 1
ATOM 5252 C C . LYS C 1 209 ? -20.351 80.754 86.174 1.00 30.52 209 LYS C C 1
ATOM 5253 O O . LYS C 1 209 ? -19.399 81.273 86.740 1.00 30.03 209 LYS C O 1
ATOM 5259 N N . THR C 1 210 ? -21.458 80.408 86.811 1.00 31.03 210 THR C N 1
ATOM 5260 C CA . THR C 1 210 ? -21.548 80.523 88.248 1.00 32.64 210 THR C CA 1
ATOM 5261 C C . THR C 1 210 ? -20.787 79.356 88.847 1.00 33.07 210 THR C C 1
ATOM 5262 O O . THR C 1 210 ? -20.941 78.223 88.407 1.00 31.69 210 THR C O 1
ATOM 5266 N N . PRO C 1 211 ? -19.983 79.630 89.889 1.00 34.43 211 PRO C N 1
ATOM 5267 C CA . PRO C 1 211 ? -19.207 78.542 90.475 1.00 33.50 211 PRO C CA 1
ATOM 5268 C C . PRO C 1 211 ? -20.100 77.412 90.911 1.00 31.92 211 PRO C C 1
ATOM 5269 O O . PRO C 1 211 ? -21.216 77.637 91.359 1.00 32.32 211 PRO C O 1
ATOM 5273 N N . ALA C 1 212 ? -19.597 76.201 90.734 1.00 32.71 212 ALA C N 1
ATOM 5274 C CA . ALA C 1 212 ? -20.339 75.001 91.043 1.00 31.28 212 ALA C CA 1
ATOM 5275 C C . ALA C 1 212 ? -20.667 74.938 92.515 1.00 30.65 212 ALA C C 1
ATOM 5276 O O . ALA C 1 212 ? -19.903 75.408 93.347 1.00 31.22 212 ALA C O 1
ATOM 5278 N N . GLU C 1 213 ? -21.820 74.387 92.832 1.00 31.12 213 GLU C N 1
ATOM 5279 C CA . GLU C 1 213 ? -22.338 74.445 94.178 1.00 31.99 213 GLU C CA 1
ATOM 5280 C C . GLU C 1 213 ? -23.122 73.188 94.451 1.00 31.47 213 GLU C C 1
ATOM 5281 O O . GLU C 1 213 ? -23.387 72.425 93.540 1.00 30.20 213 GLU C O 1
ATOM 5287 N N . PRO C 1 214 ? -23.516 72.972 95.693 1.00 32.06 214 PRO C N 1
ATOM 5288 C CA . PRO C 1 214 ? -24.350 71.802 95.943 1.00 35.79 214 PRO C CA 1
ATOM 5289 C C . PRO C 1 214 ? -25.555 71.800 95.024 1.00 37.68 214 PRO C C 1
ATOM 5290 O O . PRO C 1 214 ? -26.200 72.823 94.821 1.00 40.40 214 PRO C O 1
ATOM 5294 N N . ILE C 1 215 ? -25.883 70.628 94.530 1.00 37.08 215 ILE C N 1
ATOM 5295 C CA . ILE C 1 215 ? -26.867 70.498 93.493 1.00 35.51 215 ILE C CA 1
ATOM 5296 C C . ILE C 1 215 ? -28.217 71.122 93.850 1.00 32.46 215 ILE C C 1
ATOM 5297 O O . ILE C 1 215 ? -28.804 71.798 93.013 1.00 33.33 215 ILE C O 1
ATOM 5310 N N . ASP C 1 217 ? -28.828 73.630 95.802 1.00 30.06 217 ASP C N 1
ATOM 5311 C CA . ASP C 1 217 ? -28.685 75.088 95.645 1.00 31.48 217 ASP C CA 1
ATOM 5312 C C . ASP C 1 217 ? -28.768 75.520 94.209 1.00 32.17 217 ASP C C 1
ATOM 5313 O O . ASP C 1 217 ? -29.408 76.524 93.891 1.00 30.80 217 ASP C O 1
ATOM 5318 N N . ARG C 1 218 ? -28.165 74.747 93.310 1.00 33.23 218 ARG C N 1
ATOM 5319 C CA . ARG C 1 218 ? -28.205 75.111 91.898 1.00 32.54 218 ARG C CA 1
ATOM 5320 C C . ARG C 1 218 ? -29.614 74.980 91.334 1.00 32.27 218 ARG C C 1
ATOM 5321 O O . ARG C 1 218 ? -30.063 75.831 90.544 1.00 30.10 218 ARG C O 1
ATOM 5329 N N . LEU C 1 219 ? -30.335 73.946 91.748 1.00 31.75 219 LEU C N 1
ATOM 5330 C CA . LEU C 1 219 ? -31.732 73.804 91.321 1.00 33.03 219 LEU C CA 1
ATOM 5331 C C . LEU C 1 219 ? -32.563 74.994 91.728 1.00 35.54 219 LEU C C 1
ATOM 5332 O O . LEU C 1 219 ? -33.353 75.533 90.926 1.00 38.03 219 LEU C O 1
ATOM 5337 N N . THR C 1 220 ? -32.368 75.422 92.972 1.00 34.36 220 THR C N 1
ATOM 5338 C CA . THR C 1 220 ? -33.067 76.590 93.475 1.00 32.88 220 THR C CA 1
ATOM 5339 C C . THR C 1 220 ? -32.706 77.825 92.661 1.00 31.47 220 THR C C 1
ATOM 5340 O O . THR C 1 220 ? -33.571 78.613 92.281 1.00 30.35 220 THR C O 1
ATOM 5344 N N . ARG C 1 221 ? -31.415 78.004 92.427 1.00 30.97 221 ARG C N 1
ATOM 5345 C CA . ARG C 1 221 ? -30.956 79.161 91.684 1.00 31.26 221 ARG C CA 1
ATOM 5346 C C . ARG C 1 221 ? -31.566 79.218 90.293 1.00 33.59 221 ARG C C 1
ATOM 5347 O O . ARG C 1 221 ? -32.067 80.255 89.881 1.00 36.66 221 ARG C O 1
ATOM 5355 N N . GLU C 1 222 ? -31.536 78.103 89.576 1.00 34.45 222 GLU C N 1
ATOM 5356 C CA . GLU C 1 222 ? -32.021 78.081 88.203 1.00 35.34 222 GLU C CA 1
ATOM 5357 C C . GLU C 1 222 ? -33.477 78.386 88.204 1.00 34.94 222 GLU C C 1
ATOM 5358 O O . GLU C 1 222 ? -33.954 79.145 87.365 1.00 33.47 222 GLU C O 1
ATOM 5364 N N . ALA C 1 223 ? -34.186 77.774 89.145 1.00 35.98 223 ALA C N 1
ATOM 5365 C CA . ALA C 1 223 ? -35.642 77.901 89.219 1.00 34.72 223 ALA C CA 1
ATOM 5366 C C . ALA C 1 223 ? -36.091 79.340 89.480 1.00 31.75 223 ALA C C 1
ATOM 5367 O O . ALA C 1 223 ? -37.010 79.826 88.838 1.00 31.80 223 ALA C O 1
ATOM 5369 N N . ALA C 1 224 ? -35.380 80.036 90.346 1.00 33.35 224 ALA C N 1
ATOM 5370 C CA . ALA C 1 224 ? -35.656 81.444 90.581 1.00 36.16 224 ALA C CA 1
ATOM 5371 C C . ALA C 1 224 ? -35.556 82.257 89.293 1.00 37.11 224 ALA C C 1
ATOM 5372 O O . ALA C 1 224 ? -36.454 83.039 88.962 1.00 39.73 224 ALA C O 1
ATOM 5374 N N . VAL C 1 225 ? -34.484 82.052 88.529 1.00 35.76 225 VAL C N 1
ATOM 5375 C CA . VAL C 1 225 ? -34.342 82.765 87.265 1.00 35.13 225 VAL C CA 1
ATOM 5376 C C . VAL C 1 225 ? -35.434 82.339 86.287 1.00 36.69 225 VAL C C 1
ATOM 5377 O O . VAL C 1 225 ? -36.127 83.168 85.676 1.00 35.24 225 VAL C O 1
ATOM 5381 N N . PHE C 1 226 ? -35.633 81.035 86.209 1.00 35.38 226 PHE C N 1
ATOM 5382 C CA . PHE C 1 226 ? -36.634 80.455 85.325 1.00 41.86 226 PHE C CA 1
ATOM 5383 C C . PHE C 1 226 ? -38.020 81.059 85.546 1.00 40.71 226 PHE C C 1
ATOM 5384 O O . PHE C 1 226 ? -38.710 81.379 84.579 1.00 45.20 226 PHE C O 1
ATOM 5392 N N . ASP C 1 227 ? -38.416 81.210 86.807 1.00 40.51 227 ASP C N 1
ATOM 5393 C CA . ASP C 1 227 ? -39.716 81.823 87.147 1.00 44.65 227 ASP C CA 1
ATOM 5394 C C . ASP C 1 227 ? -39.905 83.189 86.481 1.00 46.04 227 ASP C C 1
ATOM 5395 O O . ASP C 1 227 ? -40.945 83.470 85.898 1.00 42.77 227 ASP C O 1
ATOM 5400 N N . THR C 1 228 ? -38.882 84.032 86.541 1.00 51.03 228 THR C N 1
ATOM 5401 C CA . THR C 1 228 ? -38.898 85.321 85.833 1.00 48.16 228 THR C CA 1
ATOM 5402 C C . THR C 1 228 ? -39.084 85.199 84.327 1.00 49.14 228 THR C C 1
ATOM 5403 O O . THR C 1 228 ? -39.762 86.019 83.717 1.00 49.62 228 THR C O 1
ATOM 5407 N N . CYS C 1 229 ? -38.495 84.180 83.724 1.00 47.81 229 CYS C N 1
ATOM 5408 C CA . CYS C 1 229 ? -38.664 83.968 82.274 1.00 51.91 229 CYS C CA 1
ATOM 5409 C C . CYS C 1 229 ? -40.076 83.613 81.823 1.00 50.58 229 CYS C C 1
ATOM 5410 O O . CYS C 1 229 ? -40.464 83.938 80.700 1.00 51.72 229 CYS C O 1
ATOM 5413 N N . LEU C 1 230 ? -40.824 82.918 82.674 1.00 49.32 230 LEU C N 1
ATOM 5414 C CA . LEU C 1 230 ? -42.210 82.562 82.360 1.00 53.02 230 LEU C CA 1
ATOM 5415 C C . LEU C 1 230 ? -43.083 83.785 82.112 1.00 58.07 230 LEU C C 1
ATOM 5416 O O . LEU C 1 230 ? -44.000 83.722 81.308 1.00 57.08 230 LEU C O 1
ATOM 5421 N N . LYS C 1 231 ? -42.741 84.901 82.752 1.00 65.89 231 LYS C N 1
ATOM 5422 C CA . LYS C 1 231 ? -43.432 86.165 82.567 1.00 74.46 231 LYS C CA 1
ATOM 5423 C C . LYS C 1 231 ? -42.871 87.038 81.399 1.00 72.58 231 LYS C C 1
ATOM 5424 O O . LYS C 1 231 ? -43.379 88.138 81.181 1.00 74.83 231 LYS C O 1
ATOM 5430 N N . GLY C 1 232 ? -41.866 86.581 80.653 1.00 59.82 232 GLY C N 1
ATOM 5431 C CA . GLY C 1 232 ? -41.132 87.471 79.758 1.00 51.26 232 GLY C CA 1
ATOM 5432 C C . GLY C 1 232 ? -41.659 87.535 78.334 1.00 49.26 232 GLY C C 1
ATOM 5433 O O . GLY C 1 232 ? -42.356 86.634 77.857 1.00 46.86 232 GLY C O 1
ATOM 5434 N N . GLU C 1 233 ? -41.261 88.580 77.619 1.00 53.01 233 GLU C N 1
ATOM 5435 C CA . GLU C 1 233 ? -41.684 88.756 76.217 1.00 60.71 233 GLU C CA 1
ATOM 5436 C C . GLU C 1 233 ? -41.011 87.718 75.280 1.00 54.73 233 GLU C C 1
ATOM 5437 O O . GLU C 1 233 ? -41.611 87.272 74.304 1.00 47.53 233 GLU C O 1
ATOM 5443 N N . ALA C 1 234 ? -39.807 87.264 75.628 1.00 51.48 234 ALA C N 1
ATOM 5444 C CA . ALA C 1 234 ? -39.097 86.296 74.786 1.00 47.63 234 ALA C CA 1
ATOM 5445 C C . ALA C 1 234 ? -39.840 84.951 74.664 1.00 43.32 234 ALA C C 1
ATOM 5446 O O . ALA C 1 234 ? -40.034 84.428 73.558 1.00 38.97 234 ALA C O 1
ATOM 5448 N N . LEU C 1 235 ? -40.274 84.412 75.795 1.00 37.92 235 LEU C N 1
ATOM 5449 C CA . LEU C 1 235 ? -41.144 83.226 75.773 1.00 43.63 235 LEU C CA 1
ATOM 5450 C C . LEU C 1 235 ? -42.397 83.480 74.938 1.00 46.31 235 LEU C C 1
ATOM 5451 O O . LEU C 1 235 ? -42.829 82.649 74.140 1.00 46.79 235 LEU C O 1
ATOM 5456 N N . ASN C 1 236 ? -42.981 84.650 75.139 1.00 50.56 236 ASN C N 1
ATOM 5457 C CA . ASN C 1 236 ? -44.212 84.962 74.484 1.00 53.53 236 ASN C CA 1
ATOM 5458 C C . ASN C 1 236 ? -44.044 84.942 72.975 1.00 47.82 236 ASN C C 1
ATOM 5459 O O . ASN C 1 236 ? -44.819 84.316 72.268 1.00 51.36 236 ASN C O 1
ATOM 5464 N N . GLU C 1 237 ? -42.995 85.605 72.504 1.00 49.13 237 GLU C N 1
ATOM 5465 C CA . GLU C 1 237 ? -42.632 85.648 71.084 1.00 47.21 237 GLU C CA 1
ATOM 5466 C C . GLU C 1 237 ? -42.284 84.288 70.509 1.00 46.07 237 GLU C C 1
ATOM 5467 O O . GLU C 1 237 ? -42.629 83.992 69.380 1.00 48.57 237 GLU C O 1
ATOM 5473 N N . ALA C 1 238 ? -41.632 83.449 71.290 1.00 46.46 238 ALA C N 1
ATOM 5474 C CA . ALA C 1 238 ? -41.303 82.090 70.835 1.00 51.11 238 ALA C CA 1
ATOM 5475 C C . ALA C 1 238 ? -42.549 81.257 70.572 1.00 49.57 238 ALA C C 1
ATOM 5476 O O . ALA C 1 238 ? -42.669 80.594 69.549 1.00 49.11 238 ALA C O 1
ATOM 5478 N N . VAL C 1 239 ? -43.478 81.307 71.518 1.00 55.39 239 VAL C N 1
ATOM 5479 C CA . VAL C 1 239 ? -44.713 80.558 71.413 1.00 58.41 239 VAL C CA 1
ATOM 5480 C C . VAL C 1 239 ? -45.565 81.088 70.259 1.00 57.89 239 VAL C C 1
ATOM 5481 O O . VAL C 1 239 ? -46.003 80.345 69.389 1.00 58.66 239 VAL C O 1
ATOM 5485 N N . SER C 1 240 ? -45.796 82.388 70.269 1.00 60.21 240 SER C N 1
ATOM 5486 C CA . SER C 1 240 ? -46.536 83.036 69.218 1.00 60.36 240 SER C CA 1
ATOM 5487 C C . SER C 1 240 ? -45.985 82.641 67.844 1.00 62.42 240 SER C C 1
ATOM 5488 O O . SER C 1 240 ? -46.731 82.211 66.973 1.00 74.56 240 SER C O 1
ATOM 5491 N N . ALA C 1 241 ? -44.679 82.778 67.655 1.00 63.72 241 ALA C N 1
ATOM 5492 C CA . ALA C 1 241 ? -44.039 82.459 66.377 1.00 62.49 241 ALA C CA 1
ATOM 5493 C C . ALA C 1 241 ? -44.240 81.010 65.997 1.00 64.16 241 ALA C C 1
ATOM 5494 O O . ALA C 1 241 ? -44.409 80.686 64.815 1.00 69.01 241 ALA C O 1
ATOM 5496 N N . PHE C 1 242 ? -44.212 80.128 66.987 1.00 64.83 242 PHE C N 1
ATOM 5497 C CA . PHE C 1 242 ? -44.431 78.706 66.731 1.00 72.11 242 PHE C CA 1
ATOM 5498 C C . PHE C 1 242 ? -45.850 78.456 66.216 1.00 72.37 242 PHE C C 1
ATOM 5499 O O . PHE C 1 242 ? -46.044 77.743 65.236 1.00 72.21 242 PHE C O 1
ATOM 5507 N N . LYS C 1 243 ? -46.822 79.052 66.895 1.00 74.88 243 LYS C N 1
ATOM 5508 C CA . LYS C 1 243 ? -48.232 78.939 66.519 1.00 75.17 243 LYS C CA 1
ATOM 5509 C C . LYS C 1 243 ? -48.465 79.434 65.112 1.00 77.42 243 LYS C C 1
ATOM 5510 O O . LYS C 1 243 ? -48.984 78.699 64.288 1.00 81.90 243 LYS C O 1
ATOM 5516 N N . GLU C 1 244 ? -47.982 80.634 64.812 1.00 74.40 244 GLU C N 1
ATOM 5517 C CA . GLU C 1 244 ? -48.128 81.226 63.475 1.00 71.53 244 GLU C CA 1
ATOM 5518 C C . GLU C 1 244 ? -47.172 80.671 62.411 1.00 76.69 244 GLU C C 1
ATOM 5519 O O . GLU C 1 244 ? -47.031 81.260 61.348 1.00 72.48 244 GLU C O 1
ATOM 5525 N N . LYS C 1 245 ? -46.513 79.549 62.695 1.00 86.73 245 LYS C N 1
ATOM 5526 C CA . LYS C 1 245 ? -45.647 78.856 61.730 1.00 89.77 245 LYS C CA 1
ATOM 5527 C C . LYS C 1 245 ? -44.603 79.765 61.053 1.00 87.18 245 LYS C C 1
ATOM 5528 O O . LYS C 1 245 ? -44.412 79.709 59.846 1.00 90.78 245 LYS C O 1
ATOM 5534 N N . ARG C 1 246 ? -43.932 80.593 61.850 1.00 79.22 246 ARG C N 1
ATOM 5535 C CA . ARG C 1 246 ? -42.905 81.505 61.346 1.00 73.35 246 ARG C CA 1
ATOM 5536 C C . ARG C 1 246 ? -41.679 81.508 62.253 1.00 75.47 246 ARG C C 1
ATOM 5537 O O . ARG C 1 246 ? -41.704 81.013 63.388 1.00 79.23 246 ARG C O 1
ATOM 5545 N N . ALA C 1 247 ? -40.598 82.077 61.741 1.00 75.73 247 ALA C N 1
ATOM 5546 C CA . ALA C 1 247 ? -39.392 82.237 62.524 1.00 74.71 247 ALA C CA 1
ATOM 5547 C C . ALA C 1 247 ? -39.632 83.362 63.539 1.00 74.68 247 ALA C C 1
ATOM 5548 O O . ALA C 1 247 ? -40.246 84.391 63.210 1.00 67.41 247 ALA C O 1
ATOM 5550 N N . PRO C 1 248 ? -39.170 83.156 64.792 1.00 68.18 248 PRO C N 1
ATOM 5551 C CA . PRO C 1 248 ? -39.305 84.210 65.801 1.00 61.48 248 PRO C CA 1
ATOM 5552 C C . PRO C 1 248 ? -38.384 85.361 65.484 1.00 57.78 248 PRO C C 1
ATOM 5553 O O . PRO C 1 248 ? -37.362 85.165 64.873 1.00 54.16 248 PRO C O 1
ATOM 5557 N N . ASP C 1 249 ? -38.762 86.556 65.882 1.00 61.45 249 ASP C N 1
ATOM 5558 C CA . ASP C 1 249 ? -37.867 87.678 65.808 1.00 62.91 249 ASP C CA 1
ATOM 5559 C C . ASP C 1 249 ? -37.703 88.141 67.243 1.00 60.34 249 ASP C C 1
ATOM 5560 O O . ASP C 1 249 ? -38.633 88.686 67.843 1.00 55.38 249 ASP C O 1
ATOM 5565 N N . PHE C 1 250 ? -36.508 87.939 67.784 1.00 55.63 250 PHE C N 1
ATOM 5566 C CA . PHE C 1 250 ? -36.240 88.310 69.161 1.00 56.11 250 PHE C CA 1
ATOM 5567 C C . PHE C 1 250 ? -35.634 89.691 69.354 1.00 54.97 250 PHE C C 1
ATOM 5568 O O . PHE C 1 250 ? -35.248 90.025 70.456 1.00 51.62 250 PHE C O 1
ATOM 5576 N N . SER C 1 251 ? -35.568 90.495 68.299 1.00 60.83 251 SER C N 1
ATOM 5577 C CA . SER C 1 251 ? -35.084 91.897 68.410 1.00 68.84 251 SER C CA 1
ATOM 5578 C C . SER C 1 251 ? -35.691 92.811 69.498 1.00 71.87 251 SER C C 1
ATOM 5579 O O . SER C 1 251 ? -35.092 93.812 69.844 1.00 74.02 251 SER C O 1
ATOM 5582 N N . LYS C 1 252 ? -36.872 92.517 70.025 1.00 81.33 252 LYS C N 1
ATOM 5583 C CA . LYS C 1 252 ? -37.512 93.448 70.958 1.00 84.53 252 LYS C CA 1
ATOM 5584 C C . LYS C 1 252 ? -37.991 92.751 72.236 1.00 80.57 252 LYS C C 1
ATOM 5585 O O . LYS C 1 252 ? -37.171 92.146 72.951 1.00 75.13 252 LYS C O 1
ATOM 5591 N N . SER D 1 2 ? -54.106 57.201 85.254 1.00 82.71 2 SER D N 1
ATOM 5592 C CA . SER D 1 2 ? -52.617 57.055 85.319 1.00 87.00 2 SER D CA 1
ATOM 5593 C C . SER D 1 2 ? -52.148 55.643 85.084 1.00 90.47 2 SER D C 1
ATOM 5594 O O . SER D 1 2 ? -51.780 54.930 86.023 1.00 84.91 2 SER D O 1
ATOM 5597 N N . GLU D 1 3 ? -52.192 55.271 83.808 1.00 87.59 3 GLU D N 1
ATOM 5598 C CA . GLU D 1 3 ? -51.353 54.227 83.271 1.00 71.58 3 GLU D CA 1
ATOM 5599 C C . GLU D 1 3 ? -50.240 54.870 82.436 1.00 59.30 3 GLU D C 1
ATOM 5600 O O . GLU D 1 3 ? -49.573 54.227 81.642 1.00 45.81 3 GLU D O 1
ATOM 5606 N N . LEU D 1 4 ? -50.096 56.176 82.599 1.00 52.33 4 LEU D N 1
ATOM 5607 C CA . LEU D 1 4 ? -49.061 56.929 81.947 1.00 49.85 4 LEU D CA 1
ATOM 5608 C C . LEU D 1 4 ? -47.687 56.668 82.528 1.00 44.02 4 LEU D C 1
ATOM 5609 O O . LEU D 1 4 ? -46.699 57.018 81.892 1.00 46.53 4 LEU D O 1
ATOM 5614 N N . VAL D 1 5 ? -47.624 56.076 83.717 1.00 37.21 5 VAL D N 1
ATOM 5615 C CA . VAL D 1 5 ? -46.366 55.693 84.315 1.00 37.51 5 VAL D CA 1
ATOM 5616 C C . VAL D 1 5 ? -46.540 54.318 84.891 1.00 39.51 5 VAL D C 1
ATOM 5617 O O . VAL D 1 5 ? -47.418 54.134 85.694 1.00 45.72 5 VAL D O 1
ATOM 5621 N N . LEU D 1 6 ? -45.709 53.365 84.490 1.00 39.12 6 LEU D N 1
ATOM 5622 C CA . LEU D 1 6 ? -45.792 51.997 84.965 1.00 36.12 6 LEU D CA 1
ATOM 5623 C C . LEU D 1 6 ? -44.624 51.739 85.872 1.00 40.38 6 LEU D C 1
ATOM 5624 O O . LEU D 1 6 ? -43.514 52.146 85.585 1.00 44.47 6 LEU D O 1
ATOM 5629 N N . SER D 1 7 ? -44.857 51.053 86.972 1.00 39.80 7 SER D N 1
ATOM 5630 C CA . SER D 1 7 ? -43.805 50.786 87.905 1.00 39.32 7 SER D CA 1
ATOM 5631 C C . SER D 1 7 ? -43.973 49.398 88.464 1.00 41.91 7 SER D C 1
ATOM 5632 O O . SER D 1 7 ? -45.074 49.016 88.782 1.00 47.90 7 SER D O 1
ATOM 5635 N N . HIS D 1 8 ? -42.898 48.648 88.599 1.00 40.97 8 HIS D N 1
ATOM 5636 C CA . HIS D 1 8 ? -42.978 47.364 89.274 1.00 44.72 8 HIS D CA 1
ATOM 5637 C C . HIS D 1 8 ? -41.583 46.950 89.706 1.00 46.48 8 HIS D C 1
ATOM 5638 O O . HIS D 1 8 ? -40.612 47.477 89.175 1.00 52.33 8 HIS D O 1
ATOM 5645 N N . VAL D 1 9 ? -41.481 45.984 90.613 1.00 41.45 9 VAL D N 1
ATOM 5646 C CA . VAL D 1 9 ? -40.193 45.543 91.122 1.00 41.09 9 VAL D CA 1
ATOM 5647 C C . VAL D 1 9 ? -39.864 44.116 90.697 1.00 44.04 9 VAL D C 1
ATOM 5648 O O . VAL D 1 9 ? -40.716 43.284 90.795 1.00 52.19 9 VAL D O 1
ATOM 5652 N N . GLU D 1 10 ? -38.646 43.843 90.218 1.00 43.15 10 GLU D N 1
ATOM 5653 C CA . GLU D 1 10 ? -38.180 42.459 89.941 1.00 41.43 10 GLU D CA 1
ATOM 5654 C C . GLU D 1 10 ? -36.714 42.314 90.297 1.00 39.95 10 GLU D C 1
ATOM 5655 O O . GLU D 1 10 ? -35.875 43.122 89.914 1.00 47.45 10 GLU D O 1
ATOM 5661 N N . GLY D 1 11 ? -36.419 41.300 91.073 1.00 38.02 11 GLY D N 1
ATOM 5662 C CA . GLY D 1 11 ? -35.058 40.981 91.461 1.00 39.41 11 GLY D CA 1
ATOM 5663 C C . GLY D 1 11 ? -34.269 42.158 92.011 1.00 38.74 11 GLY D C 1
ATOM 5664 O O . GLY D 1 11 ? -33.122 42.358 91.618 1.00 40.61 11 GLY D O 1
ATOM 5665 N N . GLY D 1 12 ? -34.891 42.949 92.876 1.00 34.40 12 GLY D N 1
ATOM 5666 C CA . GLY D 1 12 ? -34.228 44.087 93.513 1.00 33.56 12 GLY D CA 1
ATOM 5667 C C . GLY D 1 12 ? -34.206 45.366 92.701 1.00 31.83 12 GLY D C 1
ATOM 5668 O O . GLY D 1 12 ? -33.605 46.361 93.126 1.00 33.35 12 GLY D O 1
ATOM 5669 N N . VAL D 1 13 ? -34.853 45.344 91.544 1.00 29.73 13 VAL D N 1
ATOM 5670 C CA . VAL D 1 13 ? -34.832 46.459 90.631 1.00 30.88 13 VAL D CA 1
ATOM 5671 C C . VAL D 1 13 ? -36.220 47.040 90.483 1.00 28.88 13 VAL D C 1
ATOM 5672 O O . VAL D 1 13 ? -37.130 46.346 90.099 1.00 29.14 13 VAL D O 1
ATOM 5676 N N . GLN D 1 14 ? -36.364 48.333 90.710 1.00 29.40 14 GLN D N 1
ATOM 5677 C CA . GLN D 1 14 ? -37.625 48.954 90.451 1.00 29.23 14 GLN D CA 1
ATOM 5678 C C . GLN D 1 14 ? -37.615 49.567 89.090 1.00 29.08 14 GLN D C 1
ATOM 5679 O O . GLN D 1 14 ? -36.977 50.573 88.864 1.00 29.26 14 GLN D O 1
ATOM 5685 N N . VAL D 1 15 ? -38.439 49.015 88.222 1.00 31.84 15 VAL D N 1
ATOM 5686 C CA . VAL D 1 15 ? -38.602 49.502 86.878 1.00 31.24 15 VAL D CA 1
ATOM 5687 C C . VAL D 1 15 ? -39.664 50.588 86.860 1.00 31.00 15 VAL D C 1
ATOM 5688 O O . VAL D 1 15 ? -40.742 50.405 87.392 1.00 38.87 15 VAL D O 1
ATOM 5692 N N . VAL D 1 16 ? -39.333 51.725 86.275 1.00 28.85 16 VAL D N 1
ATOM 5693 C CA . VAL D 1 16 ? -40.217 52.854 86.216 1.00 27.92 16 VAL D CA 1
ATOM 5694 C C . VAL D 1 16 ? -40.236 53.249 84.768 1.00 29.36 16 VAL D C 1
ATOM 5695 O O . VAL D 1 16 ? -39.226 53.716 84.221 1.00 31.26 16 VAL D O 1
ATOM 5699 N N . ARG D 1 17 ? -41.377 53.083 84.130 1.00 29.61 17 ARG D N 1
ATOM 5700 C CA . ARG D 1 17 ? -41.475 53.315 82.692 1.00 31.55 17 ARG D CA 1
ATOM 5701 C C . ARG D 1 17 ? -42.441 54.452 82.367 1.00 32.82 17 ARG D C 1
ATOM 5702 O O . ARG D 1 17 ? -43.574 54.449 82.822 1.00 30.40 17 ARG D O 1
ATOM 5718 N N . ASN D 1 19 ? -44.953 56.103 79.862 1.00 39.24 19 ASN D N 1
ATOM 5719 C CA . ASN D 1 19 ? -45.866 55.400 78.999 1.00 40.76 19 ASN D CA 1
ATOM 5720 C C . ASN D 1 19 ? -46.955 56.281 78.427 1.00 39.91 19 ASN D C 1
ATOM 5721 O O . ASN D 1 19 ? -48.128 56.076 78.661 1.00 38.67 19 ASN D O 1
ATOM 5726 N N . ARG D 1 20 ? -46.532 57.241 77.620 1.00 40.00 20 ARG D N 1
ATOM 5727 C CA . ARG D 1 20 ? -47.406 58.061 76.834 1.00 36.68 20 ARG D CA 1
ATOM 5728 C C . ARG D 1 20 ? -46.819 58.043 75.434 1.00 36.78 20 ARG D C 1
ATOM 5729 O O . ARG D 1 20 ? -46.462 59.066 74.871 1.00 36.95 20 ARG D O 1
ATOM 5737 N N . PRO D 1 21 ? -46.718 56.852 74.851 1.00 40.60 21 PRO D N 1
ATOM 5738 C CA . PRO D 1 21 ? -45.954 56.728 73.619 1.00 41.52 21 PRO D CA 1
ATOM 5739 C C . PRO D 1 21 ? -46.473 57.567 72.482 1.00 44.12 21 PRO D C 1
ATOM 5740 O O . PRO D 1 21 ? -45.704 57.954 71.607 1.00 44.49 21 PRO D O 1
ATOM 5744 N N . ASP D 1 22 ? -47.768 57.829 72.491 1.00 50.55 22 ASP D N 1
ATOM 5745 C CA . ASP D 1 22 ? -48.420 58.566 71.456 1.00 56.58 22 ASP D CA 1
ATOM 5746 C C . ASP D 1 22 ? -47.871 60.005 71.333 1.00 52.23 22 ASP D C 1
ATOM 5747 O O . ASP D 1 22 ? -47.847 60.605 70.244 1.00 46.96 22 ASP D O 1
ATOM 5752 N N . LYS D 1 23 ? -47.386 60.556 72.428 1.00 49.46 23 LYS D N 1
ATOM 5753 C CA . LYS D 1 23 ? -46.837 61.892 72.373 1.00 48.20 23 LYS D CA 1
ATOM 5754 C C . LYS D 1 23 ? -45.360 61.879 72.715 1.00 43.71 23 LYS D C 1
ATOM 5755 O O . LYS D 1 23 ? -44.823 62.859 73.256 1.00 36.38 23 LYS D O 1
ATOM 5761 N N . LYS D 1 24 ? -44.707 60.766 72.375 1.00 42.98 24 LYS D N 1
ATOM 5762 C CA . LYS D 1 24 ? -43.286 60.572 72.627 1.00 39.93 24 LYS D CA 1
ATOM 5763 C C . LYS D 1 24 ? -42.928 60.878 74.072 1.00 38.66 24 LYS D C 1
ATOM 5764 O O . LYS D 1 24 ? -41.884 61.452 74.335 1.00 38.52 24 LYS D O 1
ATOM 5770 N N . ASN D 1 25 ? -43.798 60.500 75.001 1.00 38.33 25 ASN D N 1
ATOM 5771 C CA . ASN D 1 25 ? -43.574 60.689 76.407 1.00 35.80 25 ASN D CA 1
ATOM 5772 C C . ASN D 1 25 ? -43.351 62.134 76.793 1.0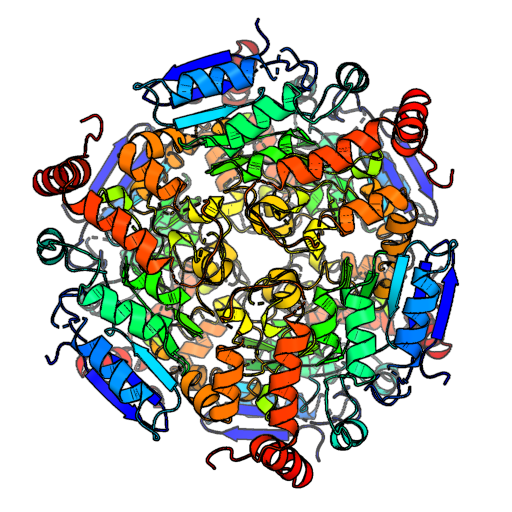0 36.75 25 ASN D C 1
ATOM 5773 O O . ASN D 1 25 ? -42.635 62.426 77.746 1.00 38.51 25 ASN D O 1
ATOM 5778 N N . ALA D 1 26 ? -43.974 63.046 76.061 1.00 35.98 26 ALA D N 1
ATOM 5779 C CA . ALA D 1 26 ? -44.007 64.431 76.493 1.00 37.14 26 ALA D CA 1
ATOM 5780 C C . ALA D 1 26 ? -44.717 64.510 77.867 1.00 37.39 26 ALA D C 1
ATOM 5781 O O . ALA D 1 26 ? -45.799 63.972 78.032 1.00 36.36 26 ALA D O 1
ATOM 5783 N N . LEU D 1 27 ? -44.080 65.142 78.842 1.00 39.53 27 LEU D N 1
ATOM 5784 C CA . LEU D 1 27 ? -44.542 65.059 80.227 1.00 45.39 27 LEU D CA 1
ATOM 5785 C C . LEU D 1 27 ? -45.593 66.098 80.611 1.00 43.82 27 LEU D C 1
ATOM 5786 O O . LEU D 1 27 ? -45.575 67.218 80.110 1.00 43.15 27 LEU D O 1
ATOM 5791 N N . ILE D 1 28 ? -46.512 65.665 81.476 1.00 41.60 28 ILE D N 1
ATOM 5792 C CA . ILE D 1 28 ? -47.556 66.503 82.054 1.00 39.67 28 ILE D CA 1
ATOM 5793 C C . ILE D 1 28 ? -47.508 66.292 83.566 1.00 38.31 28 ILE D C 1
ATOM 5794 O O . ILE D 1 28 ? -46.848 65.367 84.078 1.00 39.68 28 ILE D O 1
ATOM 5799 N N . GLY D 1 29 ? -48.214 67.148 84.281 1.00 39.16 29 GLY D N 1
ATOM 5800 C CA . GLY D 1 29 ? -48.193 67.142 85.748 1.00 39.98 29 GLY D CA 1
ATOM 5801 C C . GLY D 1 29 ? -48.488 65.807 86.395 1.00 41.59 29 GLY D C 1
ATOM 5802 O O . GLY D 1 29 ? -47.822 65.433 87.385 1.00 43.13 29 GLY D O 1
ATOM 5803 N N . GLU D 1 30 ? -49.446 65.056 85.847 1.00 43.95 30 GLU D N 1
ATOM 5804 C CA . GLU D 1 30 ? -49.776 63.744 86.451 1.00 49.03 30 GLU D CA 1
ATOM 5805 C C . GLU D 1 30 ? -48.630 62.762 86.329 1.00 45.08 30 GLU D C 1
ATOM 5806 O O . GLU D 1 30 ? -48.482 61.910 87.189 1.00 49.69 30 GLU D O 1
ATOM 5820 N N . TYR D 1 32 ? -45.296 63.616 86.233 1.00 32.42 32 TYR D N 1
ATOM 5821 C CA . TYR D 1 32 ? -44.325 64.041 87.214 1.00 35.75 32 TYR D CA 1
ATOM 5822 C C . TYR D 1 32 ? -44.705 63.555 88.590 1.00 37.41 32 TYR D C 1
ATOM 5823 O O . TYR D 1 32 ? -43.839 63.134 89.338 1.00 41.30 32 TYR D O 1
ATOM 5832 N N . ALA D 1 33 ? -45.990 63.647 88.934 1.00 36.03 33 ALA D N 1
ATOM 5833 C CA . ALA D 1 33 ? -46.445 63.232 90.250 1.00 33.01 33 ALA D CA 1
ATOM 5834 C C . ALA D 1 33 ? -46.307 61.729 90.425 1.00 32.04 33 ALA D C 1
ATOM 5835 O O . ALA D 1 33 ? -45.779 61.248 91.419 1.00 34.49 33 ALA D O 1
ATOM 5837 N N . ALA D 1 34 ? -46.736 60.970 89.438 1.00 32.51 34 ALA D N 1
ATOM 5838 C CA . ALA D 1 34 ? -46.542 59.518 89.499 1.00 33.56 34 ALA D CA 1
ATOM 5839 C C . ALA D 1 34 ? -45.078 59.134 89.585 1.00 32.94 34 ALA D C 1
ATOM 5840 O O . ALA D 1 34 ? -44.727 58.174 90.264 1.00 38.37 34 ALA D O 1
ATOM 5842 N N . LEU D 1 35 ? -44.215 59.863 88.871 1.00 34.31 35 LEU D N 1
ATOM 5843 C CA . LEU D 1 35 ? -42.796 59.536 88.862 1.00 34.95 35 LEU D CA 1
ATOM 5844 C C . LEU D 1 35 ? -42.196 59.811 90.222 1.00 35.46 35 LEU D C 1
ATOM 5845 O O . LEU D 1 35 ? -41.405 59.021 90.711 1.00 32.26 35 LEU D O 1
ATOM 5850 N N . ALA D 1 36 ? -42.524 60.963 90.793 1.00 36.41 36 ALA D N 1
ATOM 5851 C CA . ALA D 1 36 ? -42.014 61.311 92.093 1.00 37.92 36 ALA D CA 1
ATOM 5852 C C . ALA D 1 36 ? -42.481 60.287 93.119 1.00 36.64 36 ALA D C 1
ATOM 5853 O O . ALA D 1 36 ? -41.719 59.865 93.980 1.00 36.38 36 ALA D O 1
ATOM 5855 N N . GLU D 1 37 ? -43.731 59.864 93.006 1.00 41.11 37 GLU D N 1
ATOM 5856 C CA . GLU D 1 37 ? -44.268 58.848 93.908 1.00 43.64 37 GLU D CA 1
ATOM 5857 C C . GLU D 1 37 ? -43.493 57.554 93.794 1.00 37.49 37 GLU D C 1
ATOM 5858 O O . GLU D 1 37 ? -43.079 56.993 94.788 1.00 41.95 37 GLU D O 1
ATOM 5864 N N . ALA D 1 38 ? -43.243 57.094 92.572 1.00 33.57 38 ALA D N 1
ATOM 5865 C CA . ALA D 1 38 ? -42.421 55.883 92.368 1.00 32.67 38 ALA D CA 1
ATOM 5866 C C . ALA D 1 38 ? -41.034 55.937 92.980 1.00 31.61 38 ALA D C 1
ATOM 5867 O O . ALA D 1 38 ? -40.543 54.959 93.508 1.00 30.69 38 ALA D O 1
ATOM 5869 N N . PHE D 1 39 ? -40.383 57.091 92.912 1.00 33.76 39 PHE D N 1
ATOM 5870 C CA . PHE D 1 39 ? -39.101 57.219 93.555 1.00 35.97 39 PHE D CA 1
ATOM 5871 C C . PHE D 1 39 ? -39.213 57.177 95.063 1.00 38.03 39 PHE D C 1
ATOM 5872 O O . PHE D 1 39 ? -38.379 56.569 95.717 1.00 38.70 39 PHE D O 1
ATOM 5880 N N . ALA D 1 40 ? -40.231 57.827 95.621 1.00 37.88 40 ALA D N 1
ATOM 5881 C CA . ALA D 1 40 ? -40.423 57.826 97.076 1.00 33.76 40 ALA D CA 1
ATOM 5882 C C . ALA D 1 40 ? -40.706 56.400 97.549 1.00 32.67 40 ALA D C 1
ATOM 5883 O O . ALA D 1 40 ? -40.093 55.947 98.512 1.00 33.97 40 ALA D O 1
ATOM 5885 N N . LYS D 1 41 ? -41.549 55.665 96.832 1.00 33.12 41 LYS D N 1
ATOM 5886 C CA . LYS D 1 41 ? -41.775 54.276 97.229 1.00 40.28 41 LYS D CA 1
ATOM 5887 C C . LYS D 1 41 ? -40.474 53.488 97.172 1.00 39.92 41 LYS D C 1
ATOM 5888 O O . LYS D 1 41 ? -40.097 52.808 98.133 1.00 39.36 41 LYS D O 1
ATOM 5894 N N . GLY D 1 42 ? -39.771 53.571 96.043 1.00 36.79 42 GLY D N 1
ATOM 5895 C CA . GLY D 1 42 ? -38.577 52.763 95.858 1.00 35.71 42 GLY D CA 1
ATOM 5896 C C . GLY D 1 42 ? -37.548 53.097 96.905 1.00 34.30 42 GLY D C 1
ATOM 5897 O O . GLY D 1 42 ? -36.839 52.221 97.398 1.00 34.12 42 GLY D O 1
ATOM 5898 N N . GLU D 1 43 ? -37.404 54.384 97.209 1.00 38.43 43 GLU D N 1
ATOM 5899 C CA . GLU D 1 43 ? -36.369 54.807 98.158 1.00 41.46 43 GLU D CA 1
ATOM 5900 C C . GLU D 1 43 ? -36.619 54.229 99.514 1.00 39.47 43 GLU D C 1
ATOM 5901 O O . GLU D 1 43 ? -35.673 53.898 100.204 1.00 42.89 43 GLU D O 1
ATOM 5907 N N . ALA D 1 44 ? -37.886 54.050 99.863 1.00 40.30 44 ALA D N 1
ATOM 5908 C CA . ALA D 1 44 ? -38.269 53.509 101.166 1.00 42.95 44 ALA D CA 1
ATOM 5909 C C . ALA D 1 44 ? -38.417 51.983 101.172 1.00 41.25 44 ALA D C 1
ATOM 5910 O O . ALA D 1 44 ? -38.342 51.381 102.227 1.00 43.03 44 ALA D O 1
ATOM 5912 N N . ASP D 1 45 ? -38.553 51.359 100.014 1.00 37.90 45 ASP D N 1
ATOM 5913 C CA . ASP D 1 45 ? -38.770 49.929 99.937 1.00 37.85 45 ASP D CA 1
ATOM 5914 C C . ASP D 1 45 ? -37.488 49.109 100.088 1.00 40.07 45 ASP D C 1
ATOM 5915 O O . ASP D 1 45 ? -36.580 49.143 99.263 1.00 50.18 45 ASP D O 1
ATOM 5920 N N . ASP D 1 46 ? -37.454 48.305 101.131 1.00 41.77 46 ASP D N 1
ATOM 5921 C CA . ASP D 1 46 ? -36.361 47.412 101.408 1.00 44.98 46 ASP D CA 1
ATOM 5922 C C . ASP D 1 46 ? -36.129 46.333 100.340 1.00 41.82 46 ASP D C 1
ATOM 5923 O O . ASP D 1 46 ? -35.047 45.802 100.241 1.00 43.94 46 ASP D O 1
ATOM 5928 N N . ASP D 1 47 ? -37.112 46.003 99.529 1.00 44.07 47 ASP D N 1
ATOM 5929 C CA . ASP D 1 47 ? -36.878 45.037 98.450 1.00 50.20 47 ASP D CA 1
ATOM 5930 C C . ASP D 1 47 ? -36.224 45.637 97.224 1.00 44.21 47 ASP D C 1
ATOM 5931 O O . ASP D 1 47 ? -35.936 44.928 96.261 1.00 43.75 47 ASP D O 1
ATOM 5936 N N . VAL D 1 48 ? -36.059 46.947 97.233 1.00 40.97 48 VAL D N 1
ATOM 5937 C CA . VAL D 1 48 ? -35.500 47.659 96.093 1.00 38.80 48 VAL D CA 1
ATOM 5938 C C . VAL D 1 48 ? -34.088 48.107 96.347 1.00 34.04 48 VAL D C 1
ATOM 5939 O O . VAL D 1 48 ? -33.805 48.806 97.311 1.00 33.97 48 VAL D O 1
ATOM 5943 N N . ASN D 1 49 ? -33.196 47.685 95.471 1.00 33.51 49 ASN D N 1
ATOM 5944 C CA . ASN D 1 49 ? -31.793 48.109 95.514 1.00 34.34 49 ASN D CA 1
ATOM 5945 C C . ASN D 1 49 ? -31.433 49.162 94.483 1.00 29.98 49 ASN D C 1
ATOM 5946 O O . ASN D 1 49 ? -30.512 49.895 94.696 1.00 30.85 49 ASN D O 1
ATOM 5951 N N . VAL D 1 50 ? -32.149 49.184 93.356 1.00 30.97 50 VAL D N 1
ATOM 5952 C CA . VAL D 1 50 ? -31.764 49.940 92.188 1.00 30.15 50 VAL D CA 1
ATOM 5953 C C . VAL D 1 50 ? -32.995 50.328 91.427 1.00 28.53 50 VAL D C 1
ATOM 5954 O O . VAL D 1 50 ? -33.924 49.543 91.350 1.00 26.89 50 VAL D O 1
ATOM 5958 N N . PHE D 1 51 ? -32.964 51.513 90.822 1.00 27.79 51 PHE D N 1
ATOM 5959 C CA . PHE D 1 51 ? -34.014 51.947 89.882 1.00 28.96 51 PHE D CA 1
ATOM 5960 C C . PHE D 1 51 ? -33.575 51.799 88.437 1.00 28.08 51 PHE D C 1
ATOM 5961 O O . PHE D 1 51 ? -32.409 52.017 88.098 1.00 29.13 51 PHE D O 1
ATOM 5969 N N . LEU D 1 52 ? -34.524 51.481 87.579 1.00 27.51 52 LEU D N 1
ATOM 5970 C CA . LEU D 1 52 ? -34.292 51.468 86.157 1.00 27.33 52 LEU D CA 1
ATOM 5971 C C . LEU D 1 52 ? -35.364 52.267 85.464 1.00 28.88 52 LEU D C 1
ATOM 5972 O O . LEU D 1 52 ? -36.529 51.911 85.512 1.00 34.25 52 LEU D O 1
ATOM 5977 N N . ILE D 1 53 ? -34.978 53.361 84.827 1.00 29.13 53 ILE D N 1
ATOM 5978 C CA . ILE D 1 53 ? -35.917 54.216 84.219 1.00 30.09 53 ILE D CA 1
ATOM 5979 C C . ILE D 1 53 ? -35.922 54.046 82.705 1.00 33.15 53 ILE D C 1
ATOM 5980 O O . ILE D 1 53 ? -34.888 54.110 82.056 1.00 29.92 53 ILE D O 1
ATOM 5985 N N . LEU D 1 54 ? -37.132 53.849 82.151 1.00 35.79 54 LEU D N 1
ATOM 5986 C CA . LEU D 1 54 ? -37.326 53.502 80.729 1.00 32.81 54 LEU D CA 1
ATOM 5987 C C . LEU D 1 54 ? -38.373 54.388 80.108 1.00 31.60 54 LEU D C 1
ATOM 5988 O O . LEU D 1 54 ? -39.186 54.990 80.799 1.00 30.65 54 LEU D O 1
ATOM 5993 N N . GLY D 1 55 ? -38.361 54.435 78.789 1.00 32.73 55 GLY D N 1
ATOM 5994 C CA . GLY D 1 55 ? -39.394 55.121 78.031 1.00 30.48 55 GLY D CA 1
ATOM 5995 C C . GLY D 1 55 ? -40.228 54.141 77.232 1.00 29.03 55 GLY D C 1
ATOM 5996 O O . GLY D 1 55 ? -40.403 52.969 77.604 1.00 24.44 55 GLY D O 1
ATOM 5997 N N . SER D 1 56 ? -40.721 54.629 76.103 1.00 30.22 56 SER D N 1
ATOM 5998 C CA . SER D 1 56 ? -41.496 53.828 75.196 1.00 31.53 56 SER D CA 1
ATOM 5999 C C . SER D 1 56 ? -40.531 52.996 74.348 1.00 32.46 56 SER D C 1
ATOM 6000 O O . SER D 1 56 ? -39.315 52.969 74.602 1.00 36.45 56 SER D O 1
ATOM 6003 N N . GLN D 1 57 ? -41.076 52.257 73.400 1.00 30.91 57 GLN D N 1
ATOM 6004 C CA . GLN D 1 57 ? -40.241 51.451 72.519 1.00 31.34 57 GLN D CA 1
ATOM 6005 C C . GLN D 1 57 ? -39.590 52.353 71.500 1.00 31.88 57 GLN D C 1
ATOM 6006 O O . GLN D 1 57 ? -38.762 51.897 70.749 1.00 31.15 57 GLN D O 1
ATOM 6012 N N . THR D 1 58 ? -39.995 53.614 71.438 1.00 30.70 58 THR D N 1
ATOM 6013 C CA . THR D 1 58 ? -39.456 54.501 70.450 1.00 34.78 58 THR D CA 1
ATOM 6014 C C . THR D 1 58 ? -38.823 55.786 70.962 1.00 33.34 58 THR D C 1
ATOM 6015 O O . THR D 1 58 ? -38.083 56.433 70.227 1.00 32.30 58 THR D O 1
ATOM 6019 N N . ASP D 1 59 ? -39.129 56.164 72.189 1.00 33.77 59 ASP D N 1
ATOM 6020 C CA . ASP D 1 59 ? -38.676 57.432 72.707 1.00 35.09 59 ASP D CA 1
ATOM 6021 C C . ASP D 1 59 ? -38.475 57.376 74.202 1.00 33.82 59 ASP D C 1
ATOM 6022 O O . ASP D 1 59 ? -39.114 56.614 74.891 1.00 35.19 59 ASP D O 1
ATOM 6027 N N . PHE D 1 60 ? -37.570 58.207 74.688 1.00 31.40 60 PHE D N 1
ATOM 6028 C CA . PHE D 1 60 ? -37.392 58.339 76.094 1.00 32.29 60 PHE D CA 1
ATOM 6029 C C . PHE D 1 60 ? -38.347 59.402 76.616 1.00 31.46 60 PHE D C 1
ATOM 6030 O O . PHE D 1 60 ? -39.257 59.104 77.369 1.00 28.60 60 PHE D O 1
ATOM 6038 N N . SER D 1 61 ? -38.107 60.649 76.231 1.00 31.67 61 SER D N 1
ATOM 6039 C CA . SER D 1 61 ? -39.053 61.699 76.503 1.00 31.60 61 SER D CA 1
ATOM 6040 C C . SER D 1 61 ? -38.783 62.888 75.650 1.00 32.70 61 SER D C 1
ATOM 6041 O O . SER D 1 61 ? -37.654 63.370 75.561 1.00 34.63 61 SER D O 1
ATOM 6044 N N . ALA D 1 62 ? -39.845 63.422 75.077 1.00 34.36 62 ALA D N 1
ATOM 6045 C CA . ALA D 1 62 ? -39.749 64.638 74.295 1.00 31.96 62 ALA D CA 1
ATOM 6046 C C . ALA D 1 62 ? -39.804 65.874 75.150 1.00 30.90 62 ALA D C 1
ATOM 6047 O O . ALA D 1 62 ? -39.983 66.952 74.638 1.00 32.49 62 ALA D O 1
ATOM 6049 N N . GLY D 1 63 ? -39.654 65.737 76.450 1.00 33.34 63 GLY D N 1
ATOM 6050 C CA . GLY D 1 63 ? -39.644 66.895 77.326 1.00 35.93 63 GLY D CA 1
ATOM 6051 C C . GLY D 1 63 ? -41.032 67.275 77.763 1.00 38.54 63 GLY D C 1
ATOM 6052 O O . GLY D 1 63 ? -41.955 66.489 77.626 1.00 38.26 63 GLY D O 1
ATOM 6053 N N . ASN D 1 64 ? -41.210 68.487 78.276 1.00 43.46 64 ASN D N 1
ATOM 6054 C CA . ASN D 1 64 ? -42.557 68.909 78.705 1.00 47.54 64 ASN D CA 1
ATOM 6055 C C . ASN D 1 64 ? -43.524 69.046 77.578 1.00 44.11 64 ASN D C 1
ATOM 6056 O O . ASN D 1 64 ? -43.187 69.532 76.504 1.00 44.23 64 ASN D O 1
ATOM 6061 N N . ASP D 1 65 ? -44.741 68.600 77.830 1.00 45.29 65 ASP D N 1
ATOM 6062 C CA . ASP D 1 65 ? -45.843 68.856 76.918 1.00 49.60 65 ASP D CA 1
ATOM 6063 C C . ASP D 1 65 ? -46.050 70.359 76.912 1.00 44.86 65 ASP D C 1
ATOM 6064 O O . ASP D 1 65 ? -46.123 71.019 77.958 1.00 40.51 65 ASP D O 1
ATOM 6069 N N . LEU D 1 66 ? -46.124 70.904 75.719 1.00 45.20 66 LEU D N 1
ATOM 6070 C CA . LEU D 1 66 ? -46.160 72.334 75.584 1.00 47.23 66 LEU D CA 1
ATOM 6071 C C . LEU D 1 66 ? -47.458 72.999 76.130 1.00 45.64 66 LEU D C 1
ATOM 6072 O O . LEU D 1 66 ? -47.378 73.963 76.887 1.00 46.13 66 LEU D O 1
ATOM 6077 N N . PRO D 1 67 ? -48.646 72.484 75.754 1.00 48.33 67 PRO D N 1
ATOM 6078 C CA . PRO D 1 67 ? -49.876 72.993 76.358 1.00 50.33 67 PRO D CA 1
ATOM 6079 C C . PRO D 1 67 ? -49.837 73.006 77.880 1.00 51.39 67 PRO D C 1
ATOM 6080 O O . PRO D 1 67 ? -50.145 74.016 78.486 1.00 55.42 67 PRO D O 1
ATOM 6084 N N . ASP D 1 68 ? -49.432 71.903 78.487 1.00 49.19 68 ASP D N 1
ATOM 6085 C CA . ASP D 1 68 ? -49.333 71.830 79.938 1.00 51.46 68 ASP D CA 1
ATOM 6086 C C . ASP D 1 68 ? -48.380 72.885 80.478 1.00 52.55 68 ASP D C 1
ATOM 6087 O O . ASP D 1 68 ? -48.616 73.516 81.508 1.00 53.06 68 ASP D O 1
ATOM 6092 N N . PHE D 1 69 ? -47.266 73.028 79.787 1.00 49.90 69 PHE D N 1
ATOM 6093 C CA . PHE D 1 69 ? -46.201 73.910 80.216 1.00 51.07 69 PHE D CA 1
ATOM 6094 C C . PHE D 1 69 ? -46.628 75.394 80.268 1.00 49.30 69 PHE D C 1
ATOM 6095 O O . PHE D 1 69 ? -46.201 76.143 81.147 1.00 43.62 69 PHE D O 1
ATOM 6103 N N . LEU D 1 70 ? -47.467 75.792 79.319 1.00 47.62 70 LEU D N 1
ATOM 6104 C CA . LEU D 1 70 ? -47.958 77.168 79.242 1.00 51.68 70 LEU D CA 1
ATOM 6105 C C . LEU D 1 70 ? -48.890 77.549 80.374 1.00 50.79 70 LEU D C 1
ATOM 6106 O O . LEU D 1 70 ? -49.249 78.698 80.518 1.00 51.08 70 LEU D O 1
ATOM 6111 N N . THR D 1 71 ? -49.278 76.568 81.161 1.00 55.55 71 THR D N 1
ATOM 6112 C CA . THR D 1 71 ? -50.096 76.815 82.321 1.00 54.05 71 THR D CA 1
ATOM 6113 C C . THR D 1 71 ? -49.308 76.894 83.619 1.00 60.69 71 THR D C 1
ATOM 6114 O O . THR D 1 71 ? -49.904 77.032 84.680 1.00 63.48 71 THR D O 1
ATOM 6118 N N . TRP D 1 72 ? -47.982 76.780 83.575 1.00 63.46 72 TRP D N 1
ATOM 6119 C CA . TRP D 1 72 ? -47.204 76.837 84.819 1.00 61.55 72 TRP D CA 1
ATOM 6120 C C . TRP D 1 72 ? -47.156 78.243 85.374 1.00 60.19 72 TRP D C 1
ATOM 6121 O O . TRP D 1 72 ? -46.865 79.169 84.642 1.00 45.81 72 TRP D O 1
ATOM 6132 N N . GLU D 1 73 ? -47.414 78.383 86.673 1.00 58.31 73 GLU D N 1
ATOM 6133 C CA . GLU D 1 73 ? -47.217 79.658 87.353 1.00 57.06 73 GLU D CA 1
ATOM 6134 C C . GLU D 1 73 ? -45.713 79.826 87.661 1.00 58.13 73 GLU D C 1
ATOM 6135 O O . GLU D 1 73 ? -45.164 80.903 87.534 1.00 53.40 73 GLU D O 1
ATOM 6137 N N . ALA D 1 74 ? -45.034 78.727 87.984 1.00 56.61 74 ALA D N 1
ATOM 6138 C CA . ALA D 1 74 ? -43.645 78.758 88.424 1.00 46.86 74 ALA D CA 1
ATOM 6139 C C . ALA D 1 74 ? -42.997 77.377 88.245 1.00 45.95 74 ALA D C 1
ATOM 6140 O O . ALA D 1 74 ? -43.682 76.371 88.177 1.00 44.31 74 ALA D O 1
ATOM 6142 N N . LEU D 1 75 ? -41.672 77.324 88.170 1.00 45.74 75 LEU D N 1
ATOM 6143 C CA . LEU D 1 75 ? -40.973 76.064 88.287 1.00 42.65 75 LEU D CA 1
ATOM 6144 C C . LEU D 1 75 ? -40.746 75.769 89.762 1.00 43.37 75 LEU D C 1
ATOM 6145 O O . LEU D 1 75 ? -40.936 74.639 90.206 1.00 40.48 75 LEU D O 1
ATOM 6150 N N . SER D 1 76 ? -40.346 76.784 90.527 1.00 46.04 76 SER D N 1
ATOM 6151 C CA . SER D 1 76 ? -40.124 76.612 91.983 1.00 48.46 76 SER D CA 1
ATOM 6152 C C . SER D 1 76 ? -41.350 76.026 92.652 1.00 46.92 76 SER D C 1
ATOM 6153 O O . SER D 1 76 ? -42.455 76.520 92.480 1.00 44.83 76 SER D O 1
ATOM 6156 N N . GLY D 1 77 ? -41.150 74.952 93.390 1.00 47.45 77 GLY D N 1
ATOM 6157 C CA . GLY D 1 77 ? -42.242 74.345 94.105 1.00 47.42 77 GLY D CA 1
ATOM 6158 C C . GLY D 1 77 ? -43.194 73.525 93.274 1.00 45.62 77 GLY D C 1
ATOM 6159 O O . GLY D 1 77 ? -44.068 72.877 93.833 1.00 48.81 77 GLY D O 1
ATOM 6160 N N . SER D 1 78 ? -43.024 73.487 91.954 1.00 41.73 78 SER D N 1
ATOM 6161 C CA . SER D 1 78 ? -43.914 72.702 91.118 1.00 38.18 78 SER D CA 1
ATOM 6162 C C . SER D 1 78 ? -43.703 71.188 91.280 1.00 38.44 78 SER D C 1
ATOM 6163 O O . SER D 1 78 ? -42.706 70.686 91.809 1.00 39.97 78 SER D O 1
ATOM 6166 N N . VAL D 1 79 ? -44.624 70.454 90.718 1.00 37.80 79 VAL D N 1
ATOM 6167 C CA . VAL D 1 79 ? -44.490 69.028 90.649 1.00 40.36 79 VAL D CA 1
ATOM 6168 C C . VAL D 1 79 ? -43.258 68.583 89.789 1.00 41.31 79 VAL D C 1
ATOM 6169 O O . VAL D 1 79 ? -42.600 67.586 90.105 1.00 45.66 79 VAL D O 1
ATOM 6173 N N . ALA D 1 80 ? -42.917 69.328 88.740 1.00 40.51 80 ALA D N 1
ATOM 6174 C CA . ALA D 1 80 ? -41.721 69.011 87.973 1.00 41.26 80 ALA D CA 1
ATOM 6175 C C . ALA D 1 80 ? -40.495 69.150 88.828 1.00 40.43 80 ALA D C 1
ATOM 6176 O O . ALA D 1 80 ? -39.603 68.302 88.800 1.00 38.65 80 ALA D O 1
ATOM 6178 N N . ASP D 1 81 ? -40.451 70.223 89.601 1.00 42.38 81 ASP D N 1
ATOM 6179 C CA . ASP D 1 81 ? -39.357 70.454 90.559 1.00 41.88 81 ASP D CA 1
ATOM 6180 C C . ASP D 1 81 ? -39.277 69.274 91.548 1.00 39.08 81 ASP D C 1
ATOM 6181 O O . ASP D 1 81 ? -38.202 68.770 91.837 1.00 35.44 81 ASP D O 1
ATOM 6186 N N . ARG D 1 82 ? -40.417 68.806 92.032 1.00 38.95 82 ARG D N 1
ATOM 6187 C CA . ARG D 1 82 ? -40.416 67.688 92.981 1.00 44.61 82 ARG D CA 1
ATOM 6188 C C . ARG D 1 82 ? -39.772 66.447 92.370 1.00 40.32 82 ARG D C 1
ATOM 6189 O O . ARG D 1 82 ? -38.959 65.774 92.987 1.00 38.18 82 ARG D O 1
ATOM 6197 N N . PHE D 1 83 ? -40.139 66.145 91.143 1.00 37.10 83 PHE D N 1
ATOM 6198 C CA . PHE D 1 83 ? -39.596 64.969 90.478 1.00 36.56 83 PHE D CA 1
ATOM 6199 C C . PHE D 1 83 ? -38.085 65.044 90.320 1.00 35.44 83 PHE D C 1
ATOM 6200 O O . PHE D 1 83 ? -37.352 64.106 90.640 1.00 36.72 83 PHE D O 1
ATOM 6208 N N . ILE D 1 84 ? -37.630 66.176 89.829 1.00 35.94 84 ILE D N 1
ATOM 6209 C CA . ILE D 1 84 ? -36.212 66.417 89.632 1.00 39.00 84 ILE D CA 1
ATOM 6210 C C . ILE D 1 84 ? -35.464 66.248 90.946 1.00 36.19 84 ILE D C 1
ATOM 6211 O O . ILE D 1 84 ? -34.435 65.569 91.003 1.00 36.94 84 ILE D O 1
ATOM 6216 N N . ARG D 1 85 ? -35.974 66.858 92.006 1.00 33.40 85 ARG D N 1
ATOM 6217 C CA . ARG D 1 85 ? -35.315 66.722 93.300 1.00 32.11 85 ARG D CA 1
ATOM 6218 C C . ARG D 1 85 ? -35.315 65.296 93.773 1.00 30.08 85 ARG D C 1
ATOM 6219 O O . ARG D 1 85 ? -34.325 64.831 94.322 1.00 33.33 85 ARG D O 1
ATOM 6227 N N . ALA D 1 86 ? -36.394 64.568 93.522 1.00 31.21 86 ALA D N 1
ATOM 6228 C CA . ALA D 1 86 ? -36.435 63.158 93.913 1.00 32.04 86 ALA D CA 1
ATOM 6229 C C . ALA D 1 86 ? -35.332 62.342 93.271 1.00 32.46 86 ALA D C 1
ATOM 6230 O O . ALA D 1 86 ? -34.736 61.503 93.905 1.00 37.26 86 ALA D O 1
ATOM 6232 N N . VAL D 1 87 ? -35.043 62.595 92.001 1.00 35.15 87 VAL D N 1
ATOM 6233 C CA . VAL D 1 87 ? -33.984 61.850 91.323 1.00 34.71 87 VAL D CA 1
ATOM 6234 C C . VAL D 1 87 ? -32.596 62.348 91.689 1.00 35.50 87 VAL D C 1
ATOM 6235 O O . VAL D 1 87 ? -31.700 61.552 91.985 1.00 35.09 87 VAL D O 1
ATOM 6239 N N . ALA D 1 88 ? -32.410 63.663 91.684 1.00 35.21 88 ALA D N 1
ATOM 6240 C CA . ALA D 1 88 ? -31.134 64.232 92.092 1.00 34.36 88 ALA D CA 1
ATOM 6241 C C . ALA D 1 88 ? -30.757 63.773 93.491 1.00 38.08 88 ALA D C 1
ATOM 6242 O O . ALA D 1 88 ? -29.582 63.546 93.757 1.00 42.90 88 ALA D O 1
ATOM 6244 N N . GLY D 1 89 ? -31.735 63.652 94.392 1.00 37.75 89 GLY D N 1
ATOM 6245 C CA . GLY D 1 89 ? -31.474 63.228 95.785 1.00 37.27 89 GLY D CA 1
ATOM 6246 C C . GLY D 1 89 ? -31.567 61.745 96.066 1.00 35.38 89 GLY D C 1
ATOM 6247 O O . GLY D 1 89 ? -31.388 61.306 97.212 1.00 36.07 89 GLY D O 1
ATOM 6248 N N . ALA D 1 90 ? -31.816 60.935 95.043 1.00 32.09 90 ALA D N 1
ATOM 6249 C CA . ALA D 1 90 ? -31.999 59.507 95.307 1.00 35.59 90 ALA D CA 1
ATOM 6250 C C . ALA D 1 90 ? -30.729 58.867 95.819 1.00 35.73 90 ALA D C 1
ATOM 6251 O O . ALA D 1 90 ? -29.693 58.986 95.216 1.00 34.98 90 ALA D O 1
ATOM 6253 N N . ARG D 1 91 ? -30.836 58.174 96.941 1.00 39.92 91 ARG D N 1
ATOM 6254 C CA . ARG D 1 91 ? -29.710 57.489 97.545 1.00 44.43 91 ARG D CA 1
ATOM 6255 C C . ARG D 1 91 ? -29.364 56.207 96.795 1.00 36.61 91 ARG D C 1
ATOM 6256 O O . ARG D 1 91 ? -28.189 55.811 96.741 1.00 41.07 91 ARG D O 1
ATOM 6264 N N . LYS D 1 92 ? -30.363 55.529 96.260 1.00 31.37 92 LYS D N 1
ATOM 6265 C CA . LYS D 1 92 ? -30.099 54.276 95.552 1.00 30.86 92 LYS D CA 1
ATOM 6266 C C . LYS D 1 92 ? -29.736 54.560 94.108 1.00 29.39 92 LYS D C 1
ATOM 6267 O O . LYS D 1 92 ? -30.054 55.629 93.566 1.00 30.60 92 LYS D O 1
ATOM 6273 N N . PRO D 1 93 ? -29.052 53.618 93.477 1.00 28.60 93 PRO D N 1
ATOM 6274 C CA . PRO D 1 93 ? -28.599 53.815 92.099 1.00 29.66 93 PRO D CA 1
ATOM 6275 C C . PRO D 1 93 ? -29.729 53.885 91.117 1.00 28.39 93 PRO D C 1
ATOM 6276 O O . PRO D 1 93 ? -30.754 53.264 91.328 1.00 29.01 93 PRO D O 1
ATOM 6280 N N . VAL D 1 94 ? -29.501 54.630 90.046 1.00 26.34 94 VAL D N 1
ATOM 6281 C CA . VAL D 1 94 ? -30.468 54.868 89.015 1.00 26.25 94 VAL D CA 1
ATOM 6282 C C . VAL D 1 94 ? -29.792 54.569 87.649 1.00 26.48 94 VAL D C 1
ATOM 6283 O O . VAL D 1 94 ? -28.803 55.172 87.292 1.00 25.66 94 VAL D O 1
ATOM 6287 N N . VAL D 1 95 ? -30.373 53.655 86.900 1.00 26.31 95 VAL D N 1
ATOM 6288 C CA . VAL D 1 95 ? -29.941 53.349 85.564 1.00 26.35 95 VAL D CA 1
ATOM 6289 C C . VAL D 1 95 ? -31.011 53.811 84.587 1.00 25.84 95 VAL D C 1
ATOM 6290 O O . VAL D 1 95 ? -32.179 53.658 84.861 1.00 30.22 95 VAL D O 1
ATOM 6294 N N . ALA D 1 96 ? -30.625 54.394 83.470 1.00 24.50 96 ALA D N 1
ATOM 6295 C CA . ALA D 1 96 ? -31.587 54.805 82.453 1.00 23.82 96 ALA D CA 1
ATOM 6296 C C . ALA D 1 96 ? -31.241 54.194 81.097 1.00 24.71 96 ALA D C 1
ATOM 6297 O O . ALA D 1 96 ? -30.086 54.011 80.781 1.00 26.59 96 ALA D O 1
ATOM 6299 N N . ALA D 1 97 ? -32.259 53.920 80.292 1.00 25.46 97 ALA D N 1
ATOM 6300 C CA . ALA D 1 97 ? -32.077 53.484 78.943 1.00 25.68 97 ALA D CA 1
ATOM 6301 C C . ALA D 1 97 ? -32.851 54.448 78.059 1.00 27.09 97 ALA D C 1
ATOM 6302 O O . ALA D 1 97 ? -34.067 54.535 78.192 1.00 28.14 97 ALA D O 1
ATOM 6304 N N . VAL D 1 98 ? -32.148 55.136 77.166 1.00 26.91 98 VAL D N 1
ATOM 6305 C CA . VAL D 1 98 ? -32.756 56.160 76.371 1.00 27.23 98 VAL D CA 1
ATOM 6306 C C . VAL D 1 98 ? -32.681 55.834 74.912 1.00 27.96 98 VAL D C 1
ATOM 6307 O O . VAL D 1 98 ? -31.847 55.072 74.482 1.00 27.36 98 VAL D O 1
ATOM 6311 N N . ARG D 1 99 ? -33.592 56.430 74.150 1.00 29.01 99 ARG D N 1
ATOM 6312 C CA . ARG D 1 99 ? -33.686 56.228 72.685 1.00 28.24 99 ARG D CA 1
ATOM 6313 C C . ARG D 1 99 ? -34.572 57.309 72.105 1.00 25.61 99 ARG D C 1
ATOM 6314 O O . ARG D 1 99 ? -35.247 57.993 72.835 1.00 26.12 99 ARG D O 1
ATOM 6322 N N . GLY D 1 100 ? -34.534 57.450 70.793 1.00 26.43 100 GLY D N 1
ATOM 6323 C CA . GLY D 1 100 ? -35.284 58.475 70.102 1.00 24.48 100 GLY D CA 1
ATOM 6324 C C . GLY D 1 100 ? -35.117 59.826 70.768 1.00 25.09 100 GLY D C 1
ATOM 6325 O O . GLY D 1 100 ? -34.010 60.278 70.990 1.00 26.56 100 GLY D O 1
ATOM 6326 N N . ALA D 1 101 ? -36.224 60.485 71.051 1.00 24.38 101 ALA D N 1
ATOM 6327 C CA . ALA D 1 101 ? -36.169 61.799 71.645 1.00 26.62 101 ALA D CA 1
ATOM 6328 C C . ALA D 1 101 ? -35.708 61.749 73.112 1.00 25.16 101 ALA D C 1
ATOM 6329 O O . ALA D 1 101 ? -36.247 60.979 73.927 1.00 23.56 101 ALA D O 1
ATOM 6331 N N . ALA D 1 102 ? -34.740 62.604 73.428 1.00 24.21 102 ALA D N 1
ATOM 6332 C CA . ALA D 1 102 ? -34.379 62.884 74.810 1.00 25.52 102 ALA D CA 1
ATOM 6333 C C . ALA D 1 102 ? -34.235 64.391 74.935 1.00 27.34 102 ALA D C 1
ATOM 6334 O O . ALA D 1 102 ? -33.163 64.943 74.784 1.00 27.69 102 ALA D O 1
ATOM 6336 N N . ILE D 1 103 ? -35.357 65.050 75.158 1.00 29.75 103 ILE D N 1
ATOM 6337 C CA . ILE D 1 103 ? -35.433 66.480 74.996 1.00 27.35 103 ILE D CA 1
ATOM 6338 C C . ILE D 1 103 ? -35.807 67.116 76.282 1.00 27.27 103 ILE D C 1
ATOM 6339 O O . ILE D 1 103 ? -36.615 66.599 77.045 1.00 27.63 103 ILE D O 1
ATOM 6344 N N . GLY D 1 104 ? -35.202 68.283 76.518 1.00 30.09 104 GLY D N 1
ATOM 6345 C CA . GLY D 1 104 ? -35.445 69.047 77.708 1.00 26.45 104 GLY D CA 1
ATOM 6346 C C . GLY D 1 104 ? -35.060 68.203 78.885 1.00 29.78 104 GLY D C 1
ATOM 6347 O O . GLY D 1 104 ? -33.903 67.793 79.041 1.00 33.06 104 GLY D O 1
ATOM 6348 N N . ILE D 1 105 ? -36.035 67.955 79.729 1.00 34.81 105 ILE D N 1
ATOM 6349 C CA . ILE D 1 105 ? -35.869 67.112 80.900 1.00 39.00 105 ILE D CA 1
ATOM 6350 C C . ILE D 1 105 ? -35.438 65.681 80.520 1.00 35.36 105 ILE D C 1
ATOM 6351 O O . ILE D 1 105 ? -34.726 65.011 81.265 1.00 33.53 105 ILE D O 1
ATOM 6356 N N . GLY D 1 106 ? -35.811 65.233 79.340 1.00 32.63 106 GLY D N 1
ATOM 6357 C CA . GLY D 1 106 ? -35.300 63.960 78.858 1.00 32.95 106 GLY D CA 1
ATOM 6358 C C . GLY D 1 106 ? -33.780 63.906 78.804 1.00 33.90 106 GLY D C 1
ATOM 6359 O O . GLY D 1 106 ? -33.209 62.848 78.942 1.00 35.14 106 GLY D O 1
ATOM 6360 N N . SER D 1 107 ? -33.125 65.044 78.562 1.00 32.63 107 SER D N 1
ATOM 6361 C CA . SER D 1 107 ? -31.680 65.114 78.598 1.00 30.91 107 SER D CA 1
ATOM 6362 C C . SER D 1 107 ? -31.135 65.540 79.948 1.00 30.59 107 SER D C 1
ATOM 6363 O O . SER D 1 107 ? -30.143 64.975 80.395 1.00 32.43 107 SER D O 1
ATOM 6366 N N . THR D 1 108 ? -31.748 66.535 80.574 1.00 26.82 108 THR D N 1
ATOM 6367 C CA . THR D 1 108 ? -31.147 67.187 81.706 1.00 28.62 108 THR D CA 1
ATOM 6368 C C . THR D 1 108 ? -31.257 66.374 82.970 1.00 30.59 108 THR D C 1
ATOM 6369 O O . THR D 1 108 ? -30.595 66.650 83.968 1.00 32.00 108 THR D O 1
ATOM 6373 N N . LEU D 1 109 ? -32.080 65.353 82.917 1.00 31.41 109 LEU D N 1
ATOM 6374 C CA . LEU D 1 109 ? -32.152 64.356 83.944 1.00 28.42 109 LEU D CA 1
ATOM 6375 C C . LEU D 1 109 ? -30.967 63.409 83.963 1.00 26.52 109 LEU D C 1
ATOM 6376 O O . LEU D 1 109 ? -30.601 62.834 85.005 1.00 27.09 109 LEU D O 1
ATOM 6381 N N . LEU D 1 110 ? -30.352 63.199 82.818 1.00 24.72 110 LEU D N 1
ATOM 6382 C CA . LEU D 1 110 ? -29.356 62.119 82.721 1.00 25.38 110 LEU D CA 1
ATOM 6383 C C . LEU D 1 110 ? -28.096 62.274 83.571 1.00 22.73 110 LEU D C 1
ATOM 6384 O O . LEU D 1 110 ? -27.511 61.278 84.010 1.00 19.98 110 LEU D O 1
ATOM 6389 N N . PRO D 1 111 ? -27.674 63.508 83.815 1.00 22.15 111 PRO D N 1
ATOM 6390 C CA . PRO D 1 111 ? -26.527 63.677 84.696 1.00 24.31 111 PRO D CA 1
ATOM 6391 C C . PRO D 1 111 ? -26.782 63.204 86.140 1.00 27.04 111 PRO D C 1
ATOM 6392 O O . PRO D 1 111 ? -25.827 62.979 86.848 1.00 24.31 111 PRO D O 1
ATOM 6396 N N . HIS D 1 112 ? -28.046 63.056 86.555 1.00 27.22 112 HIS D N 1
ATOM 6397 C CA . HIS D 1 112 ? -28.332 62.518 87.849 1.00 28.50 112 HIS D CA 1
ATOM 6398 C C . HIS D 1 112 ? -28.361 61.038 87.856 1.00 29.34 112 HIS D C 1
ATOM 6399 O O . HIS D 1 112 ? -28.556 60.439 88.887 1.00 33.14 112 HIS D O 1
ATOM 6406 N N . CYS D 1 113 ? -28.234 60.406 86.699 1.00 29.17 113 CYS D N 1
ATOM 6407 C CA . CYS D 1 113 ? -28.248 58.942 86.675 1.00 27.22 113 CYS D CA 1
ATOM 6408 C C . CYS D 1 113 ? -26.885 58.410 86.893 1.00 24.40 113 CYS D C 1
ATOM 6409 O O . CYS D 1 113 ? -25.904 59.084 86.626 1.00 26.34 113 CYS D O 1
ATOM 6412 N N . ASP D 1 114 ? -26.813 57.190 87.401 1.00 23.60 114 ASP D N 1
ATOM 6413 C CA . ASP D 1 114 ? -25.542 56.557 87.672 1.00 26.89 114 ASP D CA 1
ATOM 6414 C C . ASP D 1 114 ? -24.996 55.816 86.442 1.00 25.73 114 ASP D C 1
ATOM 6415 O O . ASP D 1 114 ? -23.799 55.835 86.212 1.00 24.13 114 ASP D O 1
ATOM 6420 N N . LEU D 1 115 ? -25.886 55.189 85.671 1.00 23.85 115 LEU D N 1
ATOM 6421 C CA . LEU D 1 115 ? -25.566 54.602 84.398 1.00 22.63 115 LEU D CA 1
ATOM 6422 C C . LEU D 1 115 ? -26.651 54.894 83.389 1.00 22.27 115 LEU D C 1
ATOM 6423 O O . LEU D 1 115 ? -27.794 54.874 83.729 1.00 23.03 115 LEU D O 1
ATOM 6428 N N . VAL D 1 116 ? -26.260 55.136 82.140 1.00 20.68 116 VAL D N 1
ATOM 6429 C CA . VAL D 1 116 ? -27.144 55.477 81.072 1.00 19.18 116 VAL D CA 1
ATOM 6430 C C . VAL D 1 116 ? -26.687 54.784 79.787 1.00 18.93 116 VAL D C 1
ATOM 6431 O O . VAL D 1 116 ? -25.548 54.934 79.388 1.00 19.26 116 VAL D O 1
ATOM 6435 N N . TYR D 1 117 ? -27.585 54.064 79.134 1.00 20.70 117 TYR D N 1
ATOM 6436 C CA . TYR D 1 117 ? -27.329 53.497 77.832 1.00 21.74 117 TYR D CA 1
ATOM 6437 C C . TYR D 1 117 ? -28.310 54.088 76.868 1.00 22.04 117 TYR D C 1
ATOM 6438 O O . TYR D 1 117 ? -29.418 54.385 77.235 1.00 21.48 117 TYR D O 1
ATOM 6447 N N . ALA D 1 118 ? -27.875 54.283 75.633 1.00 23.11 118 ALA D N 1
ATOM 6448 C CA . ALA D 1 118 ? -28.659 54.936 74.596 1.00 22.19 118 ALA D CA 1
ATOM 6449 C C . ALA D 1 118 ? -28.650 54.141 73.309 1.00 23.30 118 ALA D C 1
ATOM 6450 O O . ALA D 1 118 ? -27.671 53.511 72.972 1.00 24.99 118 ALA D O 1
ATOM 6452 N N . ALA D 1 119 ? -29.746 54.201 72.574 1.00 24.27 119 ALA D N 1
ATOM 6453 C CA . ALA D 1 119 ? -29.842 53.540 71.289 1.00 24.25 119 ALA D CA 1
ATOM 6454 C C . ALA D 1 119 ? -29.201 54.415 70.231 1.00 26.51 119 ALA D C 1
ATOM 6455 O O . ALA D 1 119 ? -29.131 55.627 70.402 1.00 25.89 119 ALA D O 1
ATOM 6457 N N . PRO D 1 120 ? -28.772 53.816 69.131 1.00 25.78 120 PRO D N 1
ATOM 6458 C CA . PRO D 1 120 ? -28.145 54.494 68.018 1.00 28.27 120 PRO D CA 1
ATOM 6459 C C . PRO D 1 120 ? -28.869 55.750 67.503 1.00 28.69 120 PRO D C 1
ATOM 6460 O O . PRO D 1 120 ? -28.226 56.769 67.265 1.00 32.29 120 PRO D O 1
ATOM 6464 N N . GLY D 1 121 ? -30.170 55.749 67.369 1.00 26.13 121 GLY D N 1
ATOM 6465 C CA . GLY D 1 121 ? -30.778 57.002 66.890 1.00 26.45 121 GLY D CA 1
ATOM 6466 C C . GLY D 1 121 ? -31.051 58.120 67.901 1.00 26.49 121 GLY D C 1
ATOM 6467 O O . GLY D 1 121 ? -31.786 59.042 67.622 1.00 27.88 121 GLY D O 1
ATOM 6468 N N . THR D 1 122 ? -30.527 58.051 69.111 1.00 24.58 122 THR D N 1
ATOM 6469 C CA . THR D 1 122 ? -30.978 58.984 70.134 1.00 22.96 122 THR D CA 1
ATOM 6470 C C . THR D 1 122 ? -30.588 60.428 69.804 1.00 22.18 122 THR D C 1
ATOM 6471 O O . THR D 1 122 ? -29.484 60.702 69.347 1.00 20.95 122 THR D O 1
ATOM 6475 N N . ARG D 1 123 ? -31.507 61.336 70.069 1.00 23.29 123 ARG D N 1
ATOM 6476 C CA . ARG D 1 123 ? -31.317 62.743 69.790 1.00 26.10 123 ARG D CA 1
ATOM 6477 C C . ARG D 1 123 ? -31.501 63.539 71.075 1.00 25.33 123 ARG D C 1
ATOM 6478 O O . ARG D 1 123 ? -32.560 63.513 71.681 1.00 26.72 123 ARG D O 1
ATOM 6486 N N . PHE D 1 124 ? -30.435 64.207 71.504 1.00 23.64 124 PHE D N 1
ATOM 6487 C CA . PHE D 1 124 ? -30.430 64.913 72.755 1.00 23.02 124 PHE D CA 1
ATOM 6488 C C . PHE D 1 124 ? -30.606 66.373 72.442 1.00 24.32 124 PHE D C 1
ATOM 6489 O O . PHE D 1 124 ? -30.093 66.852 71.441 1.00 24.41 124 PHE D O 1
ATOM 6497 N N . HIS D 1 125 ? -31.344 67.093 73.278 1.00 25.63 125 HIS D N 1
ATOM 6498 C CA . HIS D 1 125 ? -31.611 68.494 72.961 1.00 27.35 125 HIS D CA 1
ATOM 6499 C C . HIS D 1 125 ? -32.054 69.254 74.163 1.00 28.09 125 HIS D C 1
ATOM 6500 O O . HIS D 1 125 ? -32.890 68.782 74.924 1.00 28.42 125 HIS D O 1
ATOM 6515 N N . PRO D 1 127 ? -33.361 72.862 74.330 1.00 28.88 127 PRO D N 1
ATOM 6516 C CA . PRO D 1 127 ? -33.697 74.033 73.539 1.00 31.17 127 PRO D CA 1
ATOM 6517 C C . PRO D 1 127 ? -34.291 75.214 74.336 1.00 30.61 127 PRO D C 1
ATOM 6518 O O . PRO D 1 127 ? -34.946 76.053 73.752 1.00 34.27 127 PRO D O 1
ATOM 6522 N N . PHE D 1 128 ? -34.011 75.288 75.631 1.00 27.91 128 PHE D N 1
ATOM 6523 C CA . PHE D 1 128 ? -34.468 76.365 76.501 1.00 29.21 128 PHE D CA 1
ATOM 6524 C C . PHE D 1 128 ? -34.304 77.744 75.901 1.00 27.28 128 PHE D C 1
ATOM 6525 O O . PHE D 1 128 ? -35.246 78.502 75.858 1.00 25.66 128 PHE D O 1
ATOM 6533 N N . ILE D 1 129 ? -33.114 78.056 75.406 1.00 27.91 129 ILE D N 1
ATOM 6534 C CA . ILE D 1 129 ? -32.883 79.371 74.822 1.00 27.24 129 ILE D CA 1
ATOM 6535 C C . ILE D 1 129 ? -33.850 79.710 73.700 1.00 28.97 129 ILE D C 1
ATOM 6536 O O . ILE D 1 129 ? -34.273 80.859 73.570 1.00 29.85 129 ILE D O 1
ATOM 6541 N N . ASN D 1 130 ? -34.216 78.721 72.896 1.00 30.68 130 ASN D N 1
ATOM 6542 C CA . ASN D 1 130 ? -35.151 78.973 71.812 1.00 30.23 130 ASN D CA 1
ATOM 6543 C C . ASN D 1 130 ? -36.572 79.150 72.270 1.00 31.57 130 ASN D C 1
ATOM 6544 O O . ASN D 1 130 ? -37.410 79.547 71.481 1.00 31.36 130 ASN D O 1
ATOM 6549 N N . LEU D 1 131 ? -36.861 78.843 73.519 1.00 33.13 131 LEU D N 1
ATOM 6550 C CA . LEU D 1 131 ? -38.162 79.133 74.072 1.00 34.75 131 LEU D CA 1
ATOM 6551 C C . LEU D 1 131 ? -38.155 80.356 74.963 1.00 31.71 131 LEU D C 1
ATOM 6552 O O . LEU D 1 131 ? -39.096 80.576 75.666 1.00 32.57 131 LEU D O 1
ATOM 6557 N N . GLY D 1 132 ? -37.083 81.123 74.979 1.00 33.91 132 GLY D N 1
ATOM 6558 C CA . GLY D 1 132 ? -36.977 82.258 75.893 1.00 31.74 132 GLY D CA 1
ATOM 6559 C C . GLY D 1 132 ? -36.903 81.878 77.364 1.00 32.70 132 GLY D C 1
ATOM 6560 O O . GLY D 1 132 ? -37.247 82.669 78.246 1.00 37.62 132 GLY D O 1
ATOM 6561 N N . ILE D 1 133 ? -36.395 80.699 77.665 1.00 32.90 133 ILE D N 1
ATOM 6562 C CA . ILE D 1 133 ? -36.216 80.319 79.051 1.00 34.28 133 ILE D CA 1
ATOM 6563 C C . ILE D 1 133 ? -34.801 79.814 79.341 1.00 33.91 133 ILE D C 1
ATOM 6564 O O . ILE D 1 133 ? -33.977 79.717 78.452 1.00 34.17 133 ILE D O 1
ATOM 6569 N N . VAL D 1 134 ? -34.539 79.491 80.605 1.00 35.70 134 VAL D N 1
ATOM 6570 C CA . VAL D 1 134 ? -33.241 78.990 81.022 1.00 37.55 134 VAL D CA 1
ATOM 6571 C C . VAL D 1 134 ? -33.277 77.510 81.356 1.00 40.23 134 VAL D C 1
ATOM 6572 O O . VAL D 1 134 ? -34.349 76.928 81.565 1.00 37.33 134 VAL D O 1
ATOM 6576 N N . PRO D 1 135 ? -32.095 76.878 81.376 1.00 41.97 135 PRO D N 1
ATOM 6577 C CA . PRO D 1 135 ? -32.029 75.464 81.667 1.00 43.68 135 PRO D CA 1
ATOM 6578 C C . PRO D 1 135 ? -32.317 75.167 83.111 1.00 44.98 135 PRO D C 1
ATOM 6579 O O . PRO D 1 135 ? -32.050 75.958 83.996 1.00 52.77 135 PRO D O 1
ATOM 6583 N N . GLU D 1 136 ? -32.788 73.963 83.306 1.00 48.62 136 GLU D N 1
ATOM 6584 C CA . GLU D 1 136 ? -33.336 73.485 84.525 1.00 48.41 136 GLU D CA 1
ATOM 6585 C C . GLU D 1 136 ? -32.527 72.246 84.906 1.00 41.31 136 GLU D C 1
ATOM 6586 O O . GLU D 1 136 ? -31.600 71.802 84.205 1.00 39.47 136 GLU D O 1
ATOM 6592 N N . ALA D 1 137 ? -32.945 71.648 86.005 1.00 38.67 137 ALA D N 1
ATOM 6593 C CA . ALA D 1 137 ? -32.440 70.359 86.489 1.00 36.52 137 ALA D CA 1
ATOM 6594 C C . ALA D 1 137 ? -30.934 70.345 86.736 1.00 31.81 137 ALA D C 1
ATOM 6595 O O . ALA D 1 137 ? -30.341 69.281 86.783 1.00 29.64 137 ALA D O 1
ATOM 6597 N N . GLY D 1 138 ? -30.358 71.529 86.957 1.00 30.22 138 GLY D N 1
ATOM 6598 C CA . GLY D 1 138 ? -28.946 71.676 87.256 1.00 30.47 138 GLY D CA 1
ATOM 6599 C C . GLY D 1 138 ? -28.021 71.613 86.033 1.00 29.45 138 GLY D C 1
ATOM 6600 O O . GLY D 1 138 ? -26.818 71.572 86.195 1.00 29.35 138 GLY D O 1
ATOM 6601 N N . SER D 1 139 ? -28.594 71.624 84.832 1.00 26.93 139 SER D N 1
ATOM 6602 C CA . SER D 1 139 ? -27.821 71.481 83.645 1.00 26.89 139 SER D CA 1
ATOM 6603 C C . SER D 1 139 ? -26.848 72.628 83.417 1.00 27.00 139 SER D C 1
ATOM 6604 O O . SER D 1 139 ? -25.792 72.422 82.835 1.00 28.84 139 SER D O 1
ATOM 6607 N N . SER D 1 140 ? -27.174 73.821 83.904 1.00 26.18 140 SER D N 1
ATOM 6608 C CA . SER D 1 140 ? -26.222 74.941 83.870 1.00 25.72 140 SER D CA 1
ATOM 6609 C C . SER D 1 140 ? -24.909 74.605 84.565 1.00 23.50 140 SER D C 1
ATOM 6610 O O . SER D 1 140 ? -23.921 75.281 84.367 1.00 22.47 140 SER D O 1
ATOM 6613 N N . GLN D 1 141 ? -24.939 73.644 85.457 1.00 21.80 141 GLN D N 1
ATOM 6614 C CA . GLN D 1 141 ? -23.748 73.240 86.157 1.00 23.95 141 GLN D CA 1
ATOM 6615 C C . GLN D 1 141 ? -23.218 71.896 85.597 1.00 25.87 141 GLN D C 1
ATOM 6616 O O . GLN D 1 141 ? -22.020 71.714 85.406 1.00 27.20 141 GLN D O 1
ATOM 6622 N N . THR D 1 142 ? -24.102 70.933 85.371 1.00 25.85 142 THR D N 1
ATOM 6623 C CA . THR D 1 142 ? -23.651 69.611 85.013 1.00 27.12 142 THR D CA 1
ATOM 6624 C C . THR D 1 142 ? -23.091 69.586 83.600 1.00 26.83 142 THR D C 1
ATOM 6625 O O . THR D 1 142 ? -22.073 68.958 83.367 1.00 28.18 142 THR D O 1
ATOM 6637 N N . PRO D 1 144 ? -21.612 72.096 81.654 1.00 28.06 144 PRO D N 1
ATOM 6638 C CA . PRO D 1 144 ? -20.258 72.611 81.568 1.00 27.15 144 PRO D CA 1
ATOM 6639 C C . PRO D 1 144 ? -19.249 71.731 82.283 1.00 27.05 144 PRO D C 1
ATOM 6640 O O . PRO D 1 144 ? -18.124 71.568 81.797 1.00 25.06 144 PRO D O 1
ATOM 6644 N N . ALA D 1 145 ? -19.630 71.145 83.422 1.00 25.98 145 ALA D N 1
ATOM 6645 C CA . ALA D 1 145 ? -18.696 70.279 84.139 1.00 25.06 145 ALA D CA 1
ATOM 6646 C C . ALA D 1 145 ? -18.323 69.065 83.258 1.00 28.92 145 ALA D C 1
ATOM 6647 O O . ALA D 1 145 ? -17.168 68.660 83.246 1.00 31.11 145 ALA D O 1
ATOM 6649 N N . LEU D 1 146 ? -19.282 68.497 82.529 1.00 24.82 146 LEU D N 1
ATOM 6650 C CA . LEU D 1 146 ? -18.995 67.307 81.772 1.00 24.65 146 LEU D CA 1
ATOM 6651 C C . LEU D 1 146 ? -18.295 67.594 80.448 1.00 27.06 146 LEU D C 1
ATOM 6652 O O . LEU D 1 146 ? -17.338 66.903 80.073 1.00 25.64 146 LEU D O 1
ATOM 6657 N N . ALA D 1 147 ? -18.761 68.617 79.755 1.00 24.03 147 ALA D N 1
ATOM 6658 C CA . ALA D 1 147 ? -18.352 68.841 78.385 1.00 23.59 147 ALA D CA 1
ATOM 6659 C C . ALA D 1 147 ? -17.355 69.963 78.229 1.00 24.12 147 ALA D C 1
ATOM 6660 O O . ALA D 1 147 ? -16.786 70.167 77.142 1.00 23.33 147 ALA D O 1
ATOM 6662 N N . GLY D 1 148 ? -17.166 70.730 79.304 1.00 23.31 148 GLY D N 1
ATOM 6663 C CA . GLY D 1 148 ? -16.450 71.985 79.184 1.00 22.65 148 GLY D CA 1
ATOM 6664 C C . GLY D 1 148 ? -17.373 73.076 78.666 1.00 22.20 148 GLY D C 1
ATOM 6665 O O . GLY D 1 148 ? -18.390 72.807 78.036 1.00 21.89 148 GLY D O 1
ATOM 6666 N N . HIS D 1 149 ? -16.996 74.319 78.915 1.00 21.47 149 HIS D N 1
ATOM 6667 C CA . HIS D 1 149 ? -17.901 75.407 78.707 1.00 23.33 149 HIS D CA 1
ATOM 6668 C C . HIS D 1 149 ? -18.268 75.572 77.250 1.00 26.13 149 HIS D C 1
ATOM 6669 O O . HIS D 1 149 ? -19.413 75.905 76.928 1.00 26.70 149 HIS D O 1
ATOM 6676 N N . ARG D 1 150 ? -17.327 75.330 76.347 1.00 26.29 150 ARG D N 1
ATOM 6677 C CA . ARG D 1 150 ? -17.591 75.612 74.939 1.00 28.23 150 ARG D CA 1
ATOM 6678 C C . ARG D 1 150 ? -18.478 74.628 74.274 1.00 28.77 150 ARG D C 1
ATOM 6679 O O . ARG D 1 150 ? -19.355 75.016 73.523 1.00 24.95 150 ARG D O 1
ATOM 6687 N N . ARG D 1 151 ? -18.297 73.352 74.594 1.00 30.29 151 ARG D N 1
ATOM 6688 C CA . ARG D 1 151 ? -19.146 72.356 74.014 1.00 29.37 151 ARG D CA 1
ATOM 6689 C C . ARG D 1 151 ? -20.523 72.446 74.678 1.00 27.25 151 ARG D C 1
ATOM 6690 O O . ARG D 1 151 ? -21.543 72.290 74.002 1.00 30.76 151 ARG D O 1
ATOM 6698 N N . ALA D 1 152 ? -20.582 72.781 75.959 1.00 23.83 152 ALA D N 1
ATOM 6699 C CA . ALA D 1 152 ? -21.868 73.048 76.622 1.00 22.44 152 ALA D CA 1
ATOM 6700 C C . ALA D 1 152 ? -22.569 74.284 76.090 1.00 22.38 152 ALA D C 1
ATOM 6701 O O . ALA D 1 152 ? -23.779 74.320 76.075 1.00 19.32 152 ALA D O 1
ATOM 6703 N N . ALA D 1 153 ? -21.826 75.295 75.659 1.00 23.37 153 ALA D N 1
ATOM 6704 C CA . ALA D 1 153 ? -22.459 76.466 75.014 1.00 23.78 153 ALA D CA 1
ATOM 6705 C C . ALA D 1 153 ? -23.135 76.102 73.708 1.00 24.04 153 ALA D C 1
ATOM 6706 O O . ALA D 1 153 ? -24.143 76.694 73.395 1.00 25.33 153 ALA D O 1
ATOM 6708 N N . GLU D 1 154 ? -22.644 75.117 72.946 1.00 27.31 154 GLU D N 1
ATOM 6709 C CA . GLU D 1 154 ? -23.407 74.638 71.765 1.00 28.71 154 GLU D CA 1
ATOM 6710 C C . GLU D 1 154 ? -24.780 74.112 72.186 1.00 28.52 154 GLU D C 1
ATOM 6711 O O . GLU D 1 154 ? -25.785 74.324 71.506 1.00 30.56 154 GLU D O 1
ATOM 6725 N N . LEU D 1 156 ? -26.518 74.736 75.198 1.00 26.30 156 LEU D N 1
ATOM 6726 C CA . LEU D 1 156 ? -27.338 75.619 75.981 1.00 26.67 156 LEU D CA 1
ATOM 6727 C C . LEU D 1 156 ? -27.501 77.036 75.433 1.00 24.49 156 LEU D C 1
ATOM 6728 O O . LEU D 1 156 ? -28.526 77.656 75.636 1.00 24.79 156 LEU D O 1
ATOM 6741 N N . LEU D 1 158 ? -26.373 78.099 71.982 1.00 25.68 158 LEU D N 1
ATOM 6742 C CA . LEU D 1 158 ? -26.864 77.929 70.629 1.00 26.45 158 LEU D CA 1
ATOM 6743 C C . LEU D 1 158 ? -28.105 77.079 70.595 1.00 27.34 158 LEU D C 1
ATOM 6744 O O . LEU D 1 158 ? -28.857 77.142 69.634 1.00 34.19 158 LEU D O 1
ATOM 6749 N N . GLY D 1 159 ? -28.341 76.279 71.623 1.00 26.89 159 GLY D N 1
ATOM 6750 C CA . GLY D 1 159 ? -29.572 75.472 71.678 1.00 27.05 159 GLY D CA 1
ATOM 6751 C C . GLY D 1 159 ? -29.611 74.411 70.621 1.00 26.12 159 GLY D C 1
ATOM 6752 O O . GLY D 1 159 ? -30.653 74.079 70.120 1.00 29.78 159 GLY D O 1
ATOM 6753 N N . GLU D 1 160 ? -28.468 73.846 70.301 1.00 27.30 160 GLU D N 1
ATOM 6754 C CA . GLU D 1 160 ? -28.382 72.841 69.255 1.00 26.25 160 GLU D CA 1
ATOM 6755 C C . GLU D 1 160 ? -28.481 71.408 69.771 1.00 22.66 160 GLU D C 1
ATOM 6756 O O . GLU D 1 160 ? -27.905 71.052 70.773 1.00 22.89 160 GLU D O 1
ATOM 6762 N N . PRO D 1 161 ? -29.189 70.566 69.059 1.00 23.01 161 PRO D N 1
ATOM 6763 C CA . PRO D 1 161 ? -29.285 69.178 69.426 1.00 22.54 161 PRO D CA 1
ATOM 6764 C C . PRO D 1 161 ? -27.999 68.469 69.144 1.00 21.97 161 PRO D C 1
ATOM 6765 O O . PRO D 1 161 ? -27.206 68.935 68.355 1.00 22.95 161 PRO D O 1
ATOM 6769 N N . PHE D 1 162 ? -27.764 67.362 69.823 1.00 20.79 162 PHE D N 1
ATOM 6770 C CA . PHE D 1 162 ? -26.580 66.608 69.594 1.00 20.11 162 PHE D CA 1
ATOM 6771 C C . PHE D 1 162 ? -26.911 65.123 69.731 1.00 21.59 162 PHE D C 1
ATOM 6772 O O . PHE D 1 162 ? -28.028 64.774 70.112 1.00 19.20 162 PHE D O 1
ATOM 6780 N N . GLY D 1 163 ? -25.932 64.288 69.352 1.00 21.16 163 GLY D N 1
ATOM 6781 C CA . GLY D 1 163 ? -26.109 62.893 69.165 1.00 19.55 163 GLY D CA 1
ATOM 6782 C C . GLY D 1 163 ? -25.259 62.084 70.089 1.00 20.37 163 GLY D C 1
ATOM 6783 O O . GLY D 1 163 ? -24.601 62.620 70.978 1.00 21.11 163 GLY D O 1
ATOM 6784 N N . VAL D 1 164 ? -25.258 60.777 69.849 1.00 21.09 164 VAL D N 1
ATOM 6785 C CA . VAL D 1 164 ? -24.600 59.824 70.707 1.00 22.60 164 VAL D CA 1
ATOM 6786 C C . VAL D 1 164 ? -23.075 59.955 70.703 1.00 23.17 164 VAL D C 1
ATOM 6787 O O . VAL D 1 164 ? -22.411 59.627 71.695 1.00 24.51 164 VAL D O 1
ATOM 6791 N N . ASP D 1 165 ? -22.526 60.434 69.604 1.00 24.18 165 ASP D N 1
ATOM 6792 C CA . ASP D 1 165 ? -21.096 60.711 69.558 1.00 23.76 165 ASP D CA 1
ATOM 6793 C C . ASP D 1 165 ? -20.708 61.686 70.666 1.00 22.51 165 ASP D C 1
ATOM 6794 O O . ASP D 1 165 ? -19.826 61.396 71.491 1.00 24.19 165 ASP D O 1
ATOM 6799 N N . THR D 1 166 ? -21.370 62.826 70.713 1.00 19.76 166 THR D N 1
ATOM 6800 C CA . THR D 1 166 ? -21.052 63.815 71.703 1.00 21.18 166 THR D CA 1
ATOM 6801 C C . THR D 1 166 ? -21.435 63.315 73.093 1.00 20.44 166 THR D C 1
ATOM 6802 O O . THR D 1 166 ? -20.681 63.466 74.049 1.00 20.95 166 THR D O 1
ATOM 6806 N N . ALA D 1 167 ? -22.579 62.688 73.203 1.00 21.98 167 ALA D N 1
ATOM 6807 C CA . ALA D 1 167 ? -23.049 62.266 74.507 1.00 23.65 167 ALA D CA 1
ATOM 6808 C C . ALA D 1 167 ? -22.100 61.310 75.156 1.00 22.43 167 ALA D C 1
ATOM 6809 O O . ALA D 1 167 ? -21.843 61.414 76.361 1.00 22.92 167 ALA D O 1
ATOM 6811 N N . GLU D 1 168 ? -21.584 60.354 74.386 1.00 22.09 168 GLU D N 1
ATOM 6812 C CA . GLU D 1 168 ? -20.599 59.468 74.959 1.00 23.42 168 GLU D CA 1
ATOM 6813 C C . GLU D 1 168 ? -19.280 60.187 75.199 1.00 23.30 168 GLU D C 1
ATOM 6814 O O . GLU D 1 168 ? -18.669 60.017 76.246 1.00 21.56 168 GLU D O 1
ATOM 6820 N N . ALA D 1 169 ? -18.851 61.054 74.288 1.00 21.36 169 ALA D N 1
ATOM 6821 C CA . ALA D 1 169 ? -17.563 61.723 74.482 1.00 21.24 169 ALA D CA 1
ATOM 6822 C C . ALA D 1 169 ? -17.555 62.598 75.741 1.00 23.86 169 ALA D C 1
ATOM 6823 O O . ALA D 1 169 ? -16.601 62.596 76.455 1.00 26.07 169 ALA D O 1
ATOM 6825 N N . VAL D 1 170 ? -18.630 63.284 76.068 1.00 23.15 170 VAL D N 1
ATOM 6826 C CA . VAL D 1 170 ? -18.586 64.078 77.259 1.00 23.20 170 VAL D CA 1
ATOM 6827 C C . VAL D 1 170 ? -19.063 63.363 78.521 1.00 25.47 170 VAL D C 1
ATOM 6828 O O . VAL D 1 170 ? -19.162 63.982 79.581 1.00 26.69 170 VAL D O 1
ATOM 6832 N N . GLY D 1 171 ? -19.378 62.086 78.440 1.00 25.44 171 GLY D N 1
ATOM 6833 C CA . GLY D 1 171 ? -19.689 61.322 79.663 1.00 26.54 171 GLY D CA 1
ATOM 6834 C C . GLY D 1 171 ? -21.126 61.450 80.140 1.00 26.48 171 GLY D C 1
ATOM 6835 O O . GLY D 1 171 ? -21.454 61.132 81.305 1.00 24.97 171 GLY D O 1
ATOM 6836 N N . LEU D 1 172 ? -22.006 61.853 79.222 1.00 23.84 172 LEU D N 1
ATOM 6837 C CA . LEU D 1 172 ? -23.401 61.875 79.504 1.00 23.17 172 LEU D CA 1
ATOM 6838 C C . LEU D 1 172 ? -23.988 60.471 79.503 1.00 25.14 172 LEU D C 1
ATOM 6839 O O . LEU D 1 172 ? -24.962 60.210 80.209 1.00 26.63 172 LEU D O 1
ATOM 6844 N N . ILE D 1 173 ? -23.417 59.562 78.718 1.00 22.92 173 ILE D N 1
ATOM 6845 C CA . ILE D 1 173 ? -23.913 58.187 78.675 1.00 22.50 173 ILE D CA 1
ATOM 6846 C C . ILE D 1 173 ? -22.738 57.265 78.721 1.00 22.66 173 ILE D C 1
ATOM 6847 O O . ILE D 1 173 ? -21.628 57.670 78.342 1.00 22.64 173 ILE D O 1
ATOM 6852 N N . ASN D 1 174 ? -22.988 56.020 79.090 1.00 20.76 174 ASN D N 1
ATOM 6853 C CA . ASN D 1 174 ? -21.932 55.056 79.179 1.00 21.58 174 ASN D CA 1
ATOM 6854 C C . ASN D 1 174 ? -21.655 54.467 77.800 1.00 23.65 174 ASN D C 1
ATOM 6855 O O . ASN D 1 174 ? -20.559 53.986 77.543 1.00 27.60 174 ASN D O 1
ATOM 6860 N N . GLY D 1 175 ? -22.664 54.354 76.951 1.00 24.85 175 GLY D N 1
ATOM 6861 C CA . GLY D 1 175 ? -22.476 53.589 75.732 1.00 22.87 175 GLY D CA 1
ATOM 6862 C C . GLY D 1 175 ? -23.698 53.499 74.885 1.00 24.86 175 GLY D C 1
ATOM 6863 O O . GLY D 1 175 ? -24.802 53.835 75.319 1.00 23.77 175 GLY D O 1
ATOM 6864 N N . VAL D 1 176 ? -23.488 53.034 73.654 1.00 25.62 176 VAL D N 1
ATOM 6865 C CA . VAL D 1 176 ? -24.549 52.946 72.666 1.00 25.83 176 VAL D CA 1
ATOM 6866 C C . VAL D 1 176 ? -24.866 51.503 72.450 1.00 24.99 176 VAL D C 1
ATOM 6867 O O . VAL D 1 176 ? -23.982 50.713 72.332 1.00 29.12 176 VAL D O 1
ATOM 6871 N N . VAL D 1 177 ? -26.127 51.157 72.473 1.00 26.95 177 VAL D N 1
ATOM 6872 C CA . VAL D 1 177 ? -26.569 49.770 72.396 1.00 28.83 177 VAL D CA 1
ATOM 6873 C C . VAL D 1 177 ? -27.737 49.701 71.428 1.00 26.36 177 VAL D C 1
ATOM 6874 O O . VAL D 1 177 ? -28.666 50.481 71.551 1.00 28.55 177 VAL D O 1
ATOM 6878 N N . PRO D 1 178 ? -27.690 48.794 70.464 1.00 27.55 178 PRO D N 1
ATOM 6879 C CA . PRO D 1 178 ? -28.773 48.587 69.485 1.00 26.34 178 PRO D CA 1
ATOM 6880 C C . PRO D 1 178 ? -30.136 48.485 70.203 1.00 27.64 178 PRO D C 1
ATOM 6881 O O . PRO D 1 178 ? -30.253 47.817 71.227 1.00 26.53 178 PRO D O 1
ATOM 6885 N N . GLY D 1 179 ? -31.151 49.147 69.671 1.00 27.45 179 GLY D N 1
ATOM 6886 C CA . GLY D 1 179 ? -32.456 49.218 70.308 1.00 27.23 179 GLY D CA 1
ATOM 6887 C C . GLY D 1 179 ? -33.052 47.885 70.745 1.00 29.00 179 GLY D C 1
ATOM 6888 O O . GLY D 1 179 ? -33.605 47.792 71.815 1.00 28.09 179 GLY D O 1
ATOM 6889 N N . GLU D 1 180 ? -32.885 46.839 69.963 1.00 32.31 180 GLU D N 1
ATOM 6890 C CA . GLU D 1 180 ? -33.443 45.553 70.326 1.00 35.95 180 GLU D CA 1
ATOM 6891 C C . GLU D 1 180 ? -32.797 44.956 71.575 1.00 36.77 180 GLU D C 1
ATOM 6892 O O . GLU D 1 180 ? -33.416 44.149 72.214 1.00 32.96 180 GLU D O 1
ATOM 6898 N N . ASP D 1 181 ? -31.580 45.372 71.944 1.00 33.93 181 ASP D N 1
ATOM 6899 C CA . ASP D 1 181 ? -30.909 44.894 73.160 1.00 31.55 181 ASP D CA 1
ATOM 6900 C C . ASP D 1 181 ? -30.795 45.936 74.276 1.00 27.88 181 ASP D C 1
ATOM 6901 O O . ASP D 1 181 ? -30.207 45.677 75.308 1.00 27.73 181 ASP D O 1
ATOM 6906 N N . LEU D 1 182 ? -31.372 47.106 74.068 1.00 25.95 182 LEU D N 1
ATOM 6907 C CA . LEU D 1 182 ? -31.136 48.225 74.935 1.00 25.00 182 LEU D CA 1
ATOM 6908 C C . LEU D 1 182 ? -31.680 47.957 76.355 1.00 26.54 182 LEU D C 1
ATOM 6909 O O . LEU D 1 182 ? -30.956 48.070 77.328 1.00 26.24 182 LEU D O 1
ATOM 6914 N N . GLU D 1 183 ? -32.927 47.547 76.448 1.00 29.09 183 GLU D N 1
ATOM 6915 C CA . GLU D 1 183 ? -33.559 47.339 77.724 1.00 30.17 183 GLU D CA 1
ATOM 6916 C C . GLU D 1 183 ? -32.923 46.191 78.443 1.00 29.36 183 GLU D C 1
ATOM 6917 O O . GLU D 1 183 ? -32.735 46.232 79.677 1.00 27.55 183 GLU D O 1
ATOM 6923 N N . GLU D 1 184 ? -32.571 45.156 77.698 1.00 31.82 184 GLU D N 1
ATOM 6924 C CA . GLU D 1 184 ? -31.954 43.985 78.303 1.00 32.76 184 GLU D CA 1
ATOM 6925 C C . GLU D 1 184 ? -30.623 44.334 78.914 1.00 30.37 184 GLU D C 1
ATOM 6926 O O . GLU D 1 184 ? -30.271 43.889 80.013 1.00 30.01 184 GLU D O 1
ATOM 6932 N N . THR D 1 185 ? -29.866 45.138 78.183 1.00 26.76 185 THR D N 1
ATOM 6933 C CA . THR D 1 185 ? -28.542 45.528 78.624 1.00 24.61 185 THR D CA 1
ATOM 6934 C C . THR D 1 185 ? -28.630 46.460 79.814 1.00 21.56 185 THR D C 1
ATOM 6935 O O . THR D 1 185 ? -27.878 46.336 80.744 1.00 23.79 185 THR D O 1
ATOM 6939 N N . ALA D 1 186 ? -29.542 47.409 79.769 1.00 22.40 186 ALA D N 1
ATOM 6940 C CA . ALA D 1 186 ? -29.722 48.289 80.897 1.00 25.63 186 ALA D CA 1
ATOM 6941 C C . ALA D 1 186 ? -30.180 47.499 82.128 1.00 25.39 186 ALA D C 1
ATOM 6942 O O . ALA D 1 186 ? -29.746 47.763 83.240 1.00 24.82 186 ALA D O 1
ATOM 6952 N N . ALA D 1 188 ? -29.499 44.374 82.685 1.00 23.07 188 ALA D N 1
ATOM 6953 C CA . ALA D 1 188 ? -28.371 43.569 83.178 1.00 24.81 188 ALA D CA 1
ATOM 6954 C C . ALA D 1 188 ? -27.481 44.404 84.048 1.00 26.47 188 ALA D C 1
ATOM 6955 O O . ALA D 1 188 ? -26.985 43.946 85.048 1.00 28.90 188 ALA D O 1
ATOM 6957 N N . ALA D 1 189 ? -27.275 45.651 83.652 1.00 28.31 189 ALA D N 1
ATOM 6958 C CA . ALA D 1 189 ? -26.494 46.546 84.461 1.00 26.34 189 ALA D CA 1
ATOM 6959 C C . ALA D 1 189 ? -27.191 46.819 85.808 1.00 26.82 189 ALA D C 1
ATOM 6960 O O . ALA D 1 189 ? -26.534 46.874 86.842 1.00 28.73 189 ALA D O 1
ATOM 6962 N N . ALA D 1 190 ? -28.492 47.036 85.793 1.00 25.66 190 ALA D N 1
ATOM 6963 C CA . ALA D 1 190 ? -29.247 47.215 87.035 1.00 26.95 190 ALA D CA 1
ATOM 6964 C C . ALA D 1 190 ? -29.119 46.012 87.981 1.00 27.79 190 ALA D C 1
ATOM 6965 O O . ALA D 1 190 ? -28.911 46.185 89.189 1.00 33.02 190 ALA D O 1
ATOM 6967 N N . ARG D 1 191 ? -29.210 44.817 87.447 1.00 29.93 191 ARG D N 1
ATOM 6968 C CA . ARG D 1 191 ? -29.044 43.599 88.255 1.00 34.56 191 ARG D CA 1
ATOM 6969 C C . ARG D 1 191 ? -27.665 43.465 88.824 1.00 32.82 191 ARG D C 1
ATOM 6970 O O . ARG D 1 191 ? -27.464 43.019 89.940 1.00 32.89 191 ARG D O 1
ATOM 6978 N N . LYS D 1 192 ? -26.685 43.871 88.055 1.00 32.63 192 LYS D N 1
ATOM 6979 C CA . LYS D 1 192 ? -25.350 43.752 88.532 1.00 29.35 192 LYS D CA 1
ATOM 6980 C C . LYS D 1 192 ? -25.188 44.677 89.719 1.00 26.26 192 LYS D C 1
ATOM 6981 O O . LYS D 1 192 ? -24.526 44.345 90.684 1.00 25.77 192 LYS D O 1
ATOM 6987 N N . LEU D 1 193 ? -25.756 45.866 89.639 1.00 24.98 193 LEU D N 1
ATOM 6988 C CA . LEU D 1 193 ? -25.700 46.794 90.748 1.00 24.18 193 LEU D CA 1
ATOM 6989 C C . LEU D 1 193 ? -26.504 46.253 91.941 1.00 27.14 193 LEU D C 1
ATOM 6990 O O . LEU D 1 193 ? -26.096 46.368 93.102 1.00 27.12 193 LEU D O 1
ATOM 6995 N N . ALA D 1 194 ? -27.624 45.621 91.644 1.00 28.51 194 ALA D N 1
ATOM 6996 C CA . ALA D 1 194 ? -28.477 45.102 92.698 1.00 28.54 194 ALA D CA 1
ATOM 6997 C C . ALA D 1 194 ? -27.810 43.955 93.451 1.00 28.73 194 ALA D C 1
ATOM 6998 O O . ALA D 1 194 ? -28.139 43.720 94.590 1.00 31.14 194 ALA D O 1
ATOM 7000 N N . ALA D 1 195 ? -26.862 43.258 92.828 1.00 28.38 195 ALA D N 1
ATOM 7001 C CA . ALA D 1 195 ? -26.161 42.162 93.488 1.00 26.03 195 ALA D CA 1
ATOM 7002 C C . ALA D 1 195 ? -25.011 42.647 94.352 1.00 28.57 195 ALA D C 1
ATOM 7003 O O . ALA D 1 195 ? -24.394 41.859 95.038 1.00 29.57 195 ALA D O 1
ATOM 7005 N N . LYS D 1 196 ? -24.667 43.924 94.301 1.00 28.49 196 LYS D N 1
ATOM 7006 C CA . LYS D 1 196 ? -23.636 44.441 95.198 1.00 28.52 196 LYS D CA 1
ATOM 7007 C C . LYS D 1 196 ? -24.246 44.582 96.592 1.00 31.04 196 LYS D C 1
ATOM 7008 O O . LYS D 1 196 ? -25.465 44.592 96.704 1.00 34.96 196 LYS D O 1
ATOM 7014 N N . PRO D 1 197 ? -23.411 44.705 97.634 1.00 30.96 197 PRO D N 1
ATOM 7015 C CA . PRO D 1 197 ? -23.927 44.964 98.959 1.00 34.76 197 PRO D CA 1
ATOM 7016 C C . PRO D 1 197 ? -24.529 46.379 99.071 1.00 32.71 197 PRO D C 1
ATOM 7017 O O . PRO D 1 197 ? -23.797 47.359 99.018 1.00 38.92 197 PRO D O 1
ATOM 7021 N N . ARG D 1 198 ? -25.843 46.478 99.234 1.00 33.19 198 ARG D N 1
ATOM 7022 C CA . ARG D 1 198 ? -26.547 47.763 99.146 1.00 36.79 198 ARG D CA 1
ATOM 7023 C C . ARG D 1 198 ? -25.966 48.843 100.019 1.00 33.05 198 ARG D C 1
ATOM 7024 O O . ARG D 1 198 ? -25.870 49.995 99.619 1.00 29.45 198 ARG D O 1
ATOM 7032 N N . SER D 1 199 ? -25.689 48.504 101.255 1.00 34.21 199 SER D N 1
ATOM 7033 C CA . SER D 1 199 ? -25.362 49.541 102.216 1.00 37.74 199 SER D CA 1
ATOM 7034 C C . SER D 1 199 ? -24.032 50.159 101.811 1.00 38.44 199 SER D C 1
ATOM 7035 O O . SER D 1 199 ? -23.857 51.349 101.950 1.00 37.56 199 SER D O 1
ATOM 7038 N N . ILE D 1 200 ? -23.113 49.355 101.292 1.00 35.54 200 ILE D N 1
ATOM 7039 C CA . ILE D 1 200 ? -21.850 49.891 100.799 1.00 33.81 200 ILE D CA 1
ATOM 7040 C C . ILE D 1 200 ? -22.038 50.698 99.521 1.00 29.67 200 ILE D C 1
ATOM 7041 O O . ILE D 1 200 ? -21.509 51.785 99.366 1.00 27.91 200 ILE D O 1
ATOM 7046 N N . LEU D 1 201 ? -22.798 50.140 98.609 1.00 28.09 201 LEU D N 1
ATOM 7047 C CA . LEU D 1 201 ? -23.001 50.788 97.345 1.00 27.81 201 LEU D CA 1
ATOM 7048 C C . LEU D 1 201 ? -23.552 52.188 97.495 1.00 27.46 201 LEU D C 1
ATOM 7049 O O . LEU D 1 201 ? -23.166 53.124 96.804 1.00 28.21 201 LEU D O 1
ATOM 7054 N N . VAL D 1 202 ? -24.508 52.318 98.382 1.00 28.79 202 VAL D N 1
ATOM 7055 C CA . VAL D 1 202 ? -25.129 53.583 98.649 1.00 29.63 202 VAL D CA 1
ATOM 7056 C C . VAL D 1 202 ? -24.083 54.587 99.167 1.00 29.85 202 VAL D C 1
ATOM 7057 O O . VAL D 1 202 ? -24.155 55.776 98.880 1.00 25.18 202 VAL D O 1
ATOM 7061 N N . GLN D 1 203 ? -23.144 54.102 99.968 1.00 31.38 203 GLN D N 1
ATOM 7062 C CA . GLN D 1 203 ? -22.126 54.977 100.536 1.00 37.29 203 GLN D CA 1
ATOM 7063 C C . GLN D 1 203 ? -21.225 55.461 99.444 1.00 32.57 203 GLN D C 1
ATOM 7064 O O . GLN D 1 203 ? -20.750 56.587 99.462 1.00 31.47 203 GLN D O 1
ATOM 7070 N N . ILE D 1 204 ? -20.901 54.549 98.546 1.00 29.30 204 ILE D N 1
ATOM 7071 C CA . ILE D 1 204 ? -20.045 54.881 97.450 1.00 27.12 204 ILE D CA 1
ATOM 7072 C C . ILE D 1 204 ? -20.712 55.951 96.605 1.00 26.07 204 ILE D C 1
ATOM 7073 O O . ILE D 1 204 ? -20.079 56.950 96.241 1.00 26.34 204 ILE D O 1
ATOM 7078 N N . LYS D 1 205 ? -21.981 55.765 96.301 1.00 26.10 205 LYS D N 1
ATOM 7079 C CA . LYS D 1 205 ? -22.698 56.774 95.512 1.00 27.83 205 LYS D CA 1
ATOM 7080 C C . LYS D 1 205 ? -22.721 58.122 96.216 1.00 28.42 205 LYS D C 1
ATOM 7081 O O . LYS D 1 205 ? -22.468 59.152 95.606 1.00 27.18 205 LYS D O 1
ATOM 7087 N N . ALA D 1 206 ? -22.944 58.106 97.528 1.00 32.75 206 ALA D N 1
ATOM 7088 C CA . ALA D 1 206 ? -23.016 59.348 98.288 1.00 30.38 206 ALA D CA 1
ATOM 7089 C C . ALA D 1 206 ? -21.656 60.051 98.287 1.00 31.89 206 ALA D C 1
ATOM 7090 O O . ALA D 1 206 ? -21.583 61.282 98.146 1.00 30.90 206 ALA D O 1
ATOM 7092 N N . LEU D 1 207 ? -20.573 59.281 98.431 1.00 29.70 207 LEU D N 1
ATOM 7093 C CA . LEU D 1 207 ? -19.259 59.881 98.362 1.00 27.76 207 LEU D CA 1
ATOM 7094 C C . LEU D 1 207 ? -18.999 60.490 96.976 1.00 28.39 207 LEU D C 1
ATOM 7095 O O . LEU D 1 207 ? -18.526 61.629 96.854 1.00 26.67 207 LEU D O 1
ATOM 7108 N N . LYS D 1 209 ? -20.977 61.637 94.979 1.00 28.06 209 LYS D N 1
ATOM 7109 C CA . LYS D 1 209 ? -21.808 62.805 94.744 1.00 29.86 209 LYS D CA 1
ATOM 7110 C C . LYS D 1 209 ? -21.642 63.912 95.776 1.00 29.81 209 LYS D C 1
ATOM 7111 O O . LYS D 1 209 ? -22.366 64.897 95.736 1.00 31.21 209 LYS D O 1
ATOM 7117 N N . THR D 1 210 ? -20.680 63.761 96.665 1.00 27.69 210 THR D N 1
ATOM 7118 C CA . THR D 1 210 ? -20.360 64.796 97.603 1.00 28.03 210 THR D CA 1
ATOM 7119 C C . THR D 1 210 ? -19.558 65.866 96.910 1.00 28.69 210 THR D C 1
ATOM 7120 O O . THR D 1 210 ? -18.622 65.561 96.138 1.00 25.92 210 THR D O 1
ATOM 7124 N N . PRO D 1 211 ? -19.928 67.131 97.137 1.00 27.19 211 PRO D N 1
ATOM 7125 C CA . PRO D 1 211 ? -19.214 68.190 96.449 1.00 29.77 211 PRO D CA 1
ATOM 7126 C C . PRO D 1 211 ? -17.737 68.106 96.688 1.00 29.66 211 PRO D C 1
ATOM 7127 O O . PRO D 1 211 ? -17.297 67.751 97.765 1.00 29.74 211 PRO D O 1
ATOM 7131 N N . ALA D 1 212 ? -16.980 68.409 95.651 1.00 32.88 212 ALA D N 1
ATOM 7132 C CA . ALA D 1 212 ? -15.536 68.340 95.705 1.00 34.51 212 ALA D CA 1
ATOM 7133 C C . ALA D 1 212 ? -15.004 69.277 96.782 1.00 34.12 212 ALA D C 1
ATOM 7134 O O . ALA D 1 212 ? -15.523 70.365 96.991 1.00 34.83 212 ALA D O 1
ATOM 7136 N N . GLU D 1 213 ? -13.930 68.862 97.434 1.00 36.95 213 GLU D N 1
ATOM 7137 C CA . GLU D 1 213 ? -13.408 69.581 98.583 1.00 35.24 213 GLU D CA 1
ATOM 7138 C C . GLU D 1 213 ? -11.893 69.458 98.595 1.00 35.55 213 GLU D C 1
ATOM 7139 O O . GLU D 1 213 ? -11.336 68.736 97.795 1.00 29.76 213 GLU D O 1
ATOM 7145 N N . PRO D 1 214 ? -11.209 70.220 99.473 1.00 38.58 214 PRO D N 1
ATOM 7146 C CA . PRO D 1 214 ? -9.761 70.051 99.547 1.00 34.88 214 PRO D CA 1
ATOM 7147 C C . PRO D 1 214 ? -9.405 68.602 99.759 1.00 32.78 214 PRO D C 1
ATOM 7148 O O . PRO D 1 214 ? -10.056 67.888 100.518 1.00 30.40 214 PRO D O 1
ATOM 7152 N N . ILE D 1 215 ? -8.383 68.164 99.049 1.00 32.53 215 ILE D N 1
ATOM 7153 C CA . ILE D 1 215 ? -8.087 66.752 98.947 1.00 31.72 215 ILE D CA 1
ATOM 7154 C C . ILE D 1 215 ? -7.914 66.087 100.314 1.00 31.52 215 ILE D C 1
ATOM 7155 O O . ILE D 1 215 ? -8.402 64.984 100.515 1.00 34.27 215 ILE D O 1
ATOM 7168 N N . ASP D 1 217 ? -9.275 66.878 103.154 1.00 30.48 217 ASP D N 1
ATOM 7169 C CA . ASP D 1 217 ? -10.614 66.652 103.698 1.00 30.89 217 ASP D CA 1
ATOM 7170 C C . ASP D 1 217 ? -11.274 65.417 103.099 1.00 31.22 217 ASP D C 1
ATOM 7171 O O . ASP D 1 217 ? -11.939 64.669 103.809 1.00 32.06 217 ASP D O 1
ATOM 7176 N N . ARG D 1 218 ? -11.132 65.221 101.792 1.00 27.74 218 ARG D N 1
ATOM 7177 C CA . ARG D 1 218 ? -11.773 64.082 101.171 1.00 28.76 218 ARG D CA 1
ATOM 7178 C C . ARG D 1 218 ? -11.148 62.782 101.652 1.00 27.71 218 ARG D C 1
ATOM 7179 O O . ARG D 1 218 ? -11.847 61.789 101.866 1.00 25.88 218 ARG D O 1
ATOM 7187 N N . LEU D 1 219 ? -9.837 62.779 101.824 1.00 28.50 219 LEU D N 1
ATOM 7188 C CA . LEU D 1 219 ? -9.149 61.572 102.335 1.00 28.42 219 LEU D CA 1
ATOM 7189 C C . LEU D 1 219 ? -9.682 61.221 103.692 1.00 29.41 219 LEU D C 1
ATOM 7190 O O . LEU D 1 219 ? -9.947 60.064 103.974 1.00 27.02 219 LEU D O 1
ATOM 7195 N N . THR D 1 220 ? -9.879 62.253 104.523 1.00 30.03 220 THR D N 1
ATOM 7196 C CA . THR D 1 220 ? -10.392 62.062 105.871 1.00 29.30 220 THR D CA 1
ATOM 7197 C C . THR D 1 220 ? -11.787 61.508 105.796 1.00 30.31 220 THR D C 1
ATOM 7198 O O . THR D 1 220 ? -12.123 60.553 106.496 1.00 33.68 220 THR D O 1
ATOM 7202 N N . ARG D 1 221 ? -12.604 62.103 104.941 1.00 28.86 221 ARG D N 1
ATOM 7203 C CA . ARG D 1 221 ? -13.983 61.682 104.797 1.00 29.28 221 ARG D CA 1
ATOM 7204 C C . ARG D 1 221 ? -14.087 60.216 104.376 1.00 30.34 221 ARG D C 1
ATOM 7205 O O . ARG D 1 221 ? -14.814 59.447 104.990 1.00 31.60 221 ARG D O 1
ATOM 7213 N N . GLU D 1 222 ? -13.340 59.823 103.354 1.00 32.45 222 GLU D N 1
ATOM 7214 C CA . GLU D 1 222 ? -13.407 58.462 102.841 1.00 32.65 222 GLU D CA 1
ATOM 7215 C C . GLU D 1 222 ? -12.960 57.516 103.919 1.00 31.59 222 GLU D C 1
ATOM 7216 O O . GLU D 1 222 ? -13.546 56.473 104.113 1.00 31.74 222 GLU D O 1
ATOM 7222 N N . ALA D 1 223 ? -11.879 57.881 104.585 1.00 32.18 223 ALA D N 1
ATOM 7223 C CA . ALA D 1 223 ? -11.271 57.013 105.572 1.00 33.15 223 ALA D CA 1
ATOM 7224 C C . ALA D 1 223 ? -12.208 56.742 106.754 1.00 32.34 223 ALA D C 1
ATOM 7225 O O . ALA D 1 223 ? -12.302 55.628 107.214 1.00 30.59 223 ALA D O 1
ATOM 7227 N N . ALA D 1 224 ? -12.904 57.762 107.220 1.00 31.58 224 ALA D N 1
ATOM 7228 C CA . ALA D 1 224 ? -13.867 57.582 108.261 1.00 30.53 224 ALA D CA 1
ATOM 7229 C C . ALA D 1 224 ? -14.884 56.520 107.843 1.00 34.30 224 ALA D C 1
ATOM 7230 O O . ALA D 1 224 ? -15.230 55.634 108.613 1.00 35.73 224 ALA D O 1
ATOM 7232 N N . VAL D 1 225 ? -15.414 56.624 106.630 1.00 34.20 225 VAL D N 1
ATOM 7233 C CA . VAL D 1 225 ? -16.388 55.634 106.179 1.00 33.08 225 VAL D CA 1
ATOM 7234 C C . VAL D 1 225 ? -15.707 54.285 106.126 1.00 31.88 225 VAL D C 1
ATOM 7235 O O . VAL D 1 225 ? -16.259 53.276 106.568 1.00 31.47 225 VAL D O 1
ATOM 7239 N N . PHE D 1 226 ? -14.534 54.277 105.520 1.00 31.62 226 PHE D N 1
ATOM 7240 C CA . PHE D 1 226 ? -13.779 53.051 105.279 1.00 33.24 226 PHE D CA 1
ATOM 7241 C C . PHE D 1 226 ? -13.558 52.284 106.572 1.00 34.72 226 PHE D C 1
ATOM 7242 O O . PHE D 1 226 ? -13.739 51.082 106.614 1.00 34.95 226 PHE D O 1
ATOM 7250 N N . ASP D 1 227 ? -13.228 53.003 107.634 1.00 38.36 227 ASP D N 1
ATOM 7251 C CA . ASP D 1 227 ? -13.010 52.400 108.952 1.00 39.53 227 ASP D CA 1
ATOM 7252 C C . ASP D 1 227 ? -14.228 51.584 109.419 1.00 40.72 227 ASP D C 1
ATOM 7253 O O . ASP D 1 227 ? -14.089 50.464 109.881 1.00 37.07 227 ASP D O 1
ATOM 7258 N N . THR D 1 228 ? -15.421 52.143 109.266 1.00 39.40 228 THR D N 1
ATOM 7259 C CA . THR D 1 228 ? -16.644 51.413 109.553 1.00 38.74 228 THR D CA 1
ATOM 7260 C C . THR D 1 228 ? -16.786 50.141 108.732 1.00 41.61 228 THR D C 1
ATOM 7261 O O . THR D 1 228 ? -17.324 49.150 109.215 1.00 40.49 228 THR D O 1
ATOM 7265 N N . CYS D 1 229 ? -16.366 50.177 107.468 1.00 41.51 229 CYS D N 1
ATOM 7266 C CA . CYS D 1 229 ? -16.470 48.994 106.596 1.00 44.59 229 CYS D CA 1
ATOM 7267 C C . CYS D 1 229 ? -15.598 47.821 107.008 1.00 44.15 229 CYS D C 1
ATOM 7268 O O . CYS D 1 229 ? -15.956 46.672 106.776 1.00 42.19 229 CYS D O 1
ATOM 7271 N N . LEU D 1 230 ? -14.459 48.114 107.610 1.00 44.34 230 LEU D N 1
ATOM 7272 C CA . LEU D 1 230 ? -13.571 47.064 108.107 1.00 45.83 230 LEU D CA 1
ATOM 7273 C C . LEU D 1 230 ? -14.248 46.171 109.132 1.00 48.89 230 LEU D C 1
ATOM 7274 O O . LEU D 1 230 ? -13.913 45.004 109.230 1.00 48.20 230 LEU D O 1
ATOM 7279 N N . LYS D 1 231 ? -15.220 46.717 109.863 1.00 51.82 231 LYS D N 1
ATOM 7280 C CA . LYS D 1 231 ? -15.958 45.967 110.863 1.00 53.38 231 LYS D CA 1
ATOM 7281 C C . LYS D 1 231 ? -17.229 45.304 110.290 1.00 52.55 231 LYS D C 1
ATOM 7282 O O . LYS D 1 231 ? -17.939 44.633 111.020 1.00 63.10 231 LYS D O 1
ATOM 7288 N N . GLY D 1 232 ? -17.504 45.412 108.988 1.00 48.08 232 GLY D N 1
ATOM 7289 C CA . GLY D 1 232 ? -18.840 45.045 108.440 1.00 42.25 232 GLY D CA 1
ATOM 7290 C C . GLY D 1 232 ? -19.006 43.639 107.915 1.00 41.99 232 GLY D C 1
ATOM 7291 O O . GLY D 1 232 ? -18.022 42.950 107.612 1.00 36.95 232 GLY D O 1
ATOM 7292 N N . GLU D 1 233 ? -20.258 43.215 107.755 1.00 45.92 233 GLU D N 1
ATOM 7293 C CA . GLU D 1 233 ? -20.514 41.855 107.269 1.00 48.79 233 GLU D CA 1
ATOM 7294 C C . GLU D 1 233 ? -20.121 41.710 105.786 1.00 45.57 233 GLU D C 1
ATOM 7295 O O . GLU D 1 233 ? -19.771 40.615 105.352 1.00 40.20 233 GLU D O 1
ATOM 7301 N N . ALA D 1 234 ? -20.205 42.792 105.008 1.00 41.42 234 ALA D N 1
ATOM 7302 C CA . ALA D 1 234 ? -19.967 42.688 103.561 1.00 40.17 234 ALA D CA 1
ATOM 7303 C C . ALA D 1 234 ? -18.527 42.289 103.298 1.00 38.45 234 ALA D C 1
ATOM 7304 O O . ALA D 1 234 ? -18.251 41.387 102.516 1.00 38.83 234 ALA D O 1
ATOM 7306 N N . LEU D 1 235 ? -17.598 42.945 103.977 1.00 37.88 235 LEU D N 1
ATOM 7307 C CA . LEU D 1 235 ? -16.195 42.538 103.918 1.00 34.70 235 LEU D CA 1
ATOM 7308 C C . LEU D 1 235 ? -16.037 41.101 104.346 1.00 35.29 235 LEU D C 1
ATOM 7309 O O . LEU D 1 235 ? -15.296 40.313 103.755 1.00 33.58 235 LEU D O 1
ATOM 7314 N N . ASN D 1 236 ? -16.739 40.744 105.408 1.00 40.08 236 ASN D N 1
ATOM 7315 C CA . ASN D 1 236 ? -16.592 39.417 105.974 1.00 41.01 236 ASN D CA 1
ATOM 7316 C C . ASN D 1 236 ? -17.000 38.350 104.983 1.00 37.82 236 ASN D C 1
ATOM 7317 O O . ASN D 1 236 ? -16.261 37.408 104.725 1.00 35.79 236 ASN D O 1
ATOM 7322 N N . GLU D 1 237 ? -18.155 38.566 104.365 1.00 40.16 237 GLU D N 1
ATOM 7323 C CA . GLU D 1 237 ? -18.646 37.696 103.295 1.00 39.47 237 GLU D CA 1
ATOM 7324 C C . GLU D 1 237 ? -17.723 37.641 102.100 1.00 41.08 237 GLU D C 1
ATOM 7325 O O . GLU D 1 237 ? -17.590 36.595 101.455 1.00 45.99 237 GLU D O 1
ATOM 7331 N N . ALA D 1 238 ? -17.137 38.780 101.737 1.00 40.70 238 ALA D N 1
ATOM 7332 C CA . ALA D 1 238 ? -16.239 38.810 100.569 1.00 40.58 238 ALA D CA 1
ATOM 7333 C C . ALA D 1 238 ? -15.004 37.907 100.804 1.00 43.23 238 ALA D C 1
ATOM 7334 O O . ALA D 1 238 ? -14.587 37.151 99.945 1.00 38.91 238 ALA D O 1
ATOM 7336 N N . VAL D 1 239 ? -14.428 38.034 101.991 1.00 45.01 239 VAL D N 1
ATOM 7337 C CA . VAL D 1 239 ? -13.253 37.288 102.363 1.00 45.57 239 VAL D CA 1
ATOM 7338 C C . VAL D 1 239 ? -13.589 35.805 102.477 1.00 46.90 239 VAL D C 1
ATOM 7339 O O . VAL D 1 239 ? -12.912 34.972 101.878 1.00 48.98 239 VAL D O 1
ATOM 7343 N N . SER D 1 240 ? -14.631 35.489 103.249 1.00 47.26 240 SER D N 1
ATOM 7344 C CA . SER D 1 240 ? -15.105 34.105 103.382 1.00 53.01 240 SER D CA 1
ATOM 7345 C C . SER D 1 240 ? -15.281 33.457 102.017 1.00 56.06 240 SER D C 1
ATOM 7346 O O . SER D 1 240 ? -14.718 32.411 101.742 1.00 53.58 240 SER D O 1
ATOM 7349 N N . ALA D 1 241 ? -16.023 34.128 101.142 1.00 57.25 241 ALA D N 1
ATOM 7350 C CA . ALA D 1 241 ? -16.255 33.624 99.797 1.00 56.75 241 ALA D CA 1
ATOM 7351 C C . ALA D 1 241 ? -14.953 33.397 99.010 1.00 57.77 241 ALA D C 1
ATOM 7352 O O . ALA D 1 241 ? -14.863 32.455 98.226 1.00 58.67 241 ALA D O 1
ATOM 7354 N N . PHE D 1 242 ? -13.981 34.292 99.175 1.00 55.78 242 PHE D N 1
ATOM 7355 C CA . PHE D 1 242 ? -12.705 34.174 98.488 1.00 58.16 242 PHE D CA 1
ATOM 7356 C C . PHE D 1 242 ? -11.941 32.947 98.975 1.00 60.67 242 PHE D C 1
ATOM 7357 O O . PHE D 1 242 ? -11.472 32.150 98.156 1.00 67.02 242 PHE D O 1
ATOM 7365 N N . LYS D 1 243 ? -11.884 32.774 100.294 1.00 63.55 243 LYS D N 1
ATOM 7366 C CA . LYS D 1 243 ? -11.270 31.594 100.921 1.00 68.87 243 LYS D CA 1
ATOM 7367 C C . LYS D 1 243 ? -11.908 30.296 100.406 1.00 70.10 243 LYS D C 1
ATOM 7368 O O . LYS D 1 243 ? -11.213 29.438 99.880 1.00 72.93 243 LYS D O 1
ATOM 7374 N N . GLU D 1 244 ? -13.234 30.199 100.475 1.00 71.18 244 GLU D N 1
ATOM 7375 C CA . GLU D 1 244 ? -13.958 29.001 100.029 1.00 69.72 244 GLU D CA 1
ATOM 7376 C C . GLU D 1 244 ? -14.114 28.862 98.504 1.00 76.34 244 GLU D C 1
ATOM 7377 O O . GLU D 1 244 ? -14.918 28.065 98.041 1.00 75.90 244 GLU D O 1
ATOM 7383 N N . LYS D 1 245 ? -13.378 29.659 97.729 1.00 85.35 245 LYS D N 1
ATOM 7384 C CA . LYS D 1 245 ? -13.362 29.565 96.263 1.00 84.15 245 LYS D CA 1
ATOM 7385 C C . LYS D 1 245 ? -14.756 29.581 95.614 1.00 80.88 245 LYS D C 1
ATOM 7386 O O . LYS D 1 245 ? -15.041 28.789 94.733 1.00 79.28 245 LYS D O 1
ATOM 7392 N N . ARG D 1 246 ? -15.609 30.503 96.059 1.00 75.89 246 ARG D N 1
ATOM 7393 C CA . ARG D 1 246 ? -16.964 30.645 95.521 1.00 73.06 246 ARG D CA 1
ATOM 7394 C C . ARG D 1 246 ? -17.325 32.121 95.300 1.00 75.47 246 ARG D C 1
ATOM 7395 O O . ARG D 1 246 ? -16.656 33.043 95.784 1.00 76.74 246 ARG D O 1
ATOM 7403 N N . ALA D 1 247 ? -18.409 32.336 94.575 1.00 75.09 247 ALA D N 1
ATOM 7404 C CA . ALA D 1 247 ? -18.935 33.677 94.383 1.00 68.50 247 ALA D CA 1
ATOM 7405 C C . ALA D 1 247 ? -19.588 34.135 95.693 1.00 67.03 247 ALA D C 1
ATOM 7406 O O . ALA D 1 247 ? -20.283 33.348 96.362 1.00 59.01 247 ALA D O 1
ATOM 7408 N N . PRO D 1 248 ? -19.385 35.415 96.056 1.00 63.73 248 PRO D N 1
ATOM 7409 C CA . PRO D 1 248 ? -20.024 35.944 97.260 1.00 59.48 248 PRO D CA 1
ATOM 7410 C C . PRO D 1 248 ? -21.509 36.143 97.058 1.00 56.12 248 PRO D C 1
ATOM 7411 O O . PRO D 1 248 ? -21.944 36.325 95.945 1.00 57.88 248 PRO D O 1
ATOM 7415 N N . ASP D 1 249 ? -22.286 36.043 98.121 1.00 53.88 249 ASP D N 1
ATOM 7416 C CA . ASP D 1 249 ? -23.687 36.343 98.060 1.00 53.63 249 ASP D CA 1
ATOM 7417 C C . ASP D 1 249 ? -23.886 37.449 99.074 1.00 51.67 249 ASP D C 1
ATOM 7418 O O . ASP D 1 249 ? -23.803 37.229 100.277 1.00 51.34 249 ASP D O 1
ATOM 7423 N N . PHE D 1 250 ? -24.176 38.641 98.573 1.00 51.48 250 PHE D N 1
ATOM 7424 C CA . PHE D 1 250 ? -24.353 39.813 99.420 1.00 52.13 250 PHE D CA 1
ATOM 7425 C C . PHE D 1 250 ? -25.803 40.094 99.815 1.00 58.32 250 PHE D C 1
ATOM 7426 O O . PHE D 1 250 ? -26.067 41.146 100.370 1.00 55.58 250 PHE D O 1
ATOM 7434 N N . SER D 1 251 ? -26.719 39.151 99.566 1.00 66.81 251 SER D N 1
ATOM 7435 C CA . SER D 1 251 ? -28.079 39.182 100.146 1.00 67.56 251 SER D CA 1
ATOM 7436 C C . SER D 1 251 ? -28.123 39.189 101.689 1.00 74.33 251 SER D C 1
ATOM 7437 O O . SER D 1 251 ? -29.082 39.671 102.256 1.00 70.27 251 SER D O 1
ATOM 7440 N N . LYS D 1 252 ? -27.098 38.646 102.349 1.00 83.85 252 LYS D N 1
ATOM 7441 C CA . LYS D 1 252 ? -27.086 38.484 103.817 1.00 87.89 252 LYS D CA 1
ATOM 7442 C C . LYS D 1 252 ? -27.311 39.780 104.652 1.00 76.35 252 LYS D C 1
ATOM 7443 O O . LYS D 1 252 ? -27.025 40.915 104.231 1.00 63.17 252 LYS D O 1
ATOM 7445 N N . SER E 1 2 ? 17.506 43.440 97.069 1.00 59.68 2 SER E N 1
ATOM 7446 C CA . SER E 1 2 ? 16.780 42.439 97.920 1.00 65.56 2 SER E CA 1
ATOM 7447 C C . SER E 1 2 ? 15.619 43.073 98.740 1.00 63.15 2 SER E C 1
ATOM 7448 O O . SER E 1 2 ? 14.634 42.389 99.098 1.00 66.95 2 SER E O 1
ATOM 7451 N N . GLU E 1 3 ? 15.749 44.367 99.067 1.00 49.67 3 GLU E N 1
ATOM 7452 C CA . GLU E 1 3 ? 14.708 45.048 99.837 1.00 45.26 3 GLU E CA 1
ATOM 7453 C C . GLU E 1 3 ? 13.477 45.376 98.970 1.00 43.46 3 GLU E C 1
ATOM 7454 O O . GLU E 1 3 ? 13.539 45.425 97.747 1.00 47.49 3 GLU E O 1
ATOM 7460 N N . LEU E 1 4 ? 12.349 45.539 99.635 1.00 33.60 4 LEU E N 1
ATOM 7461 C CA . LEU E 1 4 ? 11.083 45.639 98.996 1.00 35.00 4 LEU E CA 1
ATOM 7462 C C . LEU E 1 4 ? 10.782 46.993 98.340 1.00 31.35 4 LEU E C 1
ATOM 7463 O O . LEU E 1 4 ? 9.866 47.072 97.528 1.00 30.76 4 LEU E O 1
ATOM 7468 N N . VAL E 1 5 ? 11.538 48.023 98.686 1.00 25.32 5 VAL E N 1
ATOM 7469 C CA . VAL E 1 5 ? 11.407 49.320 98.063 1.00 25.69 5 VAL E CA 1
ATOM 7470 C C . VAL E 1 5 ? 12.794 49.841 97.795 1.00 25.38 5 VAL E C 1
ATOM 7471 O O . VAL E 1 5 ? 13.571 49.933 98.710 1.00 25.18 5 VAL E O 1
ATOM 7475 N N . LEU E 1 6 ? 13.112 50.166 96.543 1.00 26.86 6 LEU E N 1
ATOM 7476 C CA . LEU E 1 6 ? 14.440 50.656 96.157 1.00 26.21 6 LEU E CA 1
ATOM 7477 C C . LEU E 1 6 ? 14.317 52.101 95.845 1.00 26.99 6 LEU E C 1
ATOM 7478 O O . LEU E 1 6 ? 13.381 52.520 95.195 1.00 31.09 6 LEU E O 1
ATOM 7483 N N . SER E 1 7 ? 15.271 52.881 96.275 1.00 27.17 7 SER E N 1
ATOM 7484 C CA . SER E 1 7 ? 15.228 54.291 96.022 1.00 31.68 7 SER E CA 1
ATOM 7485 C C . SER E 1 7 ? 16.614 54.792 95.722 1.00 32.63 7 SER E C 1
ATOM 7486 O O . SER E 1 7 ? 17.545 54.414 96.400 1.00 38.62 7 SER E O 1
ATOM 7489 N N . HIS E 1 8 ? 16.768 55.660 94.740 1.00 30.84 8 HIS E N 1
ATOM 7490 C CA . HIS E 1 8 ? 18.047 56.280 94.496 1.00 30.44 8 HIS E CA 1
ATOM 7491 C C . HIS E 1 8 ? 17.845 57.520 93.631 1.00 28.53 8 HIS E C 1
ATOM 7492 O O . HIS E 1 8 ? 16.804 57.676 93.058 1.00 31.90 8 HIS E O 1
ATOM 7499 N N . VAL E 1 9 ? 18.821 58.416 93.593 1.00 26.70 9 VAL E N 1
ATOM 7500 C CA . VAL E 1 9 ? 18.697 59.678 92.909 1.00 26.74 9 VAL E CA 1
ATOM 7501 C C . VAL E 1 9 ? 19.623 59.734 91.746 1.00 26.95 9 VAL E C 1
ATOM 7502 O O . VAL E 1 9 ? 20.762 59.396 91.900 1.00 27.96 9 VAL E O 1
ATOM 7506 N N . GLU E 1 10 ? 19.155 60.181 90.583 1.00 30.76 10 GLU E N 1
ATOM 7507 C CA . GLU E 1 10 ? 20.028 60.430 89.398 1.00 30.90 10 GLU E CA 1
ATOM 7508 C C . GLU E 1 10 ? 19.530 61.618 88.605 1.00 29.00 10 GLU E C 1
ATOM 7509 O O . GLU E 1 10 ? 18.380 61.740 88.286 1.00 27.99 10 GLU E O 1
ATOM 7515 N N . GLY E 1 11 ? 20.427 62.542 88.356 1.00 30.59 11 GLY E N 1
ATOM 7516 C CA . GLY E 1 11 ? 20.139 63.718 87.572 1.00 26.21 11 GLY E CA 1
ATOM 7517 C C . GLY E 1 11 ? 18.930 64.486 88.023 1.00 24.89 11 GLY E C 1
ATOM 7518 O O . GLY E 1 11 ? 18.130 64.881 87.197 1.00 29.55 11 GLY E O 1
ATOM 7519 N N . GLY E 1 12 ? 18.771 64.654 89.329 1.00 22.38 12 GLY E N 1
ATOM 7520 C CA . GLY E 1 12 ? 17.655 65.414 89.892 1.00 22.58 12 GLY E CA 1
ATOM 7521 C C . GLY E 1 12 ? 16.359 64.650 90.085 1.00 21.85 12 GLY E C 1
ATOM 7522 O O . GLY E 1 12 ? 15.345 65.240 90.481 1.00 20.93 12 GLY E O 1
ATOM 7523 N N . VAL E 1 13 ? 16.394 63.361 89.793 1.00 20.55 13 VAL E N 1
ATOM 7524 C CA . VAL E 1 13 ? 15.216 62.540 89.828 1.00 21.89 13 VAL E CA 1
ATOM 7525 C C . VAL E 1 13 ? 15.367 61.487 90.882 1.00 23.26 13 VAL E C 1
ATOM 7526 O O . VAL E 1 13 ? 16.314 60.699 90.852 1.00 23.36 13 VAL E O 1
ATOM 7530 N N . GLN E 1 14 ? 14.412 61.422 91.794 1.00 24.88 14 GLN E N 1
ATOM 7531 C CA . GLN E 1 14 ? 14.418 60.361 92.758 1.00 24.88 14 GLN E CA 1
ATOM 7532 C C . GLN E 1 14 ? 13.567 59.218 92.318 1.00 23.87 14 GLN E C 1
ATOM 7533 O O . GLN E 1 14 ? 12.359 59.328 92.257 1.00 24.97 14 GLN E O 1
ATOM 7539 N N . VAL E 1 15 ? 14.206 58.106 92.025 1.00 23.83 15 VAL E N 1
ATOM 7540 C CA . VAL E 1 15 ? 13.543 56.937 91.545 1.00 23.87 15 VAL E CA 1
ATOM 7541 C C . VAL E 1 15 ? 13.142 56.133 92.765 1.00 25.53 15 VAL E C 1
ATOM 7542 O O . VAL E 1 15 ? 13.950 55.875 93.632 1.00 29.79 15 VAL E O 1
ATOM 7546 N N . VAL E 1 16 ? 11.895 55.696 92.790 1.00 24.06 16 VAL E N 1
ATOM 7547 C CA . VAL E 1 16 ? 11.349 54.950 93.884 1.00 22.70 16 VAL E CA 1
ATOM 7548 C C . VAL E 1 16 ? 10.661 53.763 93.270 1.00 22.49 16 VAL E C 1
ATOM 7549 O O . VAL E 1 16 ? 9.695 53.929 92.549 1.00 22.64 16 VAL E O 1
ATOM 7553 N N . ARG E 1 17 ? 11.159 52.563 93.534 1.00 22.59 17 ARG E N 1
ATOM 7554 C CA . ARG E 1 17 ? 10.694 51.383 92.836 1.00 22.52 17 ARG E CA 1
ATOM 7555 C C . ARG E 1 17 ? 10.151 50.379 93.801 1.00 24.24 17 ARG E C 1
ATOM 7556 O O . ARG E 1 17 ? 10.791 50.051 94.783 1.00 26.20 17 ARG E O 1
ATOM 7572 N N . ASN E 1 19 ? 9.332 46.704 94.776 1.00 28.89 19 ASN E N 1
ATOM 7573 C CA . ASN E 1 19 ? 10.141 45.555 94.478 1.00 29.17 19 ASN E CA 1
ATOM 7574 C C . ASN E 1 19 ? 9.771 44.322 95.286 1.00 28.18 19 ASN E C 1
ATOM 7575 O O . ASN E 1 19 ? 10.548 43.800 96.045 1.00 31.97 19 ASN E O 1
ATOM 7580 N N . ARG E 1 20 ? 8.570 43.850 95.058 1.00 27.63 20 ARG E N 1
ATOM 7581 C CA . ARG E 1 20 ? 8.086 42.587 95.559 1.00 28.59 20 ARG E CA 1
ATOM 7582 C C . ARG E 1 20 ? 7.486 41.836 94.371 1.00 27.54 20 ARG E C 1
ATOM 7583 O O . ARG E 1 20 ? 6.302 41.540 94.340 1.00 26.25 20 ARG E O 1
ATOM 7591 N N . PRO E 1 21 ? 8.305 41.578 93.347 1.00 29.27 21 PRO E N 1
ATOM 7592 C CA . PRO E 1 21 ? 7.745 41.160 92.076 1.00 32.07 21 PRO E CA 1
ATOM 7593 C C . PRO E 1 21 ? 6.999 39.853 92.151 1.00 36.53 21 PRO E C 1
ATOM 7594 O O . PRO E 1 21 ? 6.076 39.639 91.366 1.00 42.08 21 PRO E O 1
ATOM 7598 N N . ASP E 1 22 ? 7.371 38.989 93.080 1.00 42.19 22 ASP E N 1
ATOM 7599 C CA . ASP E 1 22 ? 6.722 37.686 93.178 1.00 47.01 22 ASP E CA 1
ATOM 7600 C C . ASP E 1 22 ? 5.280 37.796 93.568 1.00 44.98 22 ASP E C 1
ATOM 7601 O O . ASP E 1 22 ? 4.516 36.897 93.283 1.00 40.08 22 ASP E O 1
ATOM 7606 N N . LYS E 1 23 ? 4.880 38.878 94.226 1.00 42.83 23 LYS E N 1
ATOM 7607 C CA . LYS E 1 23 ? 3.471 39.023 94.570 1.00 43.50 23 LYS E CA 1
ATOM 7608 C C . LYS E 1 23 ? 2.858 40.202 93.850 1.00 37.20 23 LYS E C 1
ATOM 7609 O O . LYS E 1 23 ? 1.917 40.840 94.340 1.00 31.33 23 LYS E O 1
ATOM 7615 N N . LYS E 1 24 ? 3.407 40.484 92.671 1.00 35.95 24 LYS E N 1
ATOM 7616 C CA . LYS E 1 24 ? 2.967 41.603 91.827 1.00 35.73 24 LYS E CA 1
ATOM 7617 C C . LYS E 1 24 ? 2.893 42.907 92.617 1.00 32.05 24 LYS E C 1
ATOM 7618 O O . LYS E 1 24 ? 1.993 43.695 92.410 1.00 34.68 24 LYS E O 1
ATOM 7624 N N . ASN E 1 25 ? 3.848 43.117 93.501 1.00 28.78 25 ASN E N 1
ATOM 7625 C CA . ASN E 1 25 ? 3.926 44.338 94.283 1.00 29.47 25 ASN E CA 1
ATOM 7626 C C . ASN E 1 25 ? 2.699 44.599 95.118 1.00 26.04 25 ASN E C 1
ATOM 7627 O O . ASN E 1 25 ? 2.347 45.740 95.373 1.00 25.00 25 ASN E O 1
ATOM 7632 N N . ALA E 1 26 ? 2.065 43.534 95.582 1.00 26.86 26 ALA E N 1
ATOM 7633 C CA . ALA E 1 26 ? 1.001 43.676 96.572 1.00 26.96 26 ALA E CA 1
ATOM 7634 C C . ALA E 1 26 ? 1.602 44.263 97.822 1.00 29.70 26 ALA E C 1
ATOM 7635 O O . ALA E 1 26 ? 2.626 43.786 98.318 1.00 34.55 26 ALA E O 1
ATOM 7637 N N . LEU E 1 27 ? 1.025 45.340 98.312 1.00 30.72 27 LEU E N 1
ATOM 7638 C CA . LEU E 1 27 ? 1.669 46.125 99.368 1.00 32.53 27 LEU E CA 1
ATOM 7639 C C . LEU E 1 27 ? 1.400 45.615 100.778 1.00 32.82 27 LEU E C 1
ATOM 7640 O O . LEU E 1 27 ? 0.309 45.141 101.078 1.00 34.88 27 LEU E O 1
ATOM 7645 N N . ILE E 1 28 ? 2.412 45.774 101.629 1.00 32.16 28 ILE E N 1
ATOM 7646 C CA . ILE E 1 28 ? 2.359 45.518 103.070 1.00 33.46 28 ILE E CA 1
ATOM 7647 C C . ILE E 1 28 ? 2.863 46.767 103.836 1.00 33.04 28 ILE E C 1
ATOM 7648 O O . ILE E 1 28 ? 3.445 47.674 103.238 1.00 31.45 28 ILE E O 1
ATOM 7653 N N . GLY E 1 29 ? 2.660 46.779 105.148 1.00 31.66 29 GLY E N 1
ATOM 7654 C CA . GLY E 1 29 ? 2.966 47.930 106.003 1.00 29.05 29 GLY E CA 1
ATOM 7655 C C . GLY E 1 29 ? 4.380 48.421 105.898 1.00 31.77 29 GLY E C 1
ATOM 7656 O O . GLY E 1 29 ? 4.638 49.609 105.813 1.00 30.66 29 GLY E O 1
ATOM 7657 N N . GLU E 1 30 ? 5.314 47.504 105.797 1.00 33.50 30 GLU E N 1
ATOM 7658 C CA . GLU E 1 30 ? 6.697 47.908 105.662 1.00 35.63 30 GLU E CA 1
ATOM 7659 C C . GLU E 1 30 ? 6.967 48.665 104.358 1.00 34.11 30 GLU E C 1
ATOM 7660 O O . GLU E 1 30 ? 7.876 49.497 104.305 1.00 35.07 30 GLU E O 1
ATOM 7674 N N . TYR E 1 32 ? 4.712 50.522 102.655 1.00 23.53 32 TYR E N 1
ATOM 7675 C CA . TYR E 1 32 ? 4.110 51.823 102.835 1.00 24.29 32 TYR E CA 1
ATOM 7676 C C . TYR E 1 32 ? 5.000 52.709 103.618 1.00 24.95 32 TYR E C 1
ATOM 7677 O O . TYR E 1 32 ? 5.150 53.870 103.291 1.00 24.67 32 TYR E O 1
ATOM 7686 N N . ALA E 1 33 ? 5.637 52.154 104.642 1.00 26.13 33 ALA E N 1
ATOM 7687 C CA . ALA E 1 33 ? 6.546 52.944 105.478 1.00 27.24 33 ALA E CA 1
ATOM 7688 C C . ALA E 1 33 ? 7.816 53.358 104.708 1.00 24.37 33 ALA E C 1
ATOM 7689 O O . ALA E 1 33 ? 8.191 54.500 104.708 1.00 21.62 33 ALA E O 1
ATOM 7691 N N . ALA E 1 34 ? 8.421 52.410 104.017 1.00 24.68 34 ALA E N 1
ATOM 7692 C CA . ALA E 1 34 ? 9.550 52.739 103.160 1.00 26.01 34 ALA E CA 1
ATOM 7693 C C . ALA E 1 34 ? 9.201 53.769 102.090 1.00 25.14 34 ALA E C 1
ATOM 7694 O O . ALA E 1 34 ? 10.010 54.641 101.803 1.00 26.83 34 ALA E O 1
ATOM 7696 N N . LEU E 1 35 ? 8.008 53.665 101.507 1.00 24.84 35 LEU E N 1
ATOM 7697 C CA . LEU E 1 35 ? 7.586 54.589 100.476 1.00 24.48 35 LEU E CA 1
ATOM 7698 C C . LEU E 1 35 ? 7.384 55.964 101.050 1.00 24.94 35 LEU E C 1
ATOM 7699 O O . LEU E 1 35 ? 7.809 56.941 100.457 1.00 25.21 35 LEU E O 1
ATOM 7704 N N . ALA E 1 36 ? 6.703 56.052 102.181 1.00 25.18 36 ALA E N 1
ATOM 7705 C CA . ALA E 1 36 ? 6.526 57.345 102.820 1.00 26.27 36 ALA E CA 1
ATOM 7706 C C . ALA E 1 36 ? 7.887 57.978 103.179 1.00 27.41 36 ALA E C 1
ATOM 7707 O O . ALA E 1 36 ? 8.075 59.166 103.018 1.00 26.57 36 ALA E O 1
ATOM 7709 N N . GLU E 1 37 ? 8.822 57.157 103.664 1.00 30.19 37 GLU E N 1
ATOM 7710 C CA . GLU E 1 37 ? 10.202 57.589 103.978 1.00 32.13 37 GLU E CA 1
ATOM 7711 C C . GLU E 1 37 ? 10.871 58.199 102.760 1.00 29.21 37 GLU E C 1
ATOM 7712 O O . GLU E 1 37 ? 11.349 59.337 102.790 1.00 30.39 37 GLU E O 1
ATOM 7718 N N . ALA E 1 38 ? 10.834 57.465 101.668 1.00 26.42 38 ALA E N 1
ATOM 7719 C CA . ALA E 1 38 ? 11.376 57.960 100.410 1.00 25.71 38 ALA E CA 1
ATOM 7720 C C . ALA E 1 38 ? 10.784 59.299 99.949 1.00 25.52 38 ALA E C 1
ATOM 7721 O O . ALA E 1 38 ? 11.507 60.156 99.443 1.00 25.91 38 ALA E O 1
ATOM 7723 N N . PHE E 1 39 ? 9.497 59.501 100.139 1.00 25.19 39 PHE E N 1
ATOM 7724 C CA . PHE E 1 39 ? 8.924 60.789 99.805 1.00 27.26 39 PHE E CA 1
ATOM 7725 C C . PHE E 1 39 ? 9.385 61.898 100.741 1.00 28.45 39 PHE E C 1
ATOM 7726 O O . PHE E 1 39 ? 9.654 62.993 100.273 1.00 26.88 39 PHE E O 1
ATOM 7734 N N . ALA E 1 40 ? 9.493 61.610 102.033 1.00 25.76 40 ALA E N 1
ATOM 7735 C CA . ALA E 1 40 ? 9.933 62.613 102.968 1.00 23.78 40 ALA E CA 1
ATOM 7736 C C . ALA E 1 40 ? 11.344 63.035 102.645 1.00 25.57 40 ALA E C 1
ATOM 7737 O O . ALA E 1 40 ? 11.698 64.213 102.622 1.00 27.15 40 ALA E O 1
ATOM 7739 N N . LYS E 1 41 ? 12.171 62.072 102.355 1.00 25.21 41 LYS E N 1
ATOM 7740 C CA . LYS E 1 41 ? 13.520 62.399 102.008 1.00 26.11 41 LYS E CA 1
ATOM 7741 C C . LYS E 1 41 ? 13.580 63.241 100.744 1.00 22.51 41 LYS E C 1
ATOM 7742 O O . LYS E 1 41 ? 14.203 64.287 100.731 1.00 20.27 41 LYS E O 1
ATOM 7748 N N . GLY E 1 42 ? 12.924 62.774 99.684 1.00 22.50 42 GLY E N 1
ATOM 7749 C CA . GLY E 1 42 ? 12.970 63.462 98.415 1.00 22.21 42 GLY E CA 1
ATOM 7750 C C . GLY E 1 42 ? 12.404 64.865 98.516 1.00 23.40 42 GLY E C 1
ATOM 7751 O O . GLY E 1 42 ? 12.971 65.789 97.986 1.00 24.64 42 GLY E O 1
ATOM 7752 N N . GLU E 1 43 ? 11.331 65.034 99.269 1.00 24.49 43 GLU E N 1
ATOM 7753 C CA . GLU E 1 43 ? 10.745 66.349 99.444 1.00 26.92 43 GLU E CA 1
ATOM 7754 C C . GLU E 1 43 ? 11.698 67.320 100.054 1.00 27.05 43 GLU E C 1
ATOM 7755 O O . GLU E 1 43 ? 11.637 68.481 99.761 1.00 27.18 43 GLU E O 1
ATOM 7761 N N . ALA E 1 44 ? 12.553 66.857 100.961 1.00 26.88 44 ALA E N 1
ATOM 7762 C CA . ALA E 1 44 ? 13.482 67.753 101.654 1.00 24.36 44 ALA E CA 1
ATOM 7763 C C . ALA E 1 44 ? 14.781 67.926 100.885 1.00 25.57 44 ALA E C 1
ATOM 7764 O O . ALA E 1 44 ? 15.522 68.846 101.172 1.00 25.37 44 ALA E O 1
ATOM 7766 N N . ASP E 1 45 ? 15.110 66.969 100.026 1.00 24.62 45 ASP E N 1
ATOM 7767 C CA . ASP E 1 45 ? 16.433 66.893 99.466 1.00 26.61 45 ASP E CA 1
ATOM 7768 C C . ASP E 1 45 ? 16.602 67.871 98.329 1.00 29.87 45 ASP E C 1
ATOM 7769 O O . ASP E 1 45 ? 15.936 67.764 97.307 1.00 29.93 45 ASP E O 1
ATOM 7774 N N . ASP E 1 46 ? 17.544 68.774 98.503 1.00 29.89 46 ASP E N 1
ATOM 7775 C CA . ASP E 1 46 ? 17.843 69.791 97.551 1.00 33.29 46 ASP E CA 1
ATOM 7776 C C . ASP E 1 46 ? 18.365 69.266 96.229 1.00 31.69 46 ASP E C 1
ATOM 7777 O O . ASP E 1 46 ? 18.256 69.932 95.229 1.00 31.01 46 ASP E O 1
ATOM 7782 N N . ASP E 1 47 ? 18.894 68.059 96.178 1.00 32.45 47 ASP E N 1
ATOM 7783 C CA . ASP E 1 47 ? 19.353 67.495 94.907 1.00 32.26 47 ASP E CA 1
ATOM 7784 C C . ASP E 1 47 ? 18.238 66.853 94.098 1.00 31.40 47 ASP E C 1
ATOM 7785 O O . ASP E 1 47 ? 18.468 66.386 92.995 1.00 29.96 47 ASP E O 1
ATOM 7790 N N . VAL E 1 48 ? 17.044 66.793 94.670 1.00 29.42 48 VAL E N 1
ATOM 7791 C CA . VAL E 1 48 ? 15.919 66.185 94.037 1.00 29.26 48 VAL E CA 1
ATOM 7792 C C . VAL E 1 48 ? 14.923 67.232 93.548 1.00 27.99 48 VAL E C 1
ATOM 7793 O O . VAL E 1 48 ? 14.410 68.035 94.312 1.00 24.16 48 VAL E O 1
ATOM 7797 N N . ASN E 1 49 ? 14.597 67.141 92.267 1.00 28.40 49 ASN E N 1
ATOM 7798 C CA . ASN E 1 49 ? 13.576 67.987 91.667 1.00 27.19 49 ASN E CA 1
ATOM 7799 C C . ASN E 1 49 ? 12.280 67.275 91.359 1.00 25.04 49 ASN E C 1
ATOM 7800 O O . ASN E 1 49 ? 11.251 67.902 91.346 1.00 24.75 49 ASN E O 1
ATOM 7805 N N . VAL E 1 50 ? 12.345 65.965 91.119 1.00 23.32 50 VAL E N 1
ATOM 7806 C CA . VAL E 1 50 ? 11.201 65.213 90.616 1.00 22.13 50 VAL E CA 1
ATOM 7807 C C . VAL E 1 50 ? 11.270 63.801 91.109 1.00 20.53 50 VAL E C 1
ATOM 7808 O O . VAL E 1 50 ? 12.370 63.265 91.275 1.00 20.40 50 VAL E O 1
ATOM 7812 N N . PHE E 1 51 ? 10.104 63.203 91.353 1.00 20.82 51 PHE E N 1
ATOM 7813 C CA . PHE E 1 51 ? 10.009 61.778 91.709 1.00 22.11 51 PHE E CA 1
ATOM 7814 C C . PHE E 1 51 ? 9.583 60.946 90.531 1.00 23.07 51 PHE E C 1
ATOM 7815 O O . PHE E 1 51 ? 8.787 61.394 89.714 1.00 25.20 51 PHE E O 1
ATOM 7823 N N . LEU E 1 52 ? 10.093 59.727 90.464 1.00 22.58 52 LEU E N 1
ATOM 7824 C CA . LEU E 1 52 ? 9.662 58.787 89.467 1.00 22.76 52 LEU E CA 1
ATOM 7825 C C . LEU E 1 52 ? 9.347 57.471 90.136 1.00 21.02 52 LEU E C 1
ATOM 7826 O O . LEU E 1 52 ? 10.211 56.843 90.694 1.00 20.73 52 LEU E O 1
ATOM 7831 N N . ILE E 1 53 ? 8.102 57.060 90.066 1.00 21.05 53 ILE E N 1
ATOM 7832 C CA . ILE E 1 53 ? 7.659 55.844 90.728 1.00 22.77 53 ILE E CA 1
ATOM 7833 C C . ILE E 1 53 ? 7.463 54.732 89.782 1.00 20.74 53 ILE E C 1
ATOM 7834 O O . ILE E 1 53 ? 6.750 54.902 88.793 1.00 21.12 53 ILE E O 1
ATOM 7839 N N . LEU E 1 54 ? 8.061 53.599 90.111 1.00 20.53 54 LEU E N 1
ATOM 7840 C CA . LEU E 1 54 ? 8.102 52.448 89.227 1.00 23.02 54 LEU E CA 1
ATOM 7841 C C . LEU E 1 54 ? 7.695 51.208 89.944 1.00 22.88 54 LEU E C 1
ATOM 7842 O O . LEU E 1 54 ? 7.748 51.160 91.165 1.00 26.16 54 LEU E O 1
ATOM 7847 N N . GLY E 1 55 ? 7.336 50.192 89.183 1.00 21.90 55 GLY E N 1
ATOM 7848 C CA . GLY E 1 55 ? 7.083 48.894 89.742 1.00 24.03 55 GLY E CA 1
ATOM 7849 C C . GLY E 1 55 ? 8.095 47.873 89.278 1.00 24.59 55 GLY E C 1
ATOM 7850 O O . GLY E 1 55 ? 9.251 48.192 89.000 1.00 27.55 55 GLY E O 1
ATOM 7851 N N . SER E 1 56 ? 7.643 46.627 89.184 1.00 24.35 56 SER E N 1
ATOM 7852 C CA . SER E 1 56 ? 8.479 45.542 88.717 1.00 25.39 56 SER E CA 1
ATOM 7853 C C . SER E 1 56 ? 8.544 45.604 87.183 1.00 27.93 56 SER E C 1
ATOM 7854 O O . SER E 1 56 ? 8.021 46.548 86.557 1.00 27.87 56 SER E O 1
ATOM 7857 N N . GLN E 1 57 ? 9.192 44.613 86.586 1.00 29.00 57 GLN E N 1
ATOM 7858 C CA . GLN E 1 57 ? 9.272 44.540 85.133 1.00 31.03 57 GLN E CA 1
ATOM 7859 C C . GLN E 1 57 ? 7.974 44.019 84.564 1.00 30.88 57 GLN E C 1
ATOM 7860 O O . GLN E 1 57 ? 7.778 44.073 83.372 1.00 33.55 57 GLN E O 1
ATOM 7866 N N . THR E 1 58 ? 7.063 43.542 85.405 1.00 30.06 58 THR E N 1
ATOM 7867 C CA . THR E 1 58 ? 5.761 43.086 84.902 1.00 29.69 58 THR E CA 1
ATOM 7868 C C . THR E 1 58 ? 4.527 43.722 85.533 1.00 27.83 58 THR E C 1
ATOM 7869 O O . THR E 1 58 ? 3.454 43.520 85.019 1.00 27.38 58 THR E O 1
ATOM 7873 N N . ASP E 1 59 ? 4.655 44.428 86.656 1.00 28.50 59 ASP E N 1
ATOM 7874 C CA . ASP E 1 59 ? 3.488 44.949 87.368 1.00 29.87 59 ASP E CA 1
ATOM 7875 C C . ASP E 1 59 ? 3.786 46.212 88.093 1.00 27.19 59 ASP E C 1
ATOM 7876 O O . ASP E 1 59 ? 4.902 46.445 88.503 1.00 31.19 59 ASP E O 1
ATOM 7881 N N . PHE E 1 60 ? 2.781 47.052 88.225 1.00 26.49 60 PHE E N 1
ATOM 7882 C CA . PHE E 1 60 ? 2.918 48.249 89.006 1.00 24.84 60 PHE E CA 1
ATOM 7883 C C . PHE E 1 60 ? 2.581 47.951 90.471 1.00 24.34 60 PHE E C 1
ATOM 7884 O O . PHE E 1 60 ? 3.461 47.963 91.332 1.00 23.89 60 PHE E O 1
ATOM 7892 N N . SER E 1 61 ? 1.329 47.633 90.745 1.00 24.04 61 SER E N 1
ATOM 7893 C CA . SER E 1 61 ? 0.952 47.114 92.053 1.00 25.59 61 SER E CA 1
ATOM 7894 C C . SER E 1 61 ? -0.407 46.466 92.018 1.00 24.31 61 SER E C 1
ATOM 7895 O O . SER E 1 61 ? -1.355 47.035 91.486 1.00 25.45 61 SER E O 1
ATOM 7898 N N . ALA E 1 62 ? -0.484 45.268 92.561 1.00 23.68 62 ALA E N 1
ATOM 7899 C CA . ALA E 1 62 ? -1.740 44.557 92.675 1.00 24.40 62 ALA E CA 1
ATOM 7900 C C . ALA E 1 62 ? -2.534 45.019 93.896 1.00 25.59 62 ALA E C 1
ATOM 7901 O O . ALA E 1 62 ? -3.504 44.397 94.234 1.00 25.11 62 ALA E O 1
ATOM 7903 N N . GLY E 1 63 ? -2.160 46.132 94.518 1.00 27.19 63 GLY E N 1
ATOM 7904 C CA . GLY E 1 63 ? -2.961 46.696 95.596 1.00 31.86 63 GLY E CA 1
ATOM 7905 C C . GLY E 1 63 ? -2.517 46.098 96.920 1.00 36.14 63 GLY E C 1
ATOM 7906 O O . GLY E 1 63 ? -1.443 45.542 96.994 1.00 39.87 63 GLY E O 1
ATOM 7907 N N . ASN E 1 64 ? -3.325 46.203 97.964 1.00 35.74 64 ASN E N 1
ATOM 7908 C CA . ASN E 1 64 ? -2.922 45.661 99.252 1.00 36.59 64 ASN E CA 1
ATOM 7909 C C . ASN E 1 64 ? -2.832 44.175 99.296 1.00 37.26 64 ASN E C 1
ATOM 7910 O O . ASN E 1 64 ? -3.672 43.500 98.758 1.00 36.92 64 ASN E O 1
ATOM 7915 N N . ASP E 1 65 ? -1.808 43.673 99.966 1.00 38.80 65 ASP E N 1
ATOM 7916 C CA . ASP E 1 65 ? -1.729 42.261 100.289 1.00 43.77 65 ASP E CA 1
ATOM 7917 C C . ASP E 1 65 ? -2.892 41.960 101.242 1.00 39.55 65 ASP E C 1
ATOM 7918 O O . ASP E 1 65 ? -3.147 42.668 102.219 1.00 36.66 65 ASP E O 1
ATOM 7923 N N . LEU E 1 66 ? -3.614 40.919 100.916 1.00 40.65 66 LEU E N 1
ATOM 7924 C CA . LEU E 1 66 ? -4.823 40.629 101.628 1.00 41.77 66 LEU E CA 1
ATOM 7925 C C . LEU E 1 66 ? -4.584 40.197 103.104 1.00 39.53 66 LEU E C 1
ATOM 7926 O O . LEU E 1 66 ? -5.242 40.720 104.022 1.00 35.92 66 LEU E O 1
ATOM 7931 N N . PRO E 1 67 ? -3.660 39.251 103.334 1.00 39.10 67 PRO E N 1
ATOM 7932 C CA . PRO E 1 67 ? -3.335 38.903 104.735 1.00 39.71 67 PRO E CA 1
ATOM 7933 C C . PRO E 1 67 ? -2.979 40.127 105.575 1.00 39.50 67 PRO E C 1
ATOM 7934 O O . PRO E 1 67 ? -3.498 40.301 106.661 1.00 37.95 67 PRO E O 1
ATOM 7938 N N . ASP E 1 68 ? -2.098 40.977 105.060 1.00 40.88 68 ASP E N 1
ATOM 7939 C CA . ASP E 1 68 ? -1.719 42.182 105.784 1.00 38.80 68 ASP E CA 1
ATOM 7940 C C . ASP E 1 68 ? -2.906 43.092 106.049 1.00 35.24 68 ASP E C 1
ATOM 7941 O O . ASP E 1 68 ? -3.060 43.675 107.113 1.00 36.89 68 ASP E O 1
ATOM 7946 N N . PHE E 1 69 ? -3.745 43.224 105.037 1.00 37.64 69 PHE E N 1
ATOM 7947 C CA . PHE E 1 69 ? -4.905 44.083 105.103 1.00 38.31 69 PHE E CA 1
ATOM 7948 C C . PHE E 1 69 ? -5.906 43.680 106.217 1.00 38.06 69 PHE E C 1
ATOM 7949 O O . PHE E 1 69 ? -6.526 44.533 106.837 1.00 33.45 69 PHE E O 1
ATOM 7957 N N . LEU E 1 70 ? -6.071 42.379 106.431 1.00 39.11 70 LEU E N 1
ATOM 7958 C CA . LEU E 1 70 ? -6.972 41.863 107.467 1.00 40.65 70 LEU E CA 1
ATOM 7959 C C . LEU E 1 70 ? -6.457 42.123 108.886 1.00 42.22 70 LEU E C 1
ATOM 7960 O O . LEU E 1 70 ? -7.143 41.874 109.855 1.00 45.87 70 LEU E O 1
ATOM 7965 N N . THR E 1 71 ? -5.257 42.644 108.982 1.00 38.63 71 THR E N 1
ATOM 7966 C CA . THR E 1 71 ? -4.642 43.122 110.198 1.00 41.71 71 THR E CA 1
ATOM 7967 C C . THR E 1 71 ? -4.935 44.561 110.537 1.00 40.37 71 THR E C 1
ATOM 7968 O O . THR E 1 71 ? -4.575 45.010 111.613 1.00 38.38 71 THR E O 1
ATOM 7972 N N . TRP E 1 72 ? -5.524 45.313 109.630 1.00 35.87 72 TRP E N 1
ATOM 7973 C CA . TRP E 1 72 ? -5.696 46.735 109.887 1.00 39.21 72 TRP E CA 1
ATOM 7974 C C . TRP E 1 72 ? -6.778 46.986 110.905 1.00 39.53 72 TRP E C 1
ATOM 7975 O O . TRP E 1 72 ? -7.868 46.457 110.796 1.00 41.77 72 TRP E O 1
ATOM 7986 N N . GLU E 1 73 ? -6.494 47.832 111.871 1.00 42.42 73 GLU E N 1
ATOM 7987 C CA . GLU E 1 73 ? -7.521 48.254 112.783 1.00 47.02 73 GLU E CA 1
ATOM 7988 C C . GLU E 1 73 ? -8.363 49.362 112.116 1.00 40.34 73 GLU E C 1
ATOM 7989 O O . GLU E 1 73 ? -9.547 49.473 112.342 1.00 43.13 73 GLU E O 1
ATOM 7995 N N . ALA E 1 74 ? -7.732 50.176 111.293 1.00 37.36 74 ALA E N 1
ATOM 7996 C CA . ALA E 1 74 ? -8.352 51.355 110.703 1.00 37.46 74 ALA E CA 1
ATOM 7997 C C . ALA E 1 74 ? -7.554 51.770 109.455 1.00 36.55 74 ALA E C 1
ATOM 7998 O O . ALA E 1 74 ? -6.397 51.469 109.348 1.00 38.86 74 ALA E O 1
ATOM 8000 N N . LEU E 1 75 ? -8.165 52.499 108.543 1.00 35.32 75 LEU E N 1
ATOM 8001 C CA . LEU E 1 75 ? -7.402 53.195 107.537 1.00 35.47 75 LEU E CA 1
ATOM 8002 C C . LEU E 1 75 ? -6.921 54.538 108.099 1.00 34.11 75 LEU E C 1
ATOM 8003 O O . LEU E 1 75 ? -5.766 54.911 107.902 1.00 35.84 75 LEU E O 1
ATOM 8008 N N . SER E 1 76 ? -7.787 55.261 108.791 1.00 35.71 76 SER E N 1
ATOM 8009 C CA . SER E 1 76 ? -7.391 56.559 109.400 1.00 40.67 76 SER E CA 1
ATOM 8010 C C . SER E 1 76 ? -6.143 56.412 110.260 1.00 36.30 76 SER E C 1
ATOM 8011 O O . SER E 1 76 ? -6.096 55.568 111.141 1.00 33.55 76 SER E O 1
ATOM 8014 N N . GLY E 1 77 ? -5.136 57.230 109.988 1.00 33.85 77 GLY E N 1
ATOM 8015 C CA . GLY E 1 77 ? -3.912 57.223 110.764 1.00 34.09 77 GLY E CA 1
ATOM 8016 C C . GLY E 1 77 ? -2.941 56.117 110.424 1.00 31.72 77 GLY E C 1
ATOM 8017 O O . GLY E 1 77 ? -1.858 56.077 111.001 1.00 33.40 77 GLY E O 1
ATOM 8018 N N . SER E 1 78 ? -3.329 55.170 109.579 1.00 27.60 78 SER E N 1
ATOM 8019 C CA . SER E 1 78 ? -2.460 54.036 109.280 1.00 28.66 78 SER E CA 1
ATOM 8020 C C . SER E 1 78 ? -1.254 54.448 108.434 1.00 30.02 78 SER E C 1
ATOM 8021 O O . SER E 1 78 ? -1.175 55.547 107.878 1.00 27.23 78 SER E O 1
ATOM 8024 N N . VAL E 1 79 ? -0.328 53.524 108.303 1.00 31.69 79 VAL E N 1
ATOM 8025 C CA . VAL E 1 79 ? 0.809 53.762 107.428 1.00 33.19 79 VAL E CA 1
ATOM 8026 C C . VAL E 1 79 ? 0.379 53.913 105.975 1.00 32.31 79 VAL E C 1
ATOM 8027 O O . VAL E 1 79 ? 0.982 54.683 105.244 1.00 29.77 79 VAL E O 1
ATOM 8031 N N . ALA E 1 80 ? -0.679 53.209 105.554 1.00 30.31 80 ALA E N 1
ATOM 8032 C CA . ALA E 1 80 ? -1.161 53.383 104.195 1.00 28.28 80 ALA E CA 1
ATOM 8033 C C . ALA E 1 80 ? -1.657 54.797 104.021 1.00 26.76 80 ALA E C 1
ATOM 8034 O O . ALA E 1 80 ? -1.384 55.432 102.998 1.00 27.66 80 ALA E O 1
ATOM 8036 N N . ASP E 1 81 ? -2.396 55.280 104.991 1.00 25.23 81 ASP E N 1
ATOM 8037 C CA . ASP E 1 81 ? -2.868 56.658 104.964 1.00 28.52 81 ASP E CA 1
ATOM 8038 C C . ASP E 1 81 ? -1.674 57.616 104.864 1.00 26.99 81 ASP E C 1
ATOM 8039 O O . ASP E 1 81 ? -1.705 58.590 104.141 1.00 30.57 81 ASP E O 1
ATOM 8044 N N . ARG E 1 82 ? -0.615 57.330 105.587 1.00 26.29 82 ARG E N 1
ATOM 8045 C CA . ARG E 1 82 ? 0.548 58.225 105.628 1.00 28.52 82 ARG E CA 1
ATOM 8046 C C . ARG E 1 82 ? 1.173 58.298 104.251 1.00 31.20 82 ARG E C 1
ATOM 8047 O O . ARG E 1 82 ? 1.470 59.374 103.755 1.00 31.25 82 ARG E O 1
ATOM 8055 N N . PHE E 1 83 ? 1.303 57.157 103.598 1.00 31.25 83 PHE E N 1
ATOM 8056 C CA . PHE E 1 83 ? 1.857 57.145 102.281 1.00 31.36 83 PHE E CA 1
ATOM 8057 C C . PHE E 1 83 ? 1.028 57.955 101.281 1.00 31.81 83 PHE E C 1
ATOM 8058 O O . PHE E 1 83 ? 1.542 58.771 100.526 1.00 27.36 83 PHE E O 1
ATOM 8066 N N . ILE E 1 84 ? -0.262 57.705 101.286 1.00 30.31 84 ILE E N 1
ATOM 8067 C CA . ILE E 1 84 ? -1.185 58.411 100.415 1.00 34.89 84 ILE E CA 1
ATOM 8068 C C . ILE E 1 84 ? -1.100 59.919 100.635 1.00 32.10 84 ILE E C 1
ATOM 8069 O O . ILE E 1 84 ? -1.004 60.680 99.691 1.00 31.97 84 ILE E O 1
ATOM 8074 N N . ARG E 1 85 ? -1.107 60.344 101.883 1.00 29.94 85 ARG E N 1
ATOM 8075 C CA . ARG E 1 85 ? -0.996 61.760 102.159 1.00 30.67 85 ARG E CA 1
ATOM 8076 C C . ARG E 1 85 ? 0.334 62.308 101.702 1.00 30.34 85 ARG E C 1
ATOM 8077 O O . ARG E 1 85 ? 0.402 63.414 101.188 1.00 31.14 85 ARG E O 1
ATOM 8085 N N . ALA E 1 86 ? 1.383 61.521 101.828 1.00 29.54 86 ALA E N 1
ATOM 8086 C CA . ALA E 1 86 ? 2.690 61.970 101.369 1.00 28.01 86 ALA E CA 1
ATOM 8087 C C . ALA E 1 86 ? 2.684 62.253 99.900 1.00 25.87 86 ALA E C 1
ATOM 8088 O O . ALA E 1 86 ? 3.287 63.213 99.473 1.00 26.56 86 ALA E O 1
ATOM 8090 N N . VAL E 1 87 ? 2.018 61.424 99.119 1.00 25.64 87 VAL E N 1
ATOM 8091 C CA . VAL E 1 87 ? 1.988 61.651 97.684 1.00 27.29 87 VAL E CA 1
ATOM 8092 C C . VAL E 1 87 ? 1.026 62.743 97.284 1.00 24.86 87 VAL E C 1
ATOM 8093 O O . VAL E 1 87 ? 1.341 63.622 96.500 1.00 24.48 87 VAL E O 1
ATOM 8097 N N . ALA E 1 88 ? -0.155 62.706 97.861 1.00 26.23 88 ALA E N 1
ATOM 8098 C CA . ALA E 1 88 ? -1.158 63.754 97.614 1.00 27.32 88 ALA E CA 1
ATOM 8099 C C . ALA E 1 88 ? -0.651 65.115 97.964 1.00 29.08 88 ALA E C 1
ATOM 8100 O O . ALA E 1 88 ? -0.924 66.057 97.244 1.00 32.30 88 ALA E O 1
ATOM 8102 N N . GLY E 1 89 ? 0.120 65.220 99.048 1.00 31.09 89 GLY E N 1
ATOM 8103 C CA . GLY E 1 89 ? 0.705 66.501 99.473 1.00 30.22 89 GLY E CA 1
ATOM 8104 C C . GLY E 1 89 ? 2.103 66.815 98.932 1.00 32.44 89 GLY E C 1
ATOM 8105 O O . GLY E 1 89 ? 2.679 67.842 99.283 1.00 29.66 89 GLY E O 1
ATOM 8106 N N . ALA E 1 90 ? 2.671 65.960 98.080 1.00 33.65 90 ALA E N 1
ATOM 8107 C CA . ALA E 1 90 ? 4.032 66.225 97.603 1.00 31.00 90 ALA E CA 1
ATOM 8108 C C . ALA E 1 90 ? 4.086 67.483 96.770 1.00 30.53 90 ALA E C 1
ATOM 8109 O O . ALA E 1 90 ? 3.290 67.664 95.848 1.00 28.78 90 ALA E O 1
ATOM 8111 N N . ARG E 1 91 ? 5.005 68.363 97.130 1.00 30.02 91 ARG E N 1
ATOM 8112 C CA . ARG E 1 91 ? 5.149 69.641 96.480 1.00 31.73 91 ARG E CA 1
ATOM 8113 C C . ARG E 1 91 ? 5.888 69.482 95.168 1.00 29.61 91 ARG E C 1
ATOM 8114 O O . ARG E 1 91 ? 5.612 70.171 94.204 1.00 31.15 91 ARG E O 1
ATOM 8122 N N . LYS E 1 92 ? 6.778 68.518 95.098 1.00 26.07 92 LYS E N 1
ATOM 8123 C CA . LYS E 1 92 ? 7.513 68.280 93.871 1.00 24.63 92 LYS E CA 1
ATOM 8124 C C . LYS E 1 92 ? 6.751 67.371 92.928 1.00 22.23 92 LYS E C 1
ATOM 8125 O O . LYS E 1 92 ? 5.884 66.614 93.354 1.00 20.68 92 LYS E O 1
ATOM 8131 N N . PRO E 1 93 ? 7.104 67.399 91.639 1.00 21.54 93 PRO E N 1
ATOM 8132 C CA . PRO E 1 93 ? 6.369 66.629 90.639 1.00 20.80 93 PRO E CA 1
ATOM 8133 C C . PRO E 1 93 ? 6.633 65.173 90.778 1.00 19.42 93 PRO E C 1
ATOM 8134 O O . PRO E 1 93 ? 7.690 64.768 91.237 1.00 20.28 93 PRO E O 1
ATOM 8138 N N . VAL E 1 94 ? 5.657 64.388 90.355 1.00 18.88 94 VAL E N 1
ATOM 8139 C CA . VAL E 1 94 ? 5.675 62.954 90.493 1.00 17.61 94 VAL E CA 1
ATOM 8140 C C . VAL E 1 94 ? 5.273 62.336 89.155 1.00 17.74 94 VAL E C 1
ATOM 8141 O O . VAL E 1 94 ? 4.226 62.635 88.636 1.00 18.54 94 VAL E O 1
ATOM 8145 N N . VAL E 1 95 ? 6.112 61.482 88.616 1.00 16.85 95 VAL E N 1
ATOM 8146 C CA . VAL E 1 95 ? 5.848 60.807 87.395 1.00 17.34 95 VAL E CA 1
ATOM 8147 C C . VAL E 1 95 ? 5.733 59.339 87.727 1.00 16.95 95 VAL E C 1
ATOM 8148 O O . VAL E 1 95 ? 6.500 58.833 88.513 1.00 17.93 95 VAL E O 1
ATOM 8152 N N . ALA E 1 96 ? 4.826 58.636 87.095 1.00 17.05 96 ALA E N 1
ATOM 8153 C CA . ALA E 1 96 ? 4.689 57.192 87.332 1.00 18.61 96 ALA E CA 1
ATOM 8154 C C . ALA E 1 96 ? 4.702 56.434 86.017 1.00 19.88 96 ALA E C 1
ATOM 8155 O O . ALA E 1 96 ? 4.259 56.950 84.999 1.00 21.59 96 ALA E O 1
ATOM 8157 N N . ALA E 1 97 ? 5.230 55.220 86.042 1.00 20.04 97 ALA E N 1
ATOM 8158 C CA . ALA E 1 97 ? 5.207 54.356 84.874 1.00 19.97 97 ALA E CA 1
ATOM 8159 C C . ALA E 1 97 ? 4.563 53.090 85.309 1.00 19.21 97 ALA E C 1
ATOM 8160 O O . ALA E 1 97 ? 5.086 52.414 86.209 1.00 19.91 97 ALA E O 1
ATOM 8162 N N . VAL E 1 98 ? 3.441 52.754 84.695 1.00 19.74 98 VAL E N 1
ATOM 8163 C CA . VAL E 1 98 ? 2.659 51.597 85.156 1.00 22.03 98 VAL E CA 1
ATOM 8164 C C . VAL E 1 98 ? 2.578 50.548 84.085 1.00 20.05 98 VAL E C 1
ATOM 8165 O O . VAL E 1 98 ? 2.685 50.856 82.932 1.00 20.03 98 VAL E O 1
ATOM 8169 N N . ARG E 1 99 ? 2.365 49.315 84.506 1.00 21.32 99 ARG E N 1
ATOM 8170 C CA . ARG E 1 99 ? 2.177 48.182 83.599 1.00 23.48 99 ARG E CA 1
ATOM 8171 C C . ARG E 1 99 ? 1.531 47.041 84.363 1.00 24.06 99 ARG E C 1
ATOM 8172 O O . ARG E 1 99 ? 1.434 47.100 85.582 1.00 23.22 99 ARG E O 1
ATOM 8180 N N . GLY E 1 100 ? 1.060 46.028 83.634 1.00 23.13 100 GLY E N 1
ATOM 8181 C CA . GLY E 1 100 ? 0.385 44.879 84.245 1.00 22.37 100 GLY E CA 1
ATOM 8182 C C . GLY E 1 100 ? -0.673 45.343 85.239 1.00 23.15 100 GLY E C 1
ATOM 8183 O O . GLY E 1 100 ? -1.542 46.143 84.902 1.00 26.27 100 GLY E O 1
ATOM 8184 N N . ALA E 1 101 ? -0.622 44.833 86.458 1.00 22.75 101 ALA E N 1
ATOM 8185 C CA . ALA E 1 101 ? -1.635 45.126 87.447 1.00 21.83 101 ALA E CA 1
ATOM 8186 C C . ALA E 1 101 ? -1.464 46.535 87.999 1.00 22.14 101 ALA E C 1
ATOM 8187 O O . ALA E 1 101 ? -0.369 46.943 88.394 1.00 21.18 101 ALA E O 1
ATOM 8189 N N . ALA E 1 102 ? -2.560 47.272 88.009 1.00 22.09 102 ALA E N 1
ATOM 8190 C CA . ALA E 1 102 ? -2.647 48.549 88.721 1.00 24.53 102 ALA E CA 1
ATOM 8191 C C . ALA E 1 102 ? -3.957 48.546 89.481 1.00 23.31 102 ALA E C 1
ATOM 8192 O O . ALA E 1 102 ? -4.968 49.031 88.997 1.00 23.62 102 ALA E O 1
ATOM 8194 N N . ILE E 1 103 ? -3.934 47.936 90.644 1.00 24.96 103 ILE E N 1
ATOM 8195 C CA . ILE E 1 103 ? -5.171 47.586 91.318 1.00 26.51 103 ILE E CA 1
ATOM 8196 C C . ILE E 1 103 ? -5.231 48.270 92.651 1.00 25.67 103 ILE E C 1
ATOM 8197 O O . ILE E 1 103 ? -4.227 48.411 93.367 1.00 27.53 103 ILE E O 1
ATOM 8202 N N . GLY E 1 104 ? -6.423 48.666 92.987 1.00 23.57 104 GLY E N 1
ATOM 8203 C CA . GLY E 1 104 ? -6.661 49.356 94.222 1.00 29.31 104 GLY E CA 1
ATOM 8204 C C . GLY E 1 104 ? -5.851 50.632 94.249 1.00 29.92 104 GLY E C 1
ATOM 8205 O O . GLY E 1 104 ? -6.032 51.515 93.418 1.00 26.87 104 GLY E O 1
ATOM 8206 N N . ILE E 1 105 ? -4.984 50.701 95.239 1.00 33.57 105 ILE E N 1
ATOM 8207 C CA . ILE E 1 105 ? -4.091 51.809 95.403 1.00 34.11 105 ILE E CA 1
ATOM 8208 C C . ILE E 1 105 ? -3.207 51.961 94.168 1.00 34.81 105 ILE E C 1
ATOM 8209 O O . ILE E 1 105 ? -2.748 53.052 93.835 1.00 35.39 105 ILE E O 1
ATOM 8214 N N . GLY E 1 106 ? -2.930 50.864 93.475 1.00 34.38 106 GLY E N 1
ATOM 8215 C CA . GLY E 1 106 ? -2.168 50.961 92.228 1.00 30.70 106 GLY E CA 1
ATOM 8216 C C . GLY E 1 106 ? -2.844 51.869 91.230 1.00 30.75 106 GLY E C 1
ATOM 8217 O O . GLY E 1 106 ? -2.195 52.468 90.405 1.00 35.13 106 GLY E O 1
ATOM 8218 N N . SER E 1 107 ? -4.164 51.945 91.268 1.00 32.64 107 SER E N 1
ATOM 8219 C CA . SER E 1 107 ? -4.902 52.878 90.410 1.00 31.99 107 SER E CA 1
ATOM 8220 C C . SER E 1 107 ? -5.206 54.198 91.081 1.00 30.55 107 SER E C 1
ATOM 8221 O O . SER E 1 107 ? -5.090 55.249 90.434 1.00 31.27 107 SER E O 1
ATOM 8224 N N . THR E 1 108 ? -5.621 54.165 92.339 1.00 29.27 108 THR E N 1
ATOM 8225 C CA . THR E 1 108 ? -6.185 55.365 92.975 1.00 32.97 108 THR E CA 1
ATOM 8226 C C . THR E 1 108 ? -5.121 56.369 93.360 1.00 33.64 108 THR E C 1
ATOM 8227 O O . THR E 1 108 ? -5.418 57.508 93.689 1.00 37.10 108 THR E O 1
ATOM 8231 N N . LEU E 1 109 ? -3.885 55.930 93.293 1.00 32.25 109 LEU E N 1
ATOM 8232 C CA . LEU E 1 109 ? -2.749 56.790 93.454 1.00 33.38 109 LEU E CA 1
ATOM 8233 C C . LEU E 1 109 ? -2.486 57.694 92.247 1.00 30.18 109 LEU E C 1
ATOM 8234 O O . LEU E 1 109 ? -1.923 58.775 92.359 1.00 27.62 109 LEU E O 1
ATOM 8239 N N . LEU E 1 110 ? -2.884 57.241 91.078 1.00 27.19 110 LEU E N 1
ATOM 8240 C CA . LEU E 1 110 ? -2.452 57.888 89.852 1.00 25.57 110 LEU E CA 1
ATOM 8241 C C . LEU E 1 110 ? -2.962 59.298 89.680 1.00 24.30 110 LEU E C 1
ATOM 8242 O O . LEU E 1 110 ? -2.298 60.135 89.062 1.00 23.04 110 LEU E O 1
ATOM 8247 N N . PRO E 1 111 ? -4.144 59.587 90.210 1.00 23.98 111 PRO E N 1
ATOM 8248 C CA . PRO E 1 111 ? -4.620 60.986 90.068 1.00 25.52 111 PRO E CA 1
ATOM 8249 C C . PRO E 1 111 ? -3.786 62.005 90.833 1.00 26.32 111 PRO E C 1
ATOM 8250 O O . PRO E 1 111 ? -3.871 63.161 90.537 1.00 26.44 111 PRO E O 1
ATOM 8254 N N . HIS E 1 112 ? -2.990 61.554 91.799 1.00 27.14 112 HIS E N 1
ATOM 8255 C CA . HIS E 1 112 ? -2.076 62.425 92.473 1.00 28.30 112 HIS E CA 1
ATOM 8256 C C . HIS E 1 112 ? -0.761 62.556 91.744 1.00 27.26 112 HIS E C 1
ATOM 8257 O O . HIS E 1 112 ? 0.038 63.353 92.126 1.00 28.80 112 HIS E O 1
ATOM 8264 N N . CYS E 1 113 ? -0.534 61.789 90.696 1.00 29.23 113 CYS E N 1
ATOM 8265 C CA . CYS E 1 113 ? 0.657 61.969 89.891 1.00 28.44 113 CYS E CA 1
ATOM 8266 C C . CYS E 1 113 ? 0.482 63.088 88.861 1.00 26.20 113 CYS E C 1
ATOM 8267 O O . CYS E 1 113 ? -0.606 63.416 88.443 1.00 27.02 113 CYS E O 1
ATOM 8270 N N . ASP E 1 114 ? 1.583 63.691 88.486 1.00 24.69 114 ASP E N 1
ATOM 8271 C CA . ASP E 1 114 ? 1.563 64.775 87.529 1.00 25.33 114 ASP E CA 1
ATOM 8272 C C . ASP E 1 114 ? 1.668 64.267 86.074 1.00 23.26 114 ASP E C 1
ATOM 8273 O O . ASP E 1 114 ? 1.034 64.826 85.213 1.00 21.61 114 ASP E O 1
ATOM 8278 N N . LEU E 1 115 ? 2.453 63.218 85.849 1.00 21.17 115 LEU E N 1
ATOM 8279 C CA . LEU E 1 115 ? 2.452 62.513 84.609 1.00 21.75 115 LEU E CA 1
ATOM 8280 C C . LEU E 1 115 ? 2.467 61.032 84.861 1.00 20.98 115 LEU E C 1
ATOM 8281 O O . LEU E 1 115 ? 3.131 60.567 85.750 1.00 22.19 115 LEU E O 1
ATOM 8286 N N . VAL E 1 116 ? 1.806 60.281 83.993 1.00 21.19 116 VAL E N 1
ATOM 8287 C CA . VAL E 1 116 ? 1.709 58.848 84.074 1.00 19.87 116 VAL E CA 1
ATOM 8288 C C . VAL E 1 116 ? 1.764 58.227 82.694 1.00 19.76 116 VAL E C 1
ATOM 8289 O O . VAL E 1 116 ? 1.009 58.624 81.824 1.00 19.39 116 VAL E O 1
ATOM 8293 N N . TYR E 1 117 ? 2.630 57.240 82.500 1.00 19.53 117 TYR E N 1
ATOM 8294 C CA . TYR E 1 117 ? 2.682 56.487 81.254 1.00 19.46 117 TYR E CA 1
ATOM 8295 C C . TYR E 1 117 ? 2.387 55.060 81.612 1.00 20.64 117 TYR E C 1
ATOM 8296 O O . TYR E 1 117 ? 2.776 54.588 82.676 1.00 20.34 117 TYR E O 1
ATOM 8305 N N . ALA E 1 118 ? 1.702 54.366 80.714 1.00 21.09 118 ALA E N 1
ATOM 8306 C CA . ALA E 1 118 ? 1.316 52.977 80.923 1.00 21.07 118 ALA E CA 1
ATOM 8307 C C . ALA E 1 118 ? 1.737 52.102 79.758 1.00 20.31 118 ALA E C 1
ATOM 8308 O O . ALA E 1 118 ? 1.677 52.511 78.620 1.00 19.06 118 ALA E O 1
ATOM 8310 N N . ALA E 1 119 ? 2.039 50.859 80.056 1.00 20.40 119 ALA E N 1
ATOM 8311 C CA . ALA E 1 119 ? 2.277 49.889 79.024 1.00 22.42 119 ALA E CA 1
ATOM 8312 C C . ALA E 1 119 ? 0.968 49.387 78.438 1.00 24.32 119 ALA E C 1
ATOM 8313 O O . ALA E 1 119 ? -0.049 49.357 79.120 1.00 24.95 119 ALA E O 1
ATOM 8315 N N . PRO E 1 120 ? 1.006 48.931 77.185 1.00 26.07 120 PRO E N 1
ATOM 8316 C CA . PRO E 1 120 ? -0.119 48.303 76.534 1.00 27.80 120 PRO E CA 1
ATOM 8317 C C . PRO E 1 120 ? -0.936 47.348 77.368 1.00 29.49 120 PRO E C 1
ATOM 8318 O O . PRO E 1 120 ? -2.183 47.391 77.311 1.00 44.21 120 PRO E O 1
ATOM 8322 N N . GLY E 1 121 ? -0.355 46.427 78.088 1.00 29.18 121 GLY E N 1
ATOM 8323 C CA . GLY E 1 121 ? -1.297 45.477 78.787 1.00 27.81 121 GLY E CA 1
ATOM 8324 C C . GLY E 1 121 ? -1.897 45.936 80.118 1.00 27.04 121 GLY E C 1
ATOM 8325 O O . GLY E 1 121 ? -2.344 45.129 80.900 1.00 26.38 121 GLY E O 1
ATOM 8326 N N . THR E 1 122 ? -1.799 47.210 80.466 1.00 25.77 122 THR E N 1
ATOM 8327 C CA . THR E 1 122 ? -2.087 47.570 81.836 1.00 21.97 122 THR E CA 1
ATOM 8328 C C . THR E 1 122 ? -3.554 47.362 82.127 1.00 22.71 122 THR E C 1
ATOM 8329 O O . THR E 1 122 ? -4.415 47.701 81.322 1.00 23.44 122 THR E O 1
ATOM 8333 N N . ARG E 1 123 ? -3.834 46.826 83.297 1.00 22.46 123 ARG E N 1
ATOM 8334 C CA . ARG E 1 123 ? -5.184 46.574 83.751 1.00 23.78 123 ARG E CA 1
ATOM 8335 C C . ARG E 1 123 ? -5.476 47.364 85.032 1.00 21.78 123 ARG E C 1
ATOM 8336 O O . ARG E 1 123 ? -4.802 47.188 86.057 1.00 22.60 123 ARG E O 1
ATOM 8344 N N . PHE E 1 124 ? -6.419 48.279 84.952 1.00 19.85 124 PHE E N 1
ATOM 8345 C CA . PHE E 1 124 ? -6.724 49.168 86.060 1.00 21.55 124 PHE E CA 1
ATOM 8346 C C . PHE E 1 124 ? -7.938 48.633 86.749 1.00 23.92 124 PHE E C 1
ATOM 8347 O O . PHE E 1 124 ? -8.848 48.135 86.082 1.00 25.34 124 PHE E O 1
ATOM 8355 N N . HIS E 1 125 ? -7.988 48.731 88.063 1.00 23.72 125 HIS E N 1
ATOM 8356 C CA . HIS E 1 125 ? -9.130 48.169 88.752 1.00 25.52 125 HIS E CA 1
ATOM 8357 C C . HIS E 1 125 ? -9.291 48.784 90.116 1.00 25.40 125 HIS E C 1
ATOM 8358 O O . HIS E 1 125 ? -8.336 48.837 90.857 1.00 26.32 125 HIS E O 1
ATOM 8373 N N . PRO E 1 127 ? -11.692 47.587 92.802 1.00 26.64 127 PRO E N 1
ATOM 8374 C CA . PRO E 1 127 ? -12.736 46.620 93.174 1.00 28.33 127 PRO E CA 1
ATOM 8375 C C . PRO E 1 127 ? -13.311 46.728 94.609 1.00 28.43 127 PRO E C 1
ATOM 8376 O O . PRO E 1 127 ? -13.825 45.747 95.118 1.00 31.68 127 PRO E O 1
ATOM 8380 N N . PHE E 1 128 ? -13.189 47.893 95.242 1.00 27.25 128 PHE E N 1
ATOM 8381 C CA . PHE E 1 128 ? -13.636 48.127 96.591 1.00 27.19 128 PHE E CA 1
ATOM 8382 C C . PHE E 1 128 ? -15.004 47.585 96.850 1.00 26.47 128 PHE E C 1
ATOM 8383 O O . PHE E 1 128 ? -15.214 46.864 97.808 1.00 25.18 128 PHE E O 1
ATOM 8391 N N . ILE E 1 129 ? -15.947 47.909 95.987 1.00 29.28 129 ILE E N 1
ATOM 8392 C CA . ILE E 1 129 ? -17.330 47.453 96.182 1.00 31.02 129 ILE E CA 1
ATOM 8393 C C . ILE E 1 129 ? -17.439 45.927 96.307 1.00 31.45 129 ILE E C 1
ATOM 8394 O O . ILE E 1 129 ? -18.250 45.436 97.064 1.00 29.42 129 ILE E O 1
ATOM 8399 N N . ASN E 1 130 ? -16.611 45.200 95.561 1.00 31.35 130 ASN E N 1
ATOM 8400 C CA . ASN E 1 130 ? -16.657 43.759 95.617 1.00 31.94 130 ASN E CA 1
ATOM 8401 C C . ASN E 1 130 ? -16.042 43.196 96.861 1.00 33.23 130 ASN E C 1
ATOM 8402 O O . ASN E 1 130 ? -16.168 42.002 97.099 1.00 33.70 130 ASN E O 1
ATOM 8407 N N . LEU E 1 131 ? -15.329 44.014 97.611 1.00 31.66 131 LEU E N 1
ATOM 8408 C CA . LEU E 1 131 ? -14.819 43.589 98.875 1.00 33.35 131 LEU E CA 1
ATOM 8409 C C . LEU E 1 131 ? -15.612 44.136 100.019 1.00 30.91 131 LEU E C 1
ATOM 8410 O O . LEU E 1 131 ? -15.192 44.017 101.134 1.00 40.18 131 LEU E O 1
ATOM 8415 N N . GLY E 1 132 ? -16.753 44.748 99.763 1.00 29.49 132 GLY E N 1
ATOM 8416 C CA . GLY E 1 132 ? -17.538 45.337 100.836 1.00 29.01 132 GLY E CA 1
ATOM 8417 C C . GLY E 1 132 ? -16.892 46.525 101.482 1.00 30.22 132 GLY E C 1
ATOM 8418 O O . GLY E 1 132 ? -17.176 46.860 102.642 1.00 37.19 132 GLY E O 1
ATOM 8419 N N . ILE E 1 133 ? -16.067 47.234 100.733 1.00 30.37 133 ILE E N 1
ATOM 8420 C CA . ILE E 1 133 ? -15.484 48.472 101.252 1.00 31.36 133 ILE E CA 1
ATOM 8421 C C . ILE E 1 133 ? -15.632 49.637 100.284 1.00 28.45 133 ILE E C 1
ATOM 8422 O O . ILE E 1 133 ? -16.191 49.492 99.207 1.00 27.30 133 ILE E O 1
ATOM 8427 N N . VAL E 1 134 ? -15.172 50.799 100.695 1.00 27.36 134 VAL E N 1
ATOM 8428 C CA . VAL E 1 134 ? -15.275 51.976 99.871 1.00 29.74 134 VAL E CA 1
ATOM 8429 C C . VAL E 1 134 ? -13.946 52.378 99.300 1.00 32.17 134 VAL E C 1
ATOM 8430 O O . VAL E 1 134 ? -12.906 52.003 99.805 1.00 33.18 134 VAL E O 1
ATOM 8434 N N . PRO E 1 135 ? -13.983 53.197 98.249 1.00 39.82 135 PRO E N 1
ATOM 8435 C CA . PRO E 1 135 ? -12.757 53.724 97.682 1.00 41.42 135 PRO E CA 1
ATOM 8436 C C . PRO E 1 135 ? -12.020 54.707 98.556 1.00 42.48 135 PRO E C 1
ATOM 8437 O O . PRO E 1 135 ? -12.600 55.462 99.332 1.00 44.48 135 PRO E O 1
ATOM 8441 N N . GLU E 1 136 ? -10.730 54.707 98.339 1.00 46.47 136 GLU E N 1
ATOM 8442 C CA . GLU E 1 136 ? -9.766 55.342 99.184 1.00 53.40 136 GLU E CA 1
ATOM 8443 C C . GLU E 1 136 ? -8.998 56.316 98.282 1.00 41.86 136 GLU E C 1
ATOM 8444 O O . GLU E 1 136 ? -9.253 56.422 97.072 1.00 36.26 136 GLU E O 1
ATOM 8450 N N . ALA E 1 137 ? -8.027 56.974 98.899 1.00 34.61 137 ALA E N 1
ATOM 8451 C CA . ALA E 1 137 ? -7.060 57.825 98.223 1.00 31.40 137 ALA E CA 1
ATOM 8452 C C . ALA E 1 137 ? -7.699 58.951 97.427 1.00 30.61 137 ALA E C 1
ATOM 8453 O O . ALA E 1 137 ? -7.073 59.495 96.531 1.00 31.43 137 ALA E O 1
ATOM 8455 N N . GLY E 1 138 ? -8.916 59.355 97.812 1.00 27.37 138 GLY E N 1
ATOM 8456 C CA . GLY E 1 138 ? -9.619 60.452 97.148 1.00 26.26 138 GLY E CA 1
ATOM 8457 C C . GLY E 1 138 ? -10.292 60.107 95.831 1.00 24.81 138 GLY E C 1
ATOM 8458 O O . GLY E 1 138 ? -10.802 60.995 95.144 1.00 23.79 138 GLY E O 1
ATOM 8459 N N . SER E 1 139 ? -10.355 58.825 95.511 1.00 22.99 139 SER E N 1
ATOM 8460 C CA . SER E 1 139 ? -10.919 58.406 94.238 1.00 26.14 139 SER E CA 1
ATOM 8461 C C . SER E 1 139 ? -12.397 58.716 94.080 1.00 26.88 139 SER E C 1
ATOM 8462 O O . SER E 1 139 ? -12.849 58.967 92.961 1.00 27.36 139 SER E O 1
ATOM 8465 N N . SER E 1 140 ? -13.142 58.736 95.187 1.00 27.87 140 SER E N 1
ATOM 8466 C CA . SER E 1 140 ? -14.548 59.187 95.167 1.00 27.09 140 SER E CA 1
ATOM 8467 C C . SER E 1 140 ? -14.710 60.619 94.654 1.00 25.74 140 SER E C 1
ATOM 8468 O O . SER E 1 140 ? -15.766 60.986 94.191 1.00 22.71 140 SER E O 1
ATOM 8471 N N . GLN E 1 141 ? -13.640 61.400 94.680 1.00 27.17 141 GLN E N 1
ATOM 8472 C CA . GLN E 1 141 ? -13.653 62.734 94.108 1.00 27.31 141 GLN E CA 1
ATOM 8473 C C . GLN E 1 141 ? -12.903 62.799 92.761 1.00 27.02 141 GLN E C 1
ATOM 8474 O O . GLN E 1 141 ? -13.363 63.423 91.780 1.00 27.81 141 GLN E O 1
ATOM 8480 N N . THR E 1 142 ? -11.751 62.171 92.686 1.00 24.97 142 THR E N 1
ATOM 8481 C CA . THR E 1 142 ? -10.933 62.333 91.493 1.00 27.08 142 THR E CA 1
ATOM 8482 C C . THR E 1 142 ? -11.545 61.601 90.268 1.00 28.86 142 THR E C 1
ATOM 8483 O O . THR E 1 142 ? -11.525 62.137 89.187 1.00 25.74 142 THR E O 1
ATOM 8495 N N . PRO E 1 144 ? -14.832 60.742 89.479 1.00 25.98 144 PRO E N 1
ATOM 8496 C CA . PRO E 1 144 ? -15.904 61.474 88.880 1.00 24.52 144 PRO E CA 1
ATOM 8497 C C . PRO E 1 144 ? -15.468 62.779 88.221 1.00 25.49 144 PRO E C 1
ATOM 8498 O O . PRO E 1 144 ? -15.978 63.123 87.144 1.00 24.00 144 PRO E O 1
ATOM 8502 N N . ALA E 1 145 ? -14.531 63.489 88.819 1.00 27.53 145 ALA E N 1
ATOM 8503 C CA . ALA E 1 145 ? -14.061 64.723 88.198 1.00 26.48 145 ALA E CA 1
ATOM 8504 C C . ALA E 1 145 ? -13.443 64.421 86.838 1.00 30.36 145 ALA E C 1
ATOM 8505 O O . ALA E 1 145 ? -13.628 65.176 85.905 1.00 31.86 145 ALA E O 1
ATOM 8507 N N . LEU E 1 146 ? -12.651 63.350 86.733 1.00 29.14 146 LEU E N 1
ATOM 8508 C CA . LEU E 1 146 ? -11.959 63.082 85.490 1.00 32.56 146 LEU E CA 1
ATOM 8509 C C . LEU E 1 146 ? -12.872 62.478 84.410 1.00 33.41 146 LEU E C 1
ATOM 8510 O O . LEU E 1 146 ? -12.782 62.846 83.243 1.00 33.08 146 LEU E O 1
ATOM 8515 N N . ALA E 1 147 ? -13.695 61.507 84.809 1.00 27.95 147 ALA E N 1
ATOM 8516 C CA . ALA E 1 147 ? -14.395 60.669 83.876 1.00 26.52 147 ALA E CA 1
ATOM 8517 C C . ALA E 1 147 ? -15.859 61.045 83.729 1.00 25.49 147 ALA E C 1
ATOM 8518 O O . ALA E 1 147 ? -16.552 60.536 82.847 1.00 28.67 147 ALA E O 1
ATOM 8520 N N . GLY E 1 148 ? -16.342 61.885 84.626 1.00 23.92 148 GLY E N 1
ATOM 8521 C CA . GLY E 1 148 ? -17.753 62.098 84.768 1.00 23.11 148 GLY E CA 1
ATOM 8522 C C . GLY E 1 148 ? -18.363 61.010 85.617 1.00 22.95 148 GLY E C 1
ATOM 8523 O O . GLY E 1 148 ? -17.821 59.886 85.730 1.00 24.18 148 GLY E O 1
ATOM 8524 N N . HIS E 1 149 ? -19.513 61.310 86.182 1.00 20.94 149 HIS E N 1
ATOM 8525 C CA . HIS E 1 149 ? -20.083 60.423 87.162 1.00 23.81 149 HIS E CA 1
ATOM 8526 C C . HIS E 1 149 ? -20.417 59.023 86.603 1.00 24.45 149 HIS E C 1
ATOM 8527 O O . HIS E 1 149 ? -20.229 57.994 87.291 1.00 22.10 149 HIS E O 1
ATOM 8534 N N . ARG E 1 150 ? -20.907 58.968 85.370 1.00 24.63 150 ARG E N 1
ATOM 8535 C CA . ARG E 1 150 ? -21.328 57.676 84.836 1.00 27.67 150 ARG E CA 1
ATOM 8536 C C . ARG E 1 150 ? -20.211 56.731 84.475 1.00 28.56 150 ARG E C 1
ATOM 8537 O O . ARG E 1 150 ? -20.313 55.527 84.759 1.00 34.53 150 ARG E O 1
ATOM 8545 N N . ARG E 1 151 ? -19.148 57.239 83.881 1.00 26.46 151 ARG E N 1
ATOM 8546 C CA . ARG E 1 151 ? -18.057 56.363 83.552 1.00 30.13 151 ARG E CA 1
ATOM 8547 C C . ARG E 1 151 ? -17.326 55.981 84.865 1.00 31.79 151 ARG E C 1
ATOM 8548 O O . ARG E 1 151 ? -16.874 54.840 85.026 1.00 28.75 151 ARG E O 1
ATOM 8556 N N . ALA E 1 152 ? -17.274 56.902 85.836 1.00 29.86 152 ALA E N 1
ATOM 8557 C CA . ALA E 1 152 ? -16.715 56.567 87.151 1.00 29.55 152 ALA E CA 1
ATOM 8558 C C . ALA E 1 152 ? -17.553 55.537 87.871 1.00 28.31 152 ALA E C 1
ATOM 8559 O O . ALA E 1 152 ? -17.020 54.789 88.668 1.00 27.55 152 ALA E O 1
ATOM 8561 N N . ALA E 1 153 ? -18.859 55.522 87.642 1.00 26.76 153 ALA E N 1
ATOM 8562 C CA . ALA E 1 153 ? -19.692 54.495 88.264 1.00 27.41 153 ALA E CA 1
ATOM 8563 C C . ALA E 1 153 ? -19.376 53.124 87.754 1.00 26.16 153 ALA E C 1
ATOM 8564 O O . ALA E 1 153 ? -19.493 52.181 88.509 1.00 23.30 153 ALA E O 1
ATOM 8566 N N . GLU E 1 154 ? -18.986 52.978 86.484 1.00 28.77 154 GLU E N 1
ATOM 8567 C CA . GLU E 1 154 ? -18.490 51.647 86.018 1.00 30.49 154 GLU E CA 1
ATOM 8568 C C . GLU E 1 154 ? -17.283 51.166 86.844 1.00 30.57 154 GLU E C 1
ATOM 8569 O O . GLU E 1 154 ? -17.172 49.997 87.196 1.00 31.44 154 GLU E O 1
ATOM 8583 N N . LEU E 1 156 ? -16.290 52.333 90.053 1.00 26.20 156 LEU E N 1
ATOM 8584 C CA . LEU E 1 156 ? -16.466 52.300 91.491 1.00 26.26 156 LEU E CA 1
ATOM 8585 C C . LEU E 1 156 ? -17.715 51.615 91.993 1.00 26.84 156 LEU E C 1
ATOM 8586 O O . LEU E 1 156 ? -17.711 51.043 93.075 1.00 27.34 156 LEU E O 1
ATOM 8599 N N . LEU E 1 158 ? -19.990 49.545 89.783 1.00 26.26 158 LEU E N 1
ATOM 8600 C CA . LEU E 1 158 ? -19.934 48.211 89.185 1.00 27.15 158 LEU E CA 1
ATOM 8601 C C . LEU E 1 158 ? -18.634 47.485 89.507 1.00 25.39 158 LEU E C 1
ATOM 8602 O O . LEU E 1 158 ? -18.595 46.281 89.447 1.00 25.14 158 LEU E O 1
ATOM 8607 N N . GLY E 1 159 ? -17.583 48.228 89.860 1.00 27.59 159 GLY E N 1
ATOM 8608 C CA . GLY E 1 159 ? -16.331 47.608 90.259 1.00 28.15 159 GLY E CA 1
ATOM 8609 C C . GLY E 1 159 ? -15.674 46.882 89.120 1.00 28.02 159 GLY E C 1
ATOM 8610 O O . GLY E 1 159 ? -15.035 45.873 89.306 1.00 31.59 159 GLY E O 1
ATOM 8611 N N . GLU E 1 160 ? -15.789 47.441 87.941 1.00 26.42 160 GLU E N 1
ATOM 8612 C CA . GLU E 1 160 ? -15.231 46.820 86.786 1.00 28.65 160 GLU E CA 1
ATOM 8613 C C . GLU E 1 160 ? -13.834 47.314 86.432 1.00 23.88 160 GLU E C 1
ATOM 8614 O O . GLU E 1 160 ? -13.572 48.485 86.448 1.00 24.16 160 GLU E O 1
ATOM 8620 N N . PRO E 1 161 ? -12.983 46.405 85.971 1.00 23.29 161 PRO E N 1
ATOM 8621 C CA . PRO E 1 161 ? -11.658 46.792 85.541 1.00 22.27 161 PRO E CA 1
ATOM 8622 C C . PRO E 1 161 ? -11.714 47.471 84.212 1.00 20.24 161 PRO E C 1
ATOM 8623 O O . PRO E 1 161 ? -12.671 47.307 83.492 1.00 20.01 161 PRO E O 1
ATOM 8627 N N . PHE E 1 162 ? -10.708 48.250 83.905 1.00 20.26 162 PHE E N 1
ATOM 8628 C CA . PHE E 1 162 ? -10.701 48.957 82.647 1.00 21.83 162 PHE E CA 1
ATOM 8629 C C . PHE E 1 162 ? -9.284 49.055 82.196 1.00 22.58 162 PHE E C 1
ATOM 8630 O O . PHE E 1 162 ? -8.376 48.680 82.942 1.00 22.78 162 PHE E O 1
ATOM 8638 N N . GLY E 1 163 ? -9.139 49.463 80.945 1.00 20.93 163 GLY E N 1
ATOM 8639 C CA . GLY E 1 163 ? -7.891 49.354 80.233 1.00 20.41 163 GLY E CA 1
ATOM 8640 C C . GLY E 1 163 ? -7.387 50.730 79.833 1.00 20.49 163 GLY E C 1
ATOM 8641 O O . GLY E 1 163 ? -7.962 51.760 80.205 1.00 20.55 163 GLY E O 1
ATOM 8642 N N . VAL E 1 164 ? -6.346 50.714 79.026 1.00 19.66 164 VAL E N 1
ATOM 8643 C CA . VAL E 1 164 ? -5.667 51.923 78.620 1.00 22.57 164 VAL E CA 1
ATOM 8644 C C . VAL E 1 164 ? -6.471 52.843 77.721 1.00 23.50 164 VAL E C 1
ATOM 8645 O O . VAL E 1 164 ? -6.272 54.073 77.738 1.00 24.23 164 VAL E O 1
ATOM 8649 N N . ASP E 1 165 ? -7.401 52.276 76.957 1.00 22.79 165 ASP E N 1
ATOM 8650 C CA . ASP E 1 165 ? -8.333 53.102 76.204 1.00 23.43 165 ASP E CA 1
ATOM 8651 C C . ASP E 1 165 ? -9.099 54.108 77.115 1.00 24.22 165 ASP E C 1
ATOM 8652 O O . ASP E 1 165 ? -9.042 55.322 76.909 1.00 24.43 165 ASP E O 1
ATOM 8657 N N . THR E 1 166 ? -9.759 53.596 78.143 1.00 21.87 166 THR E N 1
ATOM 8658 C CA . THR E 1 166 ? -10.483 54.413 79.029 1.00 21.52 166 THR E CA 1
ATOM 8659 C C . THR E 1 166 ? -9.556 55.289 79.831 1.00 23.18 166 THR E C 1
ATOM 8660 O O . THR E 1 166 ? -9.801 56.495 80.012 1.00 22.01 166 THR E O 1
ATOM 8664 N N . ALA E 1 167 ? -8.464 54.711 80.319 1.00 23.78 167 ALA E N 1
ATOM 8665 C CA . ALA E 1 167 ? -7.555 55.486 81.177 1.00 23.60 167 ALA E CA 1
ATOM 8666 C C . ALA E 1 167 ? -7.029 56.735 80.453 1.00 22.46 167 ALA E C 1
ATOM 8667 O O . ALA E 1 167 ? -6.946 57.795 81.049 1.00 20.79 167 ALA E O 1
ATOM 8669 N N . GLU E 1 168 ? -6.649 56.590 79.177 1.00 23.54 168 GLU E N 1
ATOM 8670 C CA . GLU E 1 168 ? -6.193 57.764 78.454 1.00 24.68 168 GLU E CA 1
ATOM 8671 C C . GLU E 1 168 ? -7.386 58.680 78.165 1.00 24.49 168 GLU E C 1
ATOM 8672 O O . GLU E 1 168 ? -7.276 59.855 78.287 1.00 24.46 168 GLU E O 1
ATOM 8678 N N . ALA E 1 169 ? -8.534 58.138 77.805 1.00 22.97 169 ALA E N 1
ATOM 8679 C CA . ALA E 1 169 ? -9.630 58.985 77.439 1.00 22.89 169 ALA E CA 1
ATOM 8680 C C . ALA E 1 169 ? -10.075 59.859 78.596 1.00 23.87 169 ALA E C 1
ATOM 8681 O O . ALA E 1 169 ? -10.413 60.993 78.403 1.00 24.65 169 ALA E O 1
ATOM 8683 N N . VAL E 1 170 ? -10.063 59.370 79.803 1.00 24.12 170 VAL E N 1
ATOM 8684 C CA . VAL E 1 170 ? -10.502 60.215 80.906 1.00 24.45 170 VAL E CA 1
ATOM 8685 C C . VAL E 1 170 ? -9.370 61.018 81.563 1.00 24.97 170 VAL E C 1
ATOM 8686 O O . VAL E 1 170 ? -9.588 61.659 82.577 1.00 28.83 170 VAL E O 1
ATOM 8690 N N . GLY E 1 171 ? -8.146 60.908 81.058 1.00 24.17 171 GLY E N 1
ATOM 8691 C CA . GLY E 1 171 ? -7.024 61.705 81.600 1.00 21.64 171 GLY E CA 1
ATOM 8692 C C . GLY E 1 171 ? -6.304 61.150 82.808 1.00 22.42 171 GLY E C 1
ATOM 8693 O O . GLY E 1 171 ? -5.657 61.864 83.572 1.00 19.70 171 GLY E O 1
ATOM 8694 N N . LEU E 1 172 ? -6.476 59.848 83.021 1.00 25.67 172 LEU E N 1
ATOM 8695 C CA . LEU E 1 172 ? -5.808 59.166 84.119 1.00 25.41 172 LEU E CA 1
ATOM 8696 C C . LEU E 1 172 ? -4.359 58.934 83.770 1.00 22.80 172 LEU E C 1
ATOM 8697 O O . LEU E 1 172 ? -3.531 58.933 84.647 1.00 24.51 172 LEU E O 1
ATOM 8702 N N . ILE E 1 173 ? -4.055 58.807 82.486 1.00 20.62 173 ILE E N 1
ATOM 8703 C CA . ILE E 1 173 ? -2.696 58.668 82.051 1.00 19.93 173 ILE E CA 1
ATOM 8704 C C . ILE E 1 173 ? -2.453 59.588 80.883 1.00 20.76 173 ILE E C 1
ATOM 8705 O O . ILE E 1 173 ? -3.373 59.929 80.191 1.00 19.16 173 ILE E O 1
ATOM 8710 N N . ASN E 1 174 ? -1.188 59.870 80.598 1.00 22.75 174 ASN E N 1
ATOM 8711 C CA . ASN E 1 174 ? -0.816 60.709 79.479 1.00 25.11 174 ASN E CA 1
ATOM 8712 C C . ASN E 1 174 ? -0.658 59.921 78.194 1.00 27.25 174 ASN E C 1
ATOM 8713 O O . ASN E 1 174 ? -0.903 60.442 77.126 1.00 29.68 174 ASN E O 1
ATOM 8718 N N . GLY E 1 175 ? -0.323 58.647 78.278 1.00 28.80 175 GLY E N 1
ATOM 8719 C CA . GLY E 1 175 ? -0.153 57.895 77.060 1.00 27.38 175 GLY E CA 1
ATOM 8720 C C . GLY E 1 175 ? 0.257 56.472 77.283 1.00 26.70 175 GLY E C 1
ATOM 8721 O O . GLY E 1 175 ? 0.618 56.075 78.384 1.00 26.59 175 GLY E O 1
ATOM 8722 N N . VAL E 1 176 ? 0.258 55.728 76.199 1.00 24.38 176 VAL E N 1
ATOM 8723 C CA . VAL E 1 176 ? 0.614 54.349 76.241 1.00 25.88 176 VAL E CA 1
ATOM 8724 C C . VAL E 1 176 ? 1.957 54.201 75.569 1.00 23.79 176 VAL E C 1
ATOM 8725 O O . VAL E 1 176 ? 2.145 54.711 74.508 1.00 23.76 176 VAL E O 1
ATOM 8729 N N . VAL E 1 177 ? 2.849 53.449 76.182 1.00 23.67 177 VAL E N 1
ATOM 8730 C CA . VAL E 1 177 ? 4.183 53.265 75.670 1.00 26.35 177 VAL E CA 1
ATOM 8731 C C . VAL E 1 177 ? 4.547 51.802 75.778 1.00 27.81 177 VAL E C 1
ATOM 8732 O O . VAL E 1 177 ? 4.363 51.202 76.833 1.00 23.95 177 VAL E O 1
ATOM 8736 N N . PRO E 1 178 ? 5.129 51.234 74.711 1.00 32.30 178 PRO E N 1
ATOM 8737 C CA . PRO E 1 178 ? 5.583 49.817 74.690 1.00 33.09 178 PRO E CA 1
ATOM 8738 C C . PRO E 1 178 ? 6.466 49.494 75.898 1.00 30.19 178 PRO E C 1
ATOM 8739 O O . PRO E 1 178 ? 7.315 50.288 76.244 1.00 28.67 178 PRO E O 1
ATOM 8743 N N . GLY E 1 179 ? 6.205 48.385 76.563 1.00 27.54 179 GLY E N 1
ATOM 8744 C CA . GLY E 1 179 ? 6.907 48.057 77.774 1.00 30.52 179 GLY E CA 1
ATOM 8745 C C . GLY E 1 179 ? 8.418 48.199 77.697 1.00 32.06 179 GLY E C 1
ATOM 8746 O O . GLY E 1 179 ? 9.038 48.644 78.653 1.00 37.59 179 GLY E O 1
ATOM 8747 N N . GLU E 1 180 ? 9.033 47.806 76.598 1.00 31.96 180 GLU E N 1
ATOM 8748 C CA . GLU E 1 180 ? 10.479 47.901 76.509 1.00 33.91 180 GLU E CA 1
ATOM 8749 C C . GLU E 1 180 ? 10.988 49.332 76.565 1.00 30.68 180 GLU E C 1
ATOM 8750 O O . GLU E 1 180 ? 12.127 49.523 76.876 1.00 31.28 180 GLU E O 1
ATOM 8756 N N . ASP E 1 181 ? 10.158 50.322 76.262 1.00 30.00 181 ASP E N 1
ATOM 8757 C CA . ASP E 1 181 ? 10.558 51.733 76.301 1.00 29.61 181 ASP E CA 1
ATOM 8758 C C . ASP E 1 181 ? 9.891 52.521 77.413 1.00 27.11 181 ASP E C 1
ATOM 8759 O O . ASP E 1 181 ? 10.093 53.726 77.537 1.00 27.68 181 ASP E O 1
ATOM 8764 N N . LEU E 1 182 ? 9.132 51.844 78.254 1.00 23.75 182 LEU E N 1
ATOM 8765 C CA . LEU E 1 182 ? 8.289 52.523 79.187 1.00 23.23 182 LEU E CA 1
ATOM 8766 C C . LEU E 1 182 ? 9.105 53.300 80.194 1.00 25.34 182 LEU E C 1
ATOM 8767 O O . LEU E 1 182 ? 8.867 54.503 80.413 1.00 27.15 182 LEU E O 1
ATOM 8772 N N . GLU E 1 183 ? 10.077 52.639 80.826 1.00 27.14 183 GLU E N 1
ATOM 8773 C CA . GLU E 1 183 ? 10.846 53.273 81.912 1.00 27.60 183 GLU E CA 1
ATOM 8774 C C . GLU E 1 183 ? 11.709 54.380 81.372 1.00 26.61 183 GLU E C 1
ATOM 8775 O O . GLU E 1 183 ? 11.821 55.436 81.977 1.00 25.30 183 GLU E O 1
ATOM 8781 N N . GLU E 1 184 ? 12.276 54.151 80.193 1.00 28.76 184 GLU E N 1
ATOM 8782 C CA . GLU E 1 184 ? 13.095 55.148 79.551 1.00 30.37 184 GLU E CA 1
ATOM 8783 C C . GLU E 1 184 ? 12.278 56.415 79.248 1.00 27.39 184 GLU E C 1
ATOM 8784 O O . GLU E 1 184 ? 12.748 57.533 79.438 1.00 24.16 184 GLU E O 1
ATOM 8790 N N . THR E 1 185 ? 11.051 56.210 78.791 1.00 22.85 185 THR E N 1
ATOM 8791 C CA . THR E 1 185 ? 10.207 57.307 78.415 1.00 24.92 185 THR E CA 1
ATOM 8792 C C . THR E 1 185 ? 9.715 58.076 79.629 1.00 24.70 185 THR E C 1
ATOM 8793 O O . THR E 1 185 ? 9.717 59.297 79.637 1.00 24.14 185 THR E O 1
ATOM 8797 N N . ALA E 1 186 ? 9.303 57.352 80.655 1.00 25.05 186 ALA E N 1
ATOM 8798 C CA . ALA E 1 186 ? 8.927 57.998 81.892 1.00 26.76 186 ALA E CA 1
ATOM 8799 C C . ALA E 1 186 ? 10.120 58.755 82.501 1.00 26.30 186 ALA E C 1
ATOM 8800 O O . ALA E 1 186 ? 9.969 59.858 83.003 1.00 25.94 186 ALA E O 1
ATOM 8810 N N . ALA E 1 188 ? 12.595 60.052 80.762 1.00 25.57 188 ALA E N 1
ATOM 8811 C CA . ALA E 1 188 ? 12.883 61.213 79.925 1.00 23.80 188 ALA E CA 1
ATOM 8812 C C . ALA E 1 188 ? 11.949 62.328 80.313 1.00 22.93 188 ALA E C 1
ATOM 8813 O O . ALA E 1 188 ? 12.326 63.468 80.358 1.00 22.42 188 ALA E O 1
ATOM 8815 N N . ALA E 1 189 ? 10.714 61.978 80.641 1.00 24.11 189 ALA E N 1
ATOM 8816 C CA . ALA E 1 189 ? 9.755 62.991 81.075 1.00 24.16 189 ALA E CA 1
ATOM 8817 C C . ALA E 1 189 ? 10.136 63.565 82.435 1.00 22.87 189 ALA E C 1
ATOM 8818 O O . ALA E 1 189 ? 10.038 64.760 82.666 1.00 24.08 189 ALA E O 1
ATOM 8820 N N . ALA E 1 190 ? 10.582 62.712 83.332 1.00 22.36 190 ALA E N 1
ATOM 8821 C CA . ALA E 1 190 ? 11.090 63.168 84.649 1.00 23.29 190 ALA E CA 1
ATOM 8822 C C . ALA E 1 190 ? 12.278 64.120 84.525 1.00 23.74 190 ALA E C 1
ATOM 8823 O O . ALA E 1 190 ? 12.302 65.159 85.177 1.00 20.95 190 ALA E O 1
ATOM 8825 N N . ARG E 1 191 ? 13.214 63.798 83.631 1.00 25.64 191 ARG E N 1
ATOM 8826 C CA . ARG E 1 191 ? 14.342 64.677 83.373 1.00 26.41 191 ARG E CA 1
ATOM 8827 C C . ARG E 1 191 ? 13.920 65.989 82.785 1.00 25.39 191 ARG E C 1
ATOM 8828 O O . ARG E 1 191 ? 14.479 67.042 83.088 1.00 27.03 191 ARG E O 1
ATOM 8836 N N . LYS E 1 192 ? 12.910 65.960 81.939 1.00 23.88 192 LYS E N 1
ATOM 8837 C CA . LYS E 1 192 ? 12.503 67.185 81.320 1.00 23.09 192 LYS E CA 1
ATOM 8838 C C . LYS E 1 192 ? 11.883 68.091 82.384 1.00 22.17 192 LYS E C 1
ATOM 8839 O O . LYS E 1 192 ? 12.134 69.296 82.406 1.00 20.25 192 LYS E O 1
ATOM 8845 N N . LEU E 1 193 ? 11.109 67.520 83.293 1.00 21.34 193 LEU E N 1
ATOM 8846 C CA . LEU E 1 193 ? 10.615 68.296 84.411 1.00 22.67 193 LEU E CA 1
ATOM 8847 C C . LEU E 1 193 ? 11.741 68.761 85.311 1.00 23.21 193 LEU E C 1
ATOM 8848 O O . LEU E 1 193 ? 11.736 69.893 85.838 1.00 25.88 193 LEU E O 1
ATOM 8853 N N . ALA E 1 194 ? 12.737 67.920 85.485 1.00 24.53 194 ALA E N 1
ATOM 8854 C CA . ALA E 1 194 ? 13.835 68.255 86.405 1.00 25.22 194 ALA E CA 1
ATOM 8855 C C . ALA E 1 194 ? 14.674 69.392 85.852 1.00 25.58 194 ALA E C 1
ATOM 8856 O O . ALA E 1 194 ? 15.326 70.087 86.617 1.00 28.00 194 ALA E O 1
ATOM 8858 N N . ALA E 1 195 ? 14.679 69.589 84.530 1.00 22.01 195 ALA E N 1
ATOM 8859 C CA . ALA E 1 195 ? 15.439 70.661 83.956 1.00 21.92 195 ALA E CA 1
ATOM 8860 C C . ALA E 1 195 ? 14.700 72.002 84.033 1.00 22.27 195 ALA E C 1
ATOM 8861 O O . ALA E 1 195 ? 15.260 73.009 83.707 1.00 22.64 195 ALA E O 1
ATOM 8863 N N . LYS E 1 196 ? 13.459 72.030 84.475 1.00 22.62 196 LYS E N 1
ATOM 8864 C CA . LYS E 1 196 ? 12.762 73.303 84.687 1.00 23.60 196 LYS E CA 1
ATOM 8865 C C . LYS E 1 196 ? 13.226 73.890 85.997 1.00 24.46 196 LYS E C 1
ATOM 8866 O O . LYS E 1 196 ? 13.799 73.163 86.800 1.00 25.21 196 LYS E O 1
ATOM 8872 N N . PRO E 1 197 ? 12.952 75.175 86.241 1.00 22.78 197 PRO E N 1
ATOM 8873 C CA . PRO E 1 197 ? 13.291 75.770 87.494 1.00 24.42 197 PRO E CA 1
ATOM 8874 C C . PRO E 1 197 ? 12.377 75.312 88.609 1.00 25.34 197 PRO E C 1
ATOM 8875 O O . PRO E 1 197 ? 11.200 75.644 88.630 1.00 23.96 197 PRO E O 1
ATOM 8879 N N . ARG E 1 198 ? 12.957 74.591 89.549 1.00 26.64 198 ARG E N 1
ATOM 8880 C CA . ARG E 1 198 ? 12.194 73.959 90.595 1.00 27.52 198 ARG E CA 1
ATOM 8881 C C . ARG E 1 198 ? 11.267 74.846 91.406 1.00 27.10 198 ARG E C 1
ATOM 8882 O O . ARG E 1 198 ? 10.109 74.501 91.614 1.00 25.01 198 ARG E O 1
ATOM 8890 N N . SER E 1 199 ? 11.730 76.012 91.808 1.00 26.86 199 SER E N 1
ATOM 8891 C CA . SER E 1 199 ? 10.914 76.829 92.678 1.00 31.17 199 SER E CA 1
ATOM 8892 C C . SER E 1 199 ? 9.688 77.308 91.940 1.00 29.66 199 SER E C 1
ATOM 8893 O O . SER E 1 199 ? 8.623 77.377 92.504 1.00 38.93 199 SER E O 1
ATOM 8896 N N . ILE E 1 200 ? 9.813 77.580 90.651 1.00 28.49 200 ILE E N 1
ATOM 8897 C CA . ILE E 1 200 ? 8.643 77.951 89.853 1.00 27.24 200 ILE E CA 1
ATOM 8898 C C . ILE E 1 200 ? 7.716 76.761 89.615 1.00 26.67 200 ILE E C 1
ATOM 8899 O O . ILE E 1 200 ? 6.505 76.862 89.720 1.00 23.86 200 ILE E O 1
ATOM 8904 N N . LEU E 1 201 ? 8.310 75.651 89.218 1.00 25.17 201 LEU E N 1
ATOM 8905 C CA . LEU E 1 201 ? 7.562 74.483 88.884 1.00 24.66 201 LEU E CA 1
ATOM 8906 C C . LEU E 1 201 ? 6.671 74.062 90.034 1.00 24.47 201 LEU E C 1
ATOM 8907 O O . LEU E 1 201 ? 5.522 73.688 89.847 1.00 23.65 201 LEU E O 1
ATOM 8912 N N . VAL E 1 202 ? 7.211 74.146 91.228 1.00 27.34 202 VAL E N 1
ATOM 8913 C CA . VAL E 1 202 ? 6.485 73.804 92.437 1.00 27.08 202 VAL E CA 1
ATOM 8914 C C . VAL E 1 202 ? 5.288 74.725 92.641 1.00 28.12 202 VAL E C 1
ATOM 8915 O O . VAL E 1 202 ? 4.222 74.295 93.081 1.00 26.91 202 VAL E O 1
ATOM 8919 N N . GLN E 1 203 ? 5.465 76.005 92.324 1.00 27.96 203 GLN E N 1
ATOM 8920 C CA . GLN E 1 203 ? 4.388 76.953 92.468 1.00 29.81 203 GLN E CA 1
ATOM 8921 C C . GLN E 1 203 ? 3.283 76.658 91.451 1.00 28.07 203 GLN E C 1
ATOM 8922 O O . GLN E 1 203 ? 2.083 76.808 91.736 1.00 27.66 203 GLN E O 1
ATOM 8928 N N . ILE E 1 204 ? 3.693 76.270 90.240 1.00 24.98 204 ILE E N 1
ATOM 8929 C CA . ILE E 1 204 ? 2.729 75.930 89.206 1.00 23.59 204 ILE E CA 1
ATOM 8930 C C . ILE E 1 204 ? 1.898 74.751 89.649 1.00 21.90 204 ILE E C 1
ATOM 8931 O O . ILE E 1 204 ? 0.676 74.766 89.549 1.00 22.82 204 ILE E O 1
ATOM 8936 N N . LYS E 1 205 ? 2.561 73.737 90.177 1.00 22.14 205 LYS E N 1
ATOM 8937 C CA . LYS E 1 205 ? 1.854 72.564 90.622 1.00 21.85 205 LYS E CA 1
ATOM 8938 C C . LYS E 1 205 ? 0.895 72.916 91.732 1.00 22.23 205 LYS E C 1
ATOM 8939 O O . LYS E 1 205 ? -0.240 72.467 91.741 1.00 22.72 205 LYS E O 1
ATOM 8945 N N . ALA E 1 206 ? 1.323 73.767 92.652 1.00 23.98 206 ALA E N 1
ATOM 8946 C CA . ALA E 1 206 ? 0.454 74.133 93.796 1.00 24.37 206 ALA E CA 1
ATOM 8947 C C . ALA E 1 206 ? -0.763 74.899 93.328 1.00 25.39 206 ALA E C 1
ATOM 8948 O O . ALA E 1 206 ? -1.883 74.682 93.801 1.00 30.61 206 ALA E O 1
ATOM 8950 N N . LEU E 1 207 ? -0.578 75.790 92.379 1.00 24.98 207 LEU E N 1
ATOM 8951 C CA . LEU E 1 207 ? -1.752 76.497 91.819 1.00 24.10 207 LEU E CA 1
ATOM 8952 C C . LEU E 1 207 ? -2.724 75.519 91.135 1.00 25.79 207 LEU E C 1
ATOM 8953 O O . LEU E 1 207 ? -3.918 75.587 91.317 1.00 25.65 207 LEU E O 1
ATOM 8966 N N . LYS E 1 209 ? -3.245 72.614 91.729 1.00 28.67 209 LYS E N 1
ATOM 8967 C CA . LYS E 1 209 ? -3.884 71.726 92.691 1.00 28.17 209 LYS E CA 1
ATOM 8968 C C . LYS E 1 209 ? -4.650 72.487 93.761 1.00 28.60 209 LYS E C 1
ATOM 8969 O O . LYS E 1 209 ? -5.168 71.890 94.671 1.00 27.80 209 LYS E O 1
ATOM 8975 N N . THR E 1 210 ? -4.766 73.799 93.608 1.00 27.26 210 THR E N 1
ATOM 8976 C CA . THR E 1 210 ? -5.579 74.578 94.493 1.00 27.86 210 THR E CA 1
ATOM 8977 C C . THR E 1 210 ? -7.044 74.420 94.122 1.00 30.41 210 THR E C 1
ATOM 8978 O O . THR E 1 210 ? -7.406 74.503 92.946 1.00 29.83 210 THR E O 1
ATOM 8982 N N . PRO E 1 211 ? -7.904 74.224 95.131 1.00 31.60 211 PRO E N 1
ATOM 8983 C CA . PRO E 1 211 ? -9.308 74.060 94.831 1.00 31.82 211 PRO E CA 1
ATOM 8984 C C . PRO E 1 211 ? -9.859 75.216 94.023 1.00 32.01 211 PRO E C 1
ATOM 8985 O O . PRO E 1 211 ? -9.460 76.354 94.212 1.00 32.06 211 PRO E O 1
ATOM 8989 N N . ALA E 1 212 ? -10.767 74.884 93.118 1.00 34.60 212 ALA E N 1
ATOM 8990 C CA . ALA E 1 212 ? -11.348 75.845 92.195 1.00 33.25 212 ALA E CA 1
ATOM 8991 C C . ALA E 1 212 ? -12.118 76.875 92.980 1.00 33.50 212 ALA E C 1
ATOM 8992 O O . ALA E 1 212 ? -12.709 76.579 94.003 1.00 32.42 212 ALA E O 1
ATOM 8994 N N . GLU E 1 213 ? -12.100 78.101 92.488 1.00 33.92 213 GLU E N 1
ATOM 8995 C CA . GLU E 1 213 ? -12.653 79.220 93.225 1.00 30.90 213 GLU E CA 1
ATOM 8996 C C . GLU E 1 213 ? -13.250 80.186 92.228 1.00 28.64 213 GLU E C 1
ATOM 8997 O O . GLU E 1 213 ? -13.031 80.036 91.026 1.00 29.11 213 GLU E O 1
ATOM 9003 N N . PRO E 1 214 ? -13.999 81.168 92.695 1.00 25.24 214 PRO E N 1
ATOM 9004 C CA . PRO E 1 214 ? -14.445 82.191 91.744 1.00 27.31 214 PRO E CA 1
ATOM 9005 C C . PRO E 1 214 ? -13.311 82.759 90.909 1.00 26.68 214 PRO E C 1
ATOM 9006 O O . PRO E 1 214 ? -12.234 83.026 91.404 1.00 31.87 214 PRO E O 1
ATOM 9010 N N . ILE E 1 215 ? -13.573 82.930 89.637 1.00 28.14 215 ILE E N 1
ATOM 9011 C CA . ILE E 1 215 ? -12.542 83.200 88.679 1.00 30.45 215 ILE E CA 1
ATOM 9012 C C . ILE E 1 215 ? -11.734 84.447 89.020 1.00 32.64 215 ILE E C 1
ATOM 9013 O O . ILE E 1 215 ? -10.508 84.423 88.906 1.00 35.13 215 ILE E O 1
ATOM 9026 N N . ASP E 1 217 ? -11.042 85.637 91.971 1.00 30.04 217 ASP E N 1
ATOM 9027 C CA . ASP E 1 217 ? -10.120 85.259 93.012 1.00 32.10 217 ASP E CA 1
ATOM 9028 C C . ASP E 1 217 ? -8.923 84.530 92.469 1.00 30.39 217 ASP E C 1
ATOM 9029 O O . ASP E 1 217 ? -7.817 84.745 92.924 1.00 32.72 217 ASP E O 1
ATOM 9034 N N . ARG E 1 218 ? -9.143 83.627 91.523 1.00 29.26 218 ARG E N 1
ATOM 9035 C CA . ARG E 1 218 ? -8.027 82.865 90.971 1.00 27.62 218 ARG E CA 1
ATOM 9036 C C . ARG E 1 218 ? -7.089 83.798 90.212 1.00 24.68 218 ARG E C 1
ATOM 9037 O O . ARG E 1 218 ? -5.875 83.653 90.286 1.00 22.33 218 ARG E O 1
ATOM 9045 N N . LEU E 1 219 ? -7.644 84.754 89.496 1.00 24.74 219 LEU E N 1
ATOM 9046 C CA . LEU E 1 219 ? -6.806 85.716 88.784 1.00 28.75 219 LEU E CA 1
ATOM 9047 C C . LEU E 1 219 ? -5.913 86.484 89.744 1.00 28.37 219 LEU E C 1
ATOM 9048 O O . LEU E 1 219 ? -4.724 86.672 89.493 1.00 27.90 219 LEU E O 1
ATOM 9053 N N . THR E 1 220 ? -6.513 86.926 90.839 1.00 28.89 220 THR E N 1
ATOM 9054 C CA . THR E 1 220 ? -5.778 87.621 91.883 1.00 28.64 220 THR E CA 1
ATOM 9055 C C . THR E 1 220 ? -4.706 86.731 92.464 1.00 27.42 220 THR E C 1
ATOM 9056 O O . THR E 1 220 ? -3.546 87.133 92.620 1.00 28.56 220 THR E O 1
ATOM 9060 N N . ARG E 1 221 ? -5.078 85.509 92.790 1.00 27.77 221 ARG E N 1
ATOM 9061 C CA . ARG E 1 221 ? -4.108 84.558 93.335 1.00 28.49 221 ARG E CA 1
ATOM 9062 C C . ARG E 1 221 ? -2.901 84.336 92.402 1.00 27.58 221 ARG E C 1
ATOM 9063 O O . ARG E 1 221 ? -1.765 84.397 92.846 1.00 31.47 221 ARG E O 1
ATOM 9071 N N . GLU E 1 222 ? -3.155 84.074 91.130 1.00 29.46 222 GLU E N 1
ATOM 9072 C CA . GLU E 1 222 ? -2.093 83.773 90.208 1.00 32.39 222 GLU E CA 1
ATOM 9073 C C . GLU E 1 222 ? -1.217 84.972 90.115 1.00 31.47 222 GLU E C 1
ATOM 9074 O O . GLU E 1 222 ? 0.016 84.844 90.067 1.00 34.36 222 GLU E O 1
ATOM 9080 N N . ALA E 1 223 ? -1.844 86.140 90.019 1.00 30.18 223 ALA E N 1
ATOM 9081 C CA . ALA E 1 223 ? -1.091 87.371 89.788 1.00 31.98 223 ALA E CA 1
ATOM 9082 C C . ALA E 1 223 ? -0.134 87.655 90.948 1.00 31.05 223 ALA E C 1
ATOM 9083 O O . ALA E 1 223 ? 0.991 88.077 90.730 1.00 33.94 223 ALA E O 1
ATOM 9085 N N . ALA E 1 224 ? -0.577 87.397 92.176 1.00 30.32 224 ALA E N 1
ATOM 9086 C CA . ALA E 1 224 ? 0.265 87.619 93.356 1.00 28.33 224 ALA E CA 1
ATOM 9087 C C . ALA E 1 224 ? 1.507 86.766 93.254 1.00 29.50 224 ALA E C 1
ATOM 9088 O O . ALA E 1 224 ? 2.615 87.245 93.431 1.00 33.03 224 ALA E O 1
ATOM 9090 N N . VAL E 1 225 ? 1.338 85.501 92.918 1.00 29.65 225 VAL E N 1
ATOM 9091 C CA . VAL E 1 225 ? 2.513 84.643 92.752 1.00 29.78 225 VAL E CA 1
ATOM 9092 C C . VAL E 1 225 ? 3.375 85.131 91.583 1.00 31.93 225 VAL E C 1
ATOM 9093 O O . VAL E 1 225 ? 4.585 85.286 91.691 1.00 32.49 225 VAL E O 1
ATOM 9097 N N . PHE E 1 226 ? 2.708 85.430 90.470 1.00 34.82 226 PHE E N 1
ATOM 9098 C CA . PHE E 1 226 ? 3.365 85.894 89.241 1.00 35.62 226 PHE E CA 1
ATOM 9099 C C . PHE E 1 226 ? 4.255 87.100 89.512 1.00 36.95 226 PHE E C 1
ATOM 9100 O O . PHE E 1 226 ? 5.399 87.149 89.044 1.00 34.92 226 PHE E O 1
ATOM 9108 N N . ASP E 1 227 ? 3.756 88.050 90.299 1.00 39.73 227 ASP E N 1
ATOM 9109 C CA . ASP E 1 227 ? 4.541 89.255 90.652 1.00 38.99 227 ASP E CA 1
ATOM 9110 C C . ASP E 1 227 ? 5.888 88.902 91.286 1.00 36.85 227 ASP E C 1
ATOM 9111 O O . ASP E 1 227 ? 6.930 89.447 90.910 1.00 38.85 227 ASP E O 1
ATOM 9116 N N . THR E 1 228 ? 5.873 87.967 92.216 1.00 36.64 228 THR E N 1
ATOM 9117 C CA . THR E 1 228 ? 7.120 87.428 92.786 1.00 40.73 228 THR E CA 1
ATOM 9118 C C . THR E 1 228 ? 8.091 86.817 91.765 1.00 38.37 228 THR E C 1
ATOM 9119 O O . THR E 1 228 ? 9.300 86.977 91.894 1.00 41.45 228 THR E O 1
ATOM 9123 N N . CYS E 1 229 ? 7.564 86.164 90.745 1.00 36.52 229 CYS E N 1
ATOM 9124 C CA . CYS E 1 229 ? 8.423 85.606 89.708 1.00 39.26 229 CYS E CA 1
ATOM 9125 C C . CYS E 1 229 ? 9.182 86.599 88.877 1.00 37.88 229 CYS E C 1
ATOM 9126 O O . CYS E 1 229 ? 10.278 86.282 88.359 1.00 37.91 229 CYS E O 1
ATOM 9129 N N . LEU E 1 230 ? 8.578 87.762 88.665 1.00 36.66 230 LEU E N 1
ATOM 9130 C CA . LEU E 1 230 ? 9.204 88.776 87.840 1.00 41.11 230 LEU E CA 1
ATOM 9131 C C . LEU E 1 230 ? 10.531 89.208 88.436 1.00 45.86 230 LEU E C 1
ATOM 9132 O O . LEU E 1 230 ? 11.429 89.623 87.712 1.00 49.50 230 LEU E O 1
ATOM 9137 N N . LYS E 1 231 ? 10.661 89.093 89.750 1.00 52.32 231 LYS E N 1
ATOM 9138 C CA . LYS E 1 231 ? 11.890 89.487 90.445 1.00 57.19 231 LYS E CA 1
ATOM 9139 C C . LYS E 1 231 ? 12.888 88.334 90.599 1.00 50.30 231 LYS E C 1
ATOM 9140 O O . LYS E 1 231 ? 13.944 88.527 91.192 1.00 49.49 231 LYS E O 1
ATOM 9146 N N . GLY E 1 232 ? 12.590 87.158 90.060 1.00 41.93 232 GLY E N 1
ATOM 9147 C CA . GLY E 1 232 ? 13.353 85.959 90.433 1.00 40.24 232 GLY E CA 1
ATOM 9148 C C . GLY E 1 232 ? 14.535 85.612 89.547 1.00 36.96 232 GLY E C 1
ATOM 9149 O O . GLY E 1 232 ? 14.670 86.074 88.424 1.00 35.32 232 GLY E O 1
ATOM 9150 N N . GLU E 1 233 ? 15.390 84.764 90.068 1.00 41.56 233 GLU E N 1
ATOM 9151 C CA . GLU E 1 233 ? 16.573 84.357 89.360 1.00 46.90 233 GLU E CA 1
ATOM 9152 C C . GLU E 1 233 ? 16.220 83.492 88.146 1.00 42.50 233 GLU E C 1
ATOM 9153 O O . GLU E 1 233 ? 16.947 83.492 87.132 1.00 43.62 233 GLU E O 1
ATOM 9159 N N . ALA E 1 234 ? 15.135 82.730 88.248 1.00 37.45 234 ALA E N 1
ATOM 9160 C CA . ALA E 1 234 ? 14.780 81.802 87.174 1.00 35.62 234 ALA E CA 1
ATOM 9161 C C . ALA E 1 234 ? 14.466 82.515 85.889 1.00 35.15 234 ALA E C 1
ATOM 9162 O O . ALA E 1 234 ? 14.987 82.165 84.812 1.00 31.99 234 ALA E O 1
ATOM 9164 N N . LEU E 1 235 ? 13.637 83.556 86.001 1.00 36.11 235 LEU E N 1
ATOM 9165 C CA . LEU E 1 235 ? 13.369 84.413 84.855 1.00 37.01 235 LEU E CA 1
ATOM 9166 C C . LEU E 1 235 ? 14.677 84.980 84.303 1.00 37.65 235 LEU E C 1
ATOM 9167 O O . LEU E 1 235 ? 14.917 85.013 83.096 1.00 34.31 235 LEU E O 1
ATOM 9172 N N . ASN E 1 236 ? 15.536 85.417 85.210 1.00 39.59 236 ASN E N 1
ATOM 9173 C CA . ASN E 1 236 ? 16.757 86.035 84.795 1.00 48.08 236 ASN E CA 1
ATOM 9174 C C . ASN E 1 236 ? 17.624 85.072 83.966 1.00 44.28 236 ASN E C 1
ATOM 9175 O O . ASN E 1 236 ? 18.119 85.411 82.892 1.00 42.78 236 ASN E O 1
ATOM 9180 N N . GLU E 1 237 ? 17.764 83.857 84.474 1.00 44.27 237 GLU E N 1
ATOM 9181 C CA . GLU E 1 237 ? 18.514 82.796 83.806 1.00 47.11 237 GLU E CA 1
ATOM 9182 C C . GLU E 1 237 ? 17.894 82.376 82.481 1.00 47.91 237 GLU E C 1
ATOM 9183 O O . GLU E 1 237 ? 18.602 82.043 81.540 1.00 45.09 237 GLU E O 1
ATOM 9189 N N . ALA E 1 238 ? 16.570 82.376 82.414 1.00 50.42 238 ALA E N 1
ATOM 9190 C CA . ALA E 1 238 ? 15.873 82.006 81.174 1.00 47.58 238 ALA E CA 1
ATOM 9191 C C . ALA E 1 238 ? 16.182 83.007 80.079 1.00 45.09 238 ALA E C 1
ATOM 9192 O O . ALA E 1 238 ? 16.493 82.638 78.941 1.00 46.73 238 ALA E O 1
ATOM 9194 N N . VAL E 1 239 ? 16.101 84.280 80.431 1.00 45.70 239 VAL E N 1
ATOM 9195 C CA . VAL E 1 239 ? 16.356 85.350 79.482 1.00 49.45 239 VAL E CA 1
ATOM 9196 C C . VAL E 1 239 ? 17.829 85.324 79.033 1.00 52.11 239 VAL E C 1
ATOM 9197 O O . VAL E 1 239 ? 18.153 85.331 77.842 1.00 45.33 239 VAL E O 1
ATOM 9201 N N . SER E 1 240 ? 18.715 85.314 80.017 1.00 49.99 240 SER E N 1
ATOM 9202 C CA . SER E 1 240 ? 20.127 85.251 79.745 1.00 52.08 240 SER E CA 1
ATOM 9203 C C . SER E 1 240 ? 20.464 84.088 78.790 1.00 51.95 240 SER E C 1
ATOM 9204 O O . SER E 1 240 ? 21.129 84.278 77.773 1.00 53.40 240 SER E O 1
ATOM 9207 N N . ALA E 1 241 ? 19.988 82.898 79.117 1.00 52.10 241 ALA E N 1
ATOM 9208 C CA . ALA E 1 241 ? 20.241 81.719 78.299 1.00 57.61 241 ALA E CA 1
ATOM 9209 C C . ALA E 1 241 ? 19.697 81.872 76.876 1.00 59.76 241 ALA E C 1
ATOM 9210 O O . ALA E 1 241 ? 20.307 81.388 75.924 1.00 52.14 241 ALA E O 1
ATOM 9212 N N . PHE E 1 242 ? 18.545 82.527 76.745 1.00 59.45 242 PHE E N 1
ATOM 9213 C CA . PHE E 1 242 ? 17.967 82.771 75.446 1.00 62.95 242 PHE E CA 1
ATOM 9214 C C . PHE E 1 242 ? 18.876 83.685 74.619 1.00 63.50 242 PHE E C 1
ATOM 9215 O O . PHE E 1 242 ? 19.138 83.386 73.452 1.00 60.44 242 PHE E O 1
ATOM 9223 N N . LYS E 1 243 ? 19.323 84.796 75.221 1.00 64.00 243 LYS E N 1
ATOM 9224 C CA . LYS E 1 243 ? 20.223 85.761 74.576 1.00 66.78 243 LYS E CA 1
ATOM 9225 C C . LYS E 1 243 ? 21.479 85.044 74.092 1.00 73.85 243 LYS E C 1
ATOM 9226 O O . LYS E 1 243 ? 21.809 85.101 72.908 1.00 73.54 243 LYS E O 1
ATOM 9232 N N . GLU E 1 244 ? 22.127 84.297 74.985 1.00 73.74 244 GLU E N 1
ATOM 9233 C CA . GLU E 1 244 ? 23.376 83.592 74.653 1.00 67.21 244 GLU E CA 1
ATOM 9234 C C . GLU E 1 244 ? 23.182 82.308 73.848 1.00 67.31 244 GLU E C 1
ATOM 9235 O O . GLU E 1 244 ? 24.108 81.522 73.745 1.00 71.08 244 GLU E O 1
ATOM 9241 N N . LYS E 1 245 ? 21.985 82.084 73.306 1.00 73.67 245 LYS E N 1
ATOM 9242 C CA . LYS E 1 245 ? 21.688 80.935 72.446 1.00 77.41 245 LYS E CA 1
ATOM 9243 C C . LYS E 1 245 ? 22.094 79.575 73.042 1.00 70.72 245 LYS E C 1
ATOM 9244 O O . LYS E 1 245 ? 22.702 78.747 72.373 1.00 78.53 245 LYS E O 1
ATOM 9250 N N . ARG E 1 246 ? 21.781 79.360 74.308 1.00 64.28 246 ARG E N 1
ATOM 9251 C CA . ARG E 1 246 ? 22.135 78.112 74.993 1.00 62.30 246 ARG E CA 1
ATOM 9252 C C . ARG E 1 246 ? 20.968 77.602 75.830 1.00 57.85 246 ARG E C 1
ATOM 9253 O O . ARG E 1 246 ? 19.994 78.317 76.079 1.00 51.32 246 ARG E O 1
ATOM 9261 N N . ALA E 1 247 ? 21.097 76.356 76.272 1.00 58.80 247 ALA E N 1
ATOM 9262 C CA . ALA E 1 247 ? 20.128 75.764 77.173 1.00 60.35 247 ALA E CA 1
ATOM 9263 C C . ALA E 1 247 ? 20.303 76.384 78.566 1.00 58.80 247 ALA E C 1
ATOM 9264 O O . ALA E 1 247 ? 21.431 76.599 79.021 1.00 50.34 247 ALA E O 1
ATOM 9266 N N . PRO E 1 248 ? 19.183 76.691 79.232 1.00 55.44 248 PRO E N 1
ATOM 9267 C CA . PRO E 1 248 ? 19.274 77.271 80.573 1.00 55.98 248 PRO E CA 1
ATOM 9268 C C . PRO E 1 248 ? 19.711 76.215 81.553 1.00 59.01 248 PRO E C 1
ATOM 9269 O O . PRO E 1 248 ? 19.448 75.056 81.334 1.00 64.14 248 PRO E O 1
ATOM 9273 N N . ASP E 1 249 ? 20.386 76.609 82.613 1.00 60.02 249 ASP E N 1
ATOM 9274 C CA . ASP E 1 249 ? 20.670 75.707 83.705 1.00 63.96 249 ASP E CA 1
ATOM 9275 C C . ASP E 1 249 ? 20.002 76.313 84.917 1.00 57.55 249 ASP E C 1
ATOM 9276 O O . ASP E 1 249 ? 20.421 77.362 85.428 1.00 60.47 249 ASP E O 1
ATOM 9281 N N . PHE E 1 250 ? 18.945 75.660 85.363 1.00 54.31 250 PHE E N 1
ATOM 9282 C CA . PHE E 1 250 ? 18.172 76.192 86.464 1.00 57.85 250 PHE E CA 1
ATOM 9283 C C . PHE E 1 250 ? 18.588 75.687 87.833 1.00 62.10 250 PHE E C 1
ATOM 9284 O O . PHE E 1 250 ? 17.884 75.940 88.800 1.00 63.18 250 PHE E O 1
ATOM 9292 N N . SER E 1 251 ? 19.731 74.996 87.922 1.00 73.33 251 SER E N 1
ATOM 9293 C CA . SER E 1 251 ? 20.345 74.657 89.222 1.00 72.22 251 SER E CA 1
ATOM 9294 C C . SER E 1 251 ? 20.657 75.870 90.112 1.00 81.40 251 SER E C 1
ATOM 9295 O O . SER E 1 251 ? 20.781 75.711 91.313 1.00 86.16 251 SER E O 1
ATOM 9298 N N . LYS E 1 252 ? 20.810 77.066 89.538 1.00 90.18 252 LYS E N 1
ATOM 9299 C CA . LYS E 1 252 ? 21.027 78.307 90.340 1.00 90.91 252 LYS E CA 1
ATOM 9300 C C . LYS E 1 252 ? 19.972 78.579 91.436 1.00 86.48 252 LYS E C 1
ATOM 9301 O O . LYS E 1 252 ? 18.802 78.194 91.329 1.00 70.45 252 LYS E O 1
ATOM 9312 N N . SER F 1 2 ? -46.729 67.692 45.261 1.00 75.97 2 SER F N 1
ATOM 9313 C CA . SER F 1 2 ? -46.262 66.464 45.967 1.00 72.88 2 SER F CA 1
ATOM 9314 C C . SER F 1 2 ? -46.064 65.252 45.018 1.00 67.53 2 SER F C 1
ATOM 9315 O O . SER F 1 2 ? -46.602 64.142 45.248 1.00 63.72 2 SER F O 1
ATOM 9318 N N . GLU F 1 3 ? -45.271 65.448 43.957 1.00 55.70 3 GLU F N 1
ATOM 9319 C CA . GLU F 1 3 ? -44.599 64.288 43.347 1.00 50.66 3 GLU F CA 1
ATOM 9320 C C . GLU F 1 3 ? -43.571 63.701 44.338 1.00 43.15 3 GLU F C 1
ATOM 9321 O O . GLU F 1 3 ? -43.161 64.358 45.278 1.00 41.58 3 GLU F O 1
ATOM 9327 N N . LEU F 1 4 ? -43.293 62.422 44.187 1.00 35.94 4 LEU F N 1
ATOM 9328 C CA . LEU F 1 4 ? -42.530 61.675 45.145 1.00 37.61 4 LEU F CA 1
ATOM 9329 C C . LEU F 1 4 ? -41.045 61.936 45.086 1.00 32.21 4 LEU F C 1
ATOM 9330 O O . LEU F 1 4 ? -40.348 61.603 46.029 1.00 31.00 4 LEU F O 1
ATOM 9335 N N . VAL F 1 5 ? -40.582 62.509 43.985 1.00 28.14 5 VAL F N 1
ATOM 9336 C CA . VAL F 1 5 ? -39.208 62.911 43.851 1.00 27.95 5 VAL F CA 1
ATOM 9337 C C . VAL F 1 5 ? -39.183 64.310 43.252 1.00 27.63 5 VAL F C 1
ATOM 9338 O O . VAL F 1 5 ? -39.739 64.502 42.204 1.00 32.43 5 VAL F O 1
ATOM 9342 N N . LEU F 1 6 ? -38.557 65.272 43.920 1.00 26.95 6 LEU F N 1
ATOM 9343 C CA . LEU F 1 6 ? -38.482 66.651 43.465 1.00 29.38 6 LEU F CA 1
ATOM 9344 C C . LEU F 1 6 ? -37.095 66.939 43.014 1.00 30.18 6 LEU F C 1
ATOM 9345 O O . LEU F 1 6 ? -36.146 66.523 43.647 1.00 43.20 6 LEU F O 1
ATOM 9350 N N . SER F 1 7 ? -36.958 67.670 41.937 1.00 27.70 7 SER F N 1
ATOM 9351 C CA . SER F 1 7 ? -35.668 67.948 41.410 1.00 31.27 7 SER F CA 1
ATOM 9352 C C . SER F 1 7 ? -35.653 69.345 40.849 1.00 30.56 7 SER F C 1
ATOM 9353 O O . SER F 1 7 ? -36.548 69.705 40.162 1.00 29.72 7 SER F O 1
ATO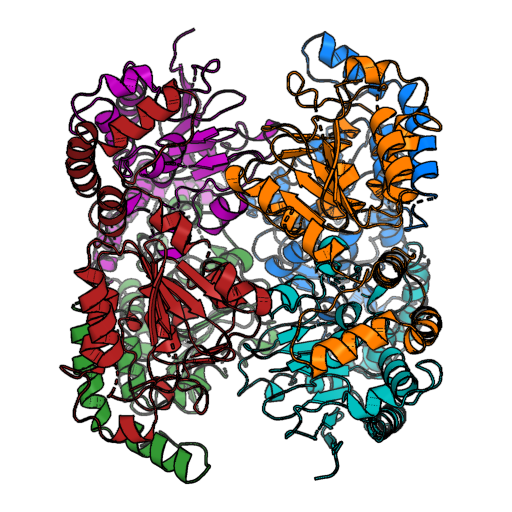M 9356 N N . HIS F 1 8 ? -34.604 70.106 41.096 1.00 32.39 8 HIS F N 1
ATOM 9357 C CA . HIS F 1 8 ? -34.427 71.380 40.446 1.00 31.92 8 HIS F CA 1
ATOM 9358 C C . HIS F 1 8 ? -32.964 71.814 40.542 1.00 32.84 8 HIS F C 1
ATOM 9359 O O . HIS F 1 8 ? -32.220 71.241 41.302 1.00 31.35 8 HIS F O 1
ATOM 9366 N N . VAL F 1 9 ? -32.555 72.786 39.737 1.00 30.97 9 VAL F N 1
ATOM 9367 C CA . VAL F 1 9 ? -31.165 73.199 39.662 1.00 29.39 9 VAL F CA 1
ATOM 9368 C C . VAL F 1 9 ? -31.027 74.612 40.197 1.00 32.58 9 VAL F C 1
ATOM 9369 O O . VAL F 1 9 ? -31.763 75.464 39.782 1.00 32.50 9 VAL F O 1
ATOM 9373 N N . GLU F 1 10 ? -30.047 74.869 41.056 1.00 35.84 10 GLU F N 1
ATOM 9374 C CA . GLU F 1 10 ? -29.660 76.233 41.441 1.00 36.98 10 GLU F CA 1
ATOM 9375 C C . GLU F 1 10 ? -28.150 76.347 41.497 1.00 31.98 10 GLU F C 1
ATOM 9376 O O . GLU F 1 10 ? -27.495 75.583 42.181 1.00 31.57 10 GLU F O 1
ATOM 9382 N N . GLY F 1 11 ? -27.618 77.377 40.872 1.00 29.34 11 GLY F N 1
ATOM 9383 C CA . GLY F 1 11 ? -26.222 77.732 41.010 1.00 27.62 11 GLY F CA 1
ATOM 9384 C C . GLY F 1 11 ? -25.317 76.554 40.778 1.00 28.65 11 GLY F C 1
ATOM 9385 O O . GLY F 1 11 ? -24.349 76.365 41.515 1.00 33.21 11 GLY F O 1
ATOM 9386 N N . GLY F 1 12 ? -25.613 75.768 39.751 1.00 25.94 12 GLY F N 1
ATOM 9387 C CA . GLY F 1 12 ? -24.762 74.636 39.367 1.00 23.70 12 GLY F CA 1
ATOM 9388 C C . GLY F 1 12 ? -25.003 73.356 40.133 1.00 23.62 12 GLY F C 1
ATOM 9389 O O . GLY F 1 12 ? -24.298 72.368 39.919 1.00 24.21 12 GLY F O 1
ATOM 9390 N N . VAL F 1 13 ? -25.999 73.380 41.008 1.00 21.83 13 VAL F N 1
ATOM 9391 C CA . VAL F 1 13 ? -26.286 72.272 41.863 1.00 22.28 13 VAL F CA 1
ATOM 9392 C C . VAL F 1 13 ? -27.638 71.675 41.533 1.00 20.85 13 VAL F C 1
ATOM 9393 O O . VAL F 1 13 ? -28.640 72.373 41.600 1.00 21.43 13 VAL F O 1
ATOM 9397 N N . GLN F 1 14 ? -27.684 70.394 41.243 1.00 20.53 14 GLN F N 1
ATOM 9398 C CA . GLN F 1 14 ? -28.965 69.759 41.067 1.00 22.22 14 GLN F CA 1
ATOM 9399 C C . GLN F 1 14 ? -29.417 69.133 42.345 1.00 20.46 14 GLN F C 1
ATOM 9400 O O . GLN F 1 14 ? -28.886 68.134 42.780 1.00 18.70 14 GLN F O 1
ATOM 9406 N N . VAL F 1 15 ? -30.468 69.682 42.905 1.00 20.81 15 VAL F N 1
ATOM 9407 C CA . VAL F 1 15 ? -31.062 69.174 44.093 1.00 21.61 15 VAL F CA 1
ATOM 9408 C C . VAL F 1 15 ? -32.043 68.084 43.729 1.00 22.19 15 VAL F C 1
ATOM 9409 O O . VAL F 1 15 ? -32.930 68.286 42.904 1.00 26.69 15 VAL F O 1
ATOM 9413 N N . VAL F 1 16 ? -31.922 66.946 44.374 1.00 21.85 16 VAL F N 1
ATOM 9414 C CA . VAL F 1 16 ? -32.807 65.811 44.163 1.00 22.64 16 VAL F CA 1
ATOM 9415 C C . VAL F 1 16 ? -33.328 65.416 45.526 1.00 22.87 16 VAL F C 1
ATOM 9416 O O . VAL F 1 16 ? -32.571 64.981 46.373 1.00 24.92 16 VAL F O 1
ATOM 9420 N N . ARG F 1 17 ? -34.610 65.573 45.745 1.00 23.19 17 ARG F N 1
ATOM 9421 C CA . ARG F 1 17 ? -35.185 65.366 47.046 1.00 24.90 17 ARG F CA 1
ATOM 9422 C C . ARG F 1 17 ? -36.226 64.239 47.040 1.00 24.53 17 ARG F C 1
ATOM 9423 O O . ARG F 1 17 ? -37.122 64.222 46.227 1.00 25.96 17 ARG F O 1
ATOM 9439 N N . ASN F 1 19 ? -39.436 62.544 48.511 1.00 25.95 19 ASN F N 1
ATOM 9440 C CA . ASN F 1 19 ? -40.572 63.233 49.035 1.00 26.91 19 ASN F CA 1
ATOM 9441 C C . ASN F 1 19 ? -41.798 62.351 49.229 1.00 27.22 19 ASN F C 1
ATOM 9442 O O . ASN F 1 19 ? -42.803 62.519 48.586 1.00 30.77 19 ASN F O 1
ATOM 9447 N N . ARG F 1 20 ? -41.659 61.372 50.102 1.00 26.52 20 ARG F N 1
ATOM 9448 C CA . ARG F 1 20 ? -42.712 60.544 50.530 1.00 27.20 20 ARG F CA 1
ATOM 9449 C C . ARG F 1 20 ? -42.620 60.559 52.053 1.00 27.71 20 ARG F C 1
ATOM 9450 O O . ARG F 1 20 ? -42.477 59.531 52.705 1.00 27.11 20 ARG F O 1
ATOM 9458 N N . PRO F 1 21 ? -42.738 61.744 52.637 1.00 27.82 21 PRO F N 1
ATOM 9459 C CA . PRO F 1 21 ? -42.449 61.867 54.051 1.00 29.25 21 PRO F CA 1
ATOM 9460 C C . PRO F 1 21 ? -43.290 61.029 54.963 1.00 32.35 21 PRO F C 1
ATOM 9461 O O . PRO F 1 21 ? -42.819 60.648 56.050 1.00 32.93 21 PRO F O 1
ATOM 9465 N N . ASP F 1 22 ? -44.512 60.731 54.570 1.00 33.50 22 ASP F N 1
ATOM 9466 C CA . ASP F 1 22 ? -45.382 59.963 55.470 1.00 36.93 22 ASP F CA 1
ATOM 9467 C C . ASP F 1 22 ? -44.885 58.561 55.667 1.00 34.94 22 ASP F C 1
ATOM 9468 O O . ASP F 1 22 ? -45.255 57.923 56.640 1.00 32.92 22 ASP F O 1
ATOM 9473 N N . LYS F 1 23 ? -44.092 58.047 54.748 1.00 32.83 23 LYS F N 1
ATOM 9474 C CA . LYS F 1 23 ? -43.608 56.716 54.935 1.00 38.63 23 LYS F CA 1
ATOM 9475 C C . LYS F 1 23 ? -42.107 56.715 55.108 1.00 37.77 23 LYS F C 1
ATOM 9476 O O . LYS F 1 23 ? -41.439 55.733 54.769 1.00 33.81 23 LYS F O 1
ATOM 9482 N N . LYS F 1 24 ? -41.613 57.826 55.642 1.00 35.48 24 LYS F N 1
ATOM 9483 C CA . LYS F 1 24 ? -40.204 58.041 55.879 1.00 34.26 24 LYS F CA 1
ATOM 9484 C C . LYS F 1 24 ? -39.385 57.760 54.633 1.00 29.03 24 LYS F C 1
ATOM 9485 O O . LYS F 1 24 ? -38.323 57.178 54.725 1.00 24.93 24 LYS F O 1
ATOM 9491 N N . ASN F 1 25 ? -39.909 58.133 53.482 1.00 25.67 25 ASN F N 1
ATOM 9492 C CA . ASN F 1 25 ? -39.224 57.925 52.236 1.00 27.97 25 ASN F CA 1
ATOM 9493 C C . ASN F 1 25 ? -38.855 56.482 51.943 1.00 27.66 25 ASN F C 1
ATOM 9494 O O . ASN F 1 25 ? -37.883 56.204 51.255 1.00 30.34 25 ASN F O 1
ATOM 9499 N N . ALA F 1 26 ? -39.687 55.562 52.394 1.00 29.11 26 ALA F N 1
ATOM 9500 C CA . ALA F 1 26 ? -39.568 54.185 51.962 1.00 28.98 26 ALA F CA 1
ATOM 9501 C C . ALA F 1 26 ? -39.760 54.129 50.440 1.00 29.61 26 ALA F C 1
ATOM 9502 O O . ALA F 1 26 ? -40.752 54.634 49.920 1.00 29.63 26 ALA F O 1
ATOM 9504 N N . LEU F 1 27 ? -38.836 53.491 49.737 1.00 28.93 27 LEU F N 1
ATOM 9505 C CA . LEU F 1 27 ? -38.818 53.552 48.279 1.00 32.60 27 LEU F CA 1
ATOM 9506 C C . LEU F 1 27 ? -39.700 52.523 47.587 1.00 32.78 27 LEU F C 1
ATOM 9507 O O . LEU F 1 27 ? -39.805 51.380 48.031 1.00 31.23 27 LEU F O 1
ATOM 9512 N N . ILE F 1 28 ? -40.301 52.964 46.472 1.00 31.94 28 ILE F N 1
ATOM 9513 C CA . ILE F 1 28 ? -41.030 52.109 45.546 1.00 29.77 28 ILE F CA 1
ATOM 9514 C C . ILE F 1 28 ? -40.448 52.299 44.125 1.00 30.62 28 ILE F C 1
ATOM 9515 O O . ILE F 1 28 ? -39.671 53.236 43.867 1.00 32.13 28 ILE F O 1
ATOM 9520 N N . GLY F 1 29 ? -40.858 51.441 43.208 1.00 31.48 29 GLY F N 1
ATOM 9521 C CA . GLY F 1 29 ? -40.338 51.427 41.836 1.00 31.61 29 GLY F CA 1
ATOM 9522 C C . GLY F 1 29 ? -40.396 52.758 41.149 1.00 34.38 29 GLY F C 1
ATOM 9523 O O . GLY F 1 29 ? -39.475 53.162 40.440 1.00 32.09 29 GLY F O 1
ATOM 9524 N N . GLU F 1 30 ? -41.478 53.481 41.358 1.00 33.16 30 GLU F N 1
ATOM 9525 C CA . GLU F 1 30 ? -41.609 54.753 40.694 1.00 35.97 30 GLU F CA 1
ATOM 9526 C C . GLU F 1 30 ? -40.569 55.773 41.169 1.00 31.38 30 GLU F C 1
ATOM 9527 O O . GLU F 1 30 ? -40.197 56.680 40.422 1.00 36.93 30 GLU F O 1
ATOM 9541 N N . TYR F 1 32 ? -37.533 54.983 42.354 1.00 23.78 32 TYR F N 1
ATOM 9542 C CA . TYR F 1 32 ? -36.249 54.549 41.756 1.00 24.71 32 TYR F CA 1
ATOM 9543 C C . TYR F 1 32 ? -36.128 55.023 40.330 1.00 24.52 32 TYR F C 1
ATOM 9544 O O . TYR F 1 32 ? -35.091 55.501 39.939 1.00 24.80 32 TYR F O 1
ATOM 9553 N N . ALA F 1 33 ? -37.230 54.969 39.597 1.00 23.86 33 ALA F N 1
ATOM 9554 C CA . ALA F 1 33 ? -37.244 55.421 38.233 1.00 22.52 33 ALA F CA 1
ATOM 9555 C C . ALA F 1 33 ? -37.083 56.915 38.154 1.00 22.54 33 ALA F C 1
ATOM 9556 O O . ALA F 1 33 ? -36.262 57.421 37.368 1.00 25.99 33 ALA F O 1
ATOM 9558 N N . ALA F 1 34 ? -37.828 57.649 38.953 1.00 21.35 34 ALA F N 1
ATOM 9559 C CA . ALA F 1 34 ? -37.647 59.090 38.944 1.00 23.51 34 ALA F CA 1
ATOM 9560 C C . ALA F 1 34 ? -36.236 59.502 39.347 1.00 24.75 34 ALA F C 1
ATOM 9561 O O . ALA F 1 34 ? -35.684 60.494 38.836 1.00 30.69 34 ALA F O 1
ATOM 9563 N N . LEU F 1 35 ? -35.652 58.781 40.302 1.00 26.36 35 LEU F N 1
ATOM 9564 C CA . LEU F 1 35 ? -34.318 59.123 40.789 1.00 24.55 35 LEU F CA 1
ATOM 9565 C C . LEU F 1 35 ? -33.296 58.846 39.711 1.00 23.34 35 LEU F C 1
ATOM 9566 O O . LEU F 1 35 ? -32.397 59.662 39.502 1.00 24.90 35 LEU F O 1
ATOM 9571 N N . ALA F 1 36 ? -33.396 57.698 39.071 1.00 20.75 36 ALA F N 1
ATOM 9572 C CA . ALA F 1 36 ? -32.484 57.386 37.982 1.00 22.18 36 ALA F CA 1
ATOM 9573 C C . ALA F 1 36 ? -32.614 58.478 36.880 1.00 24.43 36 ALA F C 1
ATOM 9574 O O . ALA F 1 36 ? -31.625 58.872 36.307 1.00 22.04 36 ALA F O 1
ATOM 9576 N N . GLU F 1 37 ? -33.845 58.932 36.616 1.00 26.69 37 GLU F N 1
ATOM 9577 C CA . GLU F 1 37 ? -34.128 59.983 35.617 1.00 27.93 37 GLU F CA 1
ATOM 9578 C C . GLU F 1 37 ? -33.373 61.224 35.979 1.00 25.77 37 GLU F C 1
ATOM 9579 O O . GLU F 1 37 ? -32.603 61.781 35.172 1.00 27.36 37 GLU F O 1
ATOM 9585 N N . ALA F 1 38 ? -33.526 61.633 37.221 1.00 23.88 38 ALA F N 1
ATOM 9586 C CA . ALA F 1 38 ? -32.832 62.832 37.695 1.00 23.50 38 ALA F CA 1
ATOM 9587 C C . ALA F 1 38 ? -31.308 62.778 37.612 1.00 22.19 38 ALA F C 1
ATOM 9588 O O . ALA F 1 38 ? -30.667 63.776 37.246 1.00 21.63 38 ALA F O 1
ATOM 9590 N N . PHE F 1 39 ? -30.731 61.603 37.833 1.00 21.49 39 PHE F N 1
ATOM 9591 C CA . PHE F 1 39 ? -29.313 61.459 37.623 1.00 25.37 39 PHE F CA 1
ATOM 9592 C C . PHE F 1 39 ? -28.923 61.532 36.173 1.00 25.38 39 PHE F C 1
ATOM 9593 O O . PHE F 1 39 ? -27.900 62.154 35.845 1.00 28.66 39 PHE F O 1
ATOM 9601 N N . ALA F 1 40 ? -29.713 60.925 35.314 1.00 23.73 40 ALA F N 1
ATOM 9602 C CA . ALA F 1 40 ? -29.371 60.912 33.895 1.00 25.32 40 ALA F CA 1
ATOM 9603 C C . ALA F 1 40 ? -29.433 62.348 33.393 1.00 26.28 40 ALA F C 1
ATOM 9604 O O . ALA F 1 40 ? -28.561 62.802 32.644 1.00 27.50 40 ALA F O 1
ATOM 9606 N N . LYS F 1 41 ? -30.428 63.087 33.842 1.00 23.90 41 LYS F N 1
ATOM 9607 C CA . LYS F 1 41 ? -30.542 64.434 33.404 1.00 26.89 41 LYS F CA 1
ATOM 9608 C C . LYS F 1 41 ? -29.365 65.256 33.887 1.00 24.69 41 LYS F C 1
ATOM 9609 O O . LYS F 1 41 ? -28.693 65.926 33.090 1.00 24.20 41 LYS F O 1
ATOM 9615 N N . GLY F 1 42 ? -29.075 65.173 35.174 1.00 25.39 42 GLY F N 1
ATOM 9616 C CA . GLY F 1 42 ? -28.010 65.976 35.752 1.00 22.97 42 GLY F CA 1
ATOM 9617 C C . GLY F 1 42 ? -26.662 65.632 35.175 1.00 23.97 42 GLY F C 1
ATOM 9618 O O . GLY F 1 42 ? -25.884 66.518 34.845 1.00 25.51 42 GLY F O 1
ATOM 9619 N N . GLU F 1 43 ? -26.418 64.354 34.931 1.00 23.45 43 GLU F N 1
ATOM 9620 C CA . GLU F 1 43 ? -25.169 63.973 34.316 1.00 25.89 43 GLU F CA 1
ATOM 9621 C C . GLU F 1 43 ? -24.967 64.615 32.957 1.00 26.56 43 GLU F C 1
ATOM 9622 O O . GLU F 1 43 ? -23.843 64.865 32.587 1.00 27.64 43 GLU F O 1
ATOM 9628 N N . ALA F 1 44 ? -26.038 64.762 32.174 1.00 26.15 44 ALA F N 1
ATOM 9629 C CA . ALA F 1 44 ? -25.923 65.255 30.830 1.00 27.19 44 ALA F CA 1
ATOM 9630 C C . ALA F 1 44 ? -26.004 66.778 30.792 1.00 27.03 44 ALA F C 1
ATOM 9631 O O . ALA F 1 44 ? -25.600 67.372 29.792 1.00 30.36 44 ALA F O 1
ATOM 9633 N N . ASP F 1 45 ? -26.542 67.388 31.834 1.00 23.34 45 ASP F N 1
ATOM 9634 C CA . ASP F 1 45 ? -26.853 68.800 31.804 1.00 27.39 45 ASP F CA 1
ATOM 9635 C C . ASP F 1 45 ? -25.624 69.659 32.086 1.00 31.31 45 ASP F C 1
ATOM 9636 O O . ASP F 1 45 ? -25.056 69.628 33.163 1.00 30.76 45 ASP F O 1
ATOM 9641 N N . ASP F 1 46 ? -25.254 70.457 31.106 1.00 32.73 46 ASP F N 1
ATOM 9642 C CA . ASP F 1 46 ? -24.142 71.341 31.180 1.00 35.06 46 ASP F CA 1
ATOM 9643 C C . ASP F 1 46 ? -24.306 72.436 32.252 1.00 30.75 46 ASP F C 1
ATOM 9644 O O . ASP F 1 46 ? -23.333 72.963 32.705 1.00 30.85 46 ASP F O 1
ATOM 9649 N N . ASP F 1 47 ? -25.504 72.766 32.691 1.00 28.99 47 ASP F N 1
ATOM 9650 C CA . ASP F 1 47 ? -25.643 73.729 33.796 1.00 32.41 47 ASP F CA 1
ATOM 9651 C C . ASP F 1 47 ? -25.428 73.123 35.183 1.00 31.24 47 ASP F C 1
ATOM 9652 O O . ASP F 1 47 ? -25.477 73.825 36.187 1.00 30.32 47 ASP F O 1
ATOM 9657 N N . VAL F 1 48 ? -25.228 71.819 35.235 1.00 27.79 48 VAL F N 1
ATOM 9658 C CA . VAL F 1 48 ? -25.088 71.113 36.481 1.00 27.01 48 VAL F CA 1
ATOM 9659 C C . VAL F 1 48 ? -23.670 70.672 36.703 1.00 24.95 48 VAL F C 1
ATOM 9660 O O . VAL F 1 48 ? -23.093 69.966 35.905 1.00 23.71 48 VAL F O 1
ATOM 9664 N N . ASN F 1 49 ? -23.118 71.080 37.840 1.00 27.30 49 ASN F N 1
ATOM 9665 C CA . ASN F 1 49 ? -21.786 70.646 38.258 1.00 25.90 49 ASN F CA 1
ATOM 9666 C C . ASN F 1 49 ? -21.796 69.601 39.351 1.00 25.55 49 ASN F C 1
ATOM 9667 O O . ASN F 1 49 ? -20.860 68.840 39.445 1.00 24.66 49 ASN F O 1
ATOM 9672 N N . VAL F 1 50 ? -22.841 69.585 40.186 1.00 24.93 50 VAL F N 1
ATOM 9673 C CA . VAL F 1 50 ? -22.852 68.791 41.394 1.00 25.22 50 VAL F CA 1
ATOM 9674 C C . VAL F 1 50 ? -24.263 68.390 41.728 1.00 23.34 50 VAL F C 1
ATOM 9675 O O . VAL F 1 50 ? -25.183 69.179 41.483 1.00 22.46 50 VAL F O 1
ATOM 9679 N N . PHE F 1 51 ? -24.423 67.208 42.315 1.00 21.27 51 PHE F N 1
ATOM 9680 C CA . PHE F 1 51 ? -25.731 66.779 42.825 1.00 20.71 51 PHE F CA 1
ATOM 9681 C C . PHE F 1 51 ? -25.809 66.944 44.301 1.00 20.33 51 PHE F C 1
ATOM 9682 O O . PHE F 1 51 ? -24.836 66.713 45.009 1.00 22.37 51 PHE F O 1
ATOM 9690 N N . LEU F 1 52 ? -26.984 67.245 44.784 1.00 21.97 52 LEU F N 1
ATOM 9691 C CA . LEU F 1 52 ? -27.262 67.252 46.211 1.00 23.01 52 LEU F CA 1
ATOM 9692 C C . LEU F 1 52 ? -28.526 66.433 46.505 1.00 22.77 52 LEU F C 1
ATOM 9693 O O . LEU F 1 52 ? -29.590 66.788 46.078 1.00 25.91 52 LEU F O 1
ATOM 9698 N N . ILE F 1 53 ? -28.393 65.339 47.232 1.00 23.82 53 ILE F N 1
ATOM 9699 C CA . ILE F 1 53 ? -29.500 64.464 47.527 1.00 23.52 53 ILE F CA 1
ATOM 9700 C C . ILE F 1 53 ? -29.986 64.690 48.914 1.00 24.08 53 ILE F C 1
ATOM 9701 O O . ILE F 1 53 ? -29.210 64.583 49.852 1.00 23.26 53 ILE F O 1
ATOM 9706 N N . LEU F 1 54 ? -31.294 64.871 49.036 1.00 24.70 54 LEU F N 1
ATOM 9707 C CA . LEU F 1 54 ? -31.940 65.191 50.291 1.00 24.25 54 LEU F CA 1
ATOM 9708 C C . LEU F 1 54 ? -33.138 64.299 50.517 1.00 24.23 54 LEU F C 1
ATOM 9709 O O . LEU F 1 54 ? -33.664 63.689 49.591 1.00 25.93 54 LEU F O 1
ATOM 9714 N N . GLY F 1 55 ? -33.589 64.242 51.760 1.00 22.49 55 GLY F N 1
ATOM 9715 C CA . GLY F 1 55 ? -34.799 63.550 52.111 1.00 21.61 55 GLY F CA 1
ATOM 9716 C C . GLY F 1 55 ? -35.844 64.509 52.590 1.00 22.39 55 GLY F C 1
ATOM 9717 O O . GLY F 1 55 ? -35.900 65.679 52.191 1.00 21.75 55 GLY F O 1
ATOM 9718 N N . SER F 1 56 ? -36.666 64.017 53.487 1.00 22.20 56 SER F N 1
ATOM 9719 C CA . SER F 1 56 ? -37.704 64.838 54.036 1.00 24.32 56 SER F CA 1
ATOM 9720 C C . SER F 1 56 ? -37.102 65.716 55.129 1.00 25.91 56 SER F C 1
ATOM 9721 O O . SER F 1 56 ? -35.895 65.689 55.370 1.00 24.68 56 SER F O 1
ATOM 9724 N N . GLN F 1 57 ? -37.958 66.418 55.861 1.00 27.58 57 GLN F N 1
ATOM 9725 C CA . GLN F 1 57 ? -37.495 67.197 57.003 1.00 28.52 57 GLN F CA 1
ATOM 9726 C C . GLN F 1 57 ? -37.236 66.310 58.194 1.00 27.40 57 GLN F C 1
ATOM 9727 O O . GLN F 1 57 ? -36.680 66.772 59.168 1.00 28.97 57 GLN F O 1
ATOM 9733 N N . THR F 1 58 ? -37.632 65.040 58.145 1.00 25.36 58 THR F N 1
ATOM 9734 C CA . THR F 1 58 ? -37.348 64.169 59.267 1.00 25.36 58 THR F CA 1
ATOM 9735 C C . THR F 1 58 ? -36.581 62.899 58.948 1.00 26.02 58 THR F C 1
ATOM 9736 O O . THR F 1 58 ? -36.171 62.212 59.877 1.00 26.42 58 THR F O 1
ATOM 9740 N N . ASP F 1 59 ? -36.443 62.525 57.681 1.00 24.74 59 ASP F N 1
ATOM 9741 C CA . ASP F 1 59 ? -35.852 61.248 57.339 1.00 25.51 59 ASP F CA 1
ATOM 9742 C C . ASP F 1 59 ? -35.182 61.303 56.019 1.00 24.64 59 ASP F C 1
ATOM 9743 O O . ASP F 1 59 ? -35.571 62.040 55.147 1.00 24.75 59 ASP F O 1
ATOM 9748 N N . PHE F 1 60 ? -34.192 60.456 55.861 1.00 26.39 60 PHE F N 1
ATOM 9749 C CA . PHE F 1 60 ? -33.539 60.308 54.584 1.00 25.81 60 PHE F CA 1
ATOM 9750 C C . PHE F 1 60 ? -34.259 59.233 53.774 1.00 24.91 60 PHE F C 1
ATOM 9751 O O . PHE F 1 60 ? -34.865 59.541 52.757 1.00 23.04 60 PHE F O 1
ATOM 9759 N N . SER F 1 61 ? -34.158 57.981 54.211 1.00 25.12 61 SER F N 1
ATOM 9760 C CA . SER F 1 61 ? -34.941 56.931 53.610 1.00 25.49 61 SER F CA 1
ATOM 9761 C C . SER F 1 61 ? -34.969 55.721 54.481 1.00 25.61 61 SER F C 1
ATOM 9762 O O . SER F 1 61 ? -33.934 55.260 54.951 1.00 27.05 61 SER F O 1
ATOM 9765 N N . ALA F 1 62 ? -36.159 55.180 54.655 1.00 24.80 62 ALA F N 1
ATOM 9766 C CA . ALA F 1 62 ? -36.342 53.970 55.425 1.00 25.85 62 ALA F CA 1
ATOM 9767 C C . ALA F 1 62 ? -36.137 52.754 54.584 1.00 27.18 62 ALA F C 1
ATOM 9768 O O . ALA F 1 62 ? -36.443 51.675 55.019 1.00 28.64 62 ALA F O 1
ATOM 9770 N N . GLY F 1 63 ? -35.578 52.905 53.392 1.00 29.83 63 GLY F N 1
ATOM 9771 C CA . GLY F 1 63 ? -35.209 51.761 52.577 1.00 32.27 63 GLY F CA 1
ATOM 9772 C C . GLY F 1 63 ? -36.354 51.365 51.691 1.00 33.39 63 GLY F C 1
ATOM 9773 O O . GLY F 1 63 ? -37.273 52.129 51.563 1.00 32.82 63 GLY F O 1
ATOM 9774 N N . ASN F 1 64 ? -36.325 50.157 51.146 1.00 34.60 64 ASN F N 1
ATOM 9775 C CA . ASN F 1 64 ? -37.429 49.700 50.338 1.00 38.44 64 ASN F CA 1
ATOM 9776 C C . ASN F 1 64 ? -38.722 49.519 51.081 1.00 38.08 64 ASN F C 1
ATOM 9777 O O . ASN F 1 64 ? -38.745 49.042 52.200 1.00 36.00 64 ASN F O 1
ATOM 9782 N N . ASP F 1 65 ? -39.798 49.951 50.453 1.00 35.87 65 ASP F N 1
ATOM 9783 C CA . ASP F 1 65 ? -41.111 49.683 50.954 1.00 40.06 65 ASP F CA 1
ATOM 9784 C C . ASP F 1 65 ? -41.258 48.172 50.863 1.00 40.87 65 ASP F C 1
ATOM 9785 O O . ASP F 1 65 ? -40.980 47.533 49.844 1.00 40.67 65 ASP F O 1
ATOM 9790 N N . LEU F 1 66 ? -41.719 47.593 51.939 1.00 45.28 66 LEU F N 1
ATOM 9791 C CA . LEU F 1 66 ? -41.784 46.145 52.016 1.00 44.90 66 LEU F CA 1
ATOM 9792 C C . LEU F 1 66 ? -42.813 45.490 51.053 1.00 45.28 66 LEU F C 1
ATOM 9793 O O . LEU F 1 66 ? -42.488 44.536 50.354 1.00 41.43 66 LEU F O 1
ATOM 9798 N N . PRO F 1 67 ? -44.069 45.996 51.024 1.00 46.12 67 PRO F N 1
ATOM 9799 C CA . PRO F 1 67 ? -45.025 45.481 50.027 1.00 44.84 67 PRO F CA 1
ATOM 9800 C C . PRO F 1 67 ? -44.451 45.509 48.616 1.00 41.16 67 PRO F C 1
ATOM 9801 O O . PRO F 1 67 ? -44.545 44.531 47.924 1.00 40.36 67 PRO F O 1
ATOM 9805 N N . ASP F 1 68 ? -43.866 46.636 48.207 1.00 39.34 68 ASP F N 1
ATOM 9806 C CA . ASP F 1 68 ? -43.308 46.762 46.885 1.00 38.32 68 ASP F CA 1
ATOM 9807 C C . ASP F 1 68 ? -42.200 45.755 46.668 1.00 40.13 68 ASP F C 1
ATOM 9808 O O . ASP F 1 68 ? -42.088 45.119 45.605 1.00 40.76 68 ASP F O 1
ATOM 9813 N N . PHE F 1 69 ? -41.385 45.604 47.690 1.00 41.06 69 PHE F N 1
ATOM 9814 C CA . PHE F 1 69 ? -40.236 44.715 47.635 1.00 44.43 69 PHE F CA 1
ATOM 9815 C C . PHE F 1 69 ? -40.606 43.234 47.413 1.00 44.77 69 PHE F C 1
ATOM 9816 O O . PHE F 1 69 ? -39.907 42.507 46.690 1.00 40.32 69 PHE F O 1
ATOM 9824 N N . LEU F 1 70 ? -41.706 42.794 48.022 1.00 42.81 70 LEU F N 1
ATOM 9825 C CA . LEU F 1 70 ? -42.191 41.412 47.851 1.00 48.10 70 LEU F CA 1
ATOM 9826 C C . LEU F 1 70 ? -42.692 41.094 46.432 1.00 46.71 70 LEU F C 1
ATOM 9827 O O . LEU F 1 70 ? -43.019 39.973 46.107 1.00 42.32 70 LEU F O 1
ATOM 9832 N N . THR F 1 71 ? -42.786 42.122 45.621 1.00 47.93 71 THR F N 1
ATOM 9833 C CA . THR F 1 71 ? -43.137 42.038 44.225 1.00 47.32 71 THR F CA 1
ATOM 9834 C C . THR F 1 71 ? -41.975 41.775 43.301 1.00 45.56 71 THR F C 1
ATOM 9835 O O . THR F 1 71 ? -42.184 41.607 42.116 1.00 46.77 71 THR F O 1
ATOM 9839 N N . TRP F 1 72 ? -40.755 41.871 43.794 1.00 42.76 72 TRP F N 1
ATOM 9840 C CA . TRP F 1 72 ? -39.619 41.812 42.892 1.00 46.63 72 TRP F CA 1
ATOM 9841 C C . TRP F 1 72 ? -39.397 40.413 42.389 1.00 43.80 72 TRP F C 1
ATOM 9842 O O . TRP F 1 72 ? -39.380 39.486 43.169 1.00 42.21 72 TRP F O 1
ATOM 9853 N N . GLU F 1 73 ? -39.184 40.275 41.089 1.00 46.92 73 GLU F N 1
ATOM 9854 C CA . GLU F 1 73 ? -38.771 38.988 40.503 1.00 53.54 73 GLU F CA 1
ATOM 9855 C C . GLU F 1 73 ? -37.268 38.806 40.744 1.00 50.52 73 GLU F C 1
ATOM 9856 O O . GLU F 1 73 ? -36.803 37.720 41.015 1.00 53.70 73 GLU F O 1
ATOM 9862 N N . ALA F 1 74 ? -36.519 39.896 40.672 1.00 48.16 74 ALA F N 1
ATOM 9863 C CA . ALA F 1 74 ? -35.066 39.858 40.723 1.00 45.20 74 ALA F CA 1
ATOM 9864 C C . ALA F 1 74 ? -34.536 41.243 41.123 1.00 44.70 74 ALA F C 1
ATOM 9865 O O . ALA F 1 74 ? -35.208 42.247 40.959 1.00 45.28 74 ALA F O 1
ATOM 9867 N N . LEU F 1 75 ? -33.329 41.302 41.651 1.00 43.81 75 LEU F N 1
ATOM 9868 C CA . LEU F 1 75 ? -32.642 42.566 41.792 1.00 41.32 75 LEU F CA 1
ATOM 9869 C C . LEU F 1 75 ? -31.929 42.873 40.462 1.00 39.76 75 LEU F C 1
ATOM 9870 O O . LEU F 1 75 ? -31.957 44.016 40.014 1.00 40.84 75 LEU F O 1
ATOM 9875 N N . SER F 1 76 ? -31.281 41.872 39.852 1.00 40.74 76 SER F N 1
ATOM 9876 C CA . SER F 1 76 ? -30.560 42.071 38.574 1.00 41.45 76 SER F CA 1
ATOM 9877 C C . SER F 1 76 ? -31.504 42.662 37.545 1.00 42.00 76 SER F C 1
ATOM 9878 O O . SER F 1 76 ? -32.597 42.159 37.336 1.00 45.04 76 SER F O 1
ATOM 9881 N N . GLY F 1 77 ? -31.096 43.763 36.946 1.00 39.58 77 GLY F N 1
ATOM 9882 C CA . GLY F 1 77 ? -31.900 44.392 35.915 1.00 41.16 77 GLY F CA 1
ATOM 9883 C C . GLY F 1 77 ? -33.075 45.223 36.388 1.00 35.65 77 GLY F C 1
ATOM 9884 O O . GLY F 1 77 ? -33.694 45.888 35.584 1.00 37.38 77 GLY F O 1
ATOM 9885 N N . SER F 1 78 ? -33.373 45.208 37.680 1.00 34.05 78 SER F N 1
ATOM 9886 C CA . SER F 1 78 ? -34.489 45.953 38.190 1.00 33.63 78 SER F CA 1
ATOM 9887 C C . SER F 1 78 ? -34.239 47.464 38.179 1.00 34.47 78 SER F C 1
ATOM 9888 O O . SER F 1 78 ? -33.133 47.986 37.962 1.00 32.91 78 SER F O 1
ATOM 9891 N N . VAL F 1 79 ? -35.300 48.180 38.439 1.00 33.90 79 VAL F N 1
ATOM 9892 C CA . VAL F 1 79 ? -35.225 49.616 38.481 1.00 36.43 79 VAL F CA 1
ATOM 9893 C C . VAL F 1 79 ? -34.357 50.074 39.686 1.00 35.15 79 VAL F C 1
ATOM 9894 O O . VAL F 1 79 ? -33.632 51.060 39.601 1.00 35.31 79 VAL F O 1
ATOM 9898 N N . ALA F 1 80 ? -34.381 49.326 40.780 1.00 34.96 80 ALA F N 1
ATOM 9899 C CA . ALA F 1 80 ? -33.493 49.636 41.912 1.00 36.44 80 ALA F CA 1
ATOM 9900 C C . ALA F 1 80 ? -32.040 49.483 41.520 1.00 33.79 80 ALA F C 1
ATOM 9901 O O . ALA F 1 80 ? -31.235 50.349 41.811 1.00 33.95 80 ALA F O 1
ATOM 9903 N N . ASP F 1 81 ? -31.732 48.411 40.806 1.00 31.45 81 ASP F N 1
ATOM 9904 C CA . ASP F 1 81 ? -30.401 48.208 40.248 1.00 32.08 81 ASP F CA 1
ATOM 9905 C C . ASP F 1 81 ? -30.002 49.390 39.336 1.00 29.26 81 ASP F C 1
ATOM 9906 O O . ASP F 1 81 ? -28.896 49.907 39.409 1.00 32.37 81 ASP F O 1
ATOM 9911 N N . ARG F 1 82 ? -30.907 49.851 38.514 1.00 29.41 82 ARG F N 1
ATOM 9912 C CA . ARG F 1 82 ? -30.609 50.960 37.611 1.00 33.06 82 ARG F CA 1
ATOM 9913 C C . ARG F 1 82 ? -30.242 52.219 38.407 1.00 30.78 82 ARG F C 1
ATOM 9914 O O . ARG F 1 82 ? -29.259 52.909 38.104 1.00 28.77 82 ARG F O 1
ATOM 9922 N N . PHE F 1 83 ? -31.005 52.517 39.444 1.00 28.62 83 PHE F N 1
ATOM 9923 C CA . PHE F 1 83 ? -30.702 53.694 40.252 1.00 27.52 83 PHE F CA 1
ATOM 9924 C C . PHE F 1 83 ? -29.332 53.629 40.887 1.00 27.09 83 PHE F C 1
ATOM 9925 O O . PHE F 1 83 ? -28.550 54.567 40.859 1.00 28.66 83 PHE F O 1
ATOM 9933 N N . ILE F 1 84 ? -29.048 52.485 41.462 1.00 29.55 84 ILE F N 1
ATOM 9934 C CA . ILE F 1 84 ? -27.785 52.263 42.141 1.00 31.65 84 ILE F CA 1
ATOM 9935 C C . ILE F 1 84 ? -26.650 52.449 41.152 1.00 27.87 84 ILE F C 1
ATOM 9936 O O . ILE F 1 84 ? -25.663 53.117 41.462 1.00 24.28 84 ILE F O 1
ATOM 9941 N N . ARG F 1 85 ? -26.764 51.842 39.982 1.00 26.31 85 ARG F N 1
ATOM 9942 C CA . ARG F 1 85 ? -25.695 51.971 38.978 1.00 25.93 85 ARG F CA 1
ATOM 9943 C C . ARG F 1 85 ? -25.557 53.391 38.528 1.00 27.21 85 ARG F C 1
ATOM 9944 O O . ARG F 1 85 ? -24.439 53.879 38.353 1.00 30.18 85 ARG F O 1
ATOM 9952 N N . ALA F 1 86 ? -26.671 54.108 38.442 1.00 24.80 86 ALA F N 1
ATOM 9953 C CA . ALA F 1 86 ? -26.587 55.512 38.067 1.00 26.92 86 ALA F CA 1
ATOM 9954 C C . ALA F 1 86 ? -25.758 56.317 39.056 1.00 27.88 86 ALA F C 1
ATOM 9955 O O . ALA F 1 86 ? -25.007 57.207 38.669 1.00 30.76 86 ALA F O 1
ATOM 9957 N N . VAL F 1 87 ? -25.925 56.058 40.339 1.00 28.09 87 VAL F N 1
ATOM 9958 C CA . VAL F 1 87 ? -25.167 56.811 41.327 1.00 29.19 87 VAL F CA 1
ATOM 9959 C C . VAL F 1 87 ? -23.730 56.333 41.406 1.00 28.23 87 VAL F C 1
ATOM 9960 O O . VAL F 1 87 ? -22.796 57.149 41.482 1.00 27.46 87 VAL F O 1
ATOM 9964 N N . ALA F 1 88 ? -23.552 55.028 41.460 1.00 27.58 88 ALA F N 1
ATOM 9965 C CA . ALA F 1 88 ? -22.211 54.455 41.530 1.00 29.55 88 ALA F CA 1
ATOM 9966 C C . ALA F 1 88 ? -21.366 54.900 40.358 1.00 31.06 88 ALA F C 1
ATOM 9967 O O . ALA F 1 88 ? -20.202 55.160 40.534 1.00 38.40 88 ALA F O 1
ATOM 9969 N N . GLY F 1 89 ? -21.968 55.050 39.184 1.00 28.56 89 GLY F N 1
ATOM 9970 C CA . GLY F 1 89 ? -21.247 55.513 37.997 1.00 27.29 89 GLY F CA 1
ATOM 9971 C C . GLY F 1 89 ? -21.269 57.011 37.717 1.00 28.01 89 GLY F C 1
ATOM 9972 O O . GLY F 1 89 ? -20.712 57.458 36.713 1.00 29.88 89 GLY F O 1
ATOM 9973 N N . ALA F 1 90 ? -21.892 57.817 38.575 1.00 26.93 90 ALA F N 1
ATOM 9974 C CA . ALA F 1 90 ? -21.997 59.243 38.275 1.00 27.59 90 ALA F CA 1
ATOM 9975 C C . ALA F 1 90 ? -20.633 59.912 38.224 1.00 27.29 90 ALA F C 1
ATOM 9976 O O . ALA F 1 90 ? -19.863 59.787 39.150 1.00 28.83 90 ALA F O 1
ATOM 9978 N N . ARG F 1 91 ? -20.360 60.610 37.147 1.00 26.03 91 ARG F N 1
ATOM 9979 C CA . ARG F 1 91 ? -19.100 61.287 36.945 1.00 29.73 91 ARG F CA 1
ATOM 9980 C C . ARG F 1 91 ? -19.037 62.565 37.763 1.00 28.87 91 ARG F C 1
ATOM 9981 O O . ARG F 1 91 ? -17.970 62.954 38.221 1.00 29.89 91 ARG F O 1
ATOM 9989 N N . LYS F 1 92 ? -20.169 63.225 37.967 1.00 26.18 92 LYS F N 1
ATOM 9990 C CA . LYS F 1 92 ? -20.167 64.455 38.739 1.00 25.09 92 LYS F CA 1
ATOM 9991 C C . LYS F 1 92 ? -20.299 64.151 40.237 1.00 22.60 92 LYS F C 1
ATOM 9992 O O . LYS F 1 92 ? -20.775 63.108 40.620 1.00 21.12 92 LYS F O 1
ATOM 9998 N N . PRO F 1 93 ? -19.845 65.077 41.077 1.00 21.90 93 PRO F N 1
ATOM 9999 C CA . PRO F 1 93 ? -19.874 64.878 42.509 1.00 21.61 93 PRO F CA 1
ATOM 10000 C C . PRO F 1 93 ? -21.274 64.827 43.071 1.00 21.25 93 PRO F C 1
ATOM 10001 O O . PRO F 1 93 ? -22.187 65.456 42.526 1.00 21.71 93 PRO F O 1
ATOM 10005 N N . VAL F 1 94 ? -21.409 64.136 44.183 1.00 20.46 94 VAL F N 1
ATOM 10006 C CA . VAL F 1 94 ? -22.681 63.884 44.809 1.00 20.44 94 VAL F CA 1
ATOM 10007 C C . VAL F 1 94 ? -22.529 64.138 46.290 1.00 20.39 94 VAL F C 1
ATOM 10008 O O . VAL F 1 94 ? -21.696 63.547 46.948 1.00 21.71 94 VAL F O 1
ATOM 10012 N N . VAL F 1 95 ? -23.329 65.038 46.807 1.00 19.22 95 VAL F N 1
ATOM 10013 C CA . VAL F 1 95 ? -23.369 65.344 48.201 1.00 18.93 95 VAL F CA 1
ATOM 10014 C C . VAL F 1 95 ? -24.695 64.875 48.758 1.00 19.96 95 VAL F C 1
ATOM 10015 O O . VAL F 1 95 ? -25.711 65.053 48.122 1.00 21.75 95 VAL F O 1
ATOM 10019 N N . ALA F 1 96 ? -24.702 64.282 49.934 1.00 19.25 96 ALA F N 1
ATOM 10020 C CA . ALA F 1 96 ? -25.952 63.871 50.577 1.00 20.29 96 ALA F CA 1
ATOM 10021 C C . ALA F 1 96 ? -26.091 64.486 51.965 1.00 19.87 96 ALA F C 1
ATOM 10022 O O . ALA F 1 96 ? -25.111 64.662 52.652 1.00 23.36 96 ALA F O 1
ATOM 10024 N N . ALA F 1 97 ? -27.312 64.773 52.374 1.00 20.70 97 ALA F N 1
ATOM 10025 C CA . ALA F 1 97 ? -27.608 65.213 53.723 1.00 21.71 97 ALA F CA 1
ATOM 10026 C C . ALA F 1 97 ? -28.637 64.270 54.310 1.00 22.30 97 ALA F C 1
ATOM 10027 O O . ALA F 1 97 ? -29.727 64.141 53.757 1.00 24.70 97 ALA F O 1
ATOM 10029 N N . VAL F 1 98 ? -28.268 63.548 55.351 1.00 21.23 98 VAL F N 1
ATOM 10030 C CA . VAL F 1 98 ? -29.126 62.484 55.897 1.00 22.00 98 VAL F CA 1
ATOM 10031 C C . VAL F 1 98 ? -29.572 62.835 57.308 1.00 21.13 98 VAL F C 1
ATOM 10032 O O . VAL F 1 98 ? -28.898 63.569 57.988 1.00 21.58 98 VAL F O 1
ATOM 10036 N N . ARG F 1 99 ? -30.684 62.275 57.713 1.00 21.66 99 ARG F N 1
ATOM 10037 C CA . ARG F 1 99 ? -31.207 62.429 59.048 1.00 22.98 99 ARG F CA 1
ATOM 10038 C C . ARG F 1 99 ? -32.197 61.325 59.302 1.00 20.82 99 ARG F C 1
ATOM 10039 O O . ARG F 1 99 ? -32.604 60.640 58.375 1.00 21.24 99 ARG F O 1
ATOM 10047 N N . GLY F 1 100 ? -32.611 61.176 60.554 1.00 20.01 100 GLY F N 1
ATOM 10048 C CA . GLY F 1 100 ? -33.584 60.142 60.966 1.00 18.82 100 GLY F CA 1
ATOM 10049 C C . GLY F 1 100 ? -33.221 58.791 60.397 1.00 20.38 100 GLY F C 1
ATOM 10050 O O . GLY F 1 100 ? -32.103 58.347 60.533 1.00 22.28 100 GLY F O 1
ATOM 10051 N N . ALA F 1 101 ? -34.139 58.168 59.678 1.00 20.86 101 ALA F N 1
ATOM 10052 C CA . ALA F 1 101 ? -33.886 56.861 59.107 1.00 22.38 101 ALA F CA 1
ATOM 10053 C C . ALA F 1 101 ? -32.969 56.907 57.890 1.00 22.98 101 ALA F C 1
ATOM 10054 O O . ALA F 1 101 ? -33.186 57.659 56.977 1.00 26.19 101 ALA F O 1
ATOM 10056 N N . ALA F 1 102 ? -31.950 56.064 57.912 1.00 24.55 102 ALA F N 1
ATOM 10057 C CA . ALA F 1 102 ? -31.138 55.769 56.735 1.00 24.84 102 ALA F CA 1
ATOM 10058 C C . ALA F 1 102 ? -30.972 54.251 56.692 1.00 23.29 102 ALA F C 1
ATOM 10059 O O . ALA F 1 102 ? -29.992 53.706 57.201 1.00 19.89 102 ALA F O 1
ATOM 10061 N N . ILE F 1 103 ? -31.946 53.582 56.098 1.00 22.68 103 ILE F N 1
ATOM 10062 C CA . ILE F 1 103 ? -32.058 52.156 56.221 1.00 22.72 103 ILE F CA 1
ATOM 10063 C C . ILE F 1 103 ? -31.992 51.505 54.870 1.00 25.67 103 ILE F C 1
ATOM 10064 O O . ILE F 1 103 ? -32.459 52.033 53.874 1.00 26.06 103 ILE F O 1
ATOM 10069 N N . GLY F 1 104 ? -31.348 50.359 54.852 1.00 26.44 104 GLY F N 1
ATOM 10070 C CA . GLY F 1 104 ? -31.121 49.648 53.645 1.00 27.55 104 GLY F CA 1
ATOM 10071 C C . GLY F 1 104 ? -30.357 50.505 52.684 1.00 29.40 104 GLY F C 1
ATOM 10072 O O . GLY F 1 104 ? -29.209 50.868 52.924 1.00 34.01 104 GLY F O 1
ATOM 10073 N N . ILE F 1 105 ? -30.982 50.756 51.563 1.00 31.41 105 ILE F N 1
ATOM 10074 C CA . ILE F 1 105 ? -30.414 51.567 50.517 1.00 32.87 105 ILE F CA 1
ATOM 10075 C C . ILE F 1 105 ? -30.156 52.968 51.021 1.00 31.61 105 ILE F C 1
ATOM 10076 O O . ILE F 1 105 ? -29.244 53.649 50.561 1.00 34.88 105 ILE F O 1
ATOM 10081 N N . GLY F 1 106 ? -30.915 53.411 52.004 1.00 29.28 106 GLY F N 1
ATOM 10082 C CA . GLY F 1 106 ? -30.613 54.686 52.620 1.00 28.83 106 GLY F CA 1
ATOM 10083 C C . GLY F 1 106 ? -29.204 54.740 53.185 1.00 31.69 106 GLY F C 1
ATOM 10084 O O . GLY F 1 106 ? -28.618 55.811 53.269 1.00 29.58 106 GLY F O 1
ATOM 10085 N N . SER F 1 107 ? -28.677 53.605 53.644 1.00 31.01 107 SER F N 1
ATOM 10086 C CA . SER F 1 107 ? -27.301 53.551 54.111 1.00 31.44 107 SER F CA 1
ATOM 10087 C C . SER F 1 107 ? -26.323 53.125 53.032 1.00 28.51 107 SER F C 1
ATOM 10088 O O . SER F 1 107 ? -25.236 53.696 52.937 1.00 26.89 107 SER F O 1
ATOM 10091 N N . THR F 1 108 ? -26.684 52.125 52.247 1.00 25.72 108 THR F N 1
ATOM 10092 C CA . THR F 1 108 ? -25.715 51.485 51.339 1.00 27.17 108 THR F CA 1
ATOM 10093 C C . THR F 1 108 ? -25.404 52.312 50.129 1.00 24.42 108 THR F C 1
ATOM 10094 O O . THR F 1 108 ? -24.460 52.036 49.401 1.00 25.27 108 THR F O 1
ATOM 10098 N N . LEU F 1 109 ? -26.186 53.350 49.942 1.00 24.97 109 LEU F N 1
ATOM 10099 C CA . LEU F 1 109 ? -25.930 54.351 48.945 1.00 27.41 109 LEU F CA 1
ATOM 10100 C C . LEU F 1 109 ? -24.809 55.304 49.301 1.00 26.03 109 LEU F C 1
ATOM 10101 O O . LEU F 1 109 ? -24.119 55.865 48.435 1.00 27.09 109 LEU F O 1
ATOM 10106 N N . LEU F 1 110 ? -24.602 55.501 50.580 1.00 23.67 110 LEU F N 1
ATOM 10107 C CA . LEU F 1 110 ? -23.720 56.573 51.019 1.00 22.54 110 LEU F CA 1
ATOM 10108 C C . LEU F 1 110 ? -22.266 56.425 50.645 1.00 20.77 110 LEU F C 1
ATOM 10109 O O . LEU F 1 110 ? -21.571 57.426 50.413 1.00 20.88 110 LEU F O 1
ATOM 10114 N N . PRO F 1 111 ? -21.779 55.198 50.589 1.00 19.83 111 PRO F N 1
ATOM 10115 C CA . PRO F 1 111 ? -20.414 55.025 50.107 1.00 19.85 111 PRO F CA 1
ATOM 10116 C C . PRO F 1 111 ? -20.171 55.488 48.675 1.00 20.13 111 PRO F C 1
ATOM 10117 O O . PRO F 1 111 ? -19.040 55.714 48.316 1.00 24.20 111 PRO F O 1
ATOM 10121 N N . HIS F 1 112 ? -21.202 55.643 47.870 1.00 22.69 112 HIS F N 1
ATOM 10122 C CA . HIS F 1 112 ? -21.048 56.176 46.530 1.00 24.33 112 HIS F CA 1
ATOM 10123 C C . HIS F 1 112 ? -21.142 57.688 46.497 1.00 26.33 112 HIS F C 1
ATOM 10124 O O . HIS F 1 112 ? -20.945 58.287 45.463 1.00 28.18 112 HIS F O 1
ATOM 10131 N N . CYS F 1 113 ? -21.423 58.324 47.623 1.00 26.24 113 CYS F N 1
ATOM 10132 C CA . CYS F 1 113 ? -21.423 59.775 47.650 1.00 24.54 113 CYS F CA 1
ATOM 10133 C C . CYS F 1 113 ? -20.019 60.301 47.885 1.00 23.75 113 CYS F C 1
ATOM 10134 O O . CYS F 1 113 ? -19.161 59.607 48.454 1.00 23.14 113 CYS F O 1
ATOM 10137 N N . ASP F 1 114 ? -19.784 61.534 47.466 1.00 21.25 114 ASP F N 1
ATOM 10138 C CA . ASP F 1 114 ? -18.479 62.163 47.650 1.00 22.18 114 ASP F CA 1
ATOM 10139 C C . ASP F 1 114 ? -18.386 62.902 48.999 1.00 21.37 114 ASP F C 1
ATOM 10140 O O . ASP F 1 114 ? -17.358 62.866 49.637 1.00 24.91 114 ASP F O 1
ATOM 10145 N N . LEU F 1 115 ? -19.469 63.540 49.429 1.00 19.47 115 LEU F N 1
ATOM 10146 C CA . LEU F 1 115 ? -19.582 64.080 50.746 1.00 17.08 115 LEU F CA 1
ATOM 10147 C C . LEU F 1 115 ? -20.942 63.759 51.337 1.00 16.87 115 LEU F C 1
ATOM 10148 O O . LEU F 1 115 ? -21.931 63.819 50.649 1.00 16.66 115 LEU F O 1
ATOM 10153 N N . VAL F 1 116 ? -20.999 63.546 52.637 1.00 17.29 116 VAL F N 1
ATOM 10154 C CA . VAL F 1 116 ? -22.219 63.216 53.352 1.00 17.72 116 VAL F CA 1
ATOM 10155 C C . VAL F 1 116 ? -22.218 63.879 54.704 1.00 17.65 116 VAL F C 1
ATOM 10156 O O . VAL F 1 116 ? -21.280 63.716 55.471 1.00 20.54 116 VAL F O 1
ATOM 10160 N N . TYR F 1 117 ? -23.281 64.599 55.028 1.00 18.90 117 TYR F N 1
ATOM 10161 C CA . TYR F 1 117 ? -23.487 65.155 56.363 1.00 18.66 117 TYR F CA 1
ATOM 10162 C C . TYR F 1 117 ? -24.740 64.547 56.944 1.00 17.42 117 TYR F C 1
ATOM 10163 O O . TYR F 1 117 ? -25.666 64.268 56.225 1.00 14.78 117 TYR F O 1
ATOM 10172 N N . ALA F 1 118 ? -24.750 64.376 58.253 1.00 18.19 118 ALA F N 1
ATOM 10173 C CA . ALA F 1 118 ? -25.837 63.749 58.961 1.00 19.83 118 ALA F CA 1
ATOM 10174 C C . ALA F 1 118 ? -26.272 64.542 60.140 1.00 19.62 118 ALA F C 1
ATOM 10175 O O . ALA F 1 118 ? -25.481 65.134 60.816 1.00 21.01 118 ALA F O 1
ATOM 10177 N N . ALA F 1 119 ? -27.539 64.451 60.457 1.00 21.01 119 ALA F N 1
ATOM 10178 C CA . ALA F 1 119 ? -28.066 65.072 61.665 1.00 21.35 119 ALA F CA 1
ATOM 10179 C C . ALA F 1 119 ? -27.821 64.204 62.855 1.00 23.28 119 ALA F C 1
ATOM 10180 O O . ALA F 1 119 ? -27.711 62.997 62.731 1.00 23.69 119 ALA F O 1
ATOM 10182 N N . PRO F 1 120 ? -27.796 64.816 64.039 1.00 27.89 120 PRO F N 1
ATOM 10183 C CA . PRO F 1 120 ? -27.607 64.118 65.302 1.00 31.57 120 PRO F CA 1
ATOM 10184 C C . PRO F 1 120 ? -28.457 62.852 65.529 1.00 31.73 120 PRO F C 1
ATOM 10185 O O . PRO F 1 120 ? -27.916 61.834 65.991 1.00 45.18 120 PRO F O 1
ATOM 10189 N N . GLY F 1 121 ? -29.726 62.847 65.223 1.00 26.79 121 GLY F N 1
ATOM 10190 C CA . GLY F 1 121 ? -30.436 61.569 65.487 1.00 28.33 121 GLY F CA 1
ATOM 10191 C C . GLY F 1 121 ? -30.339 60.447 64.442 1.00 26.43 121 GLY F C 1
ATOM 10192 O O . GLY F 1 121 ? -31.146 59.557 64.423 1.00 28.52 121 GLY F O 1
ATOM 10193 N N . THR F 1 122 ? -29.451 60.538 63.476 1.00 24.74 122 THR F N 1
ATOM 10194 C CA . THR F 1 122 ? -29.562 59.632 62.355 1.00 22.68 122 THR F CA 1
ATOM 10195 C C . THR F 1 122 ? -29.319 58.203 62.802 1.00 22.37 122 THR F C 1
ATOM 10196 O O . THR F 1 122 ? -28.400 57.923 63.568 1.00 21.34 122 THR F O 1
ATOM 10200 N N . ARG F 1 123 ? -30.089 57.288 62.242 1.00 22.53 123 ARG F N 1
ATOM 10201 C CA . ARG F 1 123 ? -29.996 55.873 62.557 1.00 23.15 123 ARG F CA 1
ATOM 10202 C C . ARG F 1 123 ? -29.719 55.072 61.271 1.00 23.42 123 ARG F C 1
ATOM 10203 O O . ARG F 1 123 ? -30.504 55.103 60.331 1.00 21.52 123 ARG F O 1
ATOM 10211 N N . PHE F 1 124 ? -28.553 54.442 61.207 1.00 21.36 124 PHE F N 1
ATOM 10212 C CA . PHE F 1 124 ? -28.123 53.739 60.031 1.00 20.82 124 PHE F CA 1
ATOM 10213 C C . PHE F 1 124 ? -28.415 52.262 60.250 1.00 22.18 124 PHE F C 1
ATOM 10214 O O . PHE F 1 124 ? -28.250 51.764 61.364 1.00 24.27 124 PHE F O 1
ATOM 10222 N N . HIS F 1 125 ? -28.835 51.547 59.216 1.00 21.97 125 HIS F N 1
ATOM 10223 C CA . HIS F 1 125 ? -29.162 50.150 59.421 1.00 24.60 125 HIS F CA 1
ATOM 10224 C C . HIS F 1 125 ? -29.115 49.410 58.137 1.00 24.58 125 HIS F C 1
ATOM 10225 O O . HIS F 1 125 ? -29.675 49.866 57.134 1.00 25.51 125 HIS F O 1
ATOM 10240 N N . PRO F 1 127 ? -30.282 45.795 57.515 1.00 29.78 127 PRO F N 1
ATOM 10241 C CA . PRO F 1 127 ? -30.878 44.586 58.112 1.00 30.67 127 PRO F CA 1
ATOM 10242 C C . PRO F 1 127 ? -31.139 43.415 57.152 1.00 27.27 127 PRO F C 1
ATOM 10243 O O . PRO F 1 127 ? -31.963 42.581 57.455 1.00 29.12 127 PRO F O 1
ATOM 10247 N N . PHE F 1 128 ? -30.434 43.359 56.032 1.00 24.77 128 PHE F N 1
ATOM 10248 C CA . PHE F 1 128 ? -30.569 42.297 55.056 1.00 26.51 128 PHE F CA 1
ATOM 10249 C C . PHE F 1 128 ? -30.626 40.921 55.666 1.00 25.03 128 PHE F C 1
ATOM 10250 O O . PHE F 1 128 ? -31.514 40.144 55.366 1.00 25.70 128 PHE F O 1
ATOM 10258 N N . ILE F 1 129 ? -29.670 40.601 56.506 1.00 25.50 129 ILE F N 1
ATOM 10259 C CA . ILE F 1 129 ? -29.643 39.269 57.119 1.00 27.21 129 ILE F CA 1
ATOM 10260 C C . ILE F 1 129 ? -30.939 38.927 57.848 1.00 28.21 129 ILE F C 1
ATOM 10261 O O . ILE F 1 129 ? -31.376 37.765 57.838 1.00 29.18 129 ILE F O 1
ATOM 10266 N N . ASN F 1 130 ? -31.556 39.901 58.487 1.00 26.65 130 ASN F N 1
ATOM 10267 C CA . ASN F 1 130 ? -32.808 39.632 59.194 1.00 29.63 130 ASN F CA 1
ATOM 10268 C C . ASN F 1 130 ? -33.998 39.481 58.269 1.00 31.12 130 ASN F C 1
ATOM 10269 O O . ASN F 1 130 ? -35.057 39.084 58.722 1.00 31.68 130 ASN F O 1
ATOM 10274 N N . LEU F 1 131 ? -33.832 39.809 56.997 1.00 30.69 131 LEU F N 1
ATOM 10275 C CA . LEU F 1 131 ? -34.840 39.516 56.016 1.00 32.68 131 LEU F CA 1
ATOM 10276 C C . LEU F 1 131 ? -34.502 38.312 55.165 1.00 30.17 131 LEU F C 1
ATOM 10277 O O . LEU F 1 131 ? -35.193 38.058 54.206 1.00 31.91 131 LEU F O 1
ATOM 10282 N N . GLY F 1 132 ? -33.486 37.539 55.521 1.00 28.49 132 GLY F N 1
ATOM 10283 C CA . GLY F 1 132 ? -33.090 36.391 54.704 1.00 27.95 132 GLY F CA 1
ATOM 10284 C C . GLY F 1 132 ? -32.488 36.747 53.357 1.00 27.91 132 GLY F C 1
ATOM 10285 O O . GLY F 1 132 ? -32.563 35.972 52.402 1.00 30.19 132 GLY F O 1
ATOM 10286 N N . ILE F 1 133 ? -31.910 37.924 53.255 1.00 27.05 133 ILE F N 1
ATOM 10287 C CA . ILE F 1 133 ? -31.294 38.311 52.003 1.00 29.77 133 ILE F CA 1
ATOM 10288 C C . ILE F 1 133 ? -29.889 38.848 52.217 1.00 30.26 133 ILE F C 1
ATOM 10289 O O . ILE F 1 133 ? -29.426 38.950 53.350 1.00 26.97 133 ILE F O 1
ATOM 10294 N N . VAL F 1 134 ? -29.222 39.177 51.120 1.00 29.38 134 VAL F N 1
ATOM 10295 C CA . VAL F 1 134 ? -27.888 39.687 51.188 1.00 32.23 134 VAL F CA 1
ATOM 10296 C C . VAL F 1 134 ? -27.824 41.155 50.894 1.00 32.80 134 VAL F C 1
ATOM 10297 O O . VAL F 1 134 ? -28.722 41.742 50.326 1.00 32.81 134 VAL F O 1
ATOM 10301 N N . PRO F 1 135 ? -26.735 41.773 51.294 1.00 39.12 135 PRO F N 1
ATOM 10302 C CA . PRO F 1 135 ? -26.575 43.186 51.021 1.00 41.09 135 PRO F CA 1
ATOM 10303 C C . PRO F 1 135 ? -26.379 43.476 49.570 1.00 39.14 135 PRO F C 1
ATOM 10304 O O . PRO F 1 135 ? -25.761 42.720 48.838 1.00 40.54 135 PRO F O 1
ATOM 10308 N N . GLU F 1 136 ? -26.747 44.691 49.252 1.00 42.68 136 GLU F N 1
ATOM 10309 C CA . GLU F 1 136 ? -26.816 45.193 47.927 1.00 45.95 136 GLU F CA 1
ATOM 10310 C C . GLU F 1 136 ? -25.906 46.438 47.836 1.00 40.12 136 GLU F C 1
ATOM 10311 O O . GLU F 1 136 ? -25.276 46.876 48.818 1.00 34.27 136 GLU F O 1
ATOM 10317 N N . ALA F 1 137 ? -25.929 47.038 46.658 1.00 34.26 137 ALA F N 1
ATOM 10318 C CA . ALA F 1 137 ? -25.308 48.313 46.377 1.00 31.62 137 ALA F CA 1
ATOM 10319 C C . ALA F 1 137 ? -23.817 48.341 46.641 1.00 30.12 137 ALA F C 1
ATOM 10320 O O . ALA F 1 137 ? -23.233 49.415 46.829 1.00 28.72 137 ALA F O 1
ATOM 10322 N N . GLY F 1 138 ? -23.204 47.164 46.620 1.00 29.69 138 GLY F N 1
ATOM 10323 C CA . GLY F 1 138 ? -21.756 47.019 46.810 1.00 28.30 138 GLY F CA 1
ATOM 10324 C C . GLY F 1 138 ? -21.324 47.081 48.272 1.00 27.32 138 GLY F C 1
ATOM 10325 O O . GLY F 1 138 ? -20.123 47.145 48.532 1.00 26.83 138 GLY F O 1
ATOM 10326 N N . SER F 1 139 ? -22.280 47.075 49.204 1.00 23.30 139 SER F N 1
ATOM 10327 C CA . SER F 1 139 ? -21.964 47.203 50.609 1.00 23.61 139 SER F CA 1
ATOM 10328 C C . SER F 1 139 ? -21.129 46.035 51.147 1.00 24.68 139 SER F C 1
ATOM 10329 O O . SER F 1 139 ? -20.288 46.260 52.040 1.00 25.96 139 SER F O 1
ATOM 10332 N N . SER F 1 140 ? -21.266 44.843 50.565 1.00 24.43 140 SER F N 1
ATOM 10333 C CA . SER F 1 140 ? -20.348 43.735 50.887 1.00 25.53 140 SER F CA 1
ATOM 10334 C C . SER F 1 140 ? -18.875 44.063 50.647 1.00 25.55 140 SER F C 1
ATOM 10335 O O . SER F 1 140 ? -18.008 43.409 51.200 1.00 27.68 140 SER F O 1
ATOM 10338 N N . GLN F 1 141 ? -18.592 45.049 49.812 1.00 25.91 141 GLN F N 1
ATOM 10339 C CA . GLN F 1 141 ? -17.232 45.496 49.575 1.00 25.44 141 GLN F CA 1
ATOM 10340 C C . GLN F 1 141 ? -16.938 46.827 50.277 1.00 27.05 141 GLN F C 1
ATOM 10341 O O . GLN F 1 141 ? -15.878 47.005 50.897 1.00 24.96 141 GLN F O 1
ATOM 10347 N N . THR F 1 142 ? -17.865 47.776 50.213 1.00 24.93 142 THR F N 1
ATOM 10348 C CA . THR F 1 142 ? -17.555 49.084 50.719 1.00 23.52 142 THR F CA 1
ATOM 10349 C C . THR F 1 142 ? -17.516 49.094 52.229 1.00 23.43 142 THR F C 1
ATOM 10350 O O . THR F 1 142 ? -16.627 49.731 52.804 1.00 24.55 142 THR F O 1
ATOM 10362 N N . PRO F 1 144 ? -16.772 46.595 54.527 1.00 26.04 144 PRO F N 1
ATOM 10363 C CA . PRO F 1 144 ? -15.529 46.062 55.077 1.00 25.90 144 PRO F CA 1
ATOM 10364 C C . PRO F 1 144 ? -14.320 46.946 54.738 1.00 27.82 144 PRO F C 1
ATOM 10365 O O . PRO F 1 144 ? -13.444 47.119 55.595 1.00 31.14 144 PRO F O 1
ATOM 10369 N N . ALA F 1 145 ? -14.279 47.523 53.547 1.00 25.49 145 ALA F N 1
ATOM 10370 C CA . ALA F 1 145 ? -13.159 48.427 53.210 1.00 25.52 145 ALA F CA 1
ATOM 10371 C C . ALA F 1 145 ? -13.116 49.633 54.139 1.00 24.86 145 ALA F C 1
ATOM 10372 O O . ALA F 1 145 ? -12.061 50.019 54.586 1.00 26.06 145 ALA F O 1
ATOM 10374 N N . LEU F 1 146 ? -14.266 50.208 54.467 1.00 25.20 146 LEU F N 1
ATOM 10375 C CA . LEU F 1 146 ? -14.280 51.379 55.334 1.00 26.30 146 LEU F CA 1
ATOM 10376 C C . LEU F 1 146 ? -14.050 51.064 56.815 1.00 26.89 146 LEU F C 1
ATOM 10377 O O . LEU F 1 146 ? -13.324 51.779 57.507 1.00 25.86 146 LEU F O 1
ATOM 10382 N N . ALA F 1 147 ? -14.717 50.027 57.314 1.00 25.85 147 ALA F N 1
ATOM 10383 C CA . ALA F 1 147 ? -14.819 49.816 58.744 1.00 22.99 147 ALA F CA 1
ATOM 10384 C C . ALA F 1 147 ? -13.927 48.697 59.222 1.00 22.35 147 ALA F C 1
ATOM 10385 O O . ALA F 1 147 ? -13.765 48.480 60.436 1.00 21.67 147 ALA F O 1
ATOM 10387 N N . GLY F 1 148 ? -13.385 47.949 58.283 1.00 20.41 148 GLY F N 1
ATOM 10388 C CA . GLY F 1 148 ? -12.745 46.688 58.621 1.00 22.61 148 GLY F CA 1
ATOM 10389 C C . GLY F 1 148 ? -13.794 45.608 58.751 1.00 23.83 148 GLY F C 1
ATOM 10390 O O . GLY F 1 148 ? -14.978 45.857 59.051 1.00 24.97 148 GLY F O 1
ATOM 10391 N N . HIS F 1 149 ? -13.347 44.382 58.626 1.00 22.09 149 HIS F N 1
ATOM 10392 C CA . HIS F 1 149 ? -14.270 43.280 58.579 1.00 20.90 149 HIS F CA 1
ATOM 10393 C C . HIS F 1 149 ? -15.130 43.130 59.846 1.00 21.15 149 HIS F C 1
ATOM 10394 O O . HIS F 1 149 ? -16.317 42.778 59.764 1.00 20.43 149 HIS F O 1
ATOM 10401 N N . ARG F 1 150 ? -14.547 43.336 61.006 1.00 21.25 150 ARG F N 1
ATOM 10402 C CA . ARG F 1 150 ? -15.269 43.059 62.229 1.00 23.20 150 ARG F CA 1
ATOM 10403 C C . ARG F 1 150 ? -16.336 44.052 62.552 1.00 24.34 150 ARG F C 1
ATOM 10404 O O . ARG F 1 150 ? -17.409 43.659 63.004 1.00 24.26 150 ARG F O 1
ATOM 10412 N N . ARG F 1 151 ? -16.091 45.333 62.305 1.00 25.06 151 ARG F N 1
ATOM 10413 C CA . ARG F 1 151 ? -17.147 46.290 62.575 1.00 27.25 151 ARG F CA 1
ATOM 10414 C C . ARG F 1 151 ? -18.198 46.113 61.527 1.00 28.56 151 ARG F C 1
ATOM 10415 O O . ARG F 1 151 ? -19.344 46.359 61.812 1.00 27.57 151 ARG F O 1
ATOM 10423 N N . ALA F 1 152 ? -17.791 45.832 60.283 1.00 28.41 152 ALA F N 1
ATOM 10424 C CA . ALA F 1 152 ? -18.754 45.620 59.184 1.00 25.19 152 ALA F CA 1
ATOM 10425 C C . ALA F 1 152 ? -19.574 44.393 59.477 1.00 25.73 152 ALA F C 1
ATOM 10426 O O . ALA F 1 152 ? -20.706 44.357 59.099 1.00 26.38 152 ALA F O 1
ATOM 10428 N N . ALA F 1 153 ? -19.034 43.411 60.184 1.00 24.71 153 ALA F N 1
ATOM 10429 C CA . ALA F 1 153 ? -19.840 42.259 60.568 1.00 24.75 153 ALA F CA 1
ATOM 10430 C C . ALA F 1 153 ? -20.939 42.607 61.551 1.00 22.93 153 ALA F C 1
ATOM 10431 O O . ALA F 1 153 ? -21.971 41.983 61.518 1.00 19.56 153 ALA F O 1
ATOM 10433 N N . GLU F 1 154 ? -20.728 43.563 62.428 1.00 22.98 154 GLU F N 1
ATOM 10434 C CA . GLU F 1 154 ? -21.828 44.000 63.282 1.00 26.61 154 GLU F CA 1
ATOM 10435 C C . GLU F 1 154 ? -22.964 44.524 62.421 1.00 27.50 154 GLU F C 1
ATOM 10436 O O . GLU F 1 154 ? -24.153 44.337 62.741 1.00 30.90 154 GLU F O 1
ATOM 10450 N N . LEU F 1 156 ? -23.570 43.910 59.044 1.00 23.11 156 LEU F N 1
ATOM 10451 C CA . LEU F 1 156 ? -24.076 43.032 58.001 1.00 22.88 156 LEU F CA 1
ATOM 10452 C C . LEU F 1 156 ? -24.432 41.630 58.464 1.00 21.89 156 LEU F C 1
ATOM 10453 O O . LEU F 1 156 ? -25.299 41.019 57.903 1.00 23.08 156 LEU F O 1
ATOM 10466 N N . LEU F 1 158 ? -24.517 40.547 62.050 1.00 25.63 158 LEU F N 1
ATOM 10467 C CA . LEU F 1 158 ? -25.452 40.729 63.151 1.00 27.45 158 LEU F CA 1
ATOM 10468 C C . LEU F 1 158 ? -26.652 41.556 62.751 1.00 28.94 158 LEU F C 1
ATOM 10469 O O . LEU F 1 158 ? -27.684 41.496 63.426 1.00 30.17 158 LEU F O 1
ATOM 10474 N N . GLY F 1 159 ? -26.524 42.350 61.695 1.00 27.31 159 GLY F N 1
ATOM 10475 C CA . GLY F 1 159 ? -27.635 43.153 61.244 1.00 27.91 159 GLY F CA 1
ATOM 10476 C C . GLY F 1 159 ? -28.042 44.218 62.229 1.00 28.79 159 GLY F C 1
ATOM 10477 O O . GLY F 1 159 ? -29.208 44.540 62.365 1.00 34.50 159 GLY F O 1
ATOM 10478 N N . GLU F 1 160 ? -27.079 44.788 62.923 1.00 29.76 160 GLU F N 1
ATOM 10479 C CA . GLU F 1 160 ? -27.377 45.774 63.952 1.00 28.52 160 GLU F CA 1
ATOM 10480 C C . GLU F 1 160 ? -27.322 47.216 63.439 1.00 27.14 160 GLU F C 1
ATOM 10481 O O . GLU F 1 160 ? -26.408 47.584 62.710 1.00 25.94 160 GLU F O 1
ATOM 10487 N N . PRO F 1 161 ? -28.236 48.057 63.905 1.00 23.86 161 PRO F N 1
ATOM 10488 C CA . PRO F 1 161 ? -28.201 49.450 63.545 1.00 23.05 161 PRO F CA 1
ATOM 10489 C C . PRO F 1 161 ? -27.093 50.155 64.240 1.00 22.75 161 PRO F C 1
ATOM 10490 O O . PRO F 1 161 ? -26.597 49.689 65.245 1.00 26.07 161 PRO F O 1
ATOM 10494 N N . PHE F 1 162 ? -26.663 51.271 63.699 1.00 22.56 162 PHE F N 1
ATOM 10495 C CA . PHE F 1 162 ? -25.589 52.009 64.331 1.00 21.37 162 PHE F CA 1
ATOM 10496 C C . PHE F 1 162 ? -25.853 53.467 64.096 1.00 20.84 162 PHE F C 1
ATOM 10497 O O . PHE F 1 162 ? -26.779 53.829 63.350 1.00 20.07 162 PHE F O 1
ATOM 10505 N N . GLY F 1 163 ? -25.059 54.286 64.766 1.00 20.38 163 GLY F N 1
ATOM 10506 C CA . GLY F 1 163 ? -25.304 55.717 64.879 1.00 20.27 163 GLY F CA 1
ATOM 10507 C C . GLY F 1 163 ? -24.169 56.521 64.314 1.00 20.00 163 GLY F C 1
ATOM 10508 O O . GLY F 1 163 ? -23.258 55.997 63.683 1.00 20.92 163 GLY F O 1
ATOM 10509 N N . VAL F 1 164 ? -24.260 57.813 64.528 1.00 21.42 164 VAL F N 1
ATOM 10510 C CA . VAL F 1 164 ? -23.335 58.789 63.931 1.00 23.99 164 VAL F CA 1
ATOM 10511 C C . VAL F 1 164 ? -21.923 58.660 64.459 1.00 24.45 164 VAL F C 1
ATOM 10512 O O . VAL F 1 164 ? -20.968 58.997 63.751 1.00 29.04 164 VAL F O 1
ATOM 10516 N N . ASP F 1 165 ? -21.786 58.183 65.687 1.00 22.20 165 ASP F N 1
ATOM 10517 C CA . ASP F 1 165 ? -20.486 57.905 66.180 1.00 23.98 165 ASP F CA 1
ATOM 10518 C C . ASP F 1 165 ? -19.736 56.947 65.226 1.00 23.95 165 ASP F C 1
ATOM 10519 O O . ASP F 1 165 ? -18.608 57.218 64.803 1.00 26.05 165 ASP F O 1
ATOM 10524 N N . THR F 1 166 ? -20.324 55.803 64.949 1.00 22.00 166 THR F N 1
ATOM 10525 C CA . THR F 1 166 ? -19.666 54.813 64.165 1.00 22.38 166 THR F CA 1
ATOM 10526 C C . THR F 1 166 ? -19.543 55.333 62.766 1.00 22.50 166 THR F C 1
ATOM 10527 O O . THR F 1 166 ? -18.520 55.146 62.109 1.00 24.08 166 THR F O 1
ATOM 10531 N N . ALA F 1 167 ? -20.587 55.988 62.291 1.00 21.31 167 ALA F N 1
ATOM 10532 C CA . ALA F 1 167 ? -20.623 56.371 60.885 1.00 22.05 167 ALA F CA 1
ATOM 10533 C C . ALA F 1 167 ? -19.501 57.353 60.578 1.00 22.58 167 ALA F C 1
ATOM 10534 O O . ALA F 1 167 ? -18.834 57.233 59.552 1.00 24.07 167 ALA F O 1
ATOM 10536 N N . GLU F 1 168 ? -19.252 58.280 61.484 1.00 22.26 168 GLU F N 1
ATOM 10537 C CA . GLU F 1 168 ? -18.136 59.162 61.294 1.00 23.55 168 GLU F CA 1
ATOM 10538 C C . GLU F 1 168 ? -16.831 58.432 61.502 1.00 23.30 168 GLU F C 1
ATOM 10539 O O . GLU F 1 168 ? -15.894 58.622 60.754 1.00 23.89 168 GLU F O 1
ATOM 10545 N N . ALA F 1 169 ? -16.752 57.565 62.489 1.00 22.30 169 ALA F N 1
ATOM 10546 C CA . ALA F 1 169 ? -15.484 56.913 62.755 1.00 22.62 169 ALA F CA 1
ATOM 10547 C C . ALA F 1 169 ? -15.033 56.071 61.567 1.00 24.37 169 ALA F C 1
ATOM 10548 O O . ALA F 1 169 ? -13.872 56.055 61.261 1.00 29.19 169 ALA F O 1
ATOM 10550 N N . VAL F 1 170 ? -15.922 55.377 60.888 1.00 23.96 170 VAL F N 1
ATOM 10551 C CA . VAL F 1 170 ? -15.472 54.572 59.781 1.00 23.88 170 VAL F CA 1
ATOM 10552 C C . VAL F 1 170 ? -15.460 55.318 58.437 1.00 25.09 170 VAL F C 1
ATOM 10553 O O . VAL F 1 170 ? -15.212 54.697 57.404 1.00 23.90 170 VAL F O 1
ATOM 10557 N N . GLY F 1 171 ? -15.761 56.607 58.429 1.00 24.89 171 GLY F N 1
ATOM 10558 C CA . GLY F 1 171 ? -15.682 57.379 57.188 1.00 26.27 171 GLY F CA 1
ATOM 10559 C C . GLY F 1 171 ? -16.885 57.263 56.250 1.00 27.10 171 GLY F C 1
ATOM 10560 O O . GLY F 1 171 ? -16.796 57.537 55.034 1.00 24.96 171 GLY F O 1
ATOM 10561 N N . LEU F 1 172 ? -18.019 56.849 56.807 1.00 25.66 172 LEU F N 1
ATOM 10562 C CA . LEU F 1 172 ? -19.235 56.801 56.057 1.00 25.47 172 LEU F CA 1
ATOM 10563 C C . LEU F 1 172 ? -19.824 58.207 55.892 1.00 25.37 172 LEU F C 1
ATOM 10564 O O . LEU F 1 172 ? -20.462 58.463 54.888 1.00 24.53 172 LEU F O 1
ATOM 10569 N N . ILE F 1 173 ? -19.579 59.107 56.855 1.00 21.81 173 ILE F N 1
ATOM 10570 C CA . ILE F 1 173 ? -20.023 60.472 56.741 1.00 21.99 173 ILE F CA 1
ATOM 10571 C C . ILE F 1 173 ? -18.898 61.393 57.103 1.00 21.62 173 ILE F C 1
ATOM 10572 O O . ILE F 1 173 ? -17.971 60.990 57.771 1.00 22.29 173 ILE F O 1
ATOM 10577 N N . ASN F 1 174 ? -19.002 62.643 56.677 1.00 21.65 174 ASN F N 1
ATOM 10578 C CA . ASN F 1 174 ? -17.969 63.620 56.943 1.00 22.61 174 ASN F CA 1
ATOM 10579 C C . ASN F 1 174 ? -18.177 64.229 58.311 1.00 23.57 174 ASN F C 1
ATOM 10580 O O . ASN F 1 174 ? -17.229 64.680 58.922 1.00 25.61 174 ASN F O 1
ATOM 10585 N N . GLY F 1 175 ? -19.413 64.288 58.782 1.00 22.90 175 GLY F N 1
ATOM 10586 C CA . GLY F 1 175 ? -19.665 65.027 59.987 1.00 21.80 175 GLY F CA 1
ATOM 10587 C C . GLY F 1 175 ? -21.091 65.131 60.365 1.00 21.12 175 GLY F C 1
ATOM 10588 O O . GLY F 1 175 ? -21.977 64.819 59.575 1.00 20.31 175 GLY F O 1
ATOM 10589 N N . VAL F 1 176 ? -21.315 65.598 61.595 1.00 20.32 176 VAL F N 1
ATOM 10590 C CA . VAL F 1 176 ? -22.645 65.693 62.163 1.00 20.88 176 VAL F CA 1
ATOM 10591 C C . VAL F 1 176 ? -23.038 67.133 62.273 1.00 21.60 176 VAL F C 1
ATOM 10592 O O . VAL F 1 176 ? -22.252 67.924 62.692 1.00 27.97 176 VAL F O 1
ATOM 10596 N N . VAL F 1 177 ? -24.218 67.486 61.808 1.00 22.03 177 VAL F N 1
ATOM 10597 C CA . VAL F 1 177 ? -24.650 68.865 61.747 1.00 23.46 177 VAL F CA 1
ATOM 10598 C C . VAL F 1 177 ? -26.064 68.924 62.275 1.00 24.23 177 VAL F C 1
ATOM 10599 O O . VAL F 1 177 ? -26.894 68.142 61.844 1.00 23.60 177 VAL F O 1
ATOM 10603 N N . PRO F 1 178 ? -26.352 69.876 63.164 1.00 25.74 178 PRO F N 1
ATOM 10604 C CA . PRO F 1 178 ? -27.692 70.063 63.732 1.00 27.76 178 PRO F CA 1
ATOM 10605 C C . PRO F 1 178 ? -28.730 70.135 62.612 1.00 28.55 178 PRO F C 1
ATOM 10606 O O . PRO F 1 178 ? -28.514 70.818 61.625 1.00 27.40 178 PRO F O 1
ATOM 10610 N N . GLY F 1 179 ? -29.838 69.419 62.761 1.00 28.32 179 GLY F N 1
ATOM 10611 C CA . GLY F 1 179 ? -30.855 69.381 61.738 1.00 28.80 179 GLY F CA 1
ATOM 10612 C C . GLY F 1 179 ? -31.247 70.742 61.138 1.00 29.01 179 GLY F C 1
ATOM 10613 O O . GLY F 1 179 ? -31.466 70.829 59.948 1.00 29.87 179 GLY F O 1
ATOM 10614 N N . GLU F 1 180 ? -31.398 71.782 61.945 1.00 29.12 180 GLU F N 1
ATOM 10615 C CA . GLU F 1 180 ? -31.847 73.038 61.414 1.00 33.74 180 GLU F CA 1
ATOM 10616 C C . GLU F 1 180 ? -30.832 73.625 60.444 1.00 33.27 180 GLU F C 1
ATOM 10617 O O . GLU F 1 180 ? -31.189 74.464 59.677 1.00 39.27 180 GLU F O 1
ATOM 10623 N N . ASP F 1 181 ? -29.568 73.203 60.475 1.00 30.68 181 ASP F N 1
ATOM 10624 C CA . ASP F 1 181 ? -28.529 73.724 59.560 1.00 29.67 181 ASP F CA 1
ATOM 10625 C C . ASP F 1 181 ? -28.036 72.711 58.560 1.00 25.87 181 ASP F C 1
ATOM 10626 O O . ASP F 1 181 ? -27.115 72.983 57.802 1.00 28.05 181 ASP F O 1
ATOM 10631 N N . LEU F 1 182 ? -28.623 71.534 58.578 1.00 22.24 182 LEU F N 1
ATOM 10632 C CA . LEU F 1 182 ? -28.098 70.425 57.841 1.00 22.07 182 LEU F CA 1
ATOM 10633 C C . LEU F 1 182 ? -28.118 70.692 56.336 1.00 23.01 182 LEU F C 1
ATOM 10634 O O . LEU F 1 182 ? -27.108 70.595 55.659 1.00 21.81 182 LEU F O 1
ATOM 10639 N N . GLU F 1 183 ? -29.267 71.118 55.831 1.00 25.28 183 GLU F N 1
ATOM 10640 C CA . GLU F 1 183 ? -29.443 71.355 54.403 1.00 26.72 183 GLU F CA 1
ATOM 10641 C C . GLU F 1 183 ? -28.605 72.535 53.922 1.00 28.48 183 GLU F C 1
ATOM 10642 O O . GLU F 1 183 ? -27.994 72.466 52.848 1.00 27.90 183 GLU F O 1
ATOM 10648 N N . GLU F 1 184 ? -28.524 73.570 54.741 1.00 26.90 184 GLU F N 1
ATOM 10649 C CA . GLU F 1 184 ? -27.734 74.712 54.391 1.00 28.11 184 GLU F CA 1
ATOM 10650 C C . GLU F 1 184 ? -26.266 74.350 54.275 1.00 25.44 184 GLU F C 1
ATOM 10651 O O . GLU F 1 184 ? -25.561 74.803 53.379 1.00 27.83 184 GLU F O 1
ATOM 10657 N N . THR F 1 185 ? -25.815 73.519 55.186 1.00 21.98 185 THR F N 1
ATOM 10658 C CA . THR F 1 185 ? -24.427 73.136 55.237 1.00 21.81 185 THR F CA 1
ATOM 10659 C C . THR F 1 185 ? -24.083 72.199 54.107 1.00 20.77 185 THR F C 1
ATOM 10660 O O . THR F 1 185 ? -23.042 72.345 53.468 1.00 19.71 185 THR F O 1
ATOM 10664 N N . ALA F 1 186 ? -24.961 71.251 53.844 1.00 19.82 186 ALA F N 1
ATOM 10665 C CA . ALA F 1 186 ? -24.742 70.385 52.714 1.00 20.97 186 ALA F CA 1
ATOM 10666 C C . ALA F 1 186 ? -24.747 71.192 51.410 1.00 20.43 186 ALA F C 1
ATOM 10667 O O . ALA F 1 186 ? -23.964 70.924 50.495 1.00 18.07 186 ALA F O 1
ATOM 10677 N N . ALA F 1 188 ? -23.917 74.328 51.093 1.00 22.32 188 ALA F N 1
ATOM 10678 C CA . ALA F 1 188 ? -22.686 75.140 51.035 1.00 21.86 188 ALA F CA 1
ATOM 10679 C C . ALA F 1 188 ? -21.549 74.304 50.533 1.00 22.52 188 ALA F C 1
ATOM 10680 O O . ALA F 1 188 ? -20.758 74.761 49.732 1.00 24.66 188 ALA F O 1
ATOM 10682 N N . ALA F 1 189 ? -21.493 73.050 50.965 1.00 21.77 189 ALA F N 1
ATOM 10683 C CA . ALA F 1 189 ? -20.488 72.157 50.459 1.00 21.98 189 ALA F CA 1
ATOM 10684 C C . ALA F 1 189 ? -20.700 71.898 48.936 1.00 25.17 189 ALA F C 1
ATOM 10685 O O . ALA F 1 189 ? -19.732 71.826 48.178 1.00 25.26 189 ALA F O 1
ATOM 10687 N N . ALA F 1 190 ? -21.946 71.722 48.512 1.00 23.59 190 ALA F N 1
ATOM 10688 C CA . ALA F 1 190 ? -22.219 71.520 47.100 1.00 24.43 190 ALA F CA 1
ATOM 10689 C C . ALA F 1 190 ? -21.770 72.725 46.251 1.00 24.54 190 ALA F C 1
ATOM 10690 O O . ALA F 1 190 ? -21.175 72.530 45.183 1.00 23.47 190 ALA F O 1
ATOM 10692 N N . ARG F 1 191 ? -22.073 73.928 46.714 1.00 22.81 191 ARG F N 1
ATOM 10693 C CA . ARG F 1 191 ? -21.660 75.132 46.024 1.00 25.18 191 ARG F CA 1
ATOM 10694 C C . ARG F 1 191 ? -20.156 75.263 45.957 1.00 24.26 191 ARG F C 1
ATOM 10695 O O . ARG F 1 191 ? -19.581 75.697 44.967 1.00 22.46 191 ARG F O 1
ATOM 10703 N N . LYS F 1 192 ? -19.486 74.873 47.026 1.00 23.66 192 LYS F N 1
ATOM 10704 C CA . LYS F 1 192 ? -18.059 74.968 47.016 1.00 22.50 192 LYS F CA 1
ATOM 10705 C C . LYS F 1 192 ? -17.473 74.013 45.980 1.00 22.25 192 LYS F C 1
ATOM 10706 O O . LYS F 1 192 ? -16.549 74.367 45.247 1.00 20.99 192 LYS F O 1
ATOM 10712 N N . LEU F 1 193 ? -18.021 72.813 45.879 1.00 20.89 193 LEU F N 1
ATOM 10713 C CA . LEU F 1 193 ? -17.604 71.931 44.813 1.00 23.20 193 LEU F CA 1
ATOM 10714 C C . LEU F 1 193 ? -17.946 72.537 43.437 1.00 24.20 193 LEU F C 1
ATOM 10715 O O . LEU F 1 193 ? -17.211 72.372 42.452 1.00 21.15 193 LEU F O 1
ATOM 10720 N N . ALA F 1 194 ? -19.109 73.167 43.351 1.00 23.78 194 ALA F N 1
ATOM 10721 C CA . ALA F 1 194 ? -19.571 73.618 42.050 1.00 24.82 194 ALA F CA 1
ATOM 10722 C C . ALA F 1 194 ? -18.684 74.747 41.559 1.00 25.95 194 ALA F C 1
ATOM 10723 O O . ALA F 1 194 ? -18.654 75.008 40.375 1.00 28.16 194 ALA F O 1
ATOM 10725 N N . ALA F 1 195 ? -18.007 75.447 42.473 1.00 25.16 195 ALA F N 1
ATOM 10726 C CA . ALA F 1 195 ? -17.167 76.560 42.068 1.00 22.41 195 ALA F CA 1
ATOM 10727 C C . ALA F 1 195 ? -15.805 76.086 41.593 1.00 21.12 195 ALA F C 1
ATOM 10728 O O . ALA F 1 195 ? -15.040 76.859 41.146 1.00 18.50 195 ALA F O 1
ATOM 10730 N N . LYS F 1 196 ? -15.480 74.820 41.758 1.00 23.39 196 LYS F N 1
ATOM 10731 C CA . LYS F 1 196 ? -14.217 74.303 41.233 1.00 24.31 196 LYS F CA 1
ATOM 10732 C C . LYS F 1 196 ? -14.354 74.161 39.738 1.00 25.88 196 LYS F C 1
ATOM 10733 O O . LYS F 1 196 ? -15.478 74.122 39.249 1.00 26.46 196 LYS F O 1
ATOM 10739 N N . PRO F 1 197 ? -13.234 74.076 39.010 1.00 26.92 197 PRO F N 1
ATOM 10740 C CA . PRO F 1 197 ? -13.289 73.808 37.563 1.00 28.01 197 PRO F CA 1
ATOM 10741 C C . PRO F 1 197 ? -13.811 72.375 37.268 1.00 29.64 197 PRO F C 1
ATOM 10742 O O . PRO F 1 197 ? -13.126 71.390 37.568 1.00 26.55 197 PRO F O 1
ATOM 10746 N N . ARG F 1 198 ? -15.011 72.272 36.692 1.00 29.95 198 ARG F N 1
ATOM 10747 C CA . ARG F 1 198 ? -15.692 70.996 36.550 1.00 31.85 198 ARG F CA 1
ATOM 10748 C C . ARG F 1 198 ? -14.858 69.925 35.881 1.00 33.15 198 ARG F C 1
ATOM 10749 O O . ARG F 1 198 ? -14.869 68.767 36.302 1.00 31.71 198 ARG F O 1
ATOM 10757 N N . SER F 1 199 ? -14.175 70.275 34.802 1.00 34.74 199 SER F N 1
ATOM 10758 C CA . SER F 1 199 ? -13.531 69.238 34.012 1.00 34.93 199 SER F CA 1
ATOM 10759 C C . SER F 1 199 ? -12.413 68.629 34.812 1.00 33.26 199 SER F C 1
ATOM 10760 O O . SER F 1 199 ? -12.198 67.435 34.748 1.00 34.20 199 SER F O 1
ATOM 10763 N N . ILE F 1 200 ? -11.724 69.432 35.601 1.00 30.65 200 ILE F N 1
ATOM 10764 C CA . ILE F 1 200 ? -10.697 68.884 36.472 1.00 28.17 200 ILE F CA 1
ATOM 10765 C C . ILE F 1 200 ? -11.299 68.076 37.616 1.00 25.31 200 ILE F C 1
ATOM 10766 O O . ILE F 1 200 ? -10.827 66.971 37.945 1.00 23.62 200 ILE F O 1
ATOM 10771 N N . LEU F 1 201 ? -12.310 68.633 38.253 1.00 22.73 201 LEU F N 1
ATOM 10772 C CA . LEU F 1 201 ? -12.930 67.975 39.394 1.00 24.32 201 LEU F CA 1
ATOM 10773 C C . LEU F 1 201 ? -13.428 66.570 39.067 1.00 25.19 201 LEU F C 1
ATOM 10774 O O . LEU F 1 201 ? -13.239 65.624 39.825 1.00 27.17 201 LEU F O 1
ATOM 10779 N N . VAL F 1 202 ? -14.025 66.435 37.904 1.00 25.07 202 VAL F N 1
ATOM 10780 C CA . VAL F 1 202 ? -14.480 65.163 37.428 1.00 26.64 202 VAL F CA 1
ATOM 10781 C C . VAL F 1 202 ? -13.320 64.174 37.266 1.00 29.09 202 VAL F C 1
ATOM 10782 O O . VAL F 1 202 ? -13.471 62.978 37.522 1.00 32.75 202 VAL F O 1
ATOM 10786 N N . GLN F 1 203 ? -12.172 64.652 36.796 1.00 29.09 203 GLN F N 1
ATOM 10787 C CA . GLN F 1 203 ? -11.017 63.782 36.599 1.00 28.51 203 GLN F CA 1
ATOM 10788 C C . GLN F 1 203 ? -10.480 63.306 37.956 1.00 25.70 203 GLN F C 1
ATOM 10789 O O . GLN F 1 203 ? -10.059 62.169 38.117 1.00 21.77 203 GLN F O 1
ATOM 10795 N N . ILE F 1 204 ? -10.490 64.206 38.925 1.00 22.98 204 ILE F N 1
ATOM 10796 C CA . ILE F 1 204 ? -10.064 63.854 40.273 1.00 21.13 204 ILE F CA 1
ATOM 10797 C C . ILE F 1 204 ? -10.977 62.790 40.856 1.00 21.40 204 ILE F C 1
ATOM 10798 O O . ILE F 1 204 ? -10.499 61.789 41.374 1.00 20.18 204 ILE F O 1
ATOM 10803 N N . LYS F 1 205 ? -12.281 62.969 40.711 1.00 22.14 205 LYS F N 1
ATOM 10804 C CA . LYS F 1 205 ? -13.202 61.969 41.184 1.00 23.68 205 LYS F CA 1
ATOM 10805 C C . LYS F 1 205 ? -12.980 60.627 40.508 1.00 24.16 205 LYS F C 1
ATOM 10806 O O . LYS F 1 205 ? -12.966 59.584 41.152 1.00 20.94 205 LYS F O 1
ATOM 10812 N N . ALA F 1 206 ? -12.755 60.658 39.204 1.00 28.33 206 ALA F N 1
ATOM 10813 C CA . ALA F 1 206 ? -12.577 59.397 38.449 1.00 28.05 206 ALA F CA 1
ATOM 10814 C C . ALA F 1 206 ? -11.307 58.687 38.885 1.00 26.87 206 ALA F C 1
ATOM 10815 O O . ALA F 1 206 ? -11.285 57.470 39.052 1.00 26.64 206 ALA F O 1
ATOM 10817 N N . LEU F 1 207 ? -10.254 59.455 39.093 1.00 25.53 207 LEU F N 1
ATOM 10818 C CA . LEU F 1 207 ? -9.044 58.849 39.622 1.00 25.96 207 LEU F CA 1
ATOM 10819 C C . LEU F 1 207 ? -9.281 58.248 40.991 1.00 23.28 207 LEU F C 1
ATOM 10820 O O . LEU F 1 207 ? -8.868 57.104 41.272 1.00 23.03 207 LEU F O 1
ATOM 10833 N N . LYS F 1 209 ? -11.824 57.127 42.271 1.00 27.17 209 LYS F N 1
ATOM 10834 C CA . LYS F 1 209 ? -12.657 55.944 42.180 1.00 28.97 209 LYS F CA 1
ATOM 10835 C C . LYS F 1 209 ? -12.153 54.841 41.243 1.00 27.78 209 LYS F C 1
ATOM 10836 O O . LYS F 1 209 ? -12.832 53.847 41.044 1.00 26.44 209 LYS F O 1
ATOM 10842 N N . THR F 1 210 ? -10.947 54.997 40.724 1.00 27.67 210 THR F N 1
ATOM 10843 C CA . THR F 1 210 ? -10.320 53.964 39.940 1.00 28.74 210 THR F CA 1
ATOM 10844 C C . THR F 1 210 ? -9.815 52.874 40.862 1.00 29.92 210 THR F C 1
ATOM 10845 O O . THR F 1 210 ? -9.200 53.160 41.890 1.00 34.31 210 THR F O 1
ATOM 10849 N N . PRO F 1 211 ? -10.101 51.621 40.524 1.00 28.71 211 PRO F N 1
ATOM 10850 C CA . PRO F 1 211 ? -9.640 50.544 41.374 1.00 28.51 211 PRO F CA 1
ATOM 10851 C C . PRO F 1 211 ? -8.171 50.639 41.650 1.00 30.48 211 PRO F C 1
ATOM 10852 O O . PRO F 1 211 ? -7.394 51.004 40.791 1.00 33.80 211 PRO F O 1
ATOM 10856 N N . ALA F 1 212 ? -7.815 50.296 42.878 1.00 34.16 212 ALA F N 1
ATOM 10857 C CA . ALA F 1 212 ? -6.457 50.345 43.329 1.00 33.67 212 ALA F CA 1
ATOM 10858 C C . ALA F 1 212 ? -5.582 49.420 42.502 1.00 33.64 212 ALA F C 1
ATOM 10859 O O . ALA F 1 212 ? -6.008 48.348 42.088 1.00 34.71 212 ALA F O 1
ATOM 10861 N N . GLU F 1 213 ? -4.344 49.828 42.305 1.00 32.38 213 GLU F N 1
ATOM 10862 C CA . GLU F 1 213 ? -3.466 49.138 41.420 1.00 33.94 213 GLU F CA 1
ATOM 10863 C C . GLU F 1 213 ? -2.051 49.275 41.947 1.00 34.63 213 GLU F C 1
ATOM 10864 O O . GLU F 1 213 ? -1.813 50.027 42.868 1.00 35.73 213 GLU F O 1
ATOM 10870 N N . PRO F 1 214 ? -1.093 48.537 41.368 1.00 34.09 214 PRO F N 1
ATOM 10871 C CA . PRO F 1 214 ? 0.291 48.726 41.809 1.00 32.13 214 PRO F CA 1
ATOM 10872 C C . PRO F 1 214 ? 0.681 50.183 41.740 1.00 33.21 214 PRO F C 1
ATOM 10873 O O . PRO F 1 214 ? 0.351 50.893 40.787 1.00 28.40 214 PRO F O 1
ATOM 10877 N N . ILE F 1 215 ? 1.373 50.629 42.774 1.00 32.13 215 ILE F N 1
ATOM 10878 C CA . ILE F 1 215 ? 1.604 52.040 42.983 1.00 31.33 215 ILE F CA 1
ATOM 10879 C C . ILE F 1 215 ? 2.264 52.706 41.784 1.00 32.20 215 ILE F C 1
ATOM 10880 O O . ILE F 1 215 ? 1.870 53.812 41.402 1.00 32.11 215 ILE F O 1
ATOM 10893 N N . ASP F 1 217 ? 2.002 51.963 38.640 1.00 35.71 217 ASP F N 1
ATOM 10894 C CA . ASP F 1 217 ? 0.942 52.168 37.625 1.00 32.32 217 ASP F CA 1
ATOM 10895 C C . ASP F 1 217 ? 0.083 53.358 37.935 1.00 32.02 217 ASP F C 1
ATOM 10896 O O . ASP F 1 217 ? -0.252 54.129 37.054 1.00 31.41 217 ASP F O 1
ATOM 10901 N N . ARG F 1 218 ? -0.270 53.533 39.199 1.00 29.98 218 ARG F N 1
ATOM 10902 C CA . ARG F 1 218 ? -1.070 54.683 39.561 1.00 29.28 218 ARG F CA 1
ATOM 10903 C C . ARG F 1 218 ? -0.305 55.994 39.326 1.00 28.88 218 ARG F C 1
ATOM 10904 O O . ARG F 1 218 ? -0.882 56.995 38.911 1.00 30.23 218 ARG F O 1
ATOM 10912 N N . LEU F 1 219 ? 0.978 56.013 39.640 1.00 28.18 219 LEU F N 1
ATOM 10913 C CA . LEU F 1 219 ? 1.777 57.223 39.423 1.00 30.42 219 LEU F CA 1
ATOM 10914 C C . LEU F 1 219 ? 1.757 57.596 37.971 1.00 29.94 219 LEU F C 1
ATOM 10915 O O . LEU F 1 219 ? 1.613 58.754 37.613 1.00 30.26 219 LEU F O 1
ATOM 10920 N N . THR F 1 220 ? 1.917 56.587 37.127 1.00 31.59 220 THR F N 1
ATOM 10921 C CA . THR F 1 220 ? 1.893 56.790 35.696 1.00 30.55 220 THR F CA 1
ATOM 10922 C C . THR F 1 220 ? 0.535 57.324 35.261 1.00 30.90 220 THR F C 1
ATOM 10923 O O . THR F 1 220 ? 0.445 58.278 34.483 1.00 32.41 220 THR F O 1
ATOM 10927 N N . ARG F 1 221 ? -0.520 56.689 35.736 1.00 27.65 221 ARG F N 1
ATOM 10928 C CA . ARG F 1 221 ? -1.847 57.131 35.403 1.00 28.95 221 ARG F CA 1
ATOM 10929 C C . ARG F 1 221 ? -2.096 58.601 35.776 1.00 29.82 221 ARG F C 1
ATOM 10930 O O . ARG F 1 221 ? -2.614 59.354 34.977 1.00 31.52 221 ARG F O 1
ATOM 10938 N N . GLU F 1 222 ? -1.749 58.986 37.000 1.00 30.93 222 GLU F N 1
ATOM 10939 C CA . GLU F 1 222 ? -2.028 60.339 37.492 1.00 30.99 222 GLU F CA 1
ATOM 10940 C C . GLU F 1 222 ? -1.261 61.303 36.682 1.00 29.02 222 GLU F C 1
ATOM 10941 O O . GLU F 1 222 ? -1.786 62.333 36.277 1.00 28.05 222 GLU F O 1
ATOM 10947 N N . ALA F 1 223 ? -0.014 60.942 36.411 1.00 31.28 223 ALA F N 1
ATOM 10948 C CA . ALA F 1 223 ? 0.881 61.825 35.666 1.00 33.61 223 ALA F CA 1
ATOM 10949 C C . ALA F 1 223 ? 0.381 62.092 34.240 1.00 34.24 223 ALA F C 1
ATOM 10950 O O . ALA F 1 223 ? 0.426 63.209 33.774 1.00 37.06 223 ALA F O 1
ATOM 10952 N N . ALA F 1 224 ? -0.136 61.072 33.577 1.00 37.08 224 ALA F N 1
ATOM 10953 C CA . ALA F 1 224 ? -0.700 61.246 32.245 1.00 39.03 224 ALA F CA 1
ATOM 10954 C C . ALA F 1 224 ? -1.811 62.279 32.261 1.00 41.62 224 ALA F C 1
ATOM 10955 O O . ALA F 1 224 ? -1.848 63.196 31.438 1.00 43.11 224 ALA F O 1
ATOM 10957 N N . VAL F 1 225 ? -2.714 62.157 33.222 1.00 37.64 225 VAL F N 1
ATOM 10958 C CA . VAL F 1 225 ? -3.769 63.137 33.328 1.00 37.43 225 VAL F CA 1
ATOM 10959 C C . VAL F 1 225 ? -3.162 64.509 33.649 1.00 37.30 225 VAL F C 1
ATOM 10960 O O . VAL F 1 225 ? -3.524 65.523 33.047 1.00 38.85 225 VAL F O 1
ATOM 10964 N N . PHE F 1 226 ? -2.258 64.519 34.609 1.00 34.45 226 PHE F N 1
ATOM 10965 C CA . PHE F 1 226 ? -1.657 65.733 35.089 1.00 35.26 226 PHE F CA 1
ATOM 10966 C C . PHE F 1 226 ? -1.015 66.511 33.955 1.00 37.48 226 PHE F C 1
ATOM 10967 O O . PHE F 1 226 ? -1.164 67.740 33.870 1.00 35.64 226 PHE F O 1
ATOM 10975 N N . ASP F 1 227 ? -0.309 65.806 33.082 1.00 40.07 227 ASP F N 1
ATOM 10976 C CA . ASP F 1 227 ? 0.335 66.435 31.917 1.00 40.99 227 ASP F CA 1
ATOM 10977 C C . ASP F 1 227 ? -0.652 67.262 31.040 1.00 39.07 227 ASP F C 1
ATOM 10978 O O . ASP F 1 227 ? -0.356 68.403 30.690 1.00 39.67 227 ASP F O 1
ATOM 10983 N N . THR F 1 228 ? -1.823 66.699 30.749 1.00 35.81 228 THR F N 1
ATOM 10984 C CA . THR F 1 228 ? -2.891 67.425 30.053 1.00 36.58 228 THR F CA 1
ATOM 10985 C C . THR F 1 228 ? -3.336 68.678 30.820 1.00 38.95 228 THR F C 1
ATOM 10986 O O . THR F 1 228 ? -3.623 69.709 30.205 1.00 46.22 228 THR F O 1
ATOM 10990 N N . CYS F 1 229 ? -3.342 68.645 32.150 1.00 36.29 229 CYS F N 1
ATOM 10991 C CA . CYS F 1 229 ? -3.745 69.838 32.935 1.00 38.29 229 CYS F CA 1
ATOM 10992 C C . CYS F 1 229 ? -2.796 71.017 32.859 1.00 37.20 229 CYS F C 1
ATOM 10993 O O . CYS F 1 229 ? -3.203 72.160 33.006 1.00 34.05 229 CYS F O 1
ATOM 10996 N N . LEU F 1 230 ? -1.515 70.730 32.697 1.00 42.02 230 LEU F N 1
ATOM 10997 C CA . LEU F 1 230 ? -0.508 71.787 32.585 1.00 46.81 230 LEU F CA 1
ATOM 10998 C C . LEU F 1 230 ? -0.778 72.708 31.412 1.00 46.09 230 LEU F C 1
ATOM 10999 O O . LEU F 1 230 ? -0.440 73.867 31.458 1.00 44.93 230 LEU F O 1
ATOM 11004 N N . LYS F 1 231 ? -1.402 72.184 30.372 1.00 51.25 231 LYS F N 1
ATOM 11005 C CA . LYS F 1 231 ? -1.727 72.981 29.207 1.00 55.59 231 LYS F CA 1
ATOM 11006 C C . LYS F 1 231 ? -3.108 73.681 29.313 1.00 59.13 231 LYS F C 1
ATOM 11007 O O . LYS F 1 231 ? -3.519 74.325 28.361 1.00 65.06 231 LYS F O 1
ATOM 11013 N N . GLY F 1 232 ? -3.848 73.525 30.419 1.00 46.37 232 GLY F N 1
ATOM 11014 C CA . GLY F 1 232 ? -5.282 73.815 30.413 1.00 43.10 232 GLY F CA 1
ATOM 11015 C C . GLY F 1 232 ? -5.640 75.208 30.861 1.00 45.75 232 GLY F C 1
ATOM 11016 O O . GLY F 1 232 ? -4.854 75.890 31.499 1.00 45.05 232 GLY F O 1
ATOM 11017 N N . GLU F 1 233 ? -6.866 75.617 30.565 1.00 47.89 233 GLU F N 1
ATOM 11018 C CA . GLU F 1 233 ? -7.298 76.966 30.901 1.00 50.20 233 GLU F CA 1
ATOM 11019 C C . GLU F 1 233 ? -7.447 77.105 32.429 1.00 49.38 233 GLU F C 1
ATOM 11020 O O . GLU F 1 233 ? -7.291 78.207 32.977 1.00 46.96 233 GLU F O 1
ATOM 11026 N N . ALA F 1 234 ? -7.776 76.006 33.129 1.00 46.27 234 ALA F N 1
ATOM 11027 C CA . ALA F 1 234 ? -8.087 76.105 34.567 1.00 42.98 234 ALA F CA 1
ATOM 11028 C C . ALA F 1 234 ? -6.825 76.531 35.331 1.00 43.24 234 ALA F C 1
ATOM 11029 O O . ALA F 1 234 ? -6.861 77.429 36.180 1.00 39.48 234 ALA F O 1
ATOM 11031 N N . LEU F 1 235 ? -5.706 75.891 35.012 1.00 43.09 235 LEU F N 1
ATOM 11032 C CA . LEU F 1 235 ? -4.426 76.302 35.573 1.00 43.15 235 LEU F CA 1
ATOM 11033 C C . LEU F 1 235 ? -4.125 77.760 35.235 1.00 43.77 235 LEU F C 1
ATOM 11034 O O . LEU F 1 235 ? -3.672 78.536 36.065 1.00 43.14 235 LEU F O 1
ATOM 11039 N N . ASN F 1 236 ? -4.388 78.121 33.994 1.00 49.95 236 ASN F N 1
ATOM 11040 C CA . ASN F 1 236 ? -4.072 79.451 33.522 1.00 48.80 236 ASN F CA 1
ATOM 11041 C C . ASN F 1 236 ? -4.840 80.481 34.335 1.00 45.75 236 ASN F C 1
ATOM 11042 O O . ASN F 1 236 ? -4.258 81.442 34.841 1.00 42.43 236 ASN F O 1
ATOM 11047 N N . GLU F 1 237 ? -6.139 80.242 34.509 1.00 44.33 237 GLU F N 1
ATOM 11048 C CA . GLU F 1 237 ? -7.001 81.112 35.317 1.00 46.13 237 GLU F CA 1
ATOM 11049 C C . GLU F 1 237 ? -6.580 81.169 36.777 1.00 48.87 237 GLU F C 1
ATOM 11050 O O . GLU F 1 237 ? -6.683 82.213 37.423 1.00 52.58 237 GLU F O 1
ATOM 11056 N N . ALA F 1 238 ? -6.142 80.039 37.327 1.00 48.71 238 ALA F N 1
ATOM 11057 C CA . ALA F 1 238 ? -5.701 80.009 38.734 1.00 48.72 238 ALA F CA 1
ATOM 11058 C C . ALA F 1 238 ? -4.472 80.907 38.953 1.00 48.01 238 ALA F C 1
ATOM 11059 O O . ALA F 1 238 ? -4.400 81.686 39.909 1.00 47.87 238 ALA F O 1
ATOM 11061 N N . VAL F 1 239 ? -3.512 80.796 38.042 1.00 46.71 239 VAL F N 1
ATOM 11062 C CA . VAL F 1 239 ? -2.287 81.575 38.106 1.00 46.81 239 VAL F CA 1
ATOM 11063 C C . VAL F 1 239 ? -2.576 83.069 37.883 1.00 50.25 239 VAL F C 1
ATOM 11064 O O . VAL F 1 239 ? -2.189 83.912 38.694 1.00 46.33 239 VAL F O 1
ATOM 11068 N N . SER F 1 240 ? -3.291 83.372 36.800 1.00 53.81 240 SER F N 1
ATOM 11069 C CA . SER F 1 240 ? -3.713 84.749 36.519 1.00 56.26 240 SER F CA 1
ATOM 11070 C C . SER F 1 240 ? -4.355 85.369 37.738 1.00 57.58 240 SER F C 1
ATOM 11071 O O . SER F 1 240 ? -3.968 86.433 38.177 1.00 57.64 240 SER F O 1
ATOM 11074 N N . ALA F 1 241 ? -5.343 84.688 38.292 1.00 65.43 241 ALA F N 1
ATOM 11075 C CA . ALA F 1 241 ? -6.070 85.202 39.454 1.00 69.03 241 ALA F CA 1
ATOM 11076 C C . ALA F 1 241 ? -5.164 85.443 40.654 1.00 64.19 241 ALA F C 1
ATOM 11077 O O . ALA F 1 241 ? -5.361 86.388 41.405 1.00 65.03 241 ALA F O 1
ATOM 11079 N N . PHE F 1 242 ? -4.192 84.563 40.850 1.00 65.64 242 PHE F N 1
ATOM 11080 C CA . PHE F 1 242 ? -3.240 84.713 41.945 1.00 71.15 242 PHE F CA 1
ATOM 11081 C C . PHE F 1 242 ? -2.389 85.971 41.756 1.00 73.74 242 PHE F C 1
ATOM 11082 O O . PHE F 1 242 ? -2.234 86.767 42.684 1.00 70.52 242 PHE F O 1
ATOM 11090 N N . LYS F 1 243 ? -1.865 86.139 40.546 1.00 77.17 243 LYS F N 1
ATOM 11091 C CA . LYS F 1 243 ? -1.082 87.315 40.187 1.00 78.99 243 LYS F CA 1
ATOM 11092 C C . LYS F 1 243 ? -1.867 88.597 40.413 1.00 79.65 243 LYS F C 1
ATOM 11093 O O . LYS F 1 243 ? -1.411 89.472 41.140 1.00 83.25 243 LYS F O 1
ATOM 11099 N N . GLU F 1 244 ? -3.078 88.668 39.873 1.00 78.45 244 GLU F N 1
ATOM 11100 C CA . GLU F 1 244 ? -3.934 89.852 40.015 1.00 73.67 244 GLU F CA 1
ATOM 11101 C C . GLU F 1 244 ? -4.630 89.982 41.373 1.00 74.81 244 GLU F C 1
ATOM 11102 O O . GLU F 1 244 ? -5.569 90.769 41.508 1.00 76.00 244 GLU F O 1
ATOM 11108 N N . LYS F 1 245 ? -4.200 89.205 42.368 1.00 80.63 245 LYS F N 1
ATOM 11109 C CA . LYS F 1 245 ? -4.726 89.301 43.742 1.00 86.67 245 LYS F CA 1
ATOM 11110 C C . LYS F 1 245 ? -6.264 89.246 43.868 1.00 83.83 245 LYS F C 1
ATOM 11111 O O . LYS F 1 245 ? -6.875 90.036 44.574 1.00 74.75 245 LYS F O 1
ATOM 11117 N N . ARG F 1 246 ? -6.877 88.307 43.160 1.00 84.96 246 ARG F N 1
ATOM 11118 C CA . ARG F 1 246 ? -8.333 88.155 43.172 1.00 80.81 246 ARG F CA 1
ATOM 11119 C C . ARG F 1 246 ? -8.722 86.681 43.267 1.00 81.77 246 ARG F C 1
ATOM 11120 O O . ARG F 1 246 ? -7.903 85.773 43.038 1.00 77.39 246 ARG F O 1
ATOM 11128 N N . ALA F 1 247 ? -9.994 86.450 43.559 1.00 79.62 247 ALA F N 1
ATOM 11129 C CA . ALA F 1 247 ? -10.539 85.103 43.547 1.00 75.31 247 ALA F CA 1
ATOM 11130 C C . ALA F 1 247 ? -10.680 84.632 42.092 1.00 77.28 247 ALA F C 1
ATOM 11131 O O . ALA F 1 247 ? -11.078 85.411 41.204 1.00 75.78 247 ALA F O 1
ATOM 11133 N N . PRO F 1 248 ? -10.328 83.361 41.831 1.00 74.79 248 PRO F N 1
ATOM 11134 C CA . PRO F 1 248 ? -10.466 82.837 40.472 1.00 69.91 248 PRO F CA 1
ATOM 11135 C C . PRO F 1 248 ? -11.919 82.640 40.139 1.00 70.02 248 PRO F C 1
ATOM 11136 O O . PRO F 1 248 ? -12.720 82.426 41.031 1.00 78.69 248 PRO F O 1
ATOM 11140 N N . ASP F 1 249 ? -12.267 82.730 38.869 1.00 67.47 249 ASP F N 1
ATOM 11141 C CA . ASP F 1 249 ? -13.596 82.386 38.437 1.00 67.67 249 ASP F CA 1
ATOM 11142 C C . ASP F 1 249 ? -13.394 81.258 37.444 1.00 67.34 249 ASP F C 1
ATOM 11143 O O . ASP F 1 249 ? -12.902 81.474 36.334 1.00 63.13 249 ASP F O 1
ATOM 11148 N N . PHE F 1 250 ? -13.808 80.059 37.834 1.00 62.95 250 PHE F N 1
ATOM 11149 C CA . PHE F 1 250 ? -13.650 78.894 36.988 1.00 61.20 250 PHE F CA 1
ATOM 11150 C C . PHE F 1 250 ? -14.879 78.538 36.170 1.00 62.43 250 PHE F C 1
ATOM 11151 O O . PHE F 1 250 ? -14.855 77.541 35.455 1.00 62.59 250 PHE F O 1
ATOM 11159 N N . SER F 1 251 ? -15.917 79.369 36.218 1.00 64.67 251 SER F N 1
ATOM 11160 C CA . SER F 1 251 ? -17.169 79.071 35.546 1.00 64.31 251 SER F CA 1
ATOM 11161 C C . SER F 1 251 ? -17.073 79.012 33.988 1.00 65.77 251 SER F C 1
ATOM 11162 O O . SER F 1 251 ? -17.982 78.499 33.387 1.00 66.44 251 SER F O 1
ATOM 11165 N N . LYS F 1 252 ? -15.993 79.462 33.336 1.00 63.32 252 LYS F N 1
ATOM 11166 C CA . LYS F 1 252 ? -15.984 79.490 31.855 1.00 65.93 252 LYS F CA 1
ATOM 11167 C C . LYS F 1 252 ? -15.624 78.131 31.236 1.00 62.79 252 LYS F C 1
ATOM 11168 O O . LYS F 1 252 ? -14.660 77.479 31.643 1.00 65.10 252 LYS F O 1
#

Radius of gyration: 31.82 Å; Cα contacts (8 Å, |Δi|>4): 3145; chains: 6; bounding box: 79×86×84 Å

Solvent-accessible surface area: 53148 Å² total

Secondary structure (DSSP, 8-state):
--SS-EEEETTEEEE---GGGTT-B----HHHHHHHHHHHH-TT--EEEE---SS-SB--B-HHHHTT-S-STTSHHHHHHHHHHT-SS-EEEEE-SEE-THHHHTGGG-SEEEE-TT-EE--GGGGT----TTTTT--TTT-HHHHH------B-HHHHHHTTS-SEE--HHHHHHH--HHHHHHTS-HHHHHHHHH--PPP----HHHHHHHHHHHHHTSHHHHHHHHHHHTTS---TT-/-TTS-EEEETTEEEE---GGGTT-B----HHHHHHHHHHHH-TT--EEEE---SS-SB--B-HHHHTT-S-STTSHHHHHHHHHHT-SS-EEEEE-SEE-THHHHTGGG-SEEEE-TT-EE--GGGGT----TTTTT--TTT-HHHHH------B-HHHHHHTTS-SEE--HHHHHHH--HHHHHHTS-HHHHHHHHH--PPP----HHHHHHHHHHHHHTSHHHHHHHHHHHTTS-----/-TTS-EEEETTEEEE---GGGTT-B----HHHHHHHHHHHH-TT--EEEE---SS-SB--B-HHHHTT-S-STTSHHHHHHHHHHT-SS-EEEEE-SEE-THHHHTGGG-SEEEE-TT-EE--GGGGT----TTTTT--TTT-HHHHH------B-HHHHHHTTS-SEE--HHHHHHH--HHHHHHTS-HHHHHHHHH--PPP----HHHHHHHHHHHHHTSHHHHHHHHHHHTTS------/--SS-EEEETTEEEE---GGGTT-B----HHHHHHHHHHHH-TT--EEEE---SS-SB--B-HHHHTT-S-STTSHHHHHHHHHHT-SS-EEEEE-SEE-THHHHTGGG-SEEEE-TT-EE--GGGGT----TTTTT--TTT-HHHHH------B-HHHHHHTTS-SEE--HHHHHHH--HHHHHHTS-HHHHHHHHH--PPP----HHHHHHHHHHHHHTSHHHHHHHHHHHTTS---TT-/--SS-EEEETTEEEE---GGGTT-B----HHHHHHHHHHHH-TT--EEEE---SS-SB--B-HHHHTT-S-STTSHHHHHHHHHHT-SS-EEEEE-SEE-THHHHTGGG-SEEEE-TT-EE--GGGGT----TTTTT--TTTHHHHHH------B-HHHHHHTTS-SEE--HHHHHHH--HHHHHHTS-HHHHHHHHH--PPP----HHHHHHHHHHHHHTSHHHHHHHHHHHTTS---TT-/--SS-EEEETTEEEE---GGGTT-B----HHHHHHHHHHHH-TT--EEEE---SS-SB--B-HHHHTT-S-STTSHHHHHHHHHHT-SS-EEEEE-SEE-THHHHTGGG-SEEEE-TT-EE--GGGGT----TTTTT--TTTHHHHHH------B-HHHHHHTTS-SEE--HHHHHHH--HHHHHHTS-HHHHHHHHH--PPP----HHHHHHHHHHHHHTSHHHHHHHHHHHTTS------

InterPro domains:
  IPR001753 Enoyl-CoA hydratase/isomerase-like domain [PF00378] (10-251)
  IPR014748 Enoyl-CoA hydratase, C-terminal [G3DSA:1.10.12.10] (197-252)
  IPR029045 ClpP/crotonase-like domain superfamily [SSF52096] (2-251)
  IPR051053 Enoyl-CoA hydratase/isomerase and chromodomain-containing protein [PTHR43684] (4-246)

Organism: Paramagnetospirillum magneticum (strain ATCC 700264 / AMB-1) (NCBI:txid342108)

Sequence (1451 aa):
SELVLSHVEGGVQVVRNRPDKKNALIGEYAALAEAFAKGEADDDVNVFLILGSQTDFSAGNDLPDFLTWEALSGSVADRFIRAVAGARKPVVAAVRGAAIGIGSTLLPHCDLVYAAPGTRFHPFINLGIVPEAGSSQTPALAGHRRAAELLGEPFGVDTAEAVGLINGVVPGEDLEETAAAARKLAAKPRSILVQIKALKTPAEPIDRLTREAAVFDTCLKGEALNEAVSAFKEKRAPDFSKSELVLSHVEGGVQVVRNRPDKKNALIGEYAALAEAFAKGEADDDVNVFLILGSQTDFSAGNDLPDFLTWEALSGSVADRFIRAVAGARKPVVAAVRGAAIGIGSTLLPHCDLVYAAPGTRFHPFINLGIVPEAGSSQTPALAGHRRAAELLGEPFGVDTAEAVGLINGVVPGEDLEETAAAARKLAAKPRSILVQIKALKTPAEPIDRLTREAAVFDTCLKGEALNEAVSAFKEKRAPDFSSELVLSHVEGGVQVVRNRPDKKNALIGEYAALAEAFAKGEADDDVNVFLILGSQTDFSAGNDLPDFLTWEALSGSVADRFIRAVAGARKPVVAAVRGAAIGIGSTLLPHCDLVYAAPGTRFHPFINLGIVPEAGSSQTPALAGHRRAAELLGEPFGVDTAEAVGLINGVVPGEDLEETAAAARKLAAKPRSILVQIKALKTPAEPIDRLTREAAVFDTCLKGEALNEAVSAFKEKRAPDFSKSELVLSHVEGGVQVVRNRPDKKNALIGEYAALAEAFAKGEADDDVNVFLILGSQTDFSAGNDLPDFLTWEALSGSVADRFIRAVAGARKPVVAAVRGAAIGIGSTLLPHCDLVYAAPGTRFHPFINLGIVPEAGSSQTPALAGHRRAAELLGEPFGVDTAEAVGLINGVVPGEDLEETAAAARKLAAKPRSILVQIKALKTPAEPIDRLTREAAVFDTCLKGEALNEAVSAFKEKRAPDFSKSELVLSHVEGGVQVVRNRPDKKNALIGEYAALAEAFAKGEADDDVNVFLILGSQTDFSAGNDLPDFLTWEALSGSVADRFIRAVAGARKPVVAAVRGAAIGIGSTLLPHCDLVYAAPGTRFHPFINLGIVPEAGSSQTPALAGHRRAAELLGEPFGVDTAEAVGLINGVVPGEDLEETAAAARKLAAKPRSILVQIKALKTPAEPIDRLTREAAVFDTCLKGEALNEAVSAFKEKRAPDFSKSELVLSHVEGGVQVVRNRPDKKNALIGEYAALAEAFAKGEADDDVNVFLILGSQTDFSAGNDLPDFLTWEALSGSVADRFIRAVAGARKPVVAAVRGAAIGIGSTLLPHCDLVYAAPGTRFHPFINLGIVPEAGSSQTPALAGHRRAAELLGEPFGVDTAEAVGLINGVVPGEDLEETAAAARKLAAKPRSILVQIKALKTPAEPIDRLTREAAVFDTCLKGEALNEAVSAFKEKRAPDFSK

Foldseek 3Di:
DQLWDWDDDLQEIEIEDDVVQLAADAQVLQVLLVSLVCLLPDPSHQEYEYEYDLAFRYQYHDPVRVVPDPDPVPGSVVSNLCSLLPRLHAYEYEGHAEQEQCNQLSLLSHPAYEYEFNYKYWAQVPVVHQHDSCLVPSCVQQPDPVSVVSCGDIDGPVSCCVSPSHVYYDHSVCRVVVSVVRNVSSQAQRVVSSVVVVLVPDDDPVVNVVVVVVVVVVVVPDPRVVQVVVCVVVVHDGGNSD/DVQWDWDDDLQEIEIEHDVVVQAADDLVLQVLLVSLVCLLPDPSHQEYEYYYDLAFRYQYHDVVRVVPDPDPVPGSVVSSLCSLLPRLHAYEYEGHDEQEQCNQLSLLSHPAYEYAQHYKYWAQVPVVHQHDSCLVPSCVQQPDVVSVVSCGDIDGPVSCCVSVSHVYYDHSVCRVVVSVVRNVSSQAQRVVVSVVVVLVPDDDPVVNVVVVVVVVVVVVPDVRVVQVVVCVVVVHRGGND/DVLWDWDDDLQEIEIEHDVVQQAADDQVLQVLLVSLVCLLPDPSHQEYEYYYDLAFRYQYHDVVRVVPDPDPVPGSVVSNLCSLLPRLHAYEYEGHDEQEQCNQLSLLSHPAYEYEQHYKYWAQVVVVHQHDSCLVPSCVQQPDVVSVVSCGDIDGPVSCCVSVSHVYYDHSVCRVVVSVVRNVSSQAQRVVSSVVVCLVPDDDPVVNVVVVVVVVVVVVPDVRVVQVVVCVVVVHDGGNPD/DVLWDWDDDLQEIEIEHDVVQLAADALVLQVLLVSLVCLLPDPSHQEYEYEYDLAFRYQYHDPVRVVPDPDPVPGSVVSNLCSLLPRLHAYEYEGEDEQEQCNQLSLLSHPAYEYEQHYKYWAQVPVVHQHDSCLVPSCVQQPDVVSVVSCGDIDGPVSCCVSVSHVYYDHSVCRVVVSVVRNVSSQQQRVVSSVVVVLVPDDDPVVNVVVVVVVVVVVVVDVRVVQVVVCVVVVHDGGNPD/DDLWDWDDDLQEIEIEHDVVQLAADAQVLQVLLVSLVCLLPDLSHQEYEYYYDLAFRYQYHDPVRVVPDPDPVPGSVVSNLCSLLPRLHAYEYEGHDEQEQCNQLSLLSHPAYEYEQHYKYWAQVPVVHQHDSCLVPSCVQQPDVVSVVSCGDIDGDVSCCVSVSHVYYDHSVCRVVVSVVRNVSSQAQRVVSSVVVVLVDDDDPVVNVVVVVVVVVVVVPDPRVVQVVVCVVVVHRGRNSD/DPLWDWDDDLQEIEIEHDVVVLAADAQVLQVLLVSLVCLLVDPSHQEYEYEYDLAFRYQYHDPVRVVPDPDPVPGSVVSNLCSLLPRLHAYEYEGEDEQEQCNQLSLLSHPAYEYEQHYKYWAQVVVVHQHDSCLVPSCVQQPDVVSVVSCGDIDGPVSCCVSVSHVYYDHSVCRVVVSVVRNVSSQQQRVVSSVVVVLVPDDDPVVNVVVVVVVVVVVVPDVRVVQVVVCVVVVHDGGNSD

Nearest PDB structures (foldseek):
  4nek-assembly1_C  TM=9.998E-01  e=3.900E-45  Paramagnetospirillum magneticum AMB-1
  5ve2-assembly3_I  TM=7.981E-01  e=1.526E-22  Paraglaciecola sp. T6c
  1mj3-assembly1_C  TM=9.004E-01  e=3.462E-18  Rattus norvegicus
  4og1-assembly1_A  TM=8.598E-01  e=1.215E-15  Novosphingobium aromaticivorans DSM 12444
  1hno-assembly1_A  TM=6.750E-01  e=2.209E-14  Saccharomyces cerevisiae

CATH classification: 3.90.226.10 (+1 more: 1.10.12.10)

B-factor: mean 35.87, std 14.54, range [11.22, 117.68]